Protein AF-0000000085168090 (afdb_homodimer)

InterPro domains:
  IPR004839 Aminotransferase, class I/classII, large domain [PF00155] (47-399)
  IPR015421 Pyridoxal phosphate-dependent transferase, major domain [G3DSA:3.40.640.10] (60-307)
  IPR015422 Pyridoxal phosphate-dependent transferase, small domain [G3DSA:3.90.1150.10] (38-396)
  IPR015424 Pyridoxal phosphate-dependent transferase [SSF53383] (13-402)
  IPR050087 8-amino-7-oxononanoate synthase class-II [PTHR13693] (40-401)

Structure (mmCIF, N/CA/C/O backbone):
data_AF-0000000085168090-model_v1
#
loop_
_entity.id
_entity.type
_entity.pdbx_description
1 polymer '5-aminolevulinic acid synthase protein'
#
loop_
_atom_site.group_PDB
_atom_site.id
_atom_site.type_symbol
_atom_site.label_atom_id
_atom_site.label_alt_id
_atom_site.label_comp_id
_atom_site.label_asym_id
_atom_site.label_entity_id
_atom_site.label_seq_id
_atom_site.pdbx_PDB_ins_code
_atom_site.Cartn_x
_atom_site.Cartn_y
_atom_site.Cartn_z
_atom_site.occupancy
_atom_site.B_iso_or_equiv
_atom_site.auth_seq_id
_atom_site.auth_comp_id
_atom_site.auth_asym_id
_atom_site.auth_atom_id
_atom_site.pdbx_PDB_model_num
ATOM 1 N N . MET A 1 1 ? -22.766 -1.151 -26.562 1 42.78 1 MET A N 1
ATOM 2 C CA . MET A 1 1 ? -22.781 0.218 -26.062 1 42.78 1 MET A CA 1
ATOM 3 C C . MET A 1 1 ? -21.375 0.7 -25.75 1 42.78 1 MET A C 1
ATOM 5 O O . MET A 1 1 ? -20.562 -0.045 -25.188 1 42.78 1 MET A O 1
ATOM 9 N N . SER A 1 2 ? -20.953 1.733 -26.281 1 50.56 2 SER A N 1
ATOM 10 C CA . SER A 1 2 ? -19.625 2.324 -26.156 1 50.56 2 SER A CA 1
ATOM 11 C C . SER A 1 2 ? -19.297 2.648 -24.703 1 50.56 2 SER A C 1
ATOM 13 O O . SER A 1 2 ? -20.188 2.766 -23.875 1 50.56 2 SER A O 1
ATOM 15 N N . ASN A 1 3 ? -18.047 2.473 -24.297 1 58.44 3 ASN A N 1
ATOM 16 C CA . ASN A 1 3 ? -17.562 2.859 -22.969 1 58.44 3 ASN A CA 1
ATOM 17 C C . ASN A 1 3 ? -18.141 4.199 -22.531 1 58.44 3 ASN A C 1
ATOM 19 O O . ASN A 1 3 ? -18.406 4.406 -21.344 1 58.44 3 ASN A O 1
ATOM 23 N N . SER A 1 4 ? -18.5 4.918 -23.484 1 55.75 4 SER A N 1
ATOM 24 C CA . SER A 1 4 ? -19.047 6.234 -23.172 1 55.75 4 SER A CA 1
ATOM 25 C C . SER A 1 4 ? -20.484 6.129 -22.656 1 55.75 4 SER A C 1
ATOM 27 O O . SER A 1 4 ? -20.859 6.828 -21.719 1 55.75 4 SER A O 1
ATOM 29 N N . SER A 1 5 ? -21.234 5.266 -23.234 1 65.62 5 SER A N 1
ATOM 30 C CA . SER A 1 5 ? -22.609 5.086 -22.781 1 65.62 5 SER A CA 1
ATOM 31 C C . SER A 1 5 ? -22.656 4.48 -21.391 1 65.62 5 SER A C 1
ATOM 33 O O . SER A 1 5 ? -23.453 4.902 -20.547 1 65.62 5 SER A O 1
ATOM 35 N N . LYS A 1 6 ? -21.797 3.74 -21.172 1 73.19 6 LYS A N 1
ATOM 36 C CA . LYS A 1 6 ? -21.719 3.125 -19.844 1 73.19 6 LYS A CA 1
ATOM 37 C C . LYS A 1 6 ? -21.266 4.137 -18.797 1 73.19 6 LYS A C 1
ATOM 39 O O . LYS A 1 6 ? -21.828 4.191 -17.703 1 73.19 6 LYS A O 1
ATOM 44 N N . SER A 1 7 ? -20.359 4.926 -19.172 1 77 7 SER A N 1
ATOM 45 C CA . SER A 1 7 ? -19.859 5.914 -18.234 1 77 7 SER A CA 1
ATOM 46 C C . SER A 1 7 ? -20.953 6.895 -17.828 1 77 7 SER A C 1
ATOM 48 O O . SER A 1 7 ? -21 7.34 -16.672 1 77 7 SER A O 1
ATOM 50 N N . ALA A 1 8 ? -21.797 7.168 -18.688 1 77.06 8 ALA A N 1
ATOM 51 C CA . ALA A 1 8 ? -22.922 8.047 -18.391 1 77.06 8 ALA A CA 1
ATOM 52 C C . ALA A 1 8 ? -23.906 7.387 -17.422 1 77.06 8 ALA A C 1
ATOM 54 O O . ALA A 1 8 ? -24.375 8.023 -16.484 1 77.06 8 ALA A O 1
ATOM 55 N N . ARG A 1 9 ? -24.078 6.215 -17.594 1 86.31 9 ARG A N 1
ATOM 56 C CA . ARG A 1 9 ? -24.969 5.457 -16.734 1 86.31 9 ARG A CA 1
ATOM 57 C C . ARG A 1 9 ? -24.453 5.426 -15.297 1 86.31 9 ARG A C 1
ATOM 59 O O . ARG A 1 9 ? -25.219 5.531 -14.344 1 86.31 9 ARG A O 1
ATOM 66 N N . TRP A 1 10 ? -23.188 5.434 -15.188 1 93.38 10 TRP A N 1
ATOM 67 C CA . TRP A 1 10 ? -22.562 5.297 -13.883 1 93.38 10 TRP A CA 1
ATOM 68 C C . TRP A 1 10 ? -22.281 6.66 -13.258 1 93.38 10 TRP A C 1
ATOM 70 O O . TRP A 1 10 ? -21.922 6.754 -12.086 1 93.38 10 TRP A O 1
ATOM 80 N N . GLY A 1 11 ? -22.391 7.734 -14.039 1 93.56 11 GLY A N 1
ATOM 81 C CA . GLY A 1 11 ? -22.281 9.086 -13.508 1 93.56 11 GLY A CA 1
ATOM 82 C C . GLY A 1 11 ? -20.859 9.609 -13.516 1 93.56 11 GLY A C 1
ATOM 83 O O . GLY A 1 11 ? -20.609 10.75 -13.133 1 93.56 11 GLY A O 1
ATOM 84 N N . PHE A 1 12 ? -19.906 8.828 -14.023 1 94.88 12 PHE A N 1
ATOM 85 C CA . PHE A 1 12 ? -18.5 9.219 -13.977 1 94.88 12 PHE A CA 1
ATOM 86 C C . PHE A 1 12 ? -18.219 10.383 -14.93 1 94.88 12 PHE A C 1
ATOM 88 O O . PHE A 1 12 ? -17.438 11.281 -14.609 1 94.88 12 PHE A O 1
ATOM 95 N N . GLN A 1 13 ? -18.812 10.352 -16.078 1 93.5 13 GLN A N 1
ATOM 96 C CA . GLN A 1 13 ? -18.625 11.43 -17.047 1 93.5 13 GLN A CA 1
ATOM 97 C C . GLN A 1 13 ? -19.047 12.773 -16.469 1 93.5 13 GLN A C 1
ATOM 99 O O . GLN A 1 13 ? -18.312 13.75 -16.531 1 93.5 13 GLN A O 1
ATOM 104 N N . ARG A 1 14 ? -20.219 12.781 -15.922 1 93.94 14 ARG A N 1
ATOM 105 C CA . ARG A 1 14 ? -20.734 14 -15.312 1 93.94 14 ARG A CA 1
ATOM 106 C C . ARG A 1 14 ? -19.891 14.43 -14.125 1 93.94 14 ARG A C 1
ATOM 108 O O . ARG A 1 14 ? -19.609 15.625 -13.953 1 93.94 14 ARG A O 1
ATOM 115 N N . PHE A 1 15 ? -19.547 13.484 -13.328 1 94.88 15 PHE A N 1
ATOM 116 C CA . PHE A 1 15 ? -18.734 13.766 -12.156 1 94.88 15 PHE A CA 1
ATOM 117 C C . PHE A 1 15 ? -17.422 14.43 -12.555 1 94.88 15 PHE A C 1
ATOM 119 O O . PHE A 1 15 ? -17.047 15.461 -11.984 1 94.88 15 PHE A O 1
ATOM 126 N N . VAL A 1 16 ? -16.734 13.906 -13.539 1 94.06 16 VAL A N 1
ATOM 127 C CA . VAL A 1 16 ? -15.453 14.43 -13.977 1 94.06 16 VAL A CA 1
ATOM 128 C C . VAL A 1 16 ? -15.641 15.805 -14.625 1 94.06 16 VAL A C 1
ATOM 130 O O . VAL A 1 16 ? -14.93 16.75 -14.289 1 94.06 16 VAL A O 1
ATOM 133 N N . ALA A 1 17 ? -16.594 15.883 -15.477 1 94.38 17 ALA A N 1
ATOM 134 C CA . ALA A 1 17 ? -16.828 17.141 -16.188 1 94.38 17 ALA A CA 1
ATOM 135 C C . ALA A 1 17 ? -17.141 18.266 -15.203 1 94.38 17 ALA A C 1
ATOM 137 O O . ALA A 1 17 ? -16.594 19.359 -15.312 1 94.38 17 ALA A O 1
ATOM 138 N N . SER A 1 18 ? -18.016 17.984 -14.25 1 93.19 18 SER A N 1
ATOM 139 C CA . SER A 1 18 ? -18.406 18.984 -13.273 1 93.19 18 SER A CA 1
ATOM 140 C C . SER A 1 18 ? -17.25 19.312 -12.328 1 93.19 18 SER A C 1
ATOM 142 O O . SER A 1 18 ? -17.062 20.484 -11.961 1 93.19 18 SER A O 1
ATOM 144 N N . SER A 1 19 ? -16.547 18.312 -11.922 1 90.94 19 SER A N 1
ATOM 145 C CA . SER A 1 19 ? -15.438 18.516 -11 1 90.94 19 SER A CA 1
ATOM 146 C C . SER A 1 19 ? -14.32 19.328 -11.641 1 90.94 19 SER A C 1
ATOM 148 O O . SER A 1 19 ? -13.664 20.141 -10.969 1 90.94 19 SER A O 1
ATOM 150 N N . VAL A 1 20 ? -14.094 19.125 -12.93 1 90.62 20 VAL A N 1
ATOM 151 C CA . VAL A 1 20 ? -13.117 19.922 -13.672 1 90.62 20 VAL A CA 1
ATOM 152 C C . VAL A 1 20 ? -13.609 21.359 -13.805 1 90.62 20 VAL A C 1
ATOM 154 O O . VAL A 1 20 ? -12.867 22.312 -13.547 1 90.62 20 VAL A O 1
ATOM 157 N N . ALA A 1 21 ? -14.812 21.516 -14.133 1 90.25 21 ALA A N 1
ATOM 158 C CA . ALA A 1 21 ? -15.406 22.828 -14.336 1 90.25 21 ALA A CA 1
ATOM 159 C C . ALA A 1 21 ? -15.398 23.641 -13.047 1 90.25 21 ALA A C 1
ATOM 161 O O . ALA A 1 21 ? -15.211 24.859 -13.078 1 90.25 21 ALA A O 1
ATOM 162 N N . GLU A 1 22 ? -15.586 22.953 -11.961 1 85 22 GLU A N 1
ATOM 163 C CA . GLU A 1 22 ? -15.648 23.625 -10.672 1 85 22 GLU A CA 1
ATOM 164 C C . GLU A 1 22 ? -14.266 23.75 -10.039 1 85 22 GLU A C 1
ATOM 166 O O . GLU A 1 22 ? -14.125 24.328 -8.953 1 85 22 GLU A O 1
ATOM 171 N N . GLY A 1 23 ? -13.305 23.188 -10.656 1 80 23 GLY A N 1
ATOM 172 C CA . GLY A 1 23 ? -11.93 23.375 -10.234 1 80 23 GLY A CA 1
ATOM 173 C C . GLY A 1 23 ? -11.492 22.375 -9.164 1 80 23 GLY A C 1
ATOM 174 O O . GLY A 1 23 ? -10.484 22.594 -8.492 1 80 23 GLY A O 1
ATOM 175 N N . PHE A 1 24 ? -12.25 21.266 -9 1 80.56 24 PHE A N 1
ATOM 176 C CA . PHE A 1 24 ? -11.914 20.281 -7.98 1 80.56 24 PHE A CA 1
ATOM 177 C C . PHE A 1 24 ? -10.945 19.234 -8.531 1 80.56 24 PHE A C 1
ATOM 179 O O . PHE A 1 24 ? -10.188 18.625 -7.781 1 80.56 24 PHE A O 1
ATOM 186 N N . LEU A 1 25 ? -11.07 18.984 -9.828 1 84.56 25 LEU A N 1
ATOM 187 C CA . LEU A 1 25 ? -10.195 18.031 -10.492 1 84.56 25 LEU A CA 1
ATOM 188 C C . LEU A 1 25 ? -9.281 18.734 -11.492 1 84.56 25 LEU A C 1
ATOM 190 O O . LEU A 1 25 ? -9.742 19.531 -12.312 1 84.56 25 LEU A O 1
ATOM 194 N N . HIS A 1 26 ? -7.977 18.438 -11.328 1 81.75 26 HIS A N 1
ATOM 195 C CA . HIS A 1 26 ? -6.949 18.984 -12.203 1 81.75 26 HIS A CA 1
ATOM 196 C C . HIS A 1 26 ? -5.984 17.906 -12.672 1 81.75 26 HIS A C 1
ATOM 198 O O . HIS A 1 26 ? -5.871 16.859 -12.031 1 81.75 26 HIS A O 1
ATOM 204 N N . GLU A 1 27 ? -5.363 18.156 -13.797 1 81.94 27 GLU A N 1
ATOM 205 C CA . GLU A 1 27 ? -4.23 17.312 -14.156 1 81.94 27 GLU A CA 1
ATOM 206 C C . GLU A 1 27 ? -3.096 17.453 -13.148 1 81.94 27 GLU A C 1
ATOM 208 O O . GLU A 1 27 ? -2.854 18.531 -12.617 1 81.94 27 GLU A O 1
ATOM 213 N N . PRO A 1 28 ? -2.502 16.328 -12.93 1 81.5 28 PRO A N 1
ATOM 214 C CA . PRO A 1 28 ? -1.405 16.438 -11.961 1 81.5 28 PRO A CA 1
ATOM 215 C C . PRO A 1 28 ? -0.233 17.266 -12.484 1 81.5 28 PRO A C 1
ATOM 217 O O . PRO A 1 28 ? 0.031 17.281 -13.688 1 81.5 28 PRO A O 1
ATOM 220 N N . VAL A 1 29 ? 0.364 17.906 -11.562 1 85.38 29 VAL A N 1
ATOM 221 C CA . VAL A 1 29 ? 1.619 18.578 -11.883 1 85.38 29 VAL A CA 1
ATOM 222 C C . VAL A 1 29 ? 2.711 17.531 -12.141 1 85.38 29 VAL A C 1
ATOM 224 O O . VAL A 1 29 ? 2.793 16.531 -11.43 1 85.38 29 VAL A O 1
ATOM 227 N N . ILE A 1 30 ? 3.504 17.812 -13.156 1 91.75 30 ILE A N 1
ATOM 228 C CA . ILE A 1 30 ? 4.594 16.906 -13.508 1 91.75 30 ILE A CA 1
ATOM 229 C C . ILE A 1 30 ? 5.93 17.516 -13.102 1 91.75 30 ILE A C 1
ATOM 231 O O . ILE A 1 30 ? 6.32 18.562 -13.625 1 91.75 30 ILE A O 1
ATOM 235 N N . MET A 1 31 ? 6.562 16.875 -12.219 1 92.62 31 MET A N 1
ATOM 236 C CA . MET A 1 31 ? 7.887 17.328 -11.797 1 92.62 31 MET A CA 1
ATOM 237 C C . MET A 1 31 ? 8.969 16.766 -12.719 1 92.62 31 MET A C 1
ATOM 239 O O . MET A 1 31 ? 8.891 15.609 -13.133 1 92.62 31 MET A O 1
ATOM 243 N N . GLN A 1 32 ? 9.914 17.703 -12.945 1 93.69 32 GLN A N 1
ATOM 244 C CA . GLN A 1 32 ? 11.094 17.328 -13.711 1 93.69 32 GLN A CA 1
ATOM 245 C C . GLN A 1 32 ? 12.32 17.203 -12.82 1 93.69 32 GLN A C 1
ATOM 247 O O . GLN A 1 32 ? 12.836 18.203 -12.32 1 93.69 32 GLN A O 1
ATOM 252 N N . GLY A 1 33 ? 12.656 16.016 -12.359 1 92.62 33 GLY A N 1
ATOM 253 C CA . GLY A 1 33 ? 13.805 15.82 -11.5 1 92.62 33 GLY A CA 1
ATOM 254 C C . GLY A 1 33 ? 13.43 15.531 -10.055 1 92.62 33 GLY A C 1
ATOM 255 O O . GLY A 1 33 ? 12.305 15.109 -9.773 1 92.62 33 GLY A O 1
ATOM 256 N N . MET A 1 34 ? 14.43 15.883 -9.156 1 93.81 34 MET A N 1
ATOM 257 C CA . MET A 1 34 ? 14.273 15.539 -7.746 1 93.81 34 MET A CA 1
ATOM 258 C C . MET A 1 34 ? 13.43 16.578 -7.023 1 93.81 34 MET A C 1
ATOM 260 O O . MET A 1 34 ? 13.562 17.781 -7.27 1 93.81 34 MET A O 1
ATOM 264 N N . SER A 1 35 ? 12.508 16.062 -6.195 1 93.38 35 SER A N 1
ATOM 265 C CA . SER A 1 35 ? 11.766 16.969 -5.332 1 93.38 35 SER A CA 1
ATOM 266 C C . SER A 1 35 ? 12.609 17.422 -4.145 1 93.38 35 SER A C 1
ATOM 268 O O . SER A 1 35 ? 13.359 16.625 -3.576 1 93.38 35 SER A O 1
ATOM 270 N N . GLY A 1 36 ? 12.57 18.672 -3.768 1 94.94 36 GLY A N 1
ATOM 271 C CA . GLY A 1 36 ? 13.289 19.25 -2.645 1 94.94 36 GLY A CA 1
ATOM 272 C C . GLY A 1 36 ? 12.828 20.656 -2.301 1 94.94 36 GLY A C 1
ATOM 273 O O . GLY A 1 36 ? 11.633 20.953 -2.404 1 94.94 36 GLY A O 1
ATOM 274 N N . ALA A 1 37 ? 13.773 21.438 -1.812 1 97 37 ALA A N 1
ATOM 275 C CA . ALA A 1 37 ? 13.445 22.828 -1.513 1 97 37 ALA A CA 1
ATOM 276 C C . ALA A 1 37 ? 12.977 23.578 -2.766 1 97 37 ALA A C 1
ATOM 278 O O . ALA A 1 37 ? 12.273 24.578 -2.674 1 97 37 ALA A O 1
ATOM 279 N N . GLU A 1 38 ? 13.375 23 -3.854 1 96.25 38 GLU A N 1
ATOM 280 C CA . GLU A 1 38 ? 12.914 23.453 -5.164 1 96.25 38 GLU A CA 1
ATOM 281 C C . GLU A 1 38 ? 12.422 22.281 -6.008 1 96.25 38 GLU A C 1
ATOM 283 O O . GLU A 1 38 ? 12.875 21.141 -5.828 1 96.25 38 GLU A O 1
ATOM 288 N N . VAL A 1 39 ? 11.453 22.594 -6.875 1 94.88 39 VAL A N 1
ATOM 289 C CA . VAL A 1 39 ? 10.977 21.609 -7.844 1 94.88 39 VAL A CA 1
ATOM 290 C C . VAL A 1 39 ? 10.922 22.25 -9.234 1 94.88 39 VAL A C 1
ATOM 292 O O . VAL A 1 39 ? 10.75 23.453 -9.367 1 94.88 39 VAL A O 1
ATOM 295 N N . SER A 1 40 ? 11.117 21.438 -10.211 1 94.44 40 SER A N 1
ATOM 296 C CA . SER A 1 40 ? 11.039 21.891 -11.594 1 94.44 40 SER A CA 1
ATOM 297 C C . SER A 1 40 ? 9.789 21.359 -12.281 1 94.44 40 SER A C 1
ATOM 299 O O . SER A 1 40 ? 9.516 20.156 -12.234 1 94.44 40 SER A O 1
ATOM 301 N N . ARG A 1 41 ? 9.016 22.297 -12.828 1 90.56 41 ARG A N 1
ATOM 302 C CA . ARG A 1 41 ? 7.805 21.984 -13.586 1 90.56 41 ARG A CA 1
ATOM 303 C C . ARG A 1 41 ? 7.77 22.75 -14.898 1 90.56 41 ARG A C 1
ATOM 305 O O . ARG A 1 41 ? 7.922 23.984 -14.922 1 90.56 41 ARG A O 1
ATOM 312 N N . ASN A 1 42 ? 7.539 22.031 -15.961 1 87.06 42 ASN A N 1
ATOM 313 C CA . ASN A 1 42 ? 7.461 22.641 -17.281 1 87.06 42 ASN A CA 1
ATOM 314 C C . ASN A 1 42 ? 8.648 23.578 -17.531 1 87.06 42 ASN A C 1
ATOM 316 O O . ASN A 1 42 ? 8.469 24.703 -17.984 1 87.06 42 ASN A O 1
ATOM 320 N N . GLY A 1 43 ? 9.75 23.188 -17.047 1 89.44 43 GLY A N 1
ATOM 321 C CA . GLY A 1 43 ? 10.984 23.922 -17.312 1 89.44 43 GLY A CA 1
ATOM 322 C C . GLY A 1 43 ? 11.203 25.078 -16.359 1 89.44 43 GLY A C 1
ATOM 323 O O . GLY A 1 43 ? 12.164 25.844 -16.516 1 89.44 43 GLY A O 1
ATOM 324 N N . ARG A 1 44 ? 10.367 25.281 -15.484 1 93.44 44 ARG A N 1
ATOM 325 C CA . ARG A 1 44 ? 10.477 26.359 -14.516 1 93.44 44 ARG A CA 1
ATOM 326 C C . ARG A 1 44 ? 10.727 25.828 -13.109 1 93.44 44 ARG A C 1
ATOM 328 O O . ARG A 1 44 ? 10.172 24.781 -12.734 1 93.44 44 ARG A O 1
ATOM 335 N N . SER A 1 45 ? 11.547 26.609 -12.383 1 95.44 45 SER A N 1
ATOM 336 C CA . SER A 1 45 ? 11.836 26.234 -11 1 95.44 45 SER A CA 1
ATOM 337 C C . SER A 1 45 ? 10.906 26.938 -10.023 1 95.44 45 SER A C 1
ATOM 339 O O . SER A 1 45 ? 10.617 28.125 -10.188 1 95.44 45 SER A O 1
ATOM 341 N N . TYR A 1 46 ? 10.438 26.203 -9.07 1 96.62 46 TYR A N 1
ATOM 342 C CA . TYR A 1 46 ? 9.57 26.719 -8.016 1 96.62 46 TYR A CA 1
ATOM 343 C C . TYR A 1 46 ? 10.164 26.453 -6.637 1 96.62 46 TYR A C 1
ATOM 345 O O . TYR A 1 46 ? 10.727 25.375 -6.395 1 96.62 46 TYR A O 1
ATOM 353 N N . VAL A 1 47 ? 10.117 27.484 -5.754 1 98.06 47 VAL A N 1
ATOM 354 C CA . VAL A 1 47 ? 10.406 27.234 -4.348 1 98.06 47 VAL A CA 1
ATOM 355 C C . VAL A 1 47 ? 9.273 26.422 -3.719 1 98.06 47 VAL A C 1
ATOM 357 O O . VAL A 1 47 ? 8.109 26.844 -3.75 1 98.06 47 VAL A O 1
ATOM 360 N N . ASN A 1 48 ? 9.617 25.297 -3.135 1 96.81 48 ASN A N 1
ATOM 361 C CA . ASN A 1 48 ? 8.633 24.281 -2.775 1 96.81 48 ASN A CA 1
ATOM 362 C C . ASN A 1 48 ? 8.336 24.297 -1.278 1 96.81 48 ASN A C 1
ATOM 364 O O . ASN A 1 48 ? 9.211 23.984 -0.468 1 96.81 48 ASN A O 1
ATOM 368 N N . PHE A 1 49 ? 7.094 24.656 -0.93 1 96.38 49 PHE A N 1
ATOM 369 C CA . PHE A 1 49 ? 6.664 24.641 0.462 1 96.38 49 PHE A CA 1
ATOM 370 C C . PHE A 1 49 ? 5.617 23.547 0.686 1 96.38 49 PHE A C 1
ATOM 372 O O . PHE A 1 49 ? 4.938 23.531 1.712 1 96.38 49 PHE A O 1
ATOM 379 N N . SER A 1 50 ? 5.527 22.625 -0.272 1 91.19 50 SER A N 1
ATOM 380 C CA . SER A 1 50 ? 4.461 21.625 -0.245 1 91.19 50 SER A CA 1
ATOM 381 C C . SER A 1 50 ? 5.012 20.234 0.061 1 91.19 50 SER A C 1
ATOM 383 O O . SER A 1 50 ? 4.246 19.297 0.266 1 91.19 50 SER A O 1
ATOM 385 N N . GLY A 1 51 ? 6.227 20.047 0.15 1 91.69 51 GLY A N 1
ATOM 386 C CA . GLY A 1 51 ? 6.824 18.719 0.264 1 91.69 51 GLY A CA 1
ATOM 387 C C . GLY A 1 51 ? 6.91 18.219 1.694 1 91.69 51 GLY A C 1
ATOM 388 O O . GLY A 1 51 ? 7.16 19 2.613 1 91.69 51 GLY A O 1
ATOM 389 N N . ILE A 1 52 ? 6.777 16.859 1.867 1 92.38 52 ILE A N 1
ATOM 390 C CA . ILE A 1 52 ? 6.867 16.281 3.203 1 92.38 52 ILE A CA 1
ATOM 391 C C . ILE A 1 52 ? 8.227 15.602 3.383 1 92.38 52 ILE A C 1
ATOM 393 O O . ILE A 1 52 ? 8.492 15 4.422 1 92.38 52 ILE A O 1
ATOM 397 N N . ASN A 1 53 ? 9.07 15.633 2.389 1 92.94 53 ASN A N 1
ATOM 398 C CA . ASN A 1 53 ? 10.461 15.211 2.541 1 92.94 53 ASN A CA 1
ATOM 399 C C . ASN A 1 53 ? 11.359 16.375 2.951 1 92.94 53 ASN A C 1
ATOM 401 O O . ASN A 1 53 ? 12.383 16.625 2.312 1 92.94 53 ASN A O 1
ATOM 405 N N . TYR A 1 54 ? 11.125 16.922 4.035 1 96.31 54 TYR A N 1
ATOM 406 C CA . TYR A 1 54 ? 11.547 18.266 4.387 1 96.31 54 TYR A CA 1
ATOM 407 C C . TYR A 1 54 ? 12.961 18.266 4.953 1 96.31 54 TYR A C 1
ATOM 409 O O . TYR A 1 54 ? 13.578 19.328 5.098 1 96.31 54 TYR A O 1
ATOM 417 N N . LEU A 1 55 ? 13.539 17.109 5.211 1 97.56 55 LEU A N 1
ATOM 418 C CA . LEU A 1 55 ? 14.891 17.109 5.758 1 97.56 55 LEU A CA 1
ATOM 419 C C . LEU A 1 55 ? 15.93 17.016 4.645 1 97.56 55 LEU A C 1
ATOM 421 O O . LEU A 1 55 ? 17.125 17.125 4.895 1 97.56 55 LEU A O 1
ATOM 425 N N . GLY A 1 56 ? 15.508 16.766 3.439 1 96.44 56 GLY A N 1
ATOM 426 C CA . GLY A 1 56 ? 16.391 16.844 2.281 1 96.44 56 GLY A CA 1
ATOM 427 C C . GLY A 1 56 ? 17.328 15.656 2.176 1 96.44 56 GLY A C 1
ATOM 428 O O . GLY A 1 56 ? 18.453 15.789 1.663 1 96.44 56 GLY A O 1
ATOM 429 N N . TRP A 1 57 ? 16.906 14.508 2.609 1 96.81 57 TRP A N 1
ATOM 430 C CA . TRP A 1 57 ? 17.781 13.336 2.619 1 96.81 57 TRP A CA 1
ATOM 431 C C . TRP A 1 57 ? 18.172 12.938 1.202 1 96.81 57 TRP A C 1
ATOM 433 O O . TRP A 1 57 ? 19.312 12.539 0.959 1 96.81 57 TRP A O 1
ATOM 443 N N . GLN A 1 58 ? 17.25 13.016 0.246 1 93.94 58 GLN A N 1
ATOM 444 C CA . GLN A 1 58 ? 17.547 12.523 -1.096 1 93.94 58 GLN A CA 1
ATOM 445 C C . GLN A 1 58 ? 18.469 13.484 -1.833 1 93.94 58 GLN A C 1
ATOM 447 O O . GLN A 1 58 ? 19.016 13.141 -2.883 1 93.94 58 GLN A O 1
ATOM 452 N N . GLN A 1 59 ? 18.734 14.672 -1.253 1 95.19 59 GLN A N 1
ATOM 453 C CA . GLN A 1 59 ? 19.719 15.609 -1.806 1 95.19 59 GLN A CA 1
ATOM 454 C C . GLN A 1 59 ? 21.109 15.352 -1.236 1 95.19 59 GLN A C 1
ATOM 456 O O . GLN A 1 59 ? 22.094 15.906 -1.717 1 95.19 59 GLN A O 1
ATOM 461 N N . ASP A 1 60 ? 21.219 14.539 -0.273 1 96.06 60 ASP A N 1
ATOM 462 C CA . ASP A 1 60 ? 22.5 14.195 0.357 1 96.06 60 ASP A CA 1
ATOM 463 C C . ASP A 1 60 ? 23.188 13.047 -0.381 1 96.06 60 ASP A C 1
ATOM 465 O O . ASP A 1 60 ? 22.688 11.914 -0.372 1 96.06 60 ASP A O 1
ATOM 469 N N . ALA A 1 61 ? 24.359 13.289 -0.833 1 96.12 61 ALA A N 1
ATOM 470 C CA . ALA A 1 61 ? 25.094 12.312 -1.64 1 96.12 61 ALA A CA 1
ATOM 471 C C . ALA A 1 61 ? 25.375 11.047 -0.838 1 96.12 61 ALA A C 1
ATOM 473 O O . ALA A 1 61 ? 25.344 9.938 -1.384 1 96.12 61 ALA A O 1
ATOM 474 N N . ARG A 1 62 ? 25.688 11.211 0.397 1 96.69 62 ARG A N 1
ATOM 475 C CA . ARG A 1 62 ? 25.984 10.062 1.245 1 96.69 62 ARG A CA 1
ATOM 476 C C . ARG A 1 62 ? 24.75 9.164 1.402 1 96.69 62 ARG A C 1
ATOM 478 O O . ARG A 1 62 ? 24.875 7.941 1.462 1 96.69 62 ARG A O 1
ATOM 485 N N . VAL A 1 63 ? 23.625 9.766 1.485 1 97.12 63 VAL A N 1
ATOM 486 C CA . VAL A 1 63 ? 22.359 9.031 1.618 1 97.12 63 VAL A CA 1
ATOM 487 C C . VAL A 1 63 ? 22.062 8.281 0.325 1 97.12 63 VAL A C 1
ATOM 489 O O . VAL A 1 63 ? 21.719 7.094 0.355 1 97.12 63 VAL A O 1
ATOM 492 N N . LEU A 1 64 ? 22.219 8.906 -0.829 1 97.19 64 LEU A N 1
ATOM 493 C CA . LEU A 1 64 ? 21.969 8.258 -2.115 1 97.19 64 LEU A CA 1
ATOM 494 C C . LEU A 1 64 ? 22.969 7.133 -2.354 1 97.19 64 LEU A C 1
ATOM 496 O O . LEU A 1 64 ? 22.609 6.094 -2.914 1 97.19 64 LEU A O 1
ATOM 500 N N . ASP A 1 65 ? 24.219 7.359 -1.906 1 98.06 65 ASP A N 1
ATOM 501 C CA . ASP A 1 65 ? 25.234 6.324 -2.049 1 98.06 65 ASP A CA 1
ATOM 502 C C . ASP A 1 65 ? 24.875 5.086 -1.227 1 98.06 65 ASP A C 1
ATOM 504 O O . ASP A 1 65 ? 25.047 3.957 -1.691 1 98.06 65 ASP A O 1
ATOM 508 N N . ALA A 1 66 ? 24.422 5.328 -0.052 1 98.12 66 ALA A N 1
ATOM 509 C CA . ALA A 1 66 ? 24.016 4.215 0.801 1 98.12 66 ALA A CA 1
ATOM 510 C C . ALA A 1 66 ? 22.875 3.432 0.168 1 98.12 66 ALA A C 1
ATOM 512 O O . ALA A 1 66 ? 22.844 2.201 0.233 1 98.12 66 ALA A O 1
ATOM 513 N N . PHE A 1 67 ? 21.984 4.129 -0.438 1 98.06 67 PHE A N 1
ATOM 514 C CA . PHE A 1 67 ? 20.859 3.492 -1.118 1 98.06 67 PHE A CA 1
ATOM 515 C C . PHE A 1 67 ? 21.344 2.633 -2.277 1 98.06 67 PHE A C 1
ATOM 517 O O . PHE A 1 67 ? 20.922 1.487 -2.432 1 98.06 67 PHE A O 1
ATOM 524 N N . VAL A 1 68 ? 22.188 3.174 -3.045 1 97.44 68 VAL A N 1
ATOM 525 C CA . VAL A 1 68 ? 22.703 2.512 -4.238 1 97.44 68 VAL A CA 1
ATOM 526 C C . VAL A 1 68 ? 23.484 1.262 -3.84 1 97.44 68 VAL A C 1
ATOM 528 O O . VAL A 1 68 ? 23.344 0.206 -4.461 1 97.44 68 VAL A O 1
ATOM 531 N N . GLU A 1 69 ? 24.312 1.396 -2.832 1 97.81 69 GLU A N 1
ATOM 532 C CA . GLU A 1 69 ? 25.062 0.247 -2.34 1 97.81 69 GLU A CA 1
ATOM 533 C C . GLU A 1 69 ? 24.141 -0.869 -1.877 1 97.81 69 GLU A C 1
ATOM 535 O O . GLU A 1 69 ? 24.375 -2.043 -2.166 1 97.81 69 GLU A O 1
ATOM 540 N N . SER A 1 70 ? 23.125 -0.517 -1.2 1 97.81 70 SER A N 1
ATOM 541 C CA . SER A 1 70 ? 22.156 -1.489 -0.72 1 97.81 70 SER A CA 1
ATOM 542 C C . SER A 1 70 ? 21.422 -2.15 -1.88 1 97.81 70 SER A C 1
ATOM 544 O O . SER A 1 70 ? 21.156 -3.357 -1.855 1 97.81 70 SER A O 1
ATOM 546 N N . ALA A 1 71 ? 21.031 -1.361 -2.883 1 97.25 71 ALA A N 1
ATOM 547 C CA . ALA A 1 71 ? 20.344 -1.903 -4.062 1 97.25 71 ALA A CA 1
ATOM 548 C C . ALA A 1 71 ? 21.219 -2.949 -4.754 1 97.25 71 ALA A C 1
ATOM 550 O O . ALA A 1 71 ? 20.719 -3.975 -5.219 1 97.25 71 ALA A O 1
ATOM 551 N N . ARG A 1 72 ? 22.469 -2.695 -4.781 1 96.94 72 ARG A N 1
ATOM 552 C CA . ARG A 1 72 ? 23.391 -3.613 -5.441 1 96.94 72 ARG A CA 1
ATOM 553 C C . ARG A 1 72 ? 23.594 -4.875 -4.609 1 96.94 72 ARG A C 1
ATOM 555 O O . ARG A 1 72 ? 23.797 -5.961 -5.156 1 96.94 72 ARG A O 1
ATOM 562 N N . ARG A 1 73 ? 23.469 -4.738 -3.348 1 96.31 73 ARG A N 1
ATOM 563 C CA . ARG A 1 73 ? 23.719 -5.863 -2.455 1 96.31 73 ARG A CA 1
ATOM 564 C C . ARG A 1 73 ? 22.469 -6.719 -2.297 1 96.31 73 ARG A C 1
ATOM 566 O O . ARG A 1 73 ? 22.547 -7.949 -2.357 1 96.31 73 ARG A O 1
ATOM 573 N N . TYR A 1 74 ? 21.328 -6.109 -2.123 1 96.38 74 TYR A N 1
ATOM 574 C CA . TYR A 1 74 ? 20.125 -6.832 -1.7 1 96.38 74 TYR A CA 1
ATOM 575 C C . TYR A 1 74 ? 19.109 -6.902 -2.828 1 96.38 74 TYR A C 1
ATOM 577 O O . TYR A 1 74 ? 18.109 -7.633 -2.732 1 96.38 74 TYR A O 1
ATOM 585 N N . GLY A 1 75 ? 19.312 -6.168 -3.9 1 95.94 75 GLY A N 1
ATOM 586 C CA . GLY A 1 75 ? 18.359 -6.156 -4.996 1 95.94 75 GLY A CA 1
ATOM 587 C C . GLY A 1 75 ? 17.172 -5.227 -4.754 1 95.94 75 GLY A C 1
ATOM 588 O O . GLY A 1 75 ? 17.203 -4.41 -3.832 1 95.94 75 GLY A O 1
ATOM 589 N N . LEU A 1 76 ? 16.203 -5.336 -5.609 1 95.25 76 LEU A N 1
ATOM 590 C CA . LEU A 1 76 ? 15.125 -4.344 -5.66 1 95.25 76 LEU A CA 1
ATOM 591 C C . LEU A 1 76 ? 13.82 -4.93 -5.129 1 95.25 76 LEU A C 1
ATOM 593 O O . LEU A 1 76 ? 12.875 -4.191 -4.852 1 95.25 76 LEU A O 1
ATOM 597 N N . SER A 1 77 ? 13.766 -6.184 -4.969 1 92.31 77 SER A N 1
ATOM 598 C CA . SER A 1 77 ? 12.555 -6.848 -4.484 1 92.31 77 SER A CA 1
ATOM 599 C C . SER A 1 77 ? 12.891 -8.156 -3.777 1 92.31 77 SER A C 1
ATOM 601 O O . SER A 1 77 ? 13.945 -8.742 -4.02 1 92.31 77 SER A O 1
ATOM 603 N N . THR A 1 78 ? 11.969 -8.57 -2.908 1 90.44 78 THR A N 1
ATOM 604 C CA . THR A 1 78 ? 12.156 -9.859 -2.252 1 90.44 78 THR A CA 1
ATOM 605 C C . THR A 1 78 ? 11.648 -10.992 -3.141 1 90.44 78 THR A C 1
ATOM 607 O O . THR A 1 78 ? 11.938 -12.164 -2.885 1 90.44 78 THR A O 1
ATOM 610 N N . GLY A 1 79 ? 10.938 -10.633 -4.105 1 87.75 79 GLY A N 1
ATOM 611 C CA . GLY A 1 79 ? 10.43 -11.633 -5.027 1 87.75 79 GLY A CA 1
ATOM 612 C C . GLY A 1 79 ? 9.234 -12.391 -4.484 1 87.75 79 GLY A C 1
ATOM 613 O O . GLY A 1 79 ? 8.992 -13.539 -4.867 1 87.75 79 GLY A O 1
ATOM 614 N N . GLY A 1 80 ? 8.562 -11.898 -3.58 1 85.31 80 GLY A N 1
ATOM 615 C CA . GLY A 1 80 ? 7.383 -12.539 -3.025 1 85.31 80 GLY A CA 1
ATOM 616 C C . GLY A 1 80 ? 6.938 -11.93 -1.708 1 85.31 80 GLY A C 1
ATOM 617 O O . GLY A 1 80 ? 7.527 -10.953 -1.24 1 85.31 80 GLY A O 1
ATOM 618 N N . SER A 1 81 ? 5.895 -12.539 -1.22 1 80.56 81 SER A N 1
ATOM 619 C CA . SER A 1 81 ? 5.375 -12.086 0.067 1 80.56 81 SER A CA 1
ATOM 620 C C . SER A 1 81 ? 6.238 -12.594 1.219 1 80.56 81 SER A C 1
ATOM 622 O O . SER A 1 81 ? 7.094 -13.453 1.026 1 80.56 81 SER A O 1
ATOM 624 N N . ARG A 1 82 ? 5.961 -12.016 2.316 1 83.12 82 ARG A N 1
ATOM 625 C CA . ARG A 1 82 ? 6.621 -12.453 3.543 1 83.12 82 ARG A CA 1
ATOM 626 C C . ARG A 1 82 ? 6.367 -13.938 3.801 1 83.12 82 ARG A C 1
ATOM 628 O O . ARG A 1 82 ? 7.242 -14.641 4.312 1 83.12 82 ARG A O 1
ATOM 635 N N . ALA A 1 83 ? 5.266 -14.453 3.383 1 77.62 83 ALA A N 1
ATOM 636 C CA . ALA A 1 83 ? 4.871 -15.836 3.645 1 77.62 83 ALA A CA 1
ATOM 637 C C . ALA A 1 83 ? 5.598 -16.797 2.709 1 77.62 83 ALA A C 1
ATOM 639 O O . ALA A 1 83 ? 5.969 -17.906 3.111 1 77.62 83 ALA A O 1
ATOM 640 N N . THR A 1 84 ? 5.824 -16.375 1.541 1 79.25 84 THR A N 1
ATOM 641 C CA . THR A 1 84 ? 6.348 -17.297 0.55 1 79.25 84 THR A CA 1
ATOM 642 C C . THR A 1 84 ? 7.871 -17.203 0.469 1 79.25 84 THR A C 1
ATOM 644 O O . THR A 1 84 ? 8.555 -18.219 0.354 1 79.25 84 THR A O 1
ATOM 647 N N . GLN A 1 85 ? 8.367 -15.977 0.61 1 84.69 85 GLN A N 1
ATOM 648 C CA . GLN A 1 85 ? 9.797 -15.789 0.438 1 84.69 85 GLN A CA 1
ATOM 649 C C . GLN A 1 85 ? 10.461 -15.375 1.75 1 84.69 85 GLN A C 1
ATOM 651 O O . GLN A 1 85 ? 11.656 -15.609 1.948 1 84.69 85 GLN A O 1
ATOM 656 N N . GLY A 1 86 ? 9.672 -14.766 2.557 1 87.25 86 GLY A N 1
ATOM 657 C CA . GLY A 1 86 ? 10.258 -14.164 3.744 1 87.25 86 GLY A CA 1
ATOM 658 C C . GLY A 1 86 ? 10.617 -12.703 3.557 1 87.25 86 GLY A C 1
ATOM 659 O O . GLY A 1 86 ? 9.977 -11.992 2.777 1 87.25 86 GLY A O 1
ATOM 660 N N . ILE A 1 87 ? 11.516 -12.266 4.461 1 90.62 87 ILE A N 1
ATOM 661 C CA . ILE A 1 87 ? 12.016 -10.898 4.391 1 90.62 87 ILE A CA 1
ATOM 662 C C . ILE A 1 87 ? 13.531 -10.914 4.203 1 90.62 87 ILE A C 1
ATOM 664 O O . ILE A 1 87 ? 14.164 -11.969 4.258 1 90.62 87 ILE A O 1
ATOM 668 N N . CYS A 1 88 ? 14.078 -9.773 3.883 1 94 88 CYS A N 1
ATOM 669 C CA . CYS A 1 88 ? 15.516 -9.594 3.758 1 94 88 CYS A CA 1
ATOM 670 C C . CYS A 1 88 ? 16.109 -9.008 5.035 1 94 88 CYS A C 1
ATOM 672 O O . CYS A 1 88 ? 15.391 -8.414 5.84 1 94 88 CYS A O 1
ATOM 674 N N . GLU A 1 89 ? 17.375 -9.141 5.203 1 96.12 89 GLU A N 1
ATOM 675 C CA . GLU A 1 89 ? 18.094 -8.656 6.375 1 96.12 89 GLU A CA 1
ATOM 676 C C . GLU A 1 89 ? 17.75 -7.199 6.676 1 96.12 89 GLU A C 1
ATOM 678 O O . GLU A 1 89 ? 17.531 -6.84 7.836 1 96.12 89 GLU A O 1
ATOM 683 N N . PRO A 1 90 ? 17.719 -6.367 5.668 1 97 90 PRO A N 1
ATOM 684 C CA . PRO A 1 90 ? 17.391 -4.969 5.961 1 97 90 PRO A CA 1
ATOM 685 C C . PRO A 1 90 ? 16.016 -4.809 6.605 1 97 90 PRO A C 1
ATOM 687 O O . PRO A 1 90 ? 15.812 -3.914 7.43 1 97 90 PRO A O 1
ATOM 690 N N . HIS A 1 91 ? 15.062 -5.641 6.234 1 95.88 91 HIS A N 1
ATOM 691 C CA . HIS A 1 91 ? 13.742 -5.578 6.852 1 95.88 91 HIS A CA 1
ATOM 692 C C . HIS A 1 91 ? 13.812 -5.906 8.336 1 95.88 91 HIS A C 1
ATOM 694 O O . HIS A 1 91 ? 13.211 -5.215 9.164 1 95.88 91 HIS A O 1
ATOM 700 N N . LEU A 1 92 ? 14.5 -6.934 8.641 1 96.06 92 LEU A N 1
ATOM 701 C CA . LEU A 1 92 ? 14.672 -7.332 10.031 1 96.06 92 LEU A CA 1
ATOM 702 C C . LEU A 1 92 ? 15.375 -6.242 10.828 1 96.06 92 LEU A C 1
ATOM 704 O O . LEU A 1 92 ? 14.984 -5.945 11.961 1 96.06 92 LEU A O 1
ATOM 708 N N . ARG A 1 93 ? 16.406 -5.707 10.281 1 97.81 93 ARG A N 1
ATOM 709 C CA . ARG A 1 93 ? 17.125 -4.633 10.961 1 97.81 93 ARG A CA 1
ATOM 710 C C . ARG A 1 93 ? 16.203 -3.455 11.25 1 97.81 93 ARG A C 1
ATOM 712 O O . ARG A 1 93 ? 16.25 -2.887 12.344 1 97.81 93 ARG A O 1
ATOM 719 N N . LEU A 1 94 ? 15.383 -3.098 10.312 1 98.12 94 LEU A N 1
ATOM 720 C CA . LEU A 1 94 ? 14.438 -2.002 10.492 1 98.12 94 LEU A CA 1
ATOM 721 C C . LEU A 1 94 ? 13.438 -2.32 11.602 1 98.12 94 LEU A C 1
ATOM 723 O O . LEU A 1 94 ? 13.203 -1.491 12.484 1 98.12 94 LEU A O 1
ATOM 727 N N . GLU A 1 95 ? 12.867 -3.498 11.5 1 97.75 95 GLU A N 1
ATOM 728 C CA . GLU A 1 95 ? 11.867 -3.91 12.484 1 97.75 95 GLU A CA 1
ATOM 729 C C . GLU A 1 95 ? 12.469 -3.949 13.891 1 97.75 95 GLU A C 1
ATOM 731 O O . GLU A 1 95 ? 11.852 -3.461 14.844 1 97.75 95 GLU A O 1
ATOM 736 N N . ASN A 1 96 ? 13.672 -4.461 14.047 1 98.25 96 ASN A N 1
ATOM 737 C CA . ASN A 1 96 ? 14.336 -4.508 15.344 1 98.25 96 ASN A CA 1
ATOM 738 C C . ASN A 1 96 ? 14.656 -3.109 15.859 1 98.25 96 ASN A C 1
ATOM 740 O O . ASN A 1 96 ? 14.477 -2.828 17.047 1 98.25 96 ASN A O 1
ATOM 744 N N . MET A 1 97 ? 15.141 -2.326 15.008 1 98.44 97 MET A N 1
ATOM 745 C CA . MET A 1 97 ? 15.461 -0.953 15.383 1 98.44 97 MET A CA 1
ATOM 746 C C . MET A 1 97 ? 14.219 -0.225 15.891 1 98.44 97 MET A C 1
ATOM 748 O O . MET A 1 97 ? 14.266 0.452 16.922 1 98.44 97 MET A O 1
ATOM 752 N N . LEU A 1 98 ? 13.125 -0.371 15.219 1 98.62 98 LEU A N 1
ATOM 753 C CA . LEU A 1 98 ? 11.891 0.303 15.602 1 98.62 98 LEU A CA 1
ATOM 754 C C . LEU A 1 98 ? 11.344 -0.258 16.906 1 98.62 98 LEU A C 1
ATOM 756 O O . LEU A 1 98 ? 10.805 0.485 17.734 1 98.62 98 LEU A O 1
ATOM 760 N N . SER A 1 99 ? 11.461 -1.551 17.094 1 98.62 99 SER A N 1
ATOM 761 C CA . SER A 1 99 ? 11.086 -2.146 18.359 1 98.62 99 SER A CA 1
ATOM 762 C C . SER A 1 99 ? 11.852 -1.515 19.516 1 98.62 99 SER A C 1
ATOM 764 O O . SER A 1 99 ? 11.266 -1.159 20.547 1 98.62 99 SER A O 1
ATOM 766 N N . THR A 1 100 ? 13.102 -1.391 19.312 1 98.19 100 THR A N 1
ATOM 767 C CA . THR A 1 100 ? 13.953 -0.811 20.344 1 98.19 100 THR A CA 1
ATOM 768 C C . THR A 1 100 ? 13.594 0.65 20.594 1 98.19 100 THR A C 1
ATOM 770 O O . THR A 1 100 ? 13.445 1.073 21.734 1 98.19 100 THR A O 1
ATOM 773 N N . LEU A 1 101 ? 13.406 1.388 19.562 1 97.62 101 LEU A N 1
ATOM 774 C CA . LEU A 1 101 ? 13.086 2.809 19.656 1 97.62 101 LEU A CA 1
ATOM 775 C C . LEU A 1 101 ? 11.781 3.027 20.406 1 97.62 101 LEU A C 1
ATOM 777 O O . LEU A 1 101 ? 11.656 3.979 21.188 1 97.62 101 LEU A O 1
ATOM 781 N N . HIS A 1 102 ? 10.82 2.15 20.141 1 97.94 102 HIS A N 1
ATOM 782 C CA . HIS A 1 102 ? 9.484 2.332 20.688 1 97.94 102 HIS A CA 1
ATOM 783 C C . HIS A 1 102 ? 9.328 1.609 22.016 1 97.94 102 HIS A C 1
ATOM 785 O O . HIS A 1 102 ? 8.297 1.742 22.688 1 97.94 102 HIS A O 1
ATOM 791 N N . GLY A 1 103 ? 10.383 0.882 22.438 1 97.62 103 GLY A N 1
ATOM 792 C CA . GLY A 1 103 ? 10.281 0.09 23.641 1 97.62 103 GLY A CA 1
ATOM 793 C C . GLY A 1 103 ? 9.219 -0.991 23.562 1 97.62 103 GLY A C 1
ATOM 794 O O . GLY A 1 103 ? 8.461 -1.193 24.516 1 97.62 103 GLY A O 1
ATOM 795 N N . LYS A 1 104 ? 9.086 -1.555 22.438 1 98.19 104 LYS A N 1
ATOM 796 C CA . LYS A 1 104 ? 8.109 -2.611 22.188 1 98.19 104 LYS A CA 1
ATOM 797 C C . LYS A 1 104 ? 8.797 -3.939 21.891 1 98.19 104 LYS A C 1
ATOM 799 O O . LYS A 1 104 ? 9.992 -3.973 21.594 1 98.19 104 LYS A O 1
ATOM 804 N N . GLU A 1 105 ? 8.102 -5.02 21.984 1 97.62 105 GLU A N 1
ATOM 805 C CA . GLU A 1 105 ? 8.672 -6.348 21.797 1 97.62 105 GLU A CA 1
ATOM 806 C C . GLU A 1 105 ? 8.883 -6.66 20.328 1 97.62 105 GLU A C 1
ATOM 808 O O . GLU A 1 105 ? 9.836 -7.348 19.969 1 97.62 105 GLU A O 1
ATOM 813 N N . ARG A 1 106 ? 7.965 -6.195 19.5 1 97.06 106 ARG A N 1
ATOM 814 C CA . ARG A 1 106 ? 7.969 -6.586 18.094 1 97.06 106 ARG A CA 1
ATOM 815 C C . ARG A 1 106 ? 7.477 -5.445 17.203 1 97.06 106 ARG A C 1
ATOM 817 O O . ARG A 1 106 ? 6.672 -4.621 17.641 1 97.06 106 ARG A O 1
ATOM 824 N N . THR A 1 107 ? 8 -5.438 16.016 1 97.88 107 THR A N 1
ATOM 825 C CA . THR A 1 107 ? 7.559 -4.508 14.984 1 97.88 107 THR A CA 1
ATOM 826 C C . THR A 1 107 ? 7.309 -5.238 13.672 1 97.88 107 THR A C 1
ATOM 828 O O . THR A 1 107 ? 8.07 -6.133 13.297 1 97.88 107 THR A O 1
ATOM 831 N N . LEU A 1 108 ? 6.238 -4.875 12.977 1 96.5 108 LEU A N 1
ATOM 832 C CA . LEU A 1 108 ? 5.926 -5.348 11.633 1 96.5 108 LEU A CA 1
ATOM 833 C C . LEU A 1 108 ? 5.965 -4.199 10.633 1 96.5 108 LEU A C 1
ATOM 835 O O . LEU A 1 108 ? 5.301 -3.18 10.82 1 96.5 108 LEU A O 1
ATOM 839 N N . SER A 1 109 ? 6.746 -4.41 9.594 1 94.75 109 SER A N 1
ATOM 840 C CA . SER A 1 109 ? 6.863 -3.361 8.578 1 94.75 109 SER A CA 1
ATOM 841 C C . SER A 1 109 ? 5.902 -3.598 7.422 1 94.75 109 SER A C 1
ATOM 843 O O . SER A 1 109 ? 5.504 -4.734 7.16 1 94.75 109 SER A O 1
ATOM 845 N N . PHE A 1 110 ? 5.508 -2.518 6.777 1 92.19 110 PHE A N 1
ATOM 846 C CA . PHE A 1 110 ? 4.586 -2.488 5.648 1 92.19 110 PHE A CA 1
ATOM 847 C C . PHE A 1 110 ? 5.141 -1.623 4.523 1 92.19 110 PHE A C 1
ATOM 849 O O . PHE A 1 110 ? 6.023 -0.793 4.746 1 92.19 110 PHE A O 1
ATOM 856 N N . ALA A 1 111 ? 4.617 -1.773 3.359 1 88.38 111 ALA A N 1
ATOM 857 C CA . ALA A 1 111 ? 5.102 -1.03 2.199 1 88.38 111 ALA A CA 1
ATOM 858 C C . ALA A 1 111 ? 4.738 0.448 2.305 1 88.38 111 ALA A C 1
ATOM 860 O O . ALA A 1 111 ? 5.352 1.292 1.646 1 88.38 111 ALA A O 1
ATOM 861 N N . SER A 1 112 ? 3.758 0.783 3.062 1 88.56 112 SER A N 1
ATOM 862 C CA . SER A 1 112 ? 3.387 2.172 3.311 1 88.56 112 SER A CA 1
ATOM 863 C C . SER A 1 112 ? 2.727 2.332 4.676 1 88.56 112 SER A C 1
ATOM 865 O O . SER A 1 112 ? 2.283 1.352 5.273 1 88.56 112 SER A O 1
ATOM 867 N N . GLY A 1 113 ? 2.672 3.576 5.078 1 90.88 113 GLY A N 1
ATOM 868 C CA . GLY A 1 113 ? 1.938 3.861 6.297 1 90.88 113 GLY A CA 1
ATOM 869 C C . GLY A 1 113 ? 0.453 3.566 6.184 1 90.88 113 GLY A C 1
ATOM 870 O O . GLY A 1 113 ? -0.173 3.125 7.148 1 90.88 113 GLY A O 1
ATOM 871 N N . MET A 1 114 ? -0.109 3.793 5.059 1 91.38 114 MET A N 1
ATOM 872 C CA . MET A 1 114 ? -1.516 3.484 4.816 1 91.38 114 MET A CA 1
ATOM 873 C C . MET A 1 114 ? -1.784 1.993 4.992 1 91.38 114 MET A C 1
ATOM 875 O O . MET A 1 114 ? -2.766 1.605 5.629 1 91.38 114 MET A O 1
ATOM 879 N N . LEU A 1 115 ? -0.913 1.224 4.434 1 91.69 115 LEU A N 1
ATOM 880 C CA . LEU A 1 115 ? -1.096 -0.22 4.531 1 91.69 115 LEU A CA 1
ATOM 881 C C . LEU A 1 115 ? -0.963 -0.688 5.977 1 91.69 115 LEU A C 1
ATOM 883 O O . LEU A 1 115 ? -1.635 -1.635 6.395 1 91.69 115 LEU A O 1
ATOM 887 N N . ALA A 1 116 ? -0.092 -0.016 6.719 1 94.94 116 ALA A N 1
ATOM 888 C CA . ALA A 1 116 ? -0 -0.315 8.148 1 94.94 116 ALA A CA 1
ATOM 889 C C . ALA A 1 116 ? -1.322 -0.027 8.852 1 94.94 116 ALA A C 1
ATOM 891 O O . ALA A 1 116 ? -1.825 -0.865 9.609 1 94.94 116 ALA A O 1
ATOM 892 N N . ASN A 1 117 ? -1.937 1.105 8.57 1 96.19 117 ASN A N 1
ATOM 893 C CA . ASN A 1 117 ? -3.207 1.479 9.188 1 96.19 117 ASN A CA 1
ATOM 894 C C . ASN A 1 117 ? -4.328 0.524 8.781 1 96.19 117 ASN A C 1
ATOM 896 O O . ASN A 1 117 ? -5.086 0.056 9.633 1 96.19 117 ASN A O 1
ATOM 900 N N . ILE A 1 118 ? -4.387 0.249 7.539 1 94.56 118 ILE A N 1
ATOM 901 C CA . ILE A 1 118 ? -5.402 -0.672 7.043 1 94.56 118 ILE A CA 1
ATOM 902 C C . ILE A 1 118 ? -5.207 -2.047 7.68 1 94.56 118 ILE A C 1
ATOM 904 O O . ILE A 1 118 ? -6.168 -2.658 8.156 1 94.56 118 ILE A O 1
ATOM 908 N N . GLY A 1 119 ? -3.984 -2.484 7.68 1 95.38 119 GLY A N 1
ATOM 909 C CA . GLY A 1 119 ? -3.668 -3.775 8.266 1 95.38 119 GLY A CA 1
ATOM 910 C C . GLY A 1 119 ? -4.027 -3.867 9.742 1 95.38 119 GLY A C 1
ATOM 911 O O . GLY A 1 119 ? -4.5 -4.906 10.203 1 95.38 119 GLY A O 1
ATOM 912 N N . PHE A 1 120 ? -3.812 -2.799 10.469 1 97.81 120 PHE A N 1
ATOM 913 C CA . PHE A 1 120 ? -4.145 -2.766 11.883 1 97.81 120 PHE A CA 1
ATOM 914 C C . PHE A 1 120 ? -5.637 -2.98 12.094 1 97.81 120 PHE A C 1
ATOM 916 O O . PHE A 1 120 ? -6.039 -3.812 12.914 1 97.81 120 PHE A O 1
ATOM 923 N N . ILE A 1 121 ? -6.414 -2.262 11.383 1 97.44 121 ILE A N 1
ATOM 924 C CA . ILE A 1 121 ? -7.867 -2.346 11.523 1 97.44 121 ILE A CA 1
ATOM 925 C C . ILE A 1 121 ? -8.344 -3.744 11.141 1 97.44 121 ILE A C 1
ATOM 927 O O . ILE A 1 121 ? -9.164 -4.34 11.836 1 97.44 121 ILE A O 1
ATOM 931 N N . ASN A 1 122 ? -7.805 -4.254 10.039 1 95.06 122 ASN A N 1
ATOM 932 C CA . ASN A 1 122 ? -8.141 -5.613 9.633 1 95.06 122 ASN A CA 1
ATOM 933 C C . ASN A 1 122 ? -7.875 -6.617 10.75 1 95.06 122 ASN A C 1
ATOM 935 O O . ASN A 1 122 ? -8.734 -7.438 11.07 1 95.06 122 ASN A O 1
ATOM 939 N N . ALA A 1 123 ? -6.723 -6.52 11.32 1 96.19 123 ALA A N 1
ATOM 940 C CA . ALA A 1 123 ? -6.285 -7.504 12.312 1 96.19 123 ALA A CA 1
ATOM 941 C C . ALA A 1 123 ? -7.102 -7.387 13.594 1 96.19 123 ALA A C 1
ATOM 943 O O . ALA A 1 123 ? -7.512 -8.398 14.172 1 96.19 123 ALA A O 1
ATOM 944 N N . MET A 1 124 ? -7.371 -6.172 14.008 1 96.75 124 MET A N 1
ATOM 945 C CA . MET A 1 124 ? -7.992 -5.938 15.312 1 96.75 124 MET A CA 1
ATOM 946 C C . MET A 1 124 ? -9.477 -6.273 15.273 1 96.75 124 MET A C 1
ATOM 948 O O . MET A 1 124 ? -10.109 -6.445 16.328 1 96.75 124 MET A O 1
ATOM 952 N N . THR A 1 125 ? -10.039 -6.367 14.086 1 95.12 125 THR A N 1
ATOM 953 C CA . THR A 1 125 ? -11.469 -6.633 13.969 1 95.12 125 THR A CA 1
ATOM 954 C C . THR A 1 125 ? -11.711 -7.973 13.281 1 95.12 125 THR A C 1
ATOM 956 O O . THR A 1 125 ? -12.82 -8.242 12.805 1 95.12 125 THR A O 1
ATOM 959 N N . ALA A 1 126 ? -10.805 -8.789 13.258 1 93.19 126 ALA A N 1
ATOM 960 C CA . ALA A 1 126 ? -10.82 -9.992 12.438 1 93.19 126 ALA A CA 1
ATOM 961 C C . ALA A 1 126 ? -11.672 -11.086 13.078 1 93.19 126 ALA A C 1
ATOM 963 O O . ALA A 1 126 ? -11.711 -11.203 14.305 1 93.19 126 ALA A O 1
ATOM 964 N N . LYS A 1 127 ? -12.375 -11.812 12.289 1 92.06 127 LYS A N 1
ATOM 965 C CA . LYS A 1 127 ? -12.844 -13.164 12.562 1 92.06 127 LYS A CA 1
ATOM 966 C C . LYS A 1 127 ? -12.156 -14.172 11.641 1 92.06 127 LYS A C 1
ATOM 968 O O . LYS A 1 127 ? -12.336 -14.141 10.422 1 92.06 127 LYS A O 1
ATOM 973 N N . PHE A 1 128 ? -11.312 -14.961 12.266 1 90.25 128 PHE A N 1
ATOM 974 C CA . PHE A 1 128 ? -10.492 -15.875 11.477 1 90.25 128 PHE A CA 1
ATOM 975 C C . PHE A 1 128 ? -10.148 -17.125 12.273 1 90.25 128 PHE A C 1
ATOM 977 O O . PHE A 1 128 ? -10.086 -17.078 13.508 1 90.25 128 PHE A O 1
ATOM 984 N N . GLY A 1 129 ? -9.945 -18.188 11.484 1 88.56 129 GLY A N 1
ATOM 985 C CA . GLY A 1 129 ? -9.516 -19.406 12.156 1 88.56 129 GLY A CA 1
ATOM 986 C C . GLY A 1 129 ? -8.844 -20.406 11.219 1 88.56 129 GLY A C 1
ATOM 987 O O . GLY A 1 129 ? -9.352 -20.672 10.133 1 88.56 129 GLY A O 1
ATOM 988 N N . PHE A 1 130 ? -7.672 -20.859 11.656 1 83.25 130 PHE A N 1
ATOM 989 C CA . PHE A 1 130 ? -7.023 -21.984 10.984 1 83.25 130 PHE A CA 1
ATOM 990 C C . PHE A 1 130 ? -7.66 -23.297 11.414 1 83.25 130 PHE A C 1
ATOM 992 O O . PHE A 1 130 ? -7.738 -24.25 10.617 1 83.25 130 PHE A O 1
ATOM 999 N N . SER A 1 131 ? -8.016 -23.359 12.641 1 85.56 131 SER A N 1
ATOM 1000 C CA . SER A 1 131 ? -8.672 -24.469 13.312 1 85.56 131 SER A CA 1
ATOM 1001 C C . SER A 1 131 ? -9.562 -23.984 14.445 1 85.56 131 SER A C 1
ATOM 1003 O O . SER A 1 131 ? -9.664 -22.781 14.695 1 85.56 131 SER A O 1
ATOM 1005 N N . SER A 1 132 ? -10.141 -24.938 15.062 1 86.75 132 SER A N 1
ATOM 1006 C CA . SER A 1 132 ? -10.977 -24.578 16.203 1 86.75 132 SER A CA 1
ATOM 1007 C C . SER A 1 132 ? -10.156 -23.953 17.312 1 86.75 132 SER A C 1
ATOM 1009 O O . SER A 1 132 ? -10.648 -23.109 18.062 1 86.75 132 SER A O 1
ATOM 1011 N N . ARG A 1 133 ? -8.891 -24.391 17.453 1 88.75 133 ARG A N 1
ATOM 1012 C CA . ARG A 1 133 ? -8.008 -23.891 18.516 1 88.75 133 ARG A CA 1
ATOM 1013 C C . ARG A 1 133 ? -7.328 -22.594 18.094 1 88.75 133 ARG A C 1
ATOM 1015 O O . ARG A 1 133 ? -7.164 -21.688 18.891 1 88.75 133 ARG A O 1
ATOM 1022 N N . SER A 1 134 ? -6.977 -22.516 16.844 1 91.75 134 SER A N 1
ATOM 1023 C CA . SER A 1 134 ? -6.312 -21.344 16.281 1 91.75 134 SER A CA 1
ATOM 1024 C C . SER A 1 134 ? -7.312 -20.406 15.609 1 91.75 134 SER A C 1
ATOM 1026 O O . SER A 1 134 ? -7.273 -20.219 14.391 1 91.75 134 SER A O 1
ATOM 1028 N N . ALA A 1 135 ? -8.148 -19.891 16.484 1 93.75 135 ALA A N 1
ATOM 1029 C CA . ALA A 1 135 ? -9.203 -19.016 15.977 1 93.75 135 ALA A CA 1
ATOM 1030 C C . ALA A 1 135 ? -9.305 -17.734 16.812 1 93.75 135 ALA A C 1
ATOM 1032 O O . ALA A 1 135 ? -8.891 -17.703 17.969 1 93.75 135 ALA A O 1
ATOM 1033 N N . ILE A 1 136 ? -9.789 -16.734 16.172 1 95 136 ILE A N 1
ATOM 1034 C CA . ILE A 1 136 ? -9.984 -15.445 16.844 1 95 136 ILE A CA 1
ATOM 1035 C C . ILE A 1 136 ? -11.234 -14.766 16.281 1 95 136 ILE A C 1
ATOM 1037 O O . ILE A 1 136 ? -11.562 -14.922 15.109 1 95 136 ILE A O 1
ATOM 1041 N N . ASP A 1 137 ? -11.977 -14.133 17.125 1 95.06 137 ASP A N 1
ATOM 1042 C CA . ASP A 1 137 ? -13.156 -13.352 16.766 1 95.06 137 ASP A CA 1
ATOM 1043 C C . ASP A 1 137 ? -13.234 -12.062 17.562 1 95.06 137 ASP A C 1
ATOM 1045 O O . ASP A 1 137 ? -13.578 -12.086 18.75 1 95.06 137 ASP A O 1
ATOM 1049 N N . ASN A 1 138 ? -12.938 -11.008 16.906 1 95.19 138 ASN A N 1
ATOM 1050 C CA . ASN A 1 138 ? -12.992 -9.711 17.578 1 95.19 138 ASN A CA 1
ATOM 1051 C C . ASN A 1 138 ? -13.953 -8.758 16.859 1 95.19 138 ASN A C 1
ATOM 1053 O O . ASN A 1 138 ? -13.75 -7.539 16.875 1 95.19 138 ASN A O 1
ATOM 1057 N N . ARG A 1 139 ? -15.016 -9.297 16.328 1 91.88 139 ARG A N 1
ATOM 1058 C CA . ARG A 1 139 ? -16.016 -8.492 15.617 1 91.88 139 ARG A CA 1
ATOM 1059 C C . ARG A 1 139 ? -16.812 -7.641 16.594 1 91.88 139 ARG A C 1
ATOM 1061 O O . ARG A 1 139 ? -17.469 -6.68 16.203 1 91.88 139 ARG A O 1
ATOM 1068 N N . ASP A 1 140 ? -16.688 -7.961 17.781 1 92.44 140 ASP A N 1
ATOM 1069 C CA . ASP A 1 140 ? -17.438 -7.227 18.812 1 92.44 140 ASP A CA 1
ATOM 1070 C C . ASP A 1 140 ? -16.609 -6.059 19.344 1 92.44 140 ASP A C 1
ATOM 1072 O O . ASP A 1 140 ? -17.094 -5.285 20.172 1 92.44 140 ASP A O 1
ATOM 1076 N N . ALA A 1 141 ? -15.453 -5.891 18.875 1 94.88 141 ALA A N 1
ATOM 1077 C CA . ALA A 1 141 ? -14.586 -4.801 19.328 1 94.88 141 ALA A CA 1
ATOM 1078 C C . ALA A 1 141 ? -15.156 -3.447 18.906 1 94.88 141 ALA A C 1
ATOM 1080 O O . ALA A 1 141 ? -15.844 -3.342 17.891 1 94.88 141 ALA A O 1
ATOM 1081 N N . VAL A 1 142 ? -14.891 -2.457 19.797 1 97.56 142 VAL A N 1
ATOM 1082 C CA . VAL A 1 142 ? -15.281 -1.086 19.484 1 97.56 142 VAL A CA 1
ATOM 1083 C C . VAL A 1 142 ? -14.039 -0.239 19.234 1 97.56 142 VAL A C 1
ATOM 1085 O O . VAL A 1 142 ? -13.125 -0.191 20.062 1 97.56 142 VAL A O 1
ATOM 1088 N N . LEU A 1 143 ? -14 0.322 18.078 1 98.38 143 LEU A N 1
ATOM 1089 C CA . LEU A 1 143 ? -12.961 1.294 17.75 1 98.38 143 LEU A CA 1
ATOM 1090 C C . LEU A 1 143 ? -13.438 2.715 18.031 1 98.38 143 LEU A C 1
ATOM 1092 O O . LEU A 1 143 ? -14.547 3.088 17.641 1 98.38 143 LEU A O 1
ATOM 1096 N N . ILE A 1 144 ? -12.641 3.484 18.734 1 98.75 144 ILE A N 1
ATOM 1097 C CA . ILE A 1 144 ? -12.945 4.879 19.031 1 98.75 144 ILE A CA 1
ATOM 1098 C C . ILE A 1 144 ? -11.867 5.781 18.438 1 98.75 144 ILE A C 1
ATOM 1100 O O . ILE A 1 144 ? -10.734 5.809 18.938 1 98.75 144 ILE A O 1
ATOM 1104 N N . PHE A 1 145 ? -12.281 6.562 17.438 1 98.69 145 PHE A N 1
ATOM 1105 C CA . PHE A 1 145 ? -11.32 7.387 16.703 1 98.69 145 PHE A CA 1
ATOM 1106 C C . PHE A 1 145 ? -11.406 8.836 17.172 1 98.69 145 PHE A C 1
ATOM 1108 O O . PHE A 1 145 ? -12.5 9.359 17.391 1 98.69 145 PHE A O 1
ATOM 1115 N N . ASP A 1 146 ? -10.234 9.461 17.344 1 98.5 146 ASP A N 1
ATOM 1116 C CA . ASP A 1 146 ? -10.266 10.914 17.234 1 98.5 146 ASP A CA 1
ATOM 1117 C C . ASP A 1 146 ? -10.867 11.359 15.914 1 98.5 146 ASP A C 1
ATOM 1119 O O . ASP A 1 146 ? -10.523 10.828 14.859 1 98.5 146 ASP A O 1
ATOM 1123 N N . ARG A 1 147 ? -11.656 12.312 15.945 1 96.19 147 ARG A N 1
ATOM 1124 C CA . ARG A 1 147 ? -12.414 12.734 14.773 1 96.19 147 ARG A CA 1
ATOM 1125 C C . ARG A 1 147 ? -11.477 13.156 13.641 1 96.19 147 ARG A C 1
ATOM 1127 O O . ARG A 1 147 ? -11.828 13.055 12.461 1 96.19 147 ARG A O 1
ATOM 1134 N N . GLU A 1 148 ? -10.289 13.547 13.953 1 94.12 148 GLU A N 1
ATOM 1135 C CA . GLU A 1 148 ? -9.398 14.086 12.93 1 94.12 148 GLU A CA 1
ATOM 1136 C C . GLU A 1 148 ? -8.336 13.062 12.523 1 94.12 148 GLU A C 1
ATOM 1138 O O . GLU A 1 148 ? -7.34 13.414 11.891 1 94.12 148 GLU A O 1
ATOM 1143 N N . CYS A 1 149 ? -8.602 11.812 12.828 1 95.81 149 CYS A N 1
ATOM 1144 C CA . CYS A 1 149 ? -7.703 10.758 12.391 1 95.81 149 CYS A CA 1
ATOM 1145 C C . CYS A 1 149 ? -7.598 10.719 10.867 1 95.81 149 CYS A C 1
ATOM 1147 O O . CYS A 1 149 ? -8.539 11.109 10.172 1 95.81 149 CYS A O 1
ATOM 1149 N N . HIS A 1 150 ? -6.504 10.312 10.391 1 92.19 150 HIS A N 1
ATOM 1150 C CA . HIS A 1 150 ? -6.195 10.234 8.969 1 92.19 150 HIS A CA 1
ATOM 1151 C C . HIS A 1 150 ? -7.223 9.391 8.219 1 92.19 150 HIS A C 1
ATOM 1153 O O . HIS A 1 150 ? -7.738 8.414 8.766 1 92.19 150 HIS A O 1
ATOM 1159 N N . TRP A 1 151 ? -7.426 9.68 7.008 1 89.38 151 TRP A N 1
ATOM 1160 C CA . TRP A 1 151 ? -8.391 9.047 6.117 1 89.38 151 TRP A CA 1
ATOM 1161 C C . TRP A 1 151 ? -8.195 7.539 6.074 1 89.38 151 TRP A C 1
ATOM 1163 O O . TRP A 1 151 ? -9.164 6.777 6.051 1 89.38 151 TRP A O 1
ATOM 1173 N N . SER A 1 152 ? -6.969 7.051 6.016 1 92 152 SER A N 1
ATOM 1174 C CA . SER A 1 152 ? -6.676 5.629 5.871 1 92 152 SER A CA 1
ATOM 1175 C C . SER A 1 152 ? -7.234 4.828 7.043 1 92 152 SER A C 1
ATOM 1177 O O . SER A 1 152 ? -7.578 3.654 6.891 1 92 152 SER A O 1
ATOM 1179 N N . LEU A 1 153 ? -7.289 5.449 8.164 1 95.69 153 LEU A N 1
ATOM 1180 C CA . LEU A 1 153 ? -7.891 4.789 9.32 1 95.69 153 LEU A CA 1
ATOM 1181 C C . LEU A 1 153 ? -9.406 4.734 9.188 1 95.69 153 LEU A C 1
ATOM 1183 O O . LEU A 1 153 ? -10.008 3.664 9.312 1 95.69 153 LEU A O 1
ATOM 1187 N N . TRP A 1 154 ? -10 5.852 8.922 1 93.69 154 TRP A N 1
ATOM 1188 C CA . TRP A 1 154 ? -11.453 5.922 8.781 1 93.69 154 TRP A CA 1
ATOM 1189 C C . TRP A 1 154 ? -11.938 5 7.668 1 93.69 154 TRP A C 1
ATOM 1191 O O . TRP A 1 154 ? -12.922 4.277 7.836 1 93.69 154 TRP A O 1
ATOM 1201 N N . LYS A 1 155 ? -11.258 5.047 6.57 1 91 155 LYS A N 1
ATOM 1202 C CA . LYS A 1 155 ? -11.648 4.211 5.441 1 91 155 LYS A CA 1
ATOM 1203 C C . LYS A 1 155 ? -11.531 2.729 5.785 1 91 155 LYS A C 1
ATOM 1205 O O . LYS A 1 155 ? -12.422 1.937 5.457 1 91 155 LYS A O 1
ATOM 1210 N N . ALA A 1 156 ? -10.461 2.35 6.379 1 93.12 156 ALA A N 1
ATOM 1211 C CA . ALA A 1 156 ? -10.242 0.958 6.762 1 93.12 156 ALA A CA 1
ATOM 1212 C C . ALA A 1 156 ? -11.344 0.459 7.688 1 93.12 156 ALA A C 1
ATOM 1214 O O . ALA A 1 156 ? -11.695 -0.723 7.664 1 93.12 156 ALA A O 1
ATOM 1215 N N . ALA A 1 157 ? -11.914 1.318 8.469 1 94.94 157 ALA A N 1
ATOM 1216 C CA . ALA A 1 157 ? -12.906 0.938 9.469 1 94.94 157 ALA A CA 1
ATOM 1217 C C . ALA A 1 157 ? -14.32 1.075 8.914 1 94.94 157 ALA A C 1
ATOM 1219 O O . ALA A 1 157 ? -15.297 0.858 9.633 1 94.94 157 ALA A O 1
ATOM 1220 N N . SER A 1 158 ? -14.461 1.397 7.684 1 89.81 158 SER A N 1
ATOM 1221 C CA . SER A 1 158 ? -15.75 1.761 7.109 1 89.81 158 SER A CA 1
ATOM 1222 C C . SER A 1 158 ? -16.703 0.574 7.102 1 89.81 158 SER A C 1
ATOM 1224 O O . SER A 1 158 ? -17.922 0.746 6.941 1 89.81 158 SER A O 1
ATOM 1226 N N . HIS A 1 159 ? -16.219 -0.646 7.215 1 88.12 159 HIS A N 1
ATOM 1227 C CA . HIS A 1 159 ? -17.078 -1.823 7.262 1 88.12 159 HIS A CA 1
ATOM 1228 C C . HIS A 1 159 ? -17.781 -1.94 8.609 1 88.12 159 HIS A C 1
ATOM 1230 O O . HIS A 1 159 ? -18.734 -2.709 8.75 1 88.12 159 HIS A O 1
ATOM 1236 N N . LEU A 1 160 ? -17.297 -1.252 9.625 1 92.88 160 LEU A N 1
ATOM 1237 C CA . LEU A 1 160 ? -17.906 -1.256 10.953 1 92.88 160 LEU A CA 1
ATOM 1238 C C . LEU A 1 160 ? -19.062 -0.271 11.023 1 92.88 160 LEU A C 1
ATOM 1240 O O . LEU A 1 160 ? -19.016 0.803 10.422 1 92.88 160 LEU A O 1
ATOM 1244 N N . LYS A 1 161 ? -20.062 -0.569 11.789 1 92.25 161 LYS A N 1
ATOM 1245 C CA . LYS A 1 161 ? -21.219 0.296 11.938 1 92.25 161 LYS A CA 1
ATOM 1246 C C . LYS A 1 161 ? -20.922 1.49 12.836 1 92.25 161 LYS A C 1
ATOM 1248 O O . LYS A 1 161 ? -20.688 1.328 14.031 1 92.25 161 LYS A O 1
ATOM 1253 N N . PHE A 1 162 ? -20.969 2.629 12.305 1 93.94 162 PHE A N 1
ATOM 1254 C CA . PHE A 1 162 ? -20.75 3.848 13.078 1 93.94 162 PHE A CA 1
ATOM 1255 C C . PHE A 1 162 ? -21.828 4.031 14.133 1 93.94 162 PHE A C 1
ATOM 1257 O O . PHE A 1 162 ? -23.016 3.807 13.859 1 93.94 162 PHE A O 1
ATOM 1264 N N . GLY A 1 163 ? -21.453 4.41 15.289 1 94.62 163 GLY A N 1
ATOM 1265 C CA . GLY A 1 163 ? -22.375 4.57 16.406 1 94.62 163 GLY A CA 1
ATOM 1266 C C . GLY A 1 163 ? -22.484 3.328 17.266 1 94.62 163 GLY A C 1
ATOM 1267 O O . GLY A 1 163 ? -23.062 3.373 18.359 1 94.62 163 GLY A O 1
ATOM 1268 N N . GLU A 1 164 ? -21.969 2.238 16.797 1 94.75 164 GLU A N 1
ATOM 1269 C CA . GLU A 1 164 ? -22 0.983 17.531 1 94.75 164 GLU A CA 1
ATOM 1270 C C . GLU A 1 164 ? -20.594 0.412 17.703 1 94.75 164 GLU A C 1
ATOM 1272 O O . GLU A 1 164 ? -19.922 0.677 18.703 1 94.75 164 GLU A O 1
ATOM 1277 N N . SER A 1 165 ? -20.047 -0.125 16.625 1 96 165 SER A N 1
ATOM 1278 C CA . SER A 1 165 ? -18.719 -0.72 16.703 1 96 165 SER A CA 1
ATOM 1279 C C . SER A 1 165 ? -17.641 0.28 16.281 1 96 165 SER A C 1
ATOM 1281 O O . SER A 1 165 ? -16.438 0.008 16.422 1 96 165 SER A O 1
ATOM 1283 N N . LEU A 1 166 ? -18 1.35 15.734 1 97.5 166 LEU A N 1
ATOM 1284 C CA . LEU A 1 166 ? -17.125 2.473 15.391 1 97.5 166 LEU A CA 1
ATOM 1285 C C . LEU A 1 166 ? -17.656 3.77 16 1 97.5 166 LEU A C 1
ATOM 1287 O O . LEU A 1 166 ? -18.766 4.195 15.688 1 97.5 166 LEU A O 1
ATOM 1291 N N . LEU A 1 167 ? -16.891 4.359 16.859 1 98.25 167 LEU A N 1
ATOM 1292 C CA . LEU A 1 167 ? -17.25 5.602 17.531 1 98.25 167 LEU A CA 1
ATOM 1293 C C . LEU A 1 167 ? -16.156 6.66 17.312 1 98.25 167 LEU A C 1
ATOM 1295 O O . LEU A 1 167 ? -15.055 6.348 16.875 1 98.25 167 LEU A O 1
ATOM 1299 N N . ALA A 1 168 ? -16.531 7.863 17.594 1 98.44 168 ALA A N 1
ATOM 1300 C CA . ALA A 1 168 ? -15.594 8.984 17.531 1 98.44 168 ALA A CA 1
ATOM 1301 C C . ALA A 1 168 ? -15.688 9.852 18.781 1 98.44 168 ALA A C 1
ATOM 1303 O O . ALA A 1 168 ? -16.703 9.852 19.469 1 98.44 168 ALA A O 1
ATOM 1304 N N . PHE A 1 169 ? -14.625 10.461 19.109 1 98.56 169 PHE A N 1
ATOM 1305 C CA . PHE A 1 169 ? -14.641 11.516 20.109 1 98.56 169 PHE A CA 1
ATOM 1306 C C . PHE A 1 169 ? -14.125 12.828 19.531 1 98.56 169 PHE A C 1
ATOM 1308 O O . PHE A 1 169 ? -13.453 12.836 18.5 1 98.56 169 PHE A O 1
ATOM 1315 N N . LYS A 1 170 ? -14.516 13.914 20.188 1 98.19 170 LYS A N 1
ATOM 1316 C CA . LYS A 1 170 ? -14.109 15.234 19.719 1 98.19 170 LYS A CA 1
ATOM 1317 C C . LYS A 1 170 ? -12.594 15.383 19.734 1 98.19 170 LYS A C 1
ATOM 1319 O O . LYS A 1 170 ? -11.922 14.906 20.641 1 98.19 170 LYS A O 1
ATOM 1324 N N . HIS A 1 171 ? -12.109 16.062 18.75 1 97.06 171 HIS A N 1
ATOM 1325 C CA . HIS A 1 171 ? -10.672 16.188 18.5 1 97.06 171 HIS A CA 1
ATOM 1326 C C . HIS A 1 171 ? -9.938 16.656 19.75 1 97.06 171 HIS A C 1
ATOM 1328 O O . HIS A 1 171 ? -10.211 17.734 20.266 1 97.06 171 HIS A O 1
ATOM 1334 N N . ASN A 1 172 ? -9.047 15.797 20.188 1 97.94 172 ASN A N 1
ATOM 1335 C CA . ASN A 1 172 ? -8.164 16.062 21.312 1 97.94 172 ASN A CA 1
ATOM 1336 C C . ASN A 1 172 ? -8.953 16.375 22.578 1 97.94 172 ASN A C 1
ATOM 1338 O O . ASN A 1 172 ? -8.453 17.062 23.469 1 97.94 172 ASN A O 1
ATOM 1342 N N . ASP A 1 173 ? -10.125 15.891 22.688 1 98.69 173 ASP A N 1
ATOM 1343 C CA . ASP A 1 173 ? -10.992 16.156 23.844 1 98.69 173 ASP A CA 1
ATOM 1344 C C . ASP A 1 173 ? -11.047 14.961 24.781 1 98.69 173 ASP A C 1
ATOM 1346 O O . ASP A 1 173 ? -11.891 14.078 24.609 1 98.69 173 ASP A O 1
ATOM 1350 N N . VAL A 1 174 ? -10.32 15.078 25.797 1 98.75 174 VAL A N 1
ATOM 1351 C CA . VAL A 1 174 ? -10.188 13.977 26.75 1 98.75 174 VAL A CA 1
ATOM 1352 C C . VAL A 1 174 ? -11.5 13.773 27.5 1 98.75 174 VAL A C 1
ATOM 1354 O O . VAL A 1 174 ? -11.875 12.641 27.812 1 98.75 174 VAL A O 1
ATOM 1357 N N . THR A 1 175 ? -12.148 14.836 27.797 1 98.69 175 THR A N 1
ATOM 1358 C CA . THR A 1 175 ? -13.43 14.75 28.5 1 98.69 175 THR A CA 1
ATOM 1359 C C . THR A 1 175 ? -14.453 14 27.656 1 98.69 175 THR A C 1
ATOM 1361 O O . THR A 1 175 ? -15.156 13.125 28.156 1 98.69 175 THR A O 1
ATOM 1364 N N . ASP A 1 176 ? -14.469 14.312 26.406 1 98.75 176 ASP A N 1
ATOM 1365 C CA . ASP A 1 176 ? -15.391 13.617 25.516 1 98.75 176 ASP A CA 1
ATOM 1366 C C . ASP A 1 176 ? -15.023 12.141 25.375 1 98.75 176 ASP A C 1
ATOM 1368 O O . ASP A 1 176 ? -15.898 11.273 25.375 1 98.75 176 ASP A O 1
ATOM 1372 N N . LEU A 1 177 ? -13.766 11.852 25.25 1 98.75 177 LEU A N 1
ATOM 1373 C CA . LEU A 1 177 ? -13.305 10.469 25.172 1 98.75 177 LEU A CA 1
ATOM 1374 C C . LEU A 1 177 ? -13.75 9.68 26.406 1 98.75 177 LEU A C 1
ATOM 1376 O O . LEU A 1 177 ? -14.219 8.547 26.297 1 98.75 177 LEU A O 1
ATOM 1380 N N . THR A 1 178 ? -13.602 10.281 27.562 1 98.62 178 THR A N 1
ATOM 1381 C CA . THR A 1 178 ? -13.992 9.641 28.812 1 98.62 178 THR A CA 1
ATOM 1382 C C . THR A 1 178 ? -15.484 9.297 28.797 1 98.62 178 THR A C 1
ATOM 1384 O O . THR A 1 178 ? -15.875 8.203 29.203 1 98.62 178 THR A O 1
ATOM 1387 N N . ALA A 1 179 ? -16.266 10.227 28.328 1 98.38 179 ALA A N 1
ATOM 1388 C CA . ALA A 1 179 ? -17.703 10.008 28.266 1 98.38 179 ALA A CA 1
ATOM 1389 C C . ALA A 1 179 ? -18.047 8.859 27.328 1 98.38 179 ALA A C 1
ATOM 1391 O O . ALA A 1 179 ? -18.922 8.047 27.609 1 98.38 179 ALA A O 1
ATOM 1392 N N . VAL A 1 180 ? -17.375 8.789 26.188 1 98.25 180 VAL A N 1
ATOM 1393 C CA . VAL A 1 180 ? -17.609 7.746 25.203 1 98.25 180 VAL A CA 1
ATOM 1394 C C . VAL A 1 180 ? -17.281 6.379 25.797 1 98.25 180 VAL A C 1
ATOM 1396 O O . VAL A 1 180 ? -18.062 5.434 25.672 1 98.25 180 VAL A O 1
ATOM 1399 N N . LEU A 1 181 ? -16.141 6.277 26.469 1 97.81 181 LEU A N 1
ATOM 1400 C CA . LEU A 1 181 ? -15.68 5.012 27.031 1 97.81 181 LEU A CA 1
ATOM 1401 C C . LEU A 1 181 ? -16.578 4.57 28.172 1 97.81 181 LEU A C 1
ATOM 1403 O O . LEU A 1 181 ? -16.828 3.375 28.344 1 97.81 181 LEU A O 1
ATOM 1407 N N . ALA A 1 182 ? -17.062 5.5 28.922 1 97.12 182 ALA A N 1
ATOM 1408 C CA . ALA A 1 182 ? -17.906 5.195 30.078 1 97.12 182 ALA A CA 1
ATOM 1409 C C . ALA A 1 182 ? -19.203 4.512 29.625 1 97.12 182 ALA A C 1
ATOM 1411 O O . ALA A 1 182 ? -19.766 3.699 30.359 1 97.12 182 ALA A O 1
ATOM 1412 N N . LYS A 1 183 ? -19.625 4.738 28.469 1 96.5 183 LYS A N 1
ATOM 1413 C CA . LYS A 1 183 ? -20.875 4.211 27.953 1 96.5 183 LYS A CA 1
ATOM 1414 C C . LYS A 1 183 ? -20.719 2.783 27.453 1 96.5 183 LYS A C 1
ATOM 1416 O O . LYS A 1 183 ? -21.703 2.076 27.219 1 96.5 183 LYS A O 1
ATOM 1421 N N . LEU A 1 184 ? -19.547 2.279 27.266 1 94.31 184 LEU A N 1
ATOM 1422 C CA . LEU A 1 184 ? -19.297 1.015 26.578 1 94.31 184 LEU A CA 1
ATOM 1423 C C . LEU A 1 184 ? -19.469 -0.161 27.547 1 94.31 184 LEU A C 1
ATOM 1425 O O . LEU A 1 184 ? -19.594 -1.307 27.109 1 94.31 184 LEU A O 1
ATOM 1429 N N . GLY A 1 185 ? -19.578 -0.012 28.844 1 85.12 185 GLY A N 1
ATOM 1430 C CA . GLY A 1 185 ? -19.906 -1.053 29.797 1 85.12 185 GLY A CA 1
ATOM 1431 C C . GLY A 1 185 ? -18.938 -2.221 29.766 1 85.12 185 GLY A C 1
ATOM 1432 O O . GLY A 1 185 ? -19.359 -3.381 29.812 1 85.12 185 GLY A O 1
ATOM 1433 N N . GLY A 1 186 ? -17.688 -2.049 29.469 1 84.5 186 GLY A N 1
ATOM 1434 C CA . GLY A 1 186 ? -16.703 -3.111 29.578 1 84.5 186 GLY A CA 1
ATOM 1435 C C . GLY A 1 186 ? -16.406 -3.783 28.25 1 84.5 186 GLY A C 1
ATOM 1436 O O . GLY A 1 186 ? -15.586 -4.699 28.188 1 84.5 186 GLY A O 1
ATOM 1437 N N . ARG A 1 187 ? -16.984 -3.404 27.188 1 91.62 187 ARG A N 1
ATOM 1438 C CA . ARG A 1 187 ? -16.672 -3.934 25.859 1 91.62 187 ARG A CA 1
ATOM 1439 C C . ARG A 1 187 ? -15.203 -3.711 25.5 1 91.62 187 ARG A C 1
ATOM 1441 O O . ARG A 1 187 ? -14.578 -2.775 26 1 91.62 187 ARG A O 1
ATOM 1448 N N . LYS A 1 188 ? -14.648 -4.66 24.672 1 95.25 188 LYS A N 1
ATOM 1449 C CA . LYS A 1 188 ? -13.312 -4.457 24.125 1 95.25 188 LYS A CA 1
ATOM 1450 C C . LYS A 1 188 ? -13.25 -3.174 23.297 1 95.25 188 LYS A C 1
ATOM 1452 O O . LYS A 1 188 ? -14.008 -3 22.344 1 95.25 188 LYS A O 1
ATOM 1457 N N . ALA A 1 189 ? -12.406 -2.287 23.781 1 97.19 189 ALA A N 1
ATOM 1458 C CA . ALA A 1 189 ? -12.305 -0.998 23.094 1 97.19 189 ALA A CA 1
ATOM 1459 C C . ALA A 1 189 ? -10.859 -0.664 22.75 1 97.19 189 ALA A C 1
ATOM 1461 O O . ALA A 1 189 ? -9.945 -1.021 23.5 1 97.19 189 ALA A O 1
ATOM 1462 N N . ILE A 1 190 ? -10.664 -0.021 21.641 1 98.19 190 ILE A N 1
ATOM 1463 C CA . ILE A 1 190 ? -9.367 0.513 21.234 1 98.19 190 ILE A CA 1
ATOM 1464 C C . ILE A 1 190 ? -9.508 1.982 20.844 1 98.19 190 ILE A C 1
ATOM 1466 O O . ILE A 1 190 ? -10.328 2.328 20 1 98.19 190 ILE A O 1
ATOM 1470 N N . VAL A 1 191 ? -8.742 2.818 21.5 1 98.81 191 VAL A N 1
ATOM 1471 C CA . VAL A 1 191 ? -8.703 4.242 21.188 1 98.81 191 VAL A CA 1
ATOM 1472 C C . VAL A 1 191 ? -7.613 4.52 20.156 1 98.81 191 VAL A C 1
ATOM 1474 O O . VAL A 1 191 ? -6.453 4.152 20.359 1 98.81 191 VAL A O 1
ATOM 1477 N N . VAL A 1 192 ? -8.016 5.156 19.016 1 98.88 192 VAL A N 1
ATOM 1478 C CA . VAL A 1 192 ? -7.109 5.441 17.906 1 98.88 192 VAL A CA 1
ATOM 1479 C C . VAL A 1 192 ? -6.957 6.949 17.734 1 98.88 192 VAL A C 1
ATOM 1481 O O . VAL A 1 192 ? -7.949 7.664 17.578 1 98.88 192 VAL A O 1
ATOM 1484 N N . PHE A 1 193 ? -5.742 7.43 17.797 1 98.75 193 PHE A N 1
ATOM 1485 C CA . PHE A 1 193 ? -5.484 8.859 17.625 1 98.75 193 PHE A CA 1
ATOM 1486 C C . PHE A 1 193 ? -4.102 9.094 17.031 1 98.75 193 PHE A C 1
ATOM 1488 O O . PHE A 1 193 ? -3.363 8.141 16.766 1 98.75 193 PHE A O 1
ATOM 1495 N N . GLU A 1 194 ? -3.797 10.32 16.641 1 98.56 194 GLU A N 1
ATOM 1496 C CA . GLU A 1 194 ? -2.492 10.688 16.109 1 98.56 194 GLU A CA 1
ATOM 1497 C C . GLU A 1 194 ? -1.686 11.492 17.125 1 98.56 194 GLU A C 1
ATOM 1499 O O . GLU A 1 194 ? -2.256 12.203 17.953 1 98.56 194 GLU A O 1
ATOM 1504 N N . SER A 1 195 ? -0.372 11.32 17.062 1 98.69 195 SER A N 1
ATOM 1505 C CA . SER A 1 195 ? 0.464 12.133 17.953 1 98.69 195 SER A CA 1
ATOM 1506 C C . SER A 1 195 ? 0.478 13.594 17.5 1 98.69 195 SER A C 1
ATOM 1508 O O . SER A 1 195 ? 0.407 14.5 18.344 1 98.69 195 SER A O 1
ATOM 1510 N N . LEU A 1 196 ? 0.632 13.797 16.266 1 98.06 196 LEU A N 1
ATOM 1511 C CA . LEU A 1 196 ? 0.648 15.078 15.57 1 98.06 196 LEU A CA 1
ATOM 1512 C C . LEU A 1 196 ? -0.227 15.031 14.32 1 98.06 196 LEU A C 1
ATOM 1514 O O . LEU A 1 196 ? -0.005 14.203 13.43 1 98.06 196 LEU A O 1
ATOM 1518 N N . TYR A 1 197 ? -1.21 15.906 14.305 1 95.06 197 TYR A N 1
ATOM 1519 C CA . TYR A 1 197 ? -2.197 15.844 13.234 1 95.06 197 TYR A CA 1
ATOM 1520 C C . TYR A 1 197 ? -1.749 16.672 12.031 1 95.06 197 TYR A C 1
ATOM 1522 O O . TYR A 1 197 ? -1.306 17.812 12.195 1 95.06 197 TYR A O 1
ATOM 1530 N N . SER A 1 198 ? -1.886 16.156 10.859 1 88.12 198 SER A N 1
ATOM 1531 C CA . SER A 1 198 ? -1.36 16.75 9.633 1 88.12 198 SER A CA 1
ATOM 1532 C C . SER A 1 198 ? -2.174 17.969 9.211 1 88.12 198 SER A C 1
ATOM 1534 O O . SER A 1 198 ? -1.669 18.844 8.508 1 88.12 198 SER A O 1
ATOM 1536 N N . SER A 1 199 ? -3.373 18.094 9.547 1 79.25 199 SER A N 1
ATOM 1537 C CA . SER A 1 199 ? -4.273 19.141 9.047 1 79.25 199 SER A CA 1
ATOM 1538 C C . SER A 1 199 ? -3.998 20.484 9.711 1 79.25 199 SER A C 1
ATOM 1540 O O . SER A 1 199 ? -3.951 21.516 9.039 1 79.25 199 SER A O 1
ATOM 1542 N N . ASP A 1 200 ? -3.777 20.375 11.016 1 83.62 200 ASP A N 1
ATOM 1543 C CA . ASP A 1 200 ? -3.65 21.656 11.688 1 83.62 200 ASP A CA 1
ATOM 1544 C C . ASP A 1 200 ? -2.412 21.688 12.586 1 83.62 200 ASP A C 1
ATOM 1546 O O . ASP A 1 200 ? -2.178 22.672 13.289 1 83.62 200 ASP A O 1
ATOM 1550 N N . GLY A 1 201 ? -1.71 20.609 12.547 1 93.5 201 GLY A N 1
ATOM 1551 C CA . GLY A 1 201 ? -0.462 20.609 13.297 1 93.5 201 GLY A CA 1
ATOM 1552 C C . GLY A 1 201 ? -0.664 20.469 14.789 1 93.5 201 GLY A C 1
ATOM 1553 O O . GLY A 1 201 ? 0.284 20.609 15.562 1 93.5 201 GLY A O 1
ATOM 1554 N N . SER A 1 202 ? -1.844 20.156 15.219 1 96.19 202 SER A N 1
ATOM 1555 C CA . SER A 1 202 ? -2.121 20 16.641 1 96.19 202 SER A CA 1
ATOM 1556 C C . SER A 1 202 ? -1.485 18.734 17.203 1 96.19 202 SER A C 1
ATOM 1558 O O . SER A 1 202 ? -1.321 17.75 16.484 1 96.19 202 SER A O 1
ATOM 1560 N N . VAL A 1 203 ? -1.102 18.828 18.453 1 98.12 203 VAL A N 1
ATOM 1561 C CA . VAL A 1 203 ? -0.487 17.719 19.172 1 98.12 203 VAL A CA 1
ATOM 1562 C C . VAL A 1 203 ? -1.492 17.109 20.156 1 98.12 203 VAL A C 1
ATOM 1564 O O . VAL A 1 203 ? -2.197 17.844 20.859 1 98.12 203 VAL A O 1
ATOM 1567 N N . ALA A 1 204 ? -1.605 15.812 20.188 1 98.62 204 ALA A N 1
ATOM 1568 C CA . ALA A 1 204 ? -2.529 15.141 21.094 1 98.62 204 ALA A CA 1
ATOM 1569 C C . ALA A 1 204 ? -2.066 15.266 22.547 1 98.62 204 ALA A C 1
ATOM 1571 O O . ALA A 1 204 ? -0.863 15.305 22.812 1 98.62 204 ALA A O 1
ATOM 1572 N N . PRO A 1 205 ? -3.064 15.422 23.469 1 98.75 205 PRO A N 1
ATOM 1573 C CA . PRO A 1 205 ? -2.711 15.211 24.875 1 98.75 205 PRO A CA 1
ATOM 1574 C C . PRO A 1 205 ? -2.438 13.742 25.203 1 98.75 205 PRO A C 1
ATOM 1576 O O . PRO A 1 205 ? -3.213 13.117 25.938 1 98.75 205 PRO A O 1
ATOM 1579 N N . ILE A 1 206 ? -1.303 13.203 24.812 1 98.88 206 ILE A N 1
ATOM 1580 C CA . ILE A 1 206 ? -0.972 11.789 24.734 1 98.88 206 ILE A CA 1
ATOM 1581 C C . ILE A 1 206 ? -1.091 11.148 26.109 1 98.88 206 ILE A C 1
ATOM 1583 O O . ILE A 1 206 ? -1.787 10.148 26.281 1 98.88 206 ILE A O 1
ATOM 1587 N N . GLY A 1 207 ? -0.45 11.75 27.094 1 98.81 207 GLY A N 1
ATOM 1588 C CA . GLY A 1 207 ? -0.489 11.203 28.453 1 98.81 207 GLY A CA 1
ATOM 1589 C C . GLY A 1 207 ? -1.896 11.086 29 1 98.81 207 GLY A C 1
ATOM 1590 O O . GLY A 1 207 ? -2.264 10.047 29.562 1 98.81 207 GLY A O 1
ATOM 1591 N N . GLU A 1 208 ? -2.678 12.133 28.844 1 98.88 208 GLU A N 1
ATOM 1592 C CA . GLU A 1 208 ? -4.043 12.164 29.359 1 98.88 208 GLU A CA 1
ATOM 1593 C C . GLU A 1 208 ? -4.914 11.117 28.672 1 98.88 208 GLU A C 1
ATOM 1595 O O . GLU A 1 208 ? -5.727 10.453 29.328 1 98.88 208 GLU A O 1
ATOM 1600 N N . ILE A 1 209 ? -4.797 10.977 27.375 1 98.88 209 ILE A N 1
ATOM 1601 C CA . ILE A 1 209 ? -5.562 9.977 26.625 1 98.88 209 ILE A CA 1
ATOM 1602 C C . ILE A 1 209 ? -5.191 8.578 27.125 1 98.88 209 ILE A C 1
ATOM 1604 O O . ILE A 1 209 ? -6.066 7.742 27.359 1 98.88 209 ILE A O 1
ATOM 1608 N N . LEU A 1 210 ? -3.896 8.336 27.266 1 98.81 210 LEU A N 1
ATOM 1609 C CA . LEU A 1 210 ? -3.434 7.023 27.703 1 98.81 210 LEU A CA 1
ATOM 1610 C C . LEU A 1 210 ? -3.896 6.727 29.125 1 98.81 210 LEU A C 1
ATOM 1612 O O . LEU A 1 210 ? -4.176 5.574 29.469 1 98.81 210 LEU A O 1
ATOM 1616 N N . ASP A 1 211 ? -3.943 7.77 30 1 98.69 211 ASP A N 1
ATOM 1617 C CA . ASP A 1 211 ? -4.5 7.602 31.344 1 98.69 211 ASP A CA 1
ATOM 1618 C C . ASP A 1 211 ? -5.945 7.105 31.266 1 98.69 211 ASP A C 1
ATOM 1620 O O . ASP A 1 211 ? -6.332 6.211 32.031 1 98.69 211 ASP A O 1
ATOM 1624 N N . VAL A 1 212 ? -6.695 7.711 30.422 1 98.31 212 VAL A N 1
ATOM 1625 C CA . VAL A 1 212 ? -8.094 7.332 30.266 1 98.31 212 VAL A CA 1
ATOM 1626 C C . VAL A 1 212 ? -8.188 5.898 29.75 1 98.31 212 VAL A C 1
ATOM 1628 O O . VAL A 1 212 ? -9.023 5.117 30.219 1 98.31 212 VAL A O 1
ATOM 1631 N N . CYS A 1 213 ? -7.379 5.516 28.75 1 98 213 CYS A N 1
ATOM 1632 C CA . CYS A 1 213 ? -7.363 4.152 28.234 1 98 213 CYS A CA 1
ATOM 1633 C C . CYS A 1 213 ? -7.09 3.148 29.344 1 98 213 CYS A C 1
ATOM 1635 O O . CYS A 1 213 ? -7.746 2.107 29.422 1 98 213 CYS A O 1
ATOM 1637 N N . GLN A 1 214 ? -6.137 3.459 30.172 1 96.56 214 GLN A N 1
ATOM 1638 C CA . GLN A 1 214 ? -5.789 2.588 31.297 1 96.56 214 GLN A CA 1
ATOM 1639 C C . GLN A 1 214 ? -6.965 2.438 32.25 1 96.56 214 GLN A C 1
ATOM 1641 O O . GLN A 1 214 ? -7.273 1.328 32.688 1 96.56 214 GLN A O 1
ATOM 1646 N N . ARG A 1 215 ? -7.566 3.537 32.594 1 96 215 ARG A N 1
ATOM 1647 C CA . ARG A 1 215 ? -8.688 3.541 33.531 1 96 215 ARG A CA 1
ATOM 1648 C C . ARG A 1 215 ? -9.812 2.635 33.031 1 96 215 ARG A C 1
ATOM 1650 O O . ARG A 1 215 ? -10.469 1.967 33.844 1 96 215 ARG A O 1
ATOM 1657 N N . PHE A 1 216 ? -10.055 2.557 31.766 1 96.12 216 PHE A N 1
ATOM 1658 C CA . PHE A 1 216 ? -11.195 1.821 31.219 1 96.12 216 PHE A CA 1
ATOM 1659 C C . PHE A 1 216 ? -10.742 0.506 30.594 1 96.12 216 PHE A C 1
ATOM 1661 O O . PHE A 1 216 ? -11.516 -0.163 29.906 1 96.12 216 PHE A O 1
ATOM 1668 N N . ASP A 1 217 ? -9.469 0.181 30.703 1 95.12 217 ASP A N 1
ATOM 1669 C CA . ASP A 1 217 ? -8.875 -1.041 30.172 1 95.12 217 ASP A CA 1
ATOM 1670 C C . ASP A 1 217 ? -9.031 -1.109 28.656 1 95.12 217 ASP A C 1
ATOM 1672 O O . ASP A 1 217 ? -9.375 -2.16 28.109 1 95.12 217 ASP A O 1
ATOM 1676 N N . ALA A 1 218 ? -8.938 0.011 28.016 1 97 218 ALA A N 1
ATOM 1677 C CA . ALA A 1 218 ? -8.961 0.102 26.547 1 97 218 ALA A CA 1
ATOM 1678 C C . ALA A 1 218 ? -7.551 0.042 25.984 1 97 218 ALA A C 1
ATOM 1680 O O . ALA A 1 218 ? -6.598 0.534 26.594 1 97 218 ALA A O 1
ATOM 1681 N N . LEU A 1 219 ? -7.379 -0.572 24.844 1 98 219 LEU A N 1
ATOM 1682 C CA . LEU A 1 219 ? -6.121 -0.51 24.109 1 98 219 LEU A CA 1
ATOM 1683 C C . LEU A 1 219 ? -5.941 0.857 23.453 1 98 219 LEU A C 1
ATOM 1685 O O . LEU A 1 219 ? -6.91 1.599 23.281 1 98 219 LEU A O 1
ATOM 1689 N N . SER A 1 220 ? -4.715 1.162 23.172 1 98.69 220 SER A N 1
ATOM 1690 C CA . SER A 1 220 ? -4.395 2.436 22.531 1 98.69 220 SER A CA 1
ATOM 1691 C C . SER A 1 220 ? -3.547 2.229 21.281 1 98.69 220 SER A C 1
ATOM 1693 O O . SER A 1 220 ? -2.65 1.381 21.266 1 98.69 220 SER A O 1
ATOM 1695 N N . TYR A 1 221 ? -3.908 2.943 20.203 1 98.88 221 TYR A N 1
ATOM 1696 C CA . TYR A 1 221 ? -3.164 3.006 18.953 1 98.88 221 TYR A CA 1
ATOM 1697 C C . TYR A 1 221 ? -2.816 4.445 18.594 1 98.88 221 TYR A C 1
ATOM 1699 O O . TYR A 1 221 ? -3.707 5.281 18.422 1 98.88 221 TYR A O 1
ATOM 1707 N N . ILE A 1 222 ? -1.521 4.723 18.422 1 98.88 222 ILE A N 1
ATOM 1708 C CA . ILE A 1 222 ? -1.078 6.062 18.062 1 98.88 222 ILE A CA 1
ATOM 1709 C C . ILE A 1 222 ? -0.488 6.039 16.656 1 98.88 222 ILE A C 1
ATOM 1711 O O . ILE A 1 222 ? 0.509 5.355 16.406 1 98.88 222 ILE A O 1
ATOM 1715 N N . ASP A 1 223 ? -1.103 6.742 15.75 1 98.69 223 ASP A N 1
ATOM 1716 C CA . ASP A 1 223 ? -0.47 7.07 14.477 1 98.69 223 ASP A CA 1
ATOM 1717 C C . ASP A 1 223 ? 0.551 8.195 14.641 1 98.69 223 ASP A C 1
ATOM 1719 O O . ASP A 1 223 ? 0.18 9.359 14.781 1 98.69 223 ASP A O 1
ATOM 1723 N N . ASP A 1 224 ? 1.764 7.836 14.57 1 98.62 224 ASP A N 1
ATOM 1724 C CA . ASP A 1 224 ? 2.848 8.789 14.789 1 98.62 224 ASP A CA 1
ATOM 1725 C C . ASP A 1 224 ? 3.533 9.156 13.477 1 98.62 224 ASP A C 1
ATOM 1727 O O . ASP A 1 224 ? 4.734 9.43 13.453 1 98.62 224 ASP A O 1
ATOM 1731 N N . ALA A 1 225 ? 2.84 9.18 12.391 1 96.88 225 ALA A N 1
ATOM 1732 C CA . ALA A 1 225 ? 3.396 9.477 11.07 1 96.88 225 ALA A CA 1
ATOM 1733 C C . ALA A 1 225 ? 4.094 10.828 11.062 1 96.88 225 ALA A C 1
ATOM 1735 O O . ALA A 1 225 ? 5.176 10.977 10.484 1 96.88 225 ALA A O 1
ATOM 1736 N N . ASN A 1 226 ? 3.539 11.812 11.719 1 97.19 226 ASN A N 1
ATOM 1737 C CA . ASN A 1 226 ? 4.043 13.18 11.641 1 97.19 226 ASN A CA 1
ATOM 1738 C C . ASN A 1 226 ? 4.977 13.492 12.805 1 97.19 226 ASN A C 1
ATOM 1740 O O . ASN A 1 226 ? 5.723 14.477 12.758 1 97.19 226 ASN A O 1
ATOM 1744 N N . GLY A 1 227 ? 4.977 12.703 13.82 1 98 227 GLY A N 1
ATOM 1745 C CA . GLY A 1 227 ? 5.781 12.992 14.992 1 98 227 GLY A CA 1
ATOM 1746 C C . GLY A 1 227 ? 7.047 12.156 15.07 1 98 227 GLY A C 1
ATOM 1747 O O . GLY A 1 227 ? 7.957 12.477 15.836 1 98 227 GLY A O 1
ATOM 1748 N N . PHE A 1 228 ? 7.168 11.125 14.281 1 98.12 228 PHE A N 1
ATOM 1749 C CA . PHE A 1 228 ? 8.242 10.148 14.352 1 98.12 228 PHE A CA 1
ATOM 1750 C C . PHE A 1 228 ? 9.594 10.797 14.078 1 98.12 228 PHE A C 1
ATOM 1752 O O . PHE A 1 228 ? 9.766 11.461 13.047 1 98.12 228 PHE A O 1
ATOM 1759 N N . MET A 1 229 ? 10.539 10.617 14.953 1 97.62 229 MET A N 1
ATOM 1760 C CA . MET A 1 229 ? 11.906 11.125 14.914 1 97.62 229 MET A CA 1
ATOM 1761 C C . MET A 1 229 ? 11.93 12.641 15.023 1 97.62 229 MET A C 1
ATOM 1763 O O . MET A 1 229 ? 12.992 13.266 14.914 1 97.62 229 MET A O 1
ATOM 1767 N N . VAL A 1 230 ? 10.812 13.297 15.25 1 98.12 230 VAL A N 1
ATOM 1768 C CA . VAL A 1 230 ? 10.719 14.75 15.297 1 98.12 230 VAL A CA 1
ATOM 1769 C C . VAL A 1 230 ? 10.648 15.219 16.75 1 98.12 230 VAL A C 1
ATOM 1771 O O . VAL A 1 230 ? 11.438 16.062 17.188 1 98.12 230 VAL A O 1
ATOM 1774 N N . TYR A 1 231 ? 9.688 14.664 17.422 1 97.06 231 TYR A N 1
ATOM 1775 C CA . TYR A 1 231 ? 9.477 15.078 18.812 1 97.06 231 TYR A CA 1
ATOM 1776 C C . TYR A 1 231 ? 9.805 13.953 19.781 1 97.06 231 TYR A C 1
ATOM 1778 O O . TYR A 1 231 ? 10.102 12.828 19.359 1 97.06 231 TYR A O 1
ATOM 1786 N N . GLY A 1 232 ? 9.852 14.266 21.109 1 92.75 232 GLY A N 1
ATOM 1787 C CA . GLY A 1 232 ? 10.117 13.242 22.109 1 92.75 232 GLY A CA 1
ATOM 1788 C C . GLY A 1 232 ? 11.312 13.562 23 1 92.75 232 GLY A C 1
ATOM 1789 O O . GLY A 1 232 ? 11.258 13.359 24.219 1 92.75 232 GLY A O 1
ATOM 1790 N N . SER A 1 233 ? 12.32 14.109 22.359 1 92.81 233 SER A N 1
ATOM 1791 C CA . SER A 1 233 ? 13.5 14.477 23.141 1 92.81 233 SER A CA 1
ATOM 1792 C C . SER A 1 233 ? 13.195 15.633 24.094 1 92.81 233 SER A C 1
ATOM 1794 O O . SER A 1 233 ? 12.453 16.547 23.75 1 92.81 233 SER A O 1
ATOM 1796 N N . PRO A 1 234 ? 13.828 15.602 25.234 1 93.5 234 PRO A N 1
ATOM 1797 C CA . PRO A 1 234 ? 13.555 16.641 26.234 1 93.5 234 PRO A CA 1
ATOM 1798 C C . PRO A 1 234 ? 13.898 18.047 25.734 1 93.5 234 PRO A C 1
ATOM 1800 O O . PRO A 1 234 ? 13.336 19.031 26.203 1 93.5 234 PRO A O 1
ATOM 1803 N N . GLN A 1 235 ? 14.773 18.125 24.844 1 93.12 235 GLN A N 1
ATOM 1804 C CA . GLN A 1 235 ? 15.227 19.422 24.359 1 93.12 235 GLN A CA 1
ATOM 1805 C C . GLN A 1 235 ? 14.312 19.938 23.25 1 93.12 235 GLN A C 1
ATOM 1807 O O . GLN A 1 235 ? 14.445 21.078 22.812 1 93.12 235 GLN A O 1
ATOM 1812 N N . ARG A 1 236 ? 13.367 19.172 22.859 1 96.44 236 ARG A N 1
ATOM 1813 C CA . ARG A 1 236 ? 12.492 19.547 21.75 1 96.44 236 ARG A CA 1
ATOM 1814 C C . ARG A 1 236 ? 11.109 19.938 22.25 1 96.44 236 ARG A C 1
ATOM 1816 O O . ARG A 1 236 ? 10.703 19.547 23.344 1 96.44 236 ARG A O 1
ATOM 1823 N N . PRO A 1 237 ? 10.414 20.766 21.484 1 96.56 237 PRO A N 1
ATOM 1824 C CA . PRO A 1 237 ? 9.047 21.125 21.859 1 96.56 237 PRO A CA 1
ATOM 1825 C C . PRO A 1 237 ? 8.156 19.906 22.062 1 96.56 237 PRO A C 1
ATOM 1827 O O . PRO A 1 237 ? 8.445 18.828 21.531 1 96.56 237 PRO A O 1
ATOM 1830 N N . PHE A 1 238 ? 7.105 20.047 22.953 1 97.81 238 PHE A N 1
ATOM 1831 C CA . PHE A 1 238 ? 6.035 19.078 23.172 1 97.81 238 PHE A CA 1
ATOM 1832 C C . PHE A 1 238 ? 6.562 17.844 23.875 1 97.81 238 PHE A C 1
ATOM 1834 O O . PHE A 1 238 ? 5.977 16.766 23.781 1 97.81 238 PHE A O 1
ATOM 1841 N N . HIS A 1 239 ? 7.727 17.969 24.5 1 97.56 239 HIS A N 1
ATOM 1842 C CA . HIS A 1 239 ? 8.297 16.859 25.25 1 97.56 239 HIS A CA 1
ATOM 1843 C C . HIS A 1 239 ? 7.305 16.297 26.266 1 97.56 239 HIS A C 1
ATOM 1845 O O . HIS A 1 239 ? 7.242 15.086 26.484 1 97.56 239 HIS A O 1
ATOM 1851 N N . GLU A 1 240 ? 6.562 17.188 26.859 1 97.5 240 GLU A N 1
ATOM 1852 C CA . GLU A 1 240 ? 5.629 16.781 27.906 1 97.5 240 GLU A CA 1
ATOM 1853 C C . GLU A 1 240 ? 4.578 15.812 27.375 1 97.5 240 GLU A C 1
ATOM 1855 O O . GLU A 1 240 ? 4.113 14.922 28.094 1 97.5 240 GLU A O 1
ATOM 1860 N N . GLN A 1 241 ? 4.164 15.961 26.172 1 98.06 241 GLN A N 1
ATOM 1861 C CA . GLN A 1 241 ? 3.209 15.047 25.547 1 98.06 241 GLN A CA 1
ATOM 1862 C C . GLN A 1 241 ? 3.902 13.789 25.047 1 98.06 241 GLN A C 1
ATOM 1864 O O . GLN A 1 241 ? 3.49 12.672 25.375 1 98.06 241 GLN A O 1
ATOM 1869 N N . PHE A 1 242 ? 4.992 13.969 24.328 1 98.31 242 PHE A N 1
ATOM 1870 C CA . PHE A 1 242 ? 5.617 12.883 23.578 1 98.31 242 PHE A CA 1
ATOM 1871 C C . PHE A 1 242 ? 6.383 11.953 24.516 1 98.31 242 PHE A C 1
ATOM 1873 O O . PHE A 1 242 ? 6.688 10.812 24.141 1 98.31 242 PHE A O 1
ATOM 1880 N N . ARG A 1 243 ? 6.711 12.359 25.688 1 97.69 243 ARG A N 1
ATOM 1881 C CA . ARG A 1 243 ? 7.43 11.5 26.625 1 97.69 243 ARG A CA 1
ATOM 1882 C C . ARG A 1 243 ? 6.598 10.281 27 1 97.69 243 ARG A C 1
ATOM 1884 O O . ARG A 1 243 ? 7.129 9.297 27.531 1 97.69 243 ARG A O 1
ATOM 1891 N N . HIS A 1 244 ? 5.309 10.32 26.719 1 98.44 244 HIS A N 1
ATOM 1892 C CA . HIS A 1 244 ? 4.402 9.242 27.094 1 98.44 244 HIS A CA 1
ATOM 1893 C C . HIS A 1 244 ? 4.227 8.242 25.953 1 98.44 244 HIS A C 1
ATOM 1895 O O . HIS A 1 244 ? 3.543 7.227 26.125 1 98.44 244 HIS A O 1
ATOM 1901 N N . MET A 1 245 ? 4.867 8.422 24.844 1 98.19 245 MET A N 1
ATOM 1902 C CA . MET A 1 245 ? 4.645 7.633 23.641 1 98.19 245 MET A CA 1
ATOM 1903 C C . MET A 1 245 ? 4.832 6.145 23.922 1 98.19 245 MET A C 1
ATOM 1905 O O . MET A 1 245 ? 4.066 5.316 23.422 1 98.19 245 MET A O 1
ATOM 1909 N N . ARG A 1 246 ? 5.797 5.773 24.703 1 97.19 246 ARG A N 1
ATOM 1910 C CA . ARG A 1 246 ? 6.156 4.375 24.922 1 97.19 246 ARG A CA 1
ATOM 1911 C C . ARG A 1 246 ? 5.09 3.656 25.734 1 97.19 246 ARG A C 1
ATOM 1913 O O . ARG A 1 246 ? 5.074 2.426 25.812 1 97.19 246 ARG A O 1
ATOM 1920 N N . ARG A 1 247 ? 4.203 4.418 26.344 1 97.88 247 ARG A N 1
ATOM 1921 C CA . ARG A 1 247 ? 3.131 3.822 27.141 1 97.88 247 ARG A CA 1
ATOM 1922 C C . ARG A 1 247 ? 2.041 3.244 26.234 1 97.88 247 ARG A C 1
ATOM 1924 O O . ARG A 1 247 ? 1.228 2.434 26.688 1 97.88 247 ARG A O 1
ATOM 1931 N N . ALA A 1 248 ? 1.951 3.666 25.016 1 98.56 248 ALA A N 1
ATOM 1932 C CA . ALA A 1 248 ? 0.904 3.213 24.109 1 98.56 248 ALA A CA 1
ATOM 1933 C C . ALA A 1 248 ? 1.037 1.722 23.812 1 98.56 248 ALA A C 1
ATOM 1935 O O . ALA A 1 248 ? 2.145 1.18 23.812 1 98.56 248 ALA A O 1
ATOM 1936 N N . ASP A 1 249 ? -0.065 1.049 23.562 1 98.31 249 ASP A N 1
ATOM 1937 C CA . ASP A 1 249 ? -0.022 -0.367 23.203 1 98.31 249 ASP A CA 1
ATOM 1938 C C . ASP A 1 249 ? 0.568 -0.566 21.812 1 98.31 249 ASP A C 1
ATOM 1940 O O . ASP A 1 249 ? 1.34 -1.502 21.578 1 98.31 249 ASP A O 1
ATOM 1944 N N . PHE A 1 250 ? 0.127 0.297 20.891 1 98.69 250 PHE A N 1
ATOM 1945 C CA . PHE A 1 250 ? 0.612 0.233 19.516 1 98.69 250 PHE A CA 1
ATOM 1946 C C . PHE A 1 250 ? 1.099 1.6 19.047 1 98.69 250 PHE A C 1
ATOM 1948 O O . PHE A 1 250 ? 0.463 2.619 19.328 1 98.69 250 PHE A O 1
ATOM 1955 N N . ILE A 1 251 ? 2.191 1.592 18.359 1 98.88 251 ILE A N 1
ATOM 1956 C CA . ILE A 1 251 ? 2.715 2.789 17.719 1 98.88 251 ILE A CA 1
ATOM 1957 C C . ILE A 1 251 ? 2.922 2.518 16.234 1 98.88 251 ILE A C 1
ATOM 1959 O O . ILE A 1 251 ? 3.629 1.58 15.852 1 98.88 251 ILE A O 1
ATOM 1963 N N . MET A 1 252 ? 2.256 3.303 15.43 1 98.69 252 MET A N 1
ATOM 1964 C CA . MET A 1 252 ? 2.447 3.248 13.984 1 98.69 252 MET A CA 1
ATOM 1965 C C . MET A 1 252 ? 3.334 4.395 13.508 1 98.69 252 MET A C 1
ATOM 1967 O O . MET A 1 252 ? 3.182 5.531 13.961 1 98.69 252 MET A O 1
ATOM 1971 N N . VAL A 1 253 ? 4.242 4.082 12.594 1 98.19 253 VAL A N 1
ATOM 1972 C CA . VAL A 1 253 ? 5.066 5.137 12.008 1 98.19 253 VAL A CA 1
ATOM 1973 C C . VAL A 1 253 ? 4.965 5.086 10.484 1 98.19 253 VAL A C 1
ATOM 1975 O O . VAL A 1 253 ? 4.668 4.039 9.906 1 98.19 253 VAL A O 1
ATOM 1978 N N . SER A 1 254 ? 5.098 6.199 9.875 1 95.31 254 SER A N 1
ATOM 1979 C CA . SER A 1 254 ? 5.348 6.328 8.445 1 95.31 254 SER A CA 1
ATOM 1980 C C . SER A 1 254 ? 6.793 6.73 8.172 1 95.31 254 SER A C 1
ATOM 1982 O O . SER A 1 254 ? 7.367 7.543 8.898 1 95.31 254 SER A O 1
ATOM 1984 N N . LEU A 1 255 ? 7.34 6.199 7.137 1 95.62 255 LEU A N 1
ATOM 1985 C CA . LEU A 1 255 ? 8.719 6.516 6.781 1 95.62 255 LEU A CA 1
ATOM 1986 C C . LEU A 1 255 ? 8.766 7.582 5.691 1 95.62 255 LEU A C 1
ATOM 1988 O O . LEU A 1 255 ? 9.844 7.922 5.191 1 95.62 255 LEU A O 1
ATOM 1992 N N . SER A 1 256 ? 7.648 8.219 5.434 1 92.94 256 SER A N 1
ATOM 1993 C CA . SER A 1 256 ? 7.574 9.109 4.281 1 92.94 256 SER A CA 1
ATOM 1994 C C . SER A 1 256 ? 7.844 10.555 4.684 1 92.94 256 SER A C 1
ATOM 1996 O O . SER A 1 256 ? 8.062 11.414 3.824 1 92.94 256 SER A O 1
ATOM 1998 N N . LYS A 1 257 ? 7.887 10.875 5.984 1 93.81 257 LYS A N 1
ATOM 1999 C CA . LYS A 1 257 ? 8.008 12.258 6.43 1 93.81 257 LYS A CA 1
ATOM 2000 C C . LYS A 1 257 ? 9.422 12.562 6.898 1 93.81 257 LYS A C 1
ATOM 2002 O O . LYS A 1 257 ? 10.328 12.742 6.082 1 93.81 257 LYS A O 1
ATOM 2007 N N . SER A 1 258 ? 9.711 12.375 8.148 1 96.88 258 SER A N 1
ATOM 2008 C CA . SER A 1 258 ? 11.031 12.703 8.68 1 96.88 258 SER A CA 1
ATOM 2009 C C . SER A 1 258 ? 12.117 11.836 8.039 1 96.88 258 SER A C 1
ATOM 2011 O O . SER A 1 258 ? 13.258 12.273 7.887 1 96.88 258 SER A O 1
ATOM 2013 N N . VAL A 1 259 ? 11.742 10.633 7.645 1 96.94 259 VAL A N 1
ATOM 2014 C CA . VAL A 1 259 ? 12.711 9.719 7.055 1 96.94 259 VAL A CA 1
ATOM 2015 C C . VAL A 1 259 ? 12.773 9.938 5.543 1 96.94 259 VAL A C 1
ATOM 2017 O O . VAL A 1 259 ? 13.781 9.617 4.906 1 96.94 259 VAL A O 1
ATOM 2020 N N . GLY A 1 260 ? 11.742 10.43 4.984 1 94.88 260 GLY A N 1
ATOM 2021 C CA . GLY A 1 260 ? 11.742 10.898 3.607 1 94.88 260 GLY A CA 1
ATOM 2022 C C . GLY A 1 260 ? 11.695 9.773 2.59 1 94.88 260 GLY A C 1
ATOM 2023 O O . GLY A 1 260 ? 12.156 9.938 1.456 1 94.88 260 GLY A O 1
ATOM 2024 N N . LEU A 1 261 ? 11.211 8.648 2.938 1 94.56 261 LEU A N 1
ATOM 2025 C CA . LEU A 1 261 ? 11.141 7.484 2.062 1 94.56 261 LEU A CA 1
ATOM 2026 C C . LEU A 1 261 ? 9.711 6.965 1.964 1 94.56 261 LEU A C 1
ATOM 2028 O O . LEU A 1 261 ? 8.758 7.746 2.014 1 94.56 261 LEU A O 1
ATOM 2032 N N . GLU A 1 262 ? 9.57 5.742 1.601 1 90.31 262 GLU A N 1
ATOM 2033 C CA . GLU A 1 262 ? 8.297 5.031 1.63 1 90.31 262 GLU A CA 1
ATOM 2034 C C . GLU A 1 262 ? 8.312 3.912 2.67 1 90.31 262 GLU A C 1
ATOM 2036 O O . GLU A 1 262 ? 9.383 3.416 3.039 1 90.31 262 GLU A O 1
ATOM 2041 N N . GLY A 1 263 ? 7.062 3.586 3.154 1 91.62 263 GLY A N 1
ATOM 2042 C CA . GLY A 1 263 ? 6.965 2.506 4.121 1 91.62 263 GLY A CA 1
ATOM 2043 C C . GLY A 1 263 ? 6.277 2.918 5.41 1 91.62 263 GLY A C 1
ATOM 2044 O O . GLY A 1 263 ? 6.07 4.109 5.656 1 91.62 263 GLY A O 1
ATOM 2045 N N . GLY A 1 264 ? 5.922 1.933 6.137 1 94.38 264 GLY A N 1
ATOM 2046 C CA . GLY A 1 264 ? 5.344 2.078 7.465 1 94.38 264 GLY A CA 1
ATOM 2047 C C . GLY A 1 264 ? 5.59 0.877 8.359 1 94.38 264 GLY A C 1
ATOM 2048 O O . GLY A 1 264 ? 6.176 -0.115 7.922 1 94.38 264 GLY A O 1
ATOM 2049 N N . ALA A 1 265 ? 5.23 1.036 9.594 1 97.5 265 ALA A N 1
ATOM 2050 C CA . ALA A 1 265 ? 5.422 -0.063 10.539 1 97.5 265 ALA A CA 1
ATOM 2051 C C . ALA A 1 265 ? 4.52 0.1 11.758 1 97.5 265 ALA A C 1
ATOM 2053 O O . ALA A 1 265 ? 4.082 1.21 12.07 1 97.5 265 ALA A O 1
ATOM 2054 N N . ILE A 1 266 ? 4.246 -1.008 12.375 1 98.44 266 ILE A N 1
ATOM 2055 C CA . ILE A 1 266 ? 3.518 -1.028 13.641 1 98.44 266 ILE A CA 1
ATOM 2056 C C . ILE A 1 266 ? 4.336 -1.771 14.695 1 98.44 266 ILE A C 1
ATOM 2058 O O . ILE A 1 266 ? 4.785 -2.896 14.461 1 98.44 266 ILE A O 1
ATOM 2062 N N . SER A 1 267 ? 4.523 -1.152 15.797 1 98.75 267 SER A N 1
ATOM 2063 C CA . SER A 1 267 ? 5.207 -1.754 16.938 1 98.75 267 SER A CA 1
ATOM 2064 C C . SER A 1 267 ? 4.234 -2.051 18.078 1 98.75 267 SER A C 1
ATOM 2066 O O . SER A 1 267 ? 3.312 -1.272 18.328 1 98.75 267 SER A O 1
ATOM 2068 N N . GLY A 1 268 ? 4.387 -3.145 18.766 1 98.25 268 GLY A N 1
ATOM 2069 C CA . GLY A 1 268 ? 3.566 -3.572 19.891 1 98.25 268 GLY A CA 1
ATOM 2070 C C . GLY A 1 268 ? 4.082 -4.832 20.562 1 98.25 268 GLY A C 1
ATOM 2071 O O . GLY A 1 268 ? 5.254 -5.188 20.406 1 98.25 268 GLY A O 1
ATOM 2072 N N . SER A 1 269 ? 3.25 -5.43 21.406 1 96.88 269 SER A N 1
ATOM 2073 C CA . SER A 1 269 ? 3.639 -6.688 22.031 1 96.88 269 SER A CA 1
ATOM 2074 C C . SER A 1 269 ? 3.705 -7.82 21.016 1 96.88 269 SER A C 1
ATOM 2076 O O . SER A 1 269 ? 3.037 -7.773 19.984 1 96.88 269 SER A O 1
ATOM 2078 N N . ALA A 1 270 ? 4.48 -8.789 21.312 1 95.19 270 ALA A N 1
ATOM 2079 C CA . ALA A 1 270 ? 4.707 -9.898 20.391 1 95.19 270 ALA A CA 1
ATOM 2080 C C . ALA A 1 270 ? 3.406 -10.641 20.078 1 95.19 270 ALA A C 1
ATOM 2082 O O . ALA A 1 270 ? 3.174 -11.062 18.953 1 95.19 270 ALA A O 1
ATOM 2083 N N . GLU A 1 271 ? 2.592 -10.797 21.016 1 92.81 271 GLU A N 1
ATOM 2084 C CA . GLU A 1 271 ? 1.353 -11.555 20.844 1 92.81 271 GLU A CA 1
ATOM 2085 C C . GLU A 1 271 ? 0.438 -10.891 19.812 1 92.81 271 GLU A C 1
ATOM 2087 O O . GLU A 1 271 ? -0.254 -11.578 19.062 1 92.81 271 GLU A O 1
ATOM 2092 N N . PHE A 1 272 ? 0.432 -9.531 19.781 1 95.69 272 PHE A N 1
ATOM 2093 C CA . PHE A 1 272 ? -0.376 -8.82 18.797 1 95.69 272 PHE A CA 1
ATOM 2094 C C . PHE A 1 272 ? 0.307 -8.805 17.438 1 95.69 272 PHE A C 1
ATOM 2096 O O . PHE A 1 272 ? -0.296 -9.188 16.438 1 95.69 272 PHE A O 1
ATOM 2103 N N . ILE A 1 273 ? 1.558 -8.43 17.406 1 96.44 273 ILE A N 1
ATOM 2104 C CA . ILE A 1 273 ? 2.262 -8.172 16.156 1 96.44 273 ILE A CA 1
ATOM 2105 C C . ILE A 1 273 ? 2.449 -9.477 15.398 1 96.44 273 ILE A C 1
ATOM 2107 O O . ILE A 1 273 ? 2.34 -9.508 14.164 1 96.44 273 ILE A O 1
ATOM 2111 N N . ASP A 1 274 ? 2.73 -10.562 16.062 1 94.38 274 ASP A N 1
ATOM 2112 C CA . ASP A 1 274 ? 2.85 -11.852 15.406 1 94.38 274 ASP A CA 1
ATOM 2113 C C . ASP A 1 274 ? 1.538 -12.25 14.727 1 94.38 274 ASP A C 1
ATOM 2115 O O . ASP A 1 274 ? 1.546 -12.828 13.641 1 94.38 274 ASP A O 1
ATOM 2119 N N . ALA A 1 275 ? 0.46 -11.938 15.367 1 94.38 275 ALA A N 1
ATOM 2120 C CA . ALA A 1 275 ? -0.847 -12.227 14.781 1 94.38 275 ALA A CA 1
ATOM 2121 C C . ALA A 1 275 ? -1.113 -11.336 13.57 1 94.38 275 ALA A C 1
ATOM 2123 O O . ALA A 1 275 ? -1.756 -11.758 12.609 1 94.38 275 ALA A O 1
ATOM 2124 N N . PHE A 1 276 ? -0.62 -10.109 13.641 1 94.69 276 PHE A N 1
ATOM 2125 C CA . PHE A 1 276 ? -0.854 -9.148 12.562 1 94.69 276 PHE A CA 1
ATOM 2126 C C . PHE A 1 276 ? -0.232 -9.641 11.258 1 94.69 276 PHE A C 1
ATOM 2128 O O . PHE A 1 276 ? -0.703 -9.289 10.172 1 94.69 276 PHE A O 1
ATOM 2135 N N . GLU A 1 277 ? 0.785 -10.375 11.344 1 89.81 277 GLU A N 1
ATOM 2136 C CA . GLU A 1 277 ? 1.438 -10.898 10.148 1 89.81 277 GLU A CA 1
ATOM 2137 C C . GLU A 1 277 ? 0.447 -11.648 9.258 1 89.81 277 GLU A C 1
ATOM 2139 O O . GLU A 1 277 ? 0.534 -11.578 8.031 1 89.81 277 GLU A O 1
ATOM 2144 N N . VAL A 1 278 ? -0.474 -12.312 9.883 1 88.44 278 VAL A N 1
ATOM 2145 C CA . VAL A 1 278 ? -1.437 -13.102 9.125 1 88.44 278 VAL A CA 1
ATOM 2146 C C . VAL A 1 278 ? -2.766 -12.359 9.031 1 88.44 278 VAL A C 1
ATOM 2148 O O . VAL A 1 278 ? -3.393 -12.328 7.973 1 88.44 278 VAL A O 1
ATOM 2151 N N . LEU A 1 279 ? -3.158 -11.688 10.055 1 92.5 279 LEU A N 1
ATOM 2152 C CA . LEU A 1 279 ? -4.512 -11.148 10.156 1 92.5 279 LEU A CA 1
ATOM 2153 C C . LEU A 1 279 ? -4.621 -9.812 9.438 1 92.5 279 LEU A C 1
ATOM 2155 O O . LEU A 1 279 ? -5.723 -9.383 9.078 1 92.5 279 LEU A O 1
ATOM 2159 N N . SER A 1 280 ? -3.525 -9.109 9.297 1 93.06 280 SER A N 1
ATOM 2160 C CA . SER A 1 280 ? -3.578 -7.816 8.625 1 93.06 280 SER A CA 1
ATOM 2161 C C . SER A 1 280 ? -3.951 -7.98 7.152 1 93.06 280 SER A C 1
ATOM 2163 O O . SER A 1 280 ? -4.738 -7.195 6.617 1 93.06 280 SER A O 1
ATOM 2165 N N . GLY A 1 281 ? -3.332 -9.023 6.527 1 88.19 281 GLY A N 1
ATOM 2166 C CA . GLY A 1 281 ? -3.49 -9.25 5.102 1 88.19 281 GLY A CA 1
ATOM 2167 C C . GLY A 1 281 ? -2.605 -8.352 4.254 1 88.19 281 GLY A C 1
ATOM 2168 O O . GLY A 1 281 ? -2.221 -8.727 3.143 1 88.19 281 GLY A O 1
ATOM 2169 N N . THR A 1 282 ? -2.289 -7.207 4.723 1 86.56 282 THR A N 1
ATOM 2170 C CA . THR A 1 282 ? -1.562 -6.211 3.947 1 86.56 282 THR A CA 1
ATOM 2171 C C . THR A 1 282 ? -0.055 -6.406 4.09 1 86.56 282 THR A C 1
ATOM 2173 O O . THR A 1 282 ? 0.733 -5.645 3.527 1 86.56 282 THR A O 1
ATOM 2176 N N . SER A 1 283 ? 0.329 -7.414 4.809 1 77.38 283 SER A N 1
ATOM 2177 C CA . SER A 1 283 ? 1.743 -7.762 4.895 1 77.38 283 SER A CA 1
ATOM 2178 C C . SER A 1 283 ? 2.041 -9.055 4.148 1 77.38 283 SER A C 1
ATOM 2180 O O . SER A 1 283 ? 3.152 -9.25 3.648 1 77.38 283 SER A O 1
ATOM 2182 N N . ILE A 1 284 ? 1.081 -9.883 4.043 1 74.19 284 ILE A N 1
ATOM 2183 C CA . ILE A 1 284 ? 1.34 -11.211 3.502 1 74.19 284 ILE A CA 1
ATOM 2184 C C . ILE A 1 284 ? 0.896 -11.273 2.043 1 74.19 284 ILE A C 1
ATOM 2186 O O . ILE A 1 284 ? 1.411 -12.078 1.262 1 74.19 284 ILE A O 1
ATOM 2190 N N . PHE A 1 285 ? 0.059 -10.438 1.693 1 70.69 285 PHE A N 1
ATOM 2191 C CA . PHE A 1 285 ? -0.501 -10.562 0.353 1 70.69 285 PHE A CA 1
ATOM 2192 C C . PHE A 1 285 ? 0.008 -9.445 -0.553 1 70.69 285 PHE A C 1
ATOM 2194 O O . PHE A 1 285 ? -0.625 -9.117 -1.559 1 70.69 285 PHE A O 1
ATOM 2201 N N . THR A 1 286 ? 1.006 -8.781 -0.045 1 68.31 286 THR A N 1
ATOM 2202 C CA . THR A 1 286 ? 1.7 -7.805 -0.874 1 68.31 286 THR A CA 1
ATOM 2203 C C . THR A 1 286 ? 3.207 -7.875 -0.647 1 68.31 286 THR A C 1
ATOM 2205 O O . THR A 1 286 ? 3.666 -8.461 0.335 1 68.31 286 THR A O 1
ATOM 2208 N N . ALA A 1 287 ? 3.801 -7.34 -1.605 1 67.38 287 ALA A N 1
ATOM 2209 C CA . ALA A 1 287 ? 5.258 -7.32 -1.493 1 67.38 287 ALA A CA 1
ATOM 2210 C C . ALA A 1 287 ? 5.707 -6.422 -0.347 1 67.38 287 ALA A C 1
ATOM 2212 O O . ALA A 1 287 ? 5.035 -5.438 -0.019 1 67.38 287 ALA A O 1
ATOM 2213 N N . ALA A 1 288 ? 6.762 -6.797 0.238 1 74.31 288 ALA A N 1
ATOM 2214 C CA . ALA A 1 288 ? 7.398 -6.02 1.298 1 74.31 288 ALA A CA 1
ATOM 2215 C C . ALA A 1 288 ? 8.016 -4.738 0.742 1 74.31 288 ALA A C 1
ATOM 2217 O O . ALA A 1 288 ? 8.078 -4.551 -0.476 1 74.31 288 ALA A O 1
ATOM 2218 N N . ILE A 1 289 ? 8.383 -3.867 1.634 1 86.5 289 ILE A N 1
ATOM 2219 C CA . ILE A 1 289 ? 9.18 -2.709 1.256 1 86.5 289 ILE A CA 1
ATOM 2220 C C . ILE A 1 289 ? 10.414 -3.166 0.476 1 86.5 289 ILE A C 1
ATOM 2222 O O . ILE A 1 289 ? 10.969 -4.23 0.75 1 86.5 289 ILE A O 1
ATOM 2226 N N . GLN A 1 290 ? 10.766 -2.365 -0.496 1 92.44 290 GLN A N 1
ATOM 2227 C CA . GLN A 1 290 ? 12.016 -2.682 -1.182 1 92.44 290 GLN A CA 1
ATOM 2228 C C . GLN A 1 290 ? 13.172 -2.816 -0.19 1 92.44 290 GLN A C 1
ATOM 2230 O O . GLN A 1 290 ? 13.305 -2.006 0.729 1 92.44 290 GLN A O 1
ATOM 2235 N N . PRO A 1 291 ? 14.016 -3.818 -0.399 1 95.75 291 PRO A N 1
ATOM 2236 C CA . PRO A 1 291 ? 15.117 -4.023 0.541 1 95.75 291 PRO A CA 1
ATOM 2237 C C . PRO A 1 291 ? 16 -2.787 0.695 1 95.75 291 PRO A C 1
ATOM 2239 O O . PRO A 1 291 ? 16.328 -2.398 1.816 1 95.75 291 PRO A O 1
ATOM 2242 N N . PRO A 1 292 ? 16.375 -2.119 -0.362 1 97.31 292 PRO A N 1
ATOM 2243 C CA . PRO A 1 292 ? 17.234 -0.942 -0.188 1 97.31 292 PRO A CA 1
ATOM 2244 C C . PRO A 1 292 ? 16.516 0.2 0.536 1 97.31 292 PRO A C 1
ATOM 2246 O O . PRO A 1 292 ? 17.156 0.999 1.22 1 97.31 292 PRO A O 1
ATOM 2249 N N . THR A 1 293 ? 15.227 0.323 0.358 1 96.5 293 THR A N 1
ATOM 2250 C CA . THR A 1 293 ? 14.461 1.337 1.078 1 96.5 293 THR A CA 1
ATOM 2251 C C . THR A 1 293 ? 14.477 1.059 2.578 1 96.5 293 THR A C 1
ATOM 2253 O O . THR A 1 293 ? 14.664 1.973 3.383 1 96.5 293 THR A O 1
ATOM 2256 N N . ALA A 1 294 ? 14.266 -0.207 2.941 1 97.12 294 ALA A N 1
ATOM 2257 C CA . ALA A 1 294 ? 14.336 -0.586 4.352 1 97.12 294 ALA A CA 1
ATOM 2258 C C . ALA A 1 294 ? 15.727 -0.311 4.918 1 97.12 294 ALA A C 1
ATOM 2260 O O . ALA A 1 294 ? 15.859 0.195 6.035 1 97.12 294 ALA A O 1
ATOM 2261 N N . ASP A 1 295 ? 16.703 -0.677 4.168 1 98.31 295 ASP A N 1
ATOM 2262 C CA . ASP A 1 295 ? 18.078 -0.475 4.59 1 98.31 295 ASP A CA 1
ATOM 2263 C C . ASP A 1 295 ? 18.375 1.009 4.789 1 98.31 295 ASP A C 1
ATOM 2265 O O . ASP A 1 295 ? 19.016 1.393 5.777 1 98.31 295 ASP A O 1
ATOM 2269 N N . LEU A 1 296 ? 17.969 1.806 3.857 1 98.44 296 LEU A N 1
ATOM 2270 C CA . LEU A 1 296 ? 18.219 3.242 3.939 1 98.44 296 LEU A CA 1
ATOM 2271 C C . LEU A 1 296 ? 17.469 3.857 5.113 1 98.44 296 LEU A C 1
ATOM 2273 O O . LEU A 1 296 ? 17.953 4.797 5.746 1 98.44 296 LEU A O 1
ATOM 2277 N N . ALA A 1 297 ? 16.25 3.346 5.355 1 98.31 297 ALA A N 1
ATOM 2278 C CA . ALA A 1 297 ? 15.516 3.826 6.52 1 98.31 297 ALA A CA 1
ATOM 2279 C C . ALA A 1 297 ? 16.328 3.65 7.797 1 98.31 297 ALA A C 1
ATOM 2281 O O . ALA A 1 297 ? 16.422 4.566 8.617 1 98.31 297 ALA A O 1
ATOM 2282 N N . VAL A 1 298 ? 16.906 2.498 7.945 1 98.56 298 VAL A N 1
ATOM 2283 C CA . VAL A 1 298 ? 17.75 2.229 9.102 1 98.56 298 VAL A CA 1
ATOM 2284 C C . VAL A 1 298 ? 18.906 3.234 9.141 1 98.56 298 VAL A C 1
ATOM 2286 O O . VAL A 1 298 ? 19.188 3.822 10.188 1 98.56 298 VAL A O 1
ATOM 2289 N N . PHE A 1 299 ? 19.531 3.436 8.016 1 98.62 299 PHE A N 1
ATOM 2290 C CA . PHE A 1 299 ? 20.656 4.352 7.898 1 98.62 299 PHE A CA 1
ATOM 2291 C C . PHE A 1 299 ? 20.25 5.758 8.328 1 98.62 299 PHE A C 1
ATOM 2293 O O . PHE A 1 299 ? 20.969 6.398 9.109 1 98.62 299 PHE A O 1
ATOM 2300 N N . ILE A 1 300 ? 19.156 6.246 7.859 1 98.56 300 ILE A N 1
ATOM 2301 C CA . ILE A 1 300 ? 18.703 7.605 8.125 1 98.56 300 ILE A CA 1
ATOM 2302 C C . ILE A 1 300 ? 18.312 7.742 9.594 1 98.56 300 ILE A C 1
ATOM 2304 O O . ILE A 1 300 ? 18.656 8.734 10.242 1 98.56 300 ILE A O 1
ATOM 2308 N N . ILE A 1 301 ? 17.578 6.758 10.133 1 98.44 301 ILE A N 1
ATOM 2309 C CA . ILE A 1 301 ? 17.172 6.789 11.523 1 98.44 301 ILE A CA 1
ATOM 2310 C C . ILE A 1 301 ? 18.406 6.812 12.43 1 98.44 301 ILE A C 1
ATOM 2312 O O . ILE A 1 301 ? 18.453 7.586 13.391 1 98.44 301 ILE A O 1
ATOM 2316 N N . GLU A 1 302 ? 19.375 6.004 12.094 1 98.19 302 GLU A N 1
ATOM 2317 C CA . GLU A 1 302 ? 20.609 5.996 12.867 1 98.19 302 GLU A CA 1
ATOM 2318 C C . GLU A 1 302 ? 21.312 7.352 12.797 1 98.19 302 GLU A C 1
ATOM 2320 O O . GLU A 1 302 ? 21.844 7.832 13.797 1 98.19 302 GLU A O 1
ATOM 2325 N N . ARG A 1 303 ? 21.312 7.93 11.672 1 97.69 303 ARG A N 1
ATOM 2326 C CA . ARG A 1 303 ? 21.938 9.242 11.5 1 97.69 303 ARG A CA 1
ATOM 2327 C C . ARG A 1 303 ? 21.219 10.297 12.336 1 97.69 303 ARG A C 1
ATOM 2329 O O . ARG A 1 303 ? 21.875 11.133 12.969 1 97.69 303 ARG A O 1
ATOM 2336 N N . LEU A 1 304 ? 19.938 10.25 12.352 1 97.62 304 LEU A N 1
ATOM 2337 C CA . LEU A 1 304 ? 19.141 11.195 13.133 1 97.62 304 LEU A CA 1
ATOM 2338 C C . LEU A 1 304 ? 19.391 11 14.625 1 97.62 304 LEU A C 1
ATOM 2340 O O . LEU A 1 304 ? 19.438 11.977 15.383 1 97.62 304 LEU A O 1
ATOM 2344 N N . ARG A 1 305 ? 19.531 9.766 15.008 1 96.75 305 ARG A N 1
ATOM 2345 C CA . ARG A 1 305 ? 19.797 9.469 16.406 1 96.75 305 ARG A CA 1
ATOM 2346 C C . ARG A 1 305 ? 21.188 9.922 16.828 1 96.75 305 ARG A C 1
ATOM 2348 O O . ARG A 1 305 ? 21.375 10.461 17.922 1 96.75 305 ARG A O 1
ATOM 2355 N N . ALA A 1 306 ? 22.125 9.688 15.969 1 97.25 306 ALA A N 1
ATOM 2356 C CA . ALA A 1 306 ? 23.531 10.008 16.25 1 97.25 306 ALA A CA 1
ATOM 2357 C C . ALA A 1 306 ? 23.766 11.516 16.188 1 97.25 306 ALA A C 1
ATOM 2359 O O . ALA A 1 306 ? 24.719 12.031 16.797 1 97.25 306 ALA A O 1
ATOM 2360 N N . ASN A 1 307 ? 22.906 12.211 15.414 1 97.38 307 ASN A N 1
ATOM 2361 C CA . ASN A 1 307 ? 23.062 13.648 15.195 1 97.38 307 ASN A CA 1
ATOM 2362 C C . ASN A 1 307 ? 21.781 14.406 15.492 1 97.38 307 ASN A C 1
ATOM 2364 O O . ASN A 1 307 ? 21.188 15.008 14.594 1 97.38 307 ASN A O 1
ATOM 2368 N N . PRO A 1 308 ? 21.453 14.539 16.781 1 96.25 308 PRO A N 1
ATOM 2369 C CA . PRO A 1 308 ? 20.172 15.156 17.156 1 96.25 308 PRO A CA 1
ATOM 2370 C C . PRO A 1 308 ? 20.062 16.609 16.703 1 96.25 308 PRO A C 1
ATOM 2372 O O . PRO A 1 308 ? 18.953 17.125 16.547 1 96.25 308 PRO A O 1
ATOM 2375 N N . TRP A 1 309 ? 21.219 17.25 16.469 1 96.75 309 TRP A N 1
ATOM 2376 C CA . TRP A 1 309 ? 21.219 18.641 16.062 1 96.75 309 TRP A CA 1
ATOM 2377 C C . TRP A 1 309 ? 20.547 18.844 14.719 1 96.75 309 TRP A C 1
ATOM 2379 O O . TRP A 1 309 ? 20.047 19.922 14.414 1 96.75 309 TRP A O 1
ATOM 2389 N N . ILE A 1 310 ? 20.484 17.844 13.891 1 97.31 310 ILE A N 1
ATOM 2390 C CA . ILE A 1 310 ? 19.844 17.969 12.578 1 97.31 310 ILE A CA 1
ATOM 2391 C C . ILE A 1 310 ? 18.375 18.359 12.75 1 97.31 310 ILE A C 1
ATOM 2393 O O . ILE A 1 310 ? 17.906 19.312 12.133 1 97.31 310 ILE A O 1
ATOM 2397 N N . MET A 1 311 ? 17.688 17.609 13.625 1 97.88 311 MET A N 1
ATOM 2398 C CA . MET A 1 311 ? 16.266 17.891 13.844 1 97.88 311 MET A CA 1
ATOM 2399 C C . MET A 1 311 ? 16.078 19.141 14.695 1 97.88 311 MET A C 1
ATOM 2401 O O . MET A 1 311 ? 15.172 19.938 14.453 1 97.88 311 MET A O 1
ATOM 2405 N N . GLU A 1 312 ? 16.922 19.359 15.648 1 97.62 312 GLU A N 1
ATOM 2406 C CA . GLU A 1 312 ? 16.844 20.547 16.5 1 97.62 312 GLU A CA 1
ATOM 2407 C C . GLU A 1 312 ? 17 21.828 15.68 1 97.62 312 GLU A C 1
ATOM 2409 O O . GLU A 1 312 ? 16.234 22.766 15.844 1 97.62 312 GLU A O 1
ATOM 2414 N N . ASP A 1 313 ? 17.984 21.766 14.797 1 97.31 313 ASP A N 1
ATOM 2415 C CA . ASP A 1 313 ? 18.188 22.906 13.906 1 97.31 313 ASP A CA 1
ATOM 2416 C C . ASP A 1 313 ? 16.969 23.125 13.008 1 97.31 313 ASP A C 1
ATOM 2418 O O . ASP A 1 313 ? 16.531 24.25 12.797 1 97.31 313 ASP A O 1
ATOM 2422 N N . TYR A 1 314 ? 16.469 22.094 12.492 1 98.06 314 TYR A N 1
ATOM 2423 C CA . TYR A 1 314 ? 15.297 22.172 11.633 1 98.06 314 TYR A CA 1
ATOM 2424 C C . TYR A 1 314 ? 14.117 22.766 12.383 1 98.06 314 TYR A C 1
ATOM 2426 O O . TYR A 1 314 ? 13.422 23.641 11.867 1 98.06 314 TYR A O 1
ATOM 2434 N N . LEU A 1 315 ? 13.844 22.281 13.586 1 98.19 315 LEU A N 1
ATOM 2435 C CA . LEU A 1 315 ? 12.727 22.766 14.383 1 98.19 315 LEU A CA 1
ATOM 2436 C C . LEU A 1 315 ? 12.898 24.25 14.734 1 98.19 315 LEU A C 1
ATOM 2438 O O . LEU A 1 315 ? 11.922 25 14.75 1 98.19 315 LEU A O 1
ATOM 2442 N N . ASP A 1 316 ? 14.109 24.594 15.023 1 97.75 316 ASP A N 1
ATOM 2443 C CA . ASP A 1 316 ? 14.391 26 15.297 1 97.75 316 ASP A CA 1
ATOM 2444 C C . ASP A 1 316 ? 14.078 26.875 14.078 1 97.75 316 ASP A C 1
ATOM 2446 O O . ASP A 1 316 ? 13.469 27.938 14.211 1 97.75 316 ASP A O 1
ATOM 2450 N N . ARG A 1 317 ? 14.477 26.422 12.938 1 98 317 ARG A N 1
ATOM 2451 C CA . ARG A 1 317 ? 14.211 27.156 11.711 1 98 317 ARG A CA 1
ATOM 2452 C C . ARG A 1 317 ? 12.719 27.234 11.422 1 98 317 ARG A C 1
ATOM 2454 O O . ARG A 1 317 ? 12.211 28.266 10.961 1 98 317 ARG A O 1
ATOM 2461 N N . SER A 1 318 ? 12.062 26.156 11.664 1 97.75 318 SER A N 1
ATOM 2462 C CA . SER A 1 318 ? 10.617 26.125 11.477 1 97.75 318 SER A CA 1
ATOM 2463 C C . SER A 1 318 ? 9.922 27.125 12.406 1 97.75 318 SER A C 1
ATOM 2465 O O . SER A 1 318 ? 8.969 27.781 12.008 1 97.75 318 SER A O 1
ATOM 2467 N N . ALA A 1 319 ? 10.383 27.188 13.594 1 97.62 319 ALA A N 1
ATOM 2468 C CA . ALA A 1 319 ? 9.836 28.125 14.555 1 97.62 319 ALA A CA 1
ATOM 2469 C C . ALA A 1 319 ? 10.062 29.578 14.109 1 97.62 319 ALA A C 1
ATOM 2471 O O . ALA A 1 319 ? 9.18 30.422 14.242 1 97.62 319 ALA A O 1
ATOM 2472 N N . MET A 1 320 ? 11.234 29.828 13.625 1 97.88 320 MET A N 1
ATOM 2473 C CA . MET A 1 320 ? 11.547 31.156 13.133 1 97.88 320 MET A CA 1
ATOM 2474 C C . MET A 1 320 ? 10.68 31.516 11.938 1 97.88 320 MET A C 1
ATOM 2476 O O . MET A 1 320 ? 10.227 32.656 11.805 1 97.88 320 MET A O 1
ATOM 2480 N N . PHE A 1 321 ? 10.516 30.594 11.055 1 98.19 321 PHE A N 1
ATOM 2481 C CA . PHE A 1 321 ? 9.641 30.781 9.906 1 98.19 321 PHE A CA 1
ATOM 2482 C C . PHE A 1 321 ? 8.227 31.141 10.352 1 98.19 321 PHE A C 1
ATOM 2484 O O . PHE A 1 321 ? 7.629 32.094 9.812 1 98.19 321 PHE A O 1
ATOM 2491 N N . ARG A 1 322 ? 7.652 30.406 11.312 1 97.69 322 ARG A N 1
ATOM 2492 C CA . ARG A 1 322 ? 6.336 30.688 11.875 1 97.69 322 ARG A CA 1
ATOM 2493 C C . ARG A 1 322 ? 6.273 32.094 12.445 1 97.69 322 ARG A C 1
ATOM 2495 O O . ARG A 1 322 ? 5.293 32.812 12.234 1 97.69 322 ARG A O 1
ATOM 2502 N N . LEU A 1 323 ? 7.273 32.5 13.148 1 97.44 323 LEU A N 1
ATOM 2503 C CA . LEU A 1 323 ? 7.332 33.844 13.75 1 97.44 323 LEU A CA 1
ATOM 2504 C C . LEU A 1 323 ? 7.305 34.938 12.672 1 97.44 323 LEU A C 1
ATOM 2506 O O . LEU A 1 323 ? 6.66 35.969 12.836 1 97.44 323 LEU A O 1
ATOM 2510 N N . LYS A 1 324 ? 8.039 34.688 11.617 1 97.38 324 LYS A N 1
ATOM 2511 C CA . LYS A 1 324 ? 8.031 35.625 10.5 1 97.38 324 LYS A CA 1
ATOM 2512 C C . LYS A 1 324 ? 6.629 35.781 9.914 1 97.38 324 LYS A C 1
ATOM 2514 O O . LYS A 1 324 ? 6.199 36.906 9.594 1 97.38 324 LYS A O 1
ATOM 2519 N N . LEU A 1 325 ? 5.98 34.688 9.758 1 97.31 325 LEU A N 1
ATOM 2520 C CA . LEU A 1 325 ? 4.621 34.688 9.234 1 97.31 325 LEU A CA 1
ATOM 2521 C C . LEU A 1 325 ? 3.691 35.469 10.18 1 97.31 325 LEU A C 1
ATOM 2523 O O . LEU A 1 325 ? 2.861 36.25 9.734 1 97.31 325 LEU A O 1
ATOM 2527 N N . GLN A 1 326 ? 3.818 35.219 11.445 1 95.75 326 GLN A N 1
ATOM 2528 C CA . GLN A 1 326 ? 3.01 35.875 12.453 1 95.75 326 GLN A CA 1
ATOM 2529 C C . GLN A 1 326 ? 3.26 37.406 12.445 1 95.75 326 GLN A C 1
ATOM 2531 O O . GLN A 1 326 ? 2.32 38.188 12.539 1 95.75 326 GLN A O 1
ATOM 2536 N N . ALA A 1 327 ? 4.453 37.719 12.328 1 95.81 327 ALA A N 1
ATOM 2537 C CA . ALA A 1 327 ? 4.844 39.125 12.336 1 95.81 327 ALA A CA 1
ATOM 2538 C C . ALA A 1 327 ? 4.285 39.844 11.117 1 95.81 327 ALA A C 1
ATOM 2540 O O . ALA A 1 327 ? 4.137 41.062 11.125 1 95.81 327 ALA A O 1
ATOM 2541 N N . 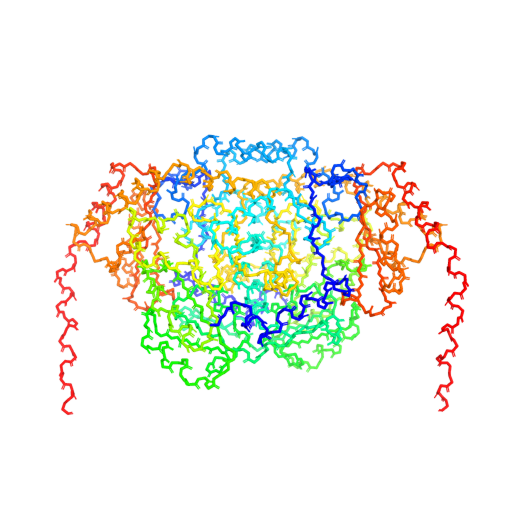SER A 1 328 ? 3.928 39.125 10.156 1 95.44 328 SER A N 1
ATOM 2542 C CA . SER A 1 328 ? 3.391 39.719 8.93 1 95.44 328 SER A CA 1
ATOM 2543 C C . SER A 1 328 ? 1.875 39.875 9.008 1 95.44 328 SER A C 1
ATOM 2545 O O . SER A 1 328 ? 1.23 40.219 8.023 1 95.44 328 SER A O 1
ATOM 2547 N N . GLY A 1 329 ? 1.285 39.5 10.125 1 94.12 329 GLY A N 1
ATOM 2548 C CA . GLY A 1 329 ? -0.132 39.719 10.359 1 94.12 329 GLY A CA 1
ATOM 2549 C C . GLY A 1 329 ? -1.006 38.594 9.867 1 94.12 329 GLY A C 1
ATOM 2550 O O . GLY A 1 329 ? -2.225 38.719 9.75 1 94.12 329 GLY A O 1
ATOM 2551 N N . LEU A 1 330 ? -0.448 37.5 9.586 1 95.56 330 LEU A N 1
ATOM 2552 C CA . LEU A 1 330 ? -1.198 36.375 9.07 1 95.56 330 LEU A CA 1
ATOM 2553 C C . LEU A 1 330 ? -1.813 35.562 10.203 1 95.56 330 LEU A C 1
ATOM 2555 O O . LEU A 1 330 ? -1.208 35.406 11.273 1 95.56 330 LEU A O 1
ATOM 2559 N N . ARG A 1 331 ? -2.996 35.062 10 1 94.69 331 ARG A N 1
ATOM 2560 C CA . ARG A 1 331 ? -3.643 34.188 10.953 1 94.69 331 ARG A CA 1
ATOM 2561 C C . ARG A 1 331 ? -3.15 32.75 10.773 1 94.69 331 ARG A C 1
ATOM 2563 O O . ARG A 1 331 ? -3.281 32.156 9.688 1 94.69 331 ARG A O 1
ATOM 2570 N N . LEU A 1 332 ? -2.574 32.188 11.797 1 96.31 332 LEU A N 1
ATOM 2571 C CA . LEU A 1 332 ? -1.993 30.859 11.727 1 96.31 332 LEU A CA 1
ATOM 2572 C C . LEU A 1 332 ? -2.752 29.891 12.625 1 96.31 332 LEU A C 1
ATOM 2574 O O . LEU A 1 332 ? -3.564 30.312 13.453 1 96.31 332 LEU A O 1
ATOM 2578 N N . ASN A 1 333 ? -2.547 28.547 12.328 1 94.56 333 ASN A N 1
ATOM 2579 C CA . ASN A 1 333 ? -3.033 27.547 13.266 1 94.56 333 ASN A CA 1
ATOM 2580 C C . ASN A 1 333 ? -2.461 27.766 14.672 1 94.56 33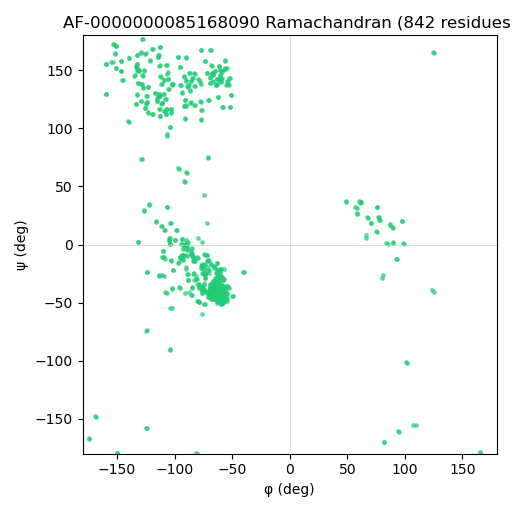3 ASN A C 1
ATOM 2582 O O . ASN A 1 333 ? -1.381 28.328 14.82 1 94.56 333 ASN A O 1
ATOM 2586 N N . ASP A 1 334 ? -3.129 27.234 15.68 1 94.19 334 ASP A N 1
ATOM 2587 C CA . ASP A 1 334 ? -2.859 27.562 17.078 1 94.19 334 ASP A CA 1
ATOM 2588 C C . ASP A 1 334 ? -1.569 26.906 17.562 1 94.19 334 ASP A C 1
ATOM 2590 O O . ASP A 1 334 ? -0.8 27.516 18.297 1 94.19 334 ASP A O 1
ATOM 2594 N N . THR A 1 335 ? -1.349 25.703 17.156 1 95.75 335 THR A N 1
ATOM 2595 C CA . THR A 1 335 ? -0.238 24.938 17.688 1 95.75 335 THR A CA 1
ATOM 2596 C C . THR A 1 335 ? 1.046 25.203 16.922 1 95.75 335 THR A C 1
ATOM 2598 O O . THR A 1 335 ? 1.058 25.141 15.688 1 95.75 335 THR A O 1
ATOM 2601 N N . ALA A 1 336 ? 2.123 25.453 17.609 1 96 336 ALA A N 1
ATOM 2602 C CA . ALA A 1 336 ? 3.387 25.828 16.969 1 96 336 ALA A CA 1
ATOM 2603 C C . ALA A 1 336 ? 4.238 24.594 16.688 1 96 336 ALA A C 1
ATOM 2605 O O . ALA A 1 336 ? 5.398 24.516 17.094 1 96 336 ALA A O 1
ATOM 2606 N N . SER A 1 337 ? 3.717 23.609 16 1 97.19 337 SER A N 1
ATOM 2607 C CA . SER A 1 337 ? 4.512 22.516 15.469 1 97.19 337 SER A CA 1
ATOM 2608 C C . SER A 1 337 ? 5.199 22.922 14.164 1 97.19 337 SER A C 1
ATOM 2610 O O . SER A 1 337 ? 5.098 24.062 13.734 1 97.19 337 SER A O 1
ATOM 2612 N N . TYR A 1 338 ? 5.973 21.969 13.57 1 97.06 338 TYR A N 1
ATOM 2613 C CA . TYR A 1 338 ? 6.668 22.312 12.336 1 97.06 338 TYR A CA 1
ATOM 2614 C C . TYR A 1 338 ? 5.688 22.422 11.172 1 97.06 338 TYR A C 1
ATOM 2616 O O . TYR A 1 338 ? 6.051 22.875 10.086 1 97.06 338 TYR A O 1
ATOM 2624 N N . ILE A 1 339 ? 4.445 22.016 11.406 1 96.56 339 ILE A N 1
ATOM 2625 C CA . ILE A 1 339 ? 3.363 22.188 10.445 1 96.56 339 ILE A CA 1
ATOM 2626 C C . ILE A 1 339 ? 2.662 23.531 10.703 1 96.56 339 ILE A C 1
ATOM 2628 O O . ILE A 1 339 ? 1.938 23.672 11.688 1 96.56 339 ILE A O 1
ATOM 2632 N N . THR A 1 340 ? 2.836 24.484 9.844 1 96.38 340 THR A N 1
ATOM 2633 C CA . THR A 1 340 ? 2.24 25.812 9.984 1 96.38 340 THR A CA 1
ATOM 2634 C C . THR A 1 340 ? 1.178 26.031 8.914 1 96.38 340 THR A C 1
ATOM 2636 O O . THR A 1 340 ? 1.465 25.953 7.715 1 96.38 340 THR A O 1
ATOM 2639 N N . SER A 1 341 ? 0.018 26.281 9.359 1 95.38 341 SER A N 1
ATOM 2640 C CA . SER A 1 341 ? -1.076 26.547 8.43 1 95.38 341 SER A CA 1
ATOM 2641 C C . SER A 1 341 ? -1.497 28.016 8.469 1 95.38 341 SER A C 1
ATOM 2643 O O . SER A 1 341 ? -1.699 28.578 9.539 1 95.38 341 SER A O 1
ATOM 2645 N N . VAL A 1 342 ? -1.569 28.625 7.32 1 95.94 342 VAL A N 1
ATOM 2646 C CA . VAL A 1 342 ? -2.125 29.969 7.172 1 95.94 342 VAL A CA 1
ATOM 2647 C C . VAL A 1 342 ? -3.617 29.875 6.863 1 95.94 342 VAL A C 1
ATOM 2649 O O . VAL A 1 342 ? -4.016 29.312 5.848 1 95.94 342 VAL A O 1
ATOM 2652 N N . MET A 1 343 ? -4.387 30.438 7.734 1 94.5 343 MET A N 1
ATOM 2653 C CA . MET A 1 343 ? -5.832 30.438 7.539 1 94.5 343 MET A CA 1
ATOM 2654 C C . MET A 1 343 ? -6.246 31.469 6.504 1 94.5 343 MET A C 1
ATOM 2656 O O . MET A 1 343 ? -5.992 32.656 6.676 1 94.5 343 MET A O 1
ATOM 2660 N N . ILE A 1 344 ? -6.91 31 5.48 1 94.56 344 ILE A N 1
ATOM 2661 C CA . ILE A 1 344 ? -7.277 31.891 4.395 1 94.56 344 ILE A CA 1
ATOM 2662 C C . ILE A 1 344 ? -8.781 32.188 4.445 1 94.56 344 ILE A C 1
ATOM 2664 O O . ILE A 1 344 ? -9.211 33.312 4.203 1 94.56 344 ILE A O 1
ATOM 2668 N N . GLY A 1 345 ? -9.633 31.125 4.723 1 92.56 345 GLY A N 1
ATOM 2669 C CA . GLY A 1 345 ? -11.07 31.312 4.805 1 92.56 345 GLY A CA 1
ATOM 2670 C C . GLY A 1 345 ? -11.805 30.875 3.557 1 92.56 345 GLY A C 1
ATOM 2671 O O . GLY A 1 345 ? -11.867 29.688 3.254 1 92.56 345 GLY A O 1
ATOM 2672 N N . ARG A 1 346 ? -12.172 31.781 2.738 1 92.38 346 ARG A N 1
ATOM 2673 C CA . ARG A 1 346 ? -12.969 31.484 1.554 1 92.38 346 ARG A CA 1
ATOM 2674 C C . ARG A 1 346 ? -12.18 30.641 0.56 1 92.38 346 ARG A C 1
ATOM 2676 O O . ARG A 1 346 ? -10.992 30.875 0.34 1 92.38 346 ARG A O 1
ATOM 2683 N N . ASP A 1 347 ? -12.891 29.672 -0.042 1 88.69 347 ASP A N 1
ATOM 2684 C CA . ASP A 1 347 ? -12.266 28.734 -0.973 1 88.69 347 ASP A CA 1
ATOM 2685 C C . ASP A 1 347 ? -11.758 29.469 -2.219 1 88.69 347 ASP A C 1
ATOM 2687 O O . ASP A 1 347 ? -10.68 29.156 -2.727 1 88.69 347 ASP A O 1
ATOM 2691 N N . ASP A 1 348 ? -12.562 30.328 -2.748 1 88.62 348 ASP A N 1
ATOM 2692 C CA . ASP A 1 348 ? -12.164 31.031 -3.957 1 88.62 348 ASP A CA 1
ATOM 2693 C C . ASP A 1 348 ? -10.938 31.906 -3.703 1 88.62 348 ASP A C 1
ATOM 2695 O O . ASP A 1 348 ? -10.047 31.984 -4.555 1 88.62 348 ASP A O 1
ATOM 2699 N N . LYS A 1 349 ? -10.891 32.531 -2.529 1 93.44 349 LYS A N 1
ATOM 2700 C CA . LYS A 1 349 ? -9.727 33.312 -2.158 1 93.44 349 LYS A CA 1
ATOM 2701 C C . LYS A 1 349 ? -8.477 32.438 -2.061 1 93.44 349 LYS A C 1
ATOM 2703 O O . LYS A 1 349 ? -7.398 32.844 -2.5 1 93.44 349 LYS A O 1
ATOM 2708 N N . ALA A 1 350 ? -8.625 31.344 -1.477 1 93.06 350 ALA A N 1
ATOM 2709 C CA . ALA A 1 350 ? -7.508 30.422 -1.333 1 93.06 350 ALA A CA 1
ATOM 2710 C C . ALA A 1 350 ? -6.941 30.031 -2.695 1 93.06 350 ALA A C 1
ATOM 2712 O O . ALA A 1 350 ? -5.723 29.953 -2.871 1 93.06 350 ALA A O 1
ATOM 2713 N N . GLU A 1 351 ? -7.789 29.797 -3.59 1 89.38 351 GLU A N 1
ATOM 2714 C CA . GLU A 1 351 ? -7.355 29.453 -4.938 1 89.38 351 GLU A CA 1
ATOM 2715 C C . GLU A 1 351 ? -6.645 30.609 -5.617 1 89.38 351 GLU A C 1
ATOM 2717 O O . GLU A 1 351 ? -5.656 30.422 -6.324 1 89.38 351 GLU A O 1
ATOM 2722 N N . GLN A 1 352 ? -7.164 31.734 -5.453 1 92.56 352 GLN A N 1
ATOM 2723 C CA . GLN A 1 352 ? -6.535 32.938 -6.008 1 92.56 352 GLN A CA 1
ATOM 2724 C C . GLN A 1 352 ? -5.125 33.125 -5.453 1 92.56 352 GLN A C 1
ATOM 2726 O O . GLN A 1 352 ? -4.199 33.469 -6.195 1 92.56 352 GLN A O 1
ATOM 2731 N N . VAL A 1 353 ? -5.027 32.906 -4.191 1 95.38 353 VAL A N 1
ATOM 2732 C CA . VAL A 1 353 ? -3.734 33.031 -3.531 1 95.38 353 VAL A CA 1
ATOM 2733 C C . VAL A 1 353 ? -2.766 31.984 -4.066 1 95.38 353 VAL A C 1
ATOM 2735 O O . VAL A 1 353 ? -1.601 32.281 -4.336 1 95.38 353 VAL A O 1
ATOM 2738 N N . ARG A 1 354 ? -3.211 30.828 -4.223 1 93.12 354 ARG A N 1
ATOM 2739 C CA . ARG A 1 354 ? -2.389 29.75 -4.762 1 93.12 354 ARG A CA 1
ATOM 2740 C C . ARG A 1 354 ? -1.85 30.109 -6.141 1 93.12 354 ARG A C 1
ATOM 2742 O O . ARG A 1 354 ? -0.656 29.953 -6.406 1 93.12 354 ARG A O 1
ATOM 2749 N N . GLN A 1 355 ? -2.709 30.594 -7 1 91.94 355 GLN A N 1
ATOM 2750 C CA . GLN A 1 355 ? -2.336 30.938 -8.367 1 91.94 355 GLN A CA 1
ATOM 2751 C C . GLN A 1 355 ? -1.329 32.094 -8.383 1 91.94 355 GLN A C 1
ATOM 2753 O O . GLN A 1 355 ? -0.367 32.062 -9.156 1 91.94 355 GLN A O 1
ATOM 2758 N N . ALA A 1 356 ? -1.586 33.031 -7.582 1 96.25 356 ALA A N 1
ATOM 2759 C CA . ALA A 1 356 ? -0.68 34.156 -7.5 1 96.25 356 ALA A CA 1
ATOM 2760 C C . ALA A 1 356 ? 0.71 33.75 -7.043 1 96.25 356 ALA A C 1
ATOM 2762 O O . ALA A 1 356 ? 1.719 34.188 -7.594 1 96.25 356 ALA A O 1
ATOM 2763 N N . LEU A 1 357 ? 0.731 32.906 -6.086 1 96.88 357 LEU A N 1
ATOM 2764 C CA . LEU A 1 357 ? 2.008 32.406 -5.578 1 96.88 357 LEU A CA 1
ATOM 2765 C C . LEU A 1 357 ? 2.715 31.547 -6.621 1 96.88 357 LEU A C 1
ATOM 2767 O O . LEU A 1 357 ? 3.939 31.609 -6.754 1 96.88 357 LEU A O 1
ATOM 2771 N N . GLU A 1 358 ? 1.968 30.797 -7.309 1 93.44 358 GLU A N 1
ATOM 2772 C CA . GLU A 1 358 ? 2.539 30 -8.383 1 93.44 358 GLU A CA 1
ATOM 2773 C C . GLU A 1 358 ? 3.184 30.875 -9.453 1 93.44 358 GLU A C 1
ATOM 2775 O O . GLU A 1 358 ? 4.27 30.578 -9.945 1 93.44 358 GLU A O 1
ATOM 2780 N N . GLN A 1 359 ? 2.506 31.891 -9.781 1 95.44 359 GLN A N 1
ATOM 2781 C CA . GLN A 1 359 ? 3.037 32.844 -10.758 1 95.44 359 GLN A CA 1
ATOM 2782 C C . GLN A 1 359 ? 4.328 33.469 -10.258 1 95.44 359 GLN A C 1
ATOM 2784 O O . GLN A 1 359 ? 5.199 33.844 -11.055 1 95.44 359 GLN A O 1
ATOM 2789 N N . GLN A 1 360 ? 4.41 33.531 -8.984 1 97.19 360 GLN A N 1
ATOM 2790 C CA . GLN A 1 360 ? 5.59 34.156 -8.383 1 97.19 360 GLN A CA 1
ATOM 2791 C C . GLN A 1 360 ? 6.691 33.125 -8.148 1 97.19 360 GLN A C 1
ATOM 2793 O O . GLN A 1 360 ? 7.746 33.438 -7.609 1 97.19 360 GLN A O 1
ATOM 2798 N N . GLY A 1 361 ? 6.441 31.859 -8.477 1 96.56 361 GLY A N 1
ATOM 2799 C CA . GLY A 1 361 ? 7.473 30.844 -8.414 1 96.56 361 GLY A CA 1
ATOM 2800 C C . GLY A 1 361 ? 7.426 30.031 -7.137 1 96.56 361 GLY A C 1
ATOM 2801 O O . GLY A 1 361 ? 8.438 29.469 -6.719 1 96.56 361 GLY A O 1
ATOM 2802 N N . PHE A 1 362 ? 6.312 30.047 -6.5 1 97.19 362 PHE A N 1
ATOM 2803 C CA . PHE A 1 362 ? 6.172 29.25 -5.281 1 97.19 362 PHE A CA 1
ATOM 2804 C C . PHE A 1 362 ? 5.199 28.094 -5.496 1 97.19 362 PHE A C 1
ATOM 2806 O O . PHE A 1 362 ? 4.199 28.25 -6.203 1 97.19 362 PHE A O 1
ATOM 2813 N N . CYS A 1 363 ? 5.555 26.984 -4.984 1 93.69 363 CYS A N 1
ATOM 2814 C CA . CYS A 1 363 ? 4.656 25.828 -4.91 1 93.69 363 CYS A CA 1
ATOM 2815 C C . CYS A 1 363 ? 4.117 25.656 -3.496 1 93.69 363 CYS A C 1
ATOM 2817 O O . CYS A 1 363 ? 4.883 25.406 -2.561 1 93.69 363 CYS A O 1
ATOM 2819 N N . VAL A 1 364 ? 2.797 25.797 -3.348 1 94.25 364 VAL A N 1
ATOM 2820 C CA . VAL A 1 364 ? 2.191 25.719 -2.021 1 94.25 364 VAL A CA 1
ATOM 2821 C C . VAL A 1 364 ? 0.943 24.844 -2.074 1 94.25 364 VAL A C 1
ATOM 2823 O O . VAL A 1 364 ? 0.237 24.828 -3.086 1 94.25 364 VAL A O 1
ATOM 2826 N N . PRO A 1 365 ? 0.712 24.125 -1.022 1 90.69 365 PRO A N 1
ATOM 2827 C CA . PRO A 1 365 ? -0.528 23.344 -0.954 1 90.69 365 PRO A CA 1
ATOM 2828 C C . PRO A 1 365 ? -1.692 24.141 -0.371 1 90.69 365 PRO A C 1
ATOM 2830 O O . PRO A 1 365 ? -1.503 24.922 0.566 1 90.69 365 PRO A O 1
ATOM 2833 N N . ILE A 1 366 ? -2.887 23.984 -1.007 1 89.38 366 ILE A N 1
ATOM 2834 C CA . ILE A 1 366 ? -4.117 24.578 -0.489 1 89.38 366 ILE A CA 1
ATOM 2835 C C . ILE A 1 366 ? -5.109 23.469 -0.137 1 89.38 366 ILE A C 1
ATOM 2837 O O . ILE A 1 366 ? -5.258 22.5 -0.882 1 89.38 366 ILE A O 1
ATOM 2841 N N . PHE A 1 367 ? -5.613 23.578 1.015 1 86.75 367 PHE A N 1
ATOM 2842 C CA . PHE A 1 367 ? -6.688 22.688 1.438 1 86.75 367 PHE A CA 1
ATOM 2843 C C . PHE A 1 367 ? -8.008 23.438 1.527 1 86.75 367 PHE A C 1
ATOM 2845 O O . PHE A 1 367 ? -8.141 24.391 2.303 1 86.75 367 PHE A O 1
ATOM 2852 N N . ARG A 1 368 ? -8.891 23.078 0.73 1 83.81 368 ARG A N 1
ATOM 2853 C CA . ARG A 1 368 ? -10.227 23.672 0.678 1 83.81 368 ARG A CA 1
ATOM 2854 C C . ARG A 1 368 ? -11.305 22.594 0.738 1 83.81 368 ARG A C 1
ATOM 2856 O O . ARG A 1 368 ? -11 21.406 0.866 1 83.81 368 ARG A O 1
ATOM 2863 N N . TYR A 1 369 ? -12.516 23.031 0.763 1 77.94 369 TYR A N 1
ATOM 2864 C CA . TYR A 1 369 ? -13.594 22.062 0.707 1 77.94 369 TYR A CA 1
ATOM 2865 C C . TYR A 1 369 ? -13.398 21.094 -0.463 1 77.94 369 TYR A C 1
ATOM 2867 O O . TYR A 1 369 ? -13.008 21.516 -1.558 1 77.94 369 TYR A O 1
ATOM 2875 N N . PRO A 1 370 ? -13.461 19.781 -0.162 1 73.5 370 PRO A N 1
ATOM 2876 C CA . PRO A 1 370 ? -14.062 19.094 0.992 1 73.5 370 PRO A CA 1
ATOM 2877 C C . PRO A 1 370 ? -13.023 18.609 1.998 1 73.5 370 PRO A C 1
ATOM 2879 O O . PRO A 1 370 ? -13.367 17.938 2.971 1 73.5 370 PRO A O 1
ATOM 2882 N N . ALA A 1 371 ? -11.812 18.969 1.749 1 74.38 371 ALA A N 1
ATOM 2883 C CA . ALA A 1 371 ? -10.781 18.547 2.689 1 74.38 371 ALA A CA 1
ATOM 2884 C C . ALA A 1 371 ? -10.961 19.219 4.047 1 74.38 371 ALA A C 1
ATOM 2886 O O . ALA A 1 371 ? -10.586 18.656 5.082 1 74.38 371 ALA A O 1
ATOM 2887 N N . VAL A 1 372 ? -11.445 20.406 3.941 1 78.44 372 VAL A N 1
ATOM 2888 C CA . VAL A 1 372 ? -11.844 21.156 5.137 1 78.44 372 VAL A CA 1
ATOM 2889 C C . VAL A 1 372 ? -13.258 21.688 4.961 1 78.44 372 VAL A C 1
ATOM 2891 O O . VAL A 1 372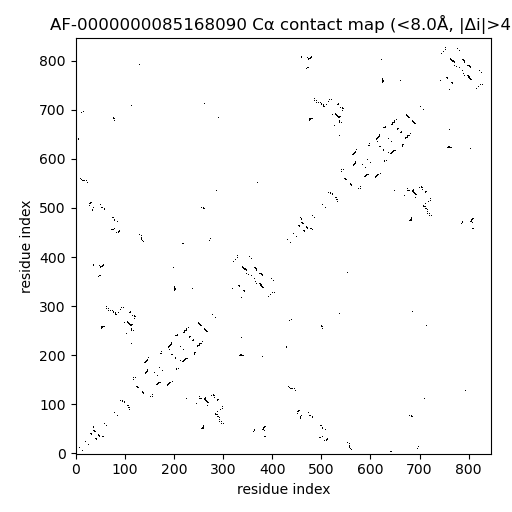 ? -13.812 21.672 3.859 1 78.44 372 VAL A O 1
ATOM 2894 N N . LYS A 1 373 ? -13.805 22.094 6.016 1 79.5 373 LYS A N 1
ATOM 2895 C CA . LYS A 1 373 ? -15.141 22.656 5.93 1 79.5 373 LYS A CA 1
ATOM 2896 C C . LYS A 1 373 ? -15.156 23.906 5.047 1 79.5 373 LYS A C 1
ATOM 2898 O O . LYS A 1 373 ? -14.133 24.562 4.887 1 79.5 373 LYS A O 1
ATOM 2903 N N . PRO A 1 374 ? -16.312 24.156 4.477 1 83.81 374 PRO A N 1
ATOM 2904 C CA . PRO A 1 374 ? -16.406 25.359 3.637 1 83.81 374 PRO A CA 1
ATOM 2905 C C . PRO A 1 374 ? -15.961 26.625 4.363 1 83.81 374 PRO A C 1
ATOM 2907 O O . PRO A 1 374 ? -16.266 26.797 5.547 1 83.81 374 PRO A O 1
ATOM 2910 N N . ASN A 1 375 ? -15.297 27.469 3.719 1 88.88 375 ASN A N 1
ATOM 2911 C CA . ASN A 1 375 ? -14.836 28.766 4.199 1 88.88 375 ASN A CA 1
ATOM 2912 C C . ASN A 1 375 ? -13.781 28.609 5.297 1 88.88 375 ASN A C 1
ATOM 2914 O O . ASN A 1 375 ? -13.641 29.484 6.152 1 88.88 375 ASN A O 1
ATOM 2918 N N . GLN A 1 376 ? -13.164 27.5 5.277 1 90.31 376 GLN A N 1
ATOM 2919 C CA . GLN A 1 376 ? -12.07 27.25 6.215 1 90.31 376 GLN A CA 1
ATOM 2920 C C . GLN A 1 376 ? -10.805 26.812 5.484 1 90.31 376 GLN A C 1
ATOM 2922 O O . GLN A 1 376 ? -10.031 26 6.004 1 90.31 376 GLN A O 1
ATOM 2927 N N . ALA A 1 377 ? -10.75 27.312 4.27 1 92.38 377 ALA A N 1
ATOM 2928 C CA . ALA A 1 377 ? -9.586 26.953 3.463 1 92.38 377 ALA A CA 1
ATOM 2929 C C . ALA A 1 377 ? -8.289 27.422 4.129 1 92.38 377 ALA A C 1
ATOM 2931 O O . ALA A 1 377 ? -8.273 28.453 4.816 1 92.38 377 ALA A O 1
ATOM 2932 N N . LEU A 1 378 ? -7.262 26.625 3.932 1 94 378 LEU A N 1
ATOM 2933 C CA . LEU A 1 378 ? -5.984 26.953 4.559 1 94 378 LEU A CA 1
ATOM 2934 C C . LEU A 1 378 ? -4.82 26.516 3.682 1 94 378 LEU A C 1
ATOM 2936 O O . LEU A 1 378 ? -5.004 25.734 2.748 1 94 378 LEU A O 1
ATOM 2940 N N . MET A 1 379 ? -3.713 27.125 3.904 1 94.75 379 MET A N 1
ATOM 2941 C CA . MET A 1 379 ? -2.436 26.766 3.303 1 94.75 379 MET A CA 1
ATOM 2942 C C . MET A 1 379 ? -1.52 26.109 4.332 1 94.75 379 MET A C 1
ATOM 2944 O O . MET A 1 379 ? -1.118 26.75 5.305 1 94.75 379 MET A O 1
ATOM 2948 N N . ARG A 1 380 ? -1.267 24.844 4.125 1 94.62 380 ARG A N 1
ATOM 2949 C CA . ARG A 1 380 ? -0.392 24.109 5.043 1 94.62 380 ARG A CA 1
ATOM 2950 C C . ARG A 1 380 ? 1.061 24.188 4.586 1 94.62 380 ARG A C 1
ATOM 2952 O O . ARG A 1 380 ? 1.405 23.688 3.516 1 94.62 380 ARG A O 1
ATOM 2959 N N . LEU A 1 381 ? 1.861 24.75 5.426 1 96.38 381 LEU A N 1
ATOM 2960 C CA . LEU A 1 381 ? 3.254 24.984 5.062 1 96.38 381 LEU A CA 1
ATOM 2961 C C . LEU A 1 381 ? 4.188 24.125 5.91 1 96.38 381 LEU A C 1
ATOM 2963 O O . LEU A 1 381 ? 4.066 24.094 7.137 1 96.38 381 LEU A O 1
ATOM 2967 N N . ILE A 1 382 ? 5.074 23.438 5.227 1 96 382 ILE A N 1
ATOM 2968 C CA . ILE A 1 382 ? 6.184 22.719 5.852 1 96 382 ILE A CA 1
ATOM 2969 C C . ILE A 1 382 ? 7.508 23.219 5.273 1 96 382 ILE A C 1
ATOM 2971 O O . ILE A 1 382 ? 7.762 23.078 4.074 1 96 382 ILE A O 1
ATOM 2975 N N . LEU A 1 383 ? 8.273 23.844 6.113 1 97.5 383 LEU A N 1
ATOM 2976 C CA . LEU A 1 383 ? 9.57 24.344 5.688 1 97.5 383 LEU A CA 1
ATOM 2977 C C . LEU A 1 383 ? 10.492 23.203 5.273 1 97.5 383 LEU A C 1
ATOM 2979 O O . LEU A 1 383 ? 10.523 22.156 5.922 1 97.5 383 LEU A O 1
ATOM 2983 N N . HIS A 1 384 ? 11.219 23.391 4.191 1 97.5 384 HIS A N 1
ATOM 2984 C CA . HIS A 1 384 ? 12.281 22.453 3.828 1 97.5 384 HIS A CA 1
ATOM 2985 C C . HIS A 1 384 ? 13.609 22.875 4.445 1 97.5 384 HIS A C 1
ATOM 2987 O O . HIS A 1 384 ? 13.945 24.062 4.477 1 97.5 384 HIS A O 1
ATOM 2993 N N . ARG A 1 385 ? 14.344 21.922 4.875 1 97.5 385 ARG A N 1
ATOM 2994 C CA . ARG A 1 385 ? 15.602 22.188 5.57 1 97.5 385 ARG A CA 1
ATOM 2995 C C . ARG A 1 385 ? 16.562 22.969 4.695 1 97.5 385 ARG A C 1
ATOM 2997 O O . ARG A 1 385 ? 17.344 23.781 5.199 1 97.5 385 ARG A O 1
ATOM 3004 N N . LEU A 1 386 ? 16.484 22.875 3.41 1 97.06 386 LEU A N 1
ATOM 3005 C CA . LEU A 1 386 ? 17.438 23.453 2.488 1 97.06 386 LEU A CA 1
ATOM 3006 C C . LEU A 1 386 ? 16.922 24.766 1.912 1 97.06 386 LEU A C 1
ATOM 3008 O O . LEU A 1 386 ? 17.578 25.375 1.056 1 97.06 386 LEU A O 1
ATOM 3012 N N . HIS A 1 387 ? 15.75 25.25 2.354 1 98.31 387 HIS A N 1
ATOM 3013 C CA . HIS A 1 387 ? 15.328 26.594 1.964 1 98.31 387 HIS A CA 1
ATOM 3014 C C . HIS A 1 387 ? 16.328 27.641 2.42 1 98.31 387 HIS A C 1
ATOM 3016 O O . HIS A 1 387 ? 16.844 27.562 3.539 1 98.31 387 HIS A O 1
ATOM 3022 N N . THR A 1 388 ? 16.562 28.594 1.586 1 97.88 388 THR A N 1
ATOM 3023 C CA . THR A 1 388 ? 17.453 29.672 1.952 1 97.88 388 THR A CA 1
ATOM 3024 C C . THR A 1 388 ? 16.672 30.812 2.607 1 97.88 388 THR A C 1
ATOM 3026 O O . THR A 1 388 ? 15.461 30.938 2.43 1 97.88 388 THR A O 1
ATOM 3029 N N . GLU A 1 389 ? 17.469 31.625 3.303 1 97.56 389 GLU A N 1
ATOM 3030 C CA . GLU A 1 389 ? 16.828 32.75 3.975 1 97.56 389 GLU A CA 1
ATOM 3031 C C . GLU A 1 389 ? 16.188 33.688 2.969 1 97.56 389 GLU A C 1
ATOM 3033 O O . GLU A 1 389 ? 15.062 34.156 3.17 1 97.56 389 GLU A O 1
ATOM 3038 N N . PRO A 1 390 ? 16.812 33.969 1.856 1 98.12 390 PRO A N 1
ATOM 3039 C CA . PRO A 1 390 ? 16.156 34.812 0.86 1 98.12 390 PRO A CA 1
ATOM 3040 C C . PRO A 1 390 ? 14.875 34.219 0.306 1 98.12 390 PRO A C 1
ATOM 3042 O O . PRO A 1 390 ? 13.898 34.938 0.061 1 98.12 390 PRO A O 1
ATOM 3045 N N . GLN A 1 391 ? 14.836 32.969 0.08 1 98.25 391 GLN A N 1
ATOM 3046 C CA . GLN A 1 391 ? 13.625 32.281 -0.381 1 98.25 391 GLN A CA 1
ATOM 3047 C C . GLN A 1 391 ? 12.492 32.438 0.625 1 98.25 391 GLN A C 1
ATOM 3049 O O . GLN A 1 391 ? 11.352 32.75 0.245 1 98.25 391 GLN A O 1
ATOM 3054 N N . ILE A 1 392 ? 12.836 32.281 1.87 1 98.25 392 ILE A N 1
ATOM 3055 C CA . ILE A 1 392 ? 11.859 32.406 2.949 1 98.25 392 ILE A CA 1
ATOM 3056 C C . ILE A 1 392 ? 11.328 33.812 3.035 1 98.25 392 ILE A C 1
ATOM 3058 O O . ILE A 1 392 ? 10.117 34.031 3.094 1 98.25 392 ILE A O 1
ATOM 3062 N N . ASP A 1 393 ? 12.242 34.719 2.996 1 98 393 ASP A N 1
ATOM 3063 C CA . ASP A 1 393 ? 11.859 36.125 3.117 1 98 393 ASP A CA 1
ATOM 3064 C C . ASP A 1 393 ? 10.961 36.562 1.956 1 98 393 ASP A C 1
ATOM 3066 O O . ASP A 1 393 ? 9.969 37.25 2.158 1 98 393 ASP A O 1
ATOM 3070 N N . ARG A 1 394 ? 11.297 36.156 0.778 1 98.06 394 ARG A N 1
ATOM 3071 C CA . ARG A 1 394 ? 10.484 36.469 -0.391 1 98.06 394 ARG A CA 1
ATOM 3072 C C . ARG A 1 394 ? 9.094 35.875 -0.267 1 98.06 394 ARG A C 1
ATOM 3074 O O . ARG A 1 394 ? 8.102 36.5 -0.654 1 98.06 394 ARG A O 1
ATOM 3081 N N . PHE A 1 395 ? 9.07 34.688 0.17 1 98.31 395 PHE A N 1
ATOM 3082 C CA . PHE A 1 395 ? 7.797 34 0.333 1 98.31 395 PHE A CA 1
ATOM 3083 C C . PHE A 1 395 ? 6.914 34.719 1.34 1 98.31 395 PHE A C 1
ATOM 3085 O O . PHE A 1 395 ? 5.738 35 1.069 1 98.31 395 PHE A O 1
ATOM 3092 N N . VAL A 1 396 ? 7.445 35.062 2.49 1 97.75 396 VAL A N 1
ATOM 3093 C CA . VAL A 1 396 ? 6.711 35.75 3.549 1 97.75 396 VAL A CA 1
ATOM 3094 C C . VAL A 1 396 ? 6.207 37.094 3.039 1 97.75 396 VAL A C 1
ATOM 3096 O O . VAL A 1 396 ? 5.062 37.5 3.297 1 97.75 396 VAL A O 1
ATOM 3099 N N . ALA A 1 397 ? 7.027 37.781 2.346 1 97.31 397 ALA A N 1
ATOM 3100 C CA . ALA A 1 397 ? 6.641 39.062 1.78 1 97.31 397 ALA A CA 1
ATOM 3101 C C . ALA A 1 397 ? 5.48 38.906 0.802 1 97.31 397 ALA A C 1
ATOM 3103 O O . ALA A 1 397 ? 4.551 39.719 0.799 1 97.31 397 ALA A O 1
ATOM 3104 N N . SER A 1 398 ? 5.586 37.906 -0.009 1 97.44 398 SER A N 1
ATOM 3105 C CA . SER A 1 398 ? 4.523 37.625 -0.977 1 97.44 398 SER A CA 1
ATOM 3106 C C . SER A 1 398 ? 3.203 37.344 -0.28 1 97.44 398 SER A C 1
ATOM 3108 O O . SER A 1 398 ? 2.148 37.812 -0.703 1 97.44 398 SER A O 1
ATOM 3110 N N . LEU A 1 399 ? 3.26 36.594 0.777 1 97 399 LEU A N 1
ATOM 3111 C CA . LEU A 1 399 ? 2.055 36.25 1.522 1 97 399 LEU A CA 1
ATOM 3112 C C . LEU A 1 399 ? 1.465 37.469 2.197 1 97 399 LEU A C 1
ATOM 3114 O O . LEU A 1 399 ? 0.244 37.656 2.227 1 97 399 LEU A O 1
ATOM 3118 N N . LYS A 1 400 ? 2.301 38.25 2.738 1 95.62 400 LYS A N 1
ATOM 3119 C CA . LYS A 1 400 ? 1.866 39.469 3.371 1 95.62 400 LYS A CA 1
ATOM 3120 C C . LYS A 1 400 ? 1.116 40.375 2.383 1 95.62 400 LYS A C 1
ATOM 3122 O O . LYS A 1 400 ? 0.062 40.906 2.711 1 95.62 400 LYS A O 1
ATOM 3127 N N . ASP A 1 401 ? 1.615 40.469 1.237 1 95.19 401 ASP A N 1
ATOM 3128 C CA . ASP A 1 401 ? 1.01 41.312 0.2 1 95.19 401 ASP A CA 1
ATOM 3129 C C . ASP A 1 401 ? -0.353 40.75 -0.216 1 95.19 401 ASP A C 1
ATOM 3131 O O . ASP A 1 401 ? -1.283 41.531 -0.477 1 95.19 401 ASP A O 1
ATOM 3135 N N . LEU A 1 402 ? -0.386 39.469 -0.273 1 95 402 LEU A N 1
ATOM 3136 C CA . LEU A 1 402 ? -1.589 38.844 -0.79 1 95 402 LEU A CA 1
ATOM 3137 C C . LEU A 1 402 ? -2.66 38.719 0.291 1 95 402 LEU A C 1
ATOM 3139 O O . LEU A 1 402 ? -3.855 38.781 -0.007 1 95 402 LEU A O 1
ATOM 3143 N N . LEU A 1 403 ? -2.273 38.562 1.571 1 93.12 403 LEU A N 1
ATOM 3144 C CA . LEU A 1 403 ? -3.232 38.219 2.621 1 93.12 403 LEU A CA 1
ATOM 3145 C C . LEU A 1 403 ? -3.182 39.25 3.746 1 93.12 403 LEU A C 1
ATOM 3147 O O . LEU A 1 403 ? -4.082 39.312 4.586 1 93.12 403 LEU A O 1
ATOM 3151 N N . GLY A 1 404 ? -2.117 40.031 3.998 1 74.44 404 GLY A N 1
ATOM 3152 C CA . GLY A 1 404 ? -1.894 40.906 5.133 1 74.44 404 GLY A CA 1
ATOM 3153 C C . GLY A 1 404 ? -2.9 42.031 5.223 1 74.44 404 GLY A C 1
ATOM 3154 O O . GLY A 1 404 ? -3.266 42.469 6.316 1 74.44 404 GLY A O 1
ATOM 3155 N N . GLN A 1 405 ? -3.166 42.688 4.145 1 59.97 405 GLN A N 1
ATOM 3156 C CA . GLN A 1 405 ? -3.969 43.906 4.266 1 59.97 405 GLN A CA 1
ATOM 3157 C C . GLN A 1 405 ? -5.402 43.562 4.676 1 59.97 405 GLN A C 1
ATOM 3159 O O . GLN A 1 405 ? -6.137 44.438 5.141 1 59.97 405 GLN A O 1
ATOM 3164 N N . GLY A 1 406 ? -5.93 42.375 4.574 1 49.53 406 GLY A N 1
ATOM 3165 C CA . GLY A 1 406 ? -7.355 42.125 4.734 1 49.53 406 GLY A CA 1
ATOM 3166 C C . GLY A 1 406 ? -7.75 41.812 6.168 1 49.53 406 GLY A C 1
ATOM 3167 O O . GLY A 1 406 ? -8.914 41.531 6.449 1 49.53 406 GLY A O 1
ATOM 3168 N N . ALA A 1 407 ? -6.926 41.406 7.145 1 45.59 407 ALA A N 1
ATOM 3169 C CA . ALA A 1 407 ? -7.379 41.094 8.5 1 45.59 407 ALA A CA 1
ATOM 3170 C C . ALA A 1 407 ? -8.047 42.312 9.141 1 45.59 407 ALA A C 1
ATOM 3172 O O . ALA A 1 407 ? -8.664 42.188 10.203 1 45.59 407 ALA A O 1
ATOM 3173 N N . SER A 1 408 ? -7.863 43.406 8.773 1 39.22 408 SER A N 1
ATOM 3174 C CA . SER A 1 408 ? -8.508 44.5 9.477 1 39.22 408 SER A CA 1
ATOM 3175 C C . SER A 1 408 ? -10.016 44.5 9.227 1 39.22 408 SER A C 1
ATOM 3177 O O . SER A 1 408 ? -10.797 44.906 10.102 1 39.22 408 SER A O 1
ATOM 3179 N N . ARG A 1 409 ? -10.562 44.344 8.07 1 38.88 409 ARG A N 1
ATOM 3180 C CA . ARG A 1 409 ? -11.969 44.688 7.895 1 38.88 409 ARG A CA 1
ATOM 3181 C C . ARG A 1 409 ? -12.867 43.5 8.242 1 38.88 409 ARG A C 1
ATOM 3183 O O . ARG A 1 409 ? -13.969 43.688 8.766 1 38.88 409 ARG A O 1
ATOM 3190 N N . ASP A 1 410 ? -12.648 42.219 7.93 1 38.94 410 ASP A N 1
ATOM 3191 C CA . ASP A 1 410 ? -13.703 41.219 7.957 1 38.94 410 ASP A CA 1
ATOM 3192 C C . ASP A 1 410 ? -13.734 40.5 9.297 1 38.94 410 ASP A C 1
ATOM 3194 O O . ASP A 1 410 ? -14.617 39.656 9.539 1 38.94 410 ASP A O 1
ATOM 3198 N N . ALA A 1 411 ? -12.898 40.531 10.328 1 38.84 411 ALA A N 1
ATOM 3199 C CA . ALA A 1 411 ? -13.055 39.938 11.664 1 38.84 411 ALA A CA 1
ATOM 3200 C C . ALA A 1 411 ? -14.086 40.719 12.477 1 38.84 411 ALA A C 1
ATOM 3202 O O . ALA A 1 411 ? -14.562 40.219 13.508 1 38.84 411 ALA A O 1
ATOM 3203 N N . ILE A 1 412 ? -14.469 41.938 12.367 1 34 412 ILE A N 1
ATOM 3204 C CA . ILE A 1 412 ? -15.383 42.719 13.188 1 34 412 ILE A CA 1
ATOM 3205 C C . ILE A 1 412 ? -16.828 42.281 12.914 1 34 412 ILE A C 1
ATOM 3207 O O . ILE A 1 412 ? -17.688 42.375 13.797 1 34 412 ILE A O 1
ATOM 3211 N N . ALA A 1 413 ? -17.234 41.875 11.758 1 36.53 413 ALA A N 1
ATOM 3212 C CA . ALA A 1 413 ? -18.656 41.688 11.531 1 36.53 413 ALA A CA 1
ATOM 3213 C C . ALA A 1 413 ? -19.141 40.344 12.07 1 36.53 413 ALA A C 1
ATOM 3215 O O . ALA A 1 413 ? -20.328 40.188 12.398 1 36.53 413 ALA A O 1
ATOM 3216 N N . GLY A 1 414 ? -18.359 39.281 12.18 1 33.84 414 GLY A N 1
ATOM 3217 C CA . GLY A 1 414 ? -18.969 38.031 12.555 1 33.84 414 GLY A CA 1
ATOM 3218 C C . GLY A 1 414 ? -19.094 37.844 14.055 1 33.84 414 GLY A C 1
ATOM 3219 O O . GLY A 1 414 ? -19.547 36.781 14.516 1 33.84 414 GLY A O 1
ATOM 3220 N N . ALA A 1 415 ? -18.578 38.625 15 1 32.81 415 ALA A N 1
ATOM 3221 C CA . ALA A 1 415 ? -18.766 38.5 16.438 1 32.81 415 ALA A CA 1
ATOM 3222 C C . ALA A 1 415 ? -20.172 38.906 16.859 1 32.81 415 ALA A C 1
ATOM 3224 O O . ALA A 1 415 ? -20.562 38.688 18.016 1 32.81 415 ALA A O 1
ATOM 3225 N N . GLU A 1 416 ? -20.984 39.656 16.125 1 31.28 416 GLU A N 1
ATOM 3226 C CA . GLU A 1 416 ? -22.234 40.156 16.703 1 31.28 416 GLU A CA 1
ATOM 3227 C C . GLU A 1 416 ? -23.281 39.031 16.781 1 31.28 416 GLU A C 1
ATOM 3229 O O . GLU A 1 416 ? -24.297 39.188 17.469 1 31.28 416 GLU A O 1
ATOM 3234 N N . PHE A 1 417 ? -23.219 38 15.969 1 29.22 417 PHE A N 1
ATOM 3235 C CA . PHE A 1 417 ? -24.5 37.312 15.898 1 29.22 417 PHE A CA 1
ATOM 3236 C C . PHE A 1 417 ? -24.688 36.375 17.094 1 29.22 417 PHE A C 1
ATOM 3238 O O . PHE A 1 417 ? -25.75 35.781 17.25 1 29.22 417 PHE A O 1
ATOM 3245 N N . VAL A 1 418 ? -23.703 36.062 17.953 1 29.34 418 VAL A N 1
ATOM 3246 C CA . VAL A 1 418 ? -24.078 35 18.875 1 29.34 418 VAL A CA 1
ATOM 3247 C C . VAL A 1 418 ? -24.812 35.594 20.078 1 29.34 418 VAL A C 1
ATOM 3249 O O . VAL A 1 418 ? -25.219 34.844 20.969 1 29.34 418 VAL A O 1
ATOM 3252 N N . GLY A 1 419 ? -24.938 36.969 20.281 1 24.89 419 GLY A N 1
ATOM 3253 C CA . GLY A 1 419 ? -25.453 37.281 21.594 1 24.89 419 GLY A CA 1
ATOM 3254 C C . GLY A 1 419 ? -26.922 36.938 21.766 1 24.89 419 GLY A C 1
ATOM 3255 O O . GLY A 1 419 ? -27.391 36.719 22.891 1 24.89 419 GLY A O 1
ATOM 3256 N N . HIS A 1 420 ? -27.828 37.156 20.875 1 23.42 420 HIS A N 1
ATOM 3257 C CA . HIS A 1 420 ? -29.172 37.469 21.359 1 23.42 420 HIS A CA 1
ATOM 3258 C C . HIS A 1 420 ? -29.922 36.188 21.734 1 23.42 420 HIS A C 1
ATOM 3260 O O . HIS A 1 420 ? -31.031 36.25 22.281 1 23.42 420 HIS A O 1
ATOM 3266 N N . ARG A 1 421 ? -29.719 34.969 21.156 1 26.67 421 ARG A N 1
ATOM 3267 C CA . ARG A 1 421 ? -30.938 34.219 21.406 1 26.67 421 ARG A CA 1
ATOM 3268 C C . ARG A 1 421 ? -30.984 33.719 22.859 1 26.67 421 ARG A C 1
ATOM 3270 O O . ARG A 1 421 ? -31.828 32.906 23.219 1 26.67 421 ARG A O 1
ATOM 3277 N N . GLN A 1 422 ? -30 34.031 23.719 1 20.31 422 GLN A N 1
ATOM 3278 C CA . GLN A 1 422 ? -30.391 33.469 25.016 1 20.31 422 GLN A CA 1
ATOM 3279 C C . GLN A 1 422 ? -31.547 34.25 25.625 1 20.31 422 GLN A C 1
ATOM 3281 O O . GLN A 1 422 ? -32.031 33.906 26.703 1 20.31 422 GLN A O 1
ATOM 3286 N N . ARG A 1 423 ? -32.375 35.062 24.969 1 19.47 423 ARG A N 1
ATOM 3287 C CA . ARG A 1 423 ? -33.5 35.125 25.875 1 19.47 423 ARG A CA 1
ATOM 3288 C C . ARG A 1 423 ? -34.375 33.875 25.719 1 19.47 423 ARG A C 1
ATOM 3290 O O . ARG A 1 423 ? -34.531 33.375 24.609 1 19.47 423 ARG A O 1
ATOM 3297 N N . MET B 1 1 ? -3.441 -2.92 34.188 1 42.97 1 MET B N 1
ATOM 3298 C CA . MET B 1 1 ? -3.373 -4.281 33.656 1 42.97 1 MET B CA 1
ATOM 3299 C C . MET B 1 1 ? -2.316 -4.395 32.562 1 42.97 1 MET B C 1
ATOM 3301 O O . MET B 1 1 ? -2.203 -3.51 31.703 1 42.97 1 MET B O 1
ATOM 3305 N N . SER B 1 2 ? -1.414 -5.23 32.656 1 50.31 2 SER B N 1
ATOM 3306 C CA . SER B 1 2 ? -0.282 -5.453 31.781 1 50.31 2 SER B CA 1
ATOM 3307 C C . SER B 1 2 ? -0.749 -5.801 30.375 1 50.31 2 SER B C 1
ATOM 3309 O O . SER B 1 2 ? -1.891 -6.223 30.172 1 50.31 2 SER B O 1
ATOM 3311 N N . ASN B 1 3 ? -0.058 -5.332 29.328 1 58.47 3 ASN B N 1
ATOM 3312 C CA . ASN B 1 3 ? -0.316 -5.684 27.938 1 58.47 3 ASN B CA 1
ATOM 3313 C C . ASN B 1 3 ? -0.661 -7.164 27.781 1 58.47 3 ASN B C 1
ATOM 3315 O O . ASN B 1 3 ? -1.472 -7.531 26.938 1 58.47 3 ASN B O 1
ATOM 3319 N N . SER B 1 4 ? -0.217 -7.863 28.703 1 55.66 4 SER B N 1
ATOM 3320 C CA . SER B 1 4 ? -0.468 -9.297 28.641 1 55.66 4 SER B CA 1
ATOM 3321 C C . SER B 1 4 ? -1.905 -9.625 29.031 1 55.66 4 SER B C 1
ATOM 3323 O O . SER B 1 4 ? -2.545 -10.477 28.422 1 55.66 4 SER B O 1
ATOM 3325 N N . SER B 1 5 ? -2.391 -8.953 30.016 1 65.81 5 SER B N 1
ATOM 3326 C CA . SER B 1 5 ? -3.77 -9.188 30.438 1 65.81 5 SER B CA 1
ATOM 3327 C C . SER B 1 5 ? -4.754 -8.734 29.359 1 65.81 5 SER B C 1
ATOM 3329 O O . SER B 1 5 ? -5.734 -9.422 29.078 1 65.81 5 SER B O 1
ATOM 3331 N N . LYS B 1 6 ? -4.406 -7.816 28.781 1 73.75 6 LYS B N 1
ATOM 3332 C CA . LYS B 1 6 ? -5.254 -7.312 27.688 1 73.75 6 LYS B CA 1
ATOM 3333 C C . LYS B 1 6 ? -5.219 -8.25 26.484 1 73.75 6 LYS B C 1
ATOM 3335 O O . LYS B 1 6 ? -6.258 -8.547 25.891 1 73.75 6 LYS B O 1
ATOM 3340 N N . SER B 1 7 ? -4.07 -8.727 26.219 1 77 7 SER B N 1
ATOM 3341 C CA . SER B 1 7 ? -3.945 -9.625 25.078 1 77 7 SER B CA 1
ATOM 3342 C C . SER B 1 7 ? -4.773 -10.891 25.281 1 77 7 SER B C 1
ATOM 3344 O O . SER B 1 7 ? -5.34 -11.43 24.328 1 77 7 SER B O 1
ATOM 3346 N N . ALA B 1 8 ? -4.887 -11.312 26.453 1 77.06 8 ALA B N 1
ATOM 3347 C CA . ALA B 1 8 ? -5.699 -12.484 26.766 1 77.06 8 ALA B CA 1
ATOM 3348 C C . ALA B 1 8 ? -7.184 -12.195 26.562 1 77.06 8 ALA B C 1
ATOM 3350 O O . ALA B 1 8 ? -7.918 -13.016 26.016 1 77.06 8 ALA B O 1
ATOM 3351 N N . ARG B 1 9 ? -7.527 -11.094 26.922 1 86.38 9 ARG B N 1
ATOM 3352 C CA . ARG B 1 9 ? -8.914 -10.672 26.766 1 86.38 9 ARG B CA 1
ATOM 3353 C C . ARG B 1 9 ? -9.32 -10.625 25.297 1 86.38 9 ARG B C 1
ATOM 3355 O O . ARG B 1 9 ? -10.43 -11.016 24.938 1 86.38 9 ARG B O 1
ATOM 3362 N N . TRP B 1 10 ? -8.383 -10.312 24.5 1 93.38 10 TRP B N 1
ATOM 3363 C CA . TRP B 1 10 ? -8.656 -10.125 23.078 1 93.38 10 TRP B CA 1
ATOM 3364 C C . TRP B 1 10 ? -8.438 -11.422 22.312 1 93.38 10 TRP B C 1
ATOM 3366 O O . TRP B 1 10 ? -8.789 -11.523 21.125 1 93.38 10 TRP B O 1
ATOM 3376 N N . GLY B 1 11 ? -7.801 -12.414 22.922 1 93.69 11 GLY B N 1
ATOM 3377 C CA . GLY B 1 11 ? -7.645 -13.727 22.312 1 93.69 11 GLY B CA 1
ATOM 3378 C C . GLY B 1 11 ? -6.387 -13.852 21.484 1 93.69 11 GLY B C 1
ATOM 3379 O O . GLY B 1 11 ? -6.102 -14.922 20.938 1 93.69 11 GLY B O 1
ATOM 3380 N N . PHE B 1 12 ? -5.566 -12.812 21.406 1 95 12 PHE B N 1
ATOM 3381 C CA . PHE B 1 12 ? -4.391 -12.82 20.547 1 95 12 PHE B CA 1
ATOM 3382 C C . PHE B 1 12 ? -3.336 -13.781 21.078 1 95 12 PHE B C 1
ATOM 3384 O O . PHE B 1 12 ? -2.668 -14.469 20.312 1 95 12 PHE B O 1
ATOM 3391 N N . GLN B 1 13 ? -3.15 -13.812 22.359 1 93.56 13 GLN B N 1
ATOM 3392 C CA . GLN B 1 13 ? -2.172 -14.711 22.969 1 93.56 13 GLN B CA 1
ATOM 3393 C C . GLN B 1 13 ? -2.477 -16.172 22.625 1 93.56 13 GLN B C 1
ATOM 3395 O O . GLN B 1 13 ? -1.592 -16.906 22.188 1 93.56 13 GLN B O 1
ATOM 3400 N N . ARG B 1 14 ? -3.695 -16.531 22.844 1 94.06 14 ARG B N 1
ATOM 3401 C CA . ARG B 1 14 ? -4.117 -17.891 22.531 1 94.06 14 ARG B CA 1
ATOM 3402 C C . ARG B 1 14 ? -4 -18.172 21.047 1 94.06 14 ARG B C 1
ATOM 3404 O O . ARG B 1 14 ? -3.564 -19.266 20.641 1 94.06 14 ARG B O 1
ATOM 3411 N N . PHE B 1 15 ? -4.43 -17.25 20.266 1 95.06 15 PHE B N 1
ATOM 3412 C CA . PHE B 1 15 ? -4.379 -17.406 18.828 1 95.06 15 PHE B CA 1
ATOM 3413 C C . PHE B 1 15 ? -2.947 -17.656 18.359 1 95.06 15 PHE B C 1
ATOM 3415 O O . PHE B 1 15 ? -2.693 -18.594 17.594 1 95.06 15 PHE B O 1
ATOM 3422 N N . VAL B 1 16 ? -2.004 -16.875 18.812 1 94.12 16 VAL B N 1
ATOM 3423 C CA . VAL B 1 16 ? -0.609 -17 18.406 1 94.12 16 VAL B CA 1
ATOM 3424 C C . VAL B 1 16 ? -0.03 -18.312 18.938 1 94.12 16 VAL B C 1
ATOM 3426 O O . VAL B 1 16 ? 0.593 -19.062 18.188 1 94.12 16 VAL B O 1
ATOM 3429 N N . ALA B 1 17 ? -0.268 -18.578 20.172 1 94.5 17 ALA B N 1
ATOM 3430 C CA . ALA B 1 17 ? 0.274 -19.781 20.797 1 94.5 17 ALA B CA 1
ATOM 3431 C C . ALA B 1 17 ? -0.222 -21.031 20.062 1 94.5 17 ALA B C 1
ATOM 3433 O O . ALA B 1 17 ? 0.565 -21.922 19.75 1 94.5 17 ALA B O 1
ATOM 3434 N N . SER B 1 18 ? -1.518 -21.078 19.797 1 93.31 18 SER B N 1
ATOM 3435 C CA . SER B 1 18 ? -2.107 -22.234 19.141 1 93.31 18 SER B CA 1
ATOM 3436 C C . SER B 1 18 ? -1.646 -22.328 17.688 1 93.31 18 SER B C 1
ATOM 3438 O O . SER B 1 18 ? -1.389 -23.422 17.188 1 93.31 18 SER B O 1
ATOM 3440 N N . SER B 1 19 ? -1.591 -21.203 17.031 1 91.12 19 SER B N 1
ATOM 3441 C CA . SER B 1 19 ? -1.186 -21.188 15.625 1 91.12 19 SER B CA 1
ATOM 3442 C C . SER B 1 19 ? 0.267 -21.625 15.469 1 91.12 19 SER B C 1
ATOM 3444 O O . SER B 1 19 ? 0.617 -22.281 14.484 1 91.12 19 SER B O 1
ATOM 3446 N N . VAL B 1 20 ? 1.112 -21.25 16.406 1 90.69 20 VAL B N 1
ATOM 3447 C CA . VAL B 1 20 ? 2.504 -21.688 16.406 1 90.69 20 VAL B CA 1
ATOM 3448 C C . VAL B 1 20 ? 2.576 -23.188 16.672 1 90.69 20 VAL B C 1
ATOM 3450 O O . VAL B 1 20 ? 3.266 -23.922 15.969 1 90.69 20 VAL B O 1
ATOM 3453 N N . ALA B 1 21 ? 1.865 -23.625 17.625 1 90.44 21 ALA B N 1
ATOM 3454 C CA . ALA B 1 21 ? 1.868 -25.031 18.016 1 90.44 21 ALA B CA 1
ATOM 3455 C C . ALA B 1 21 ? 1.374 -25.922 16.875 1 90.44 21 ALA B C 1
ATOM 3457 O O . ALA B 1 21 ? 1.864 -27.047 16.703 1 90.44 21 ALA B O 1
ATOM 3458 N N . GLU B 1 22 ? 0.424 -25.406 16.156 1 85.19 22 GLU B N 1
ATOM 3459 C CA . GLU B 1 22 ? -0.17 -26.188 15.078 1 85.19 22 GLU B CA 1
ATOM 3460 C C . GLU B 1 22 ? 0.591 -25.984 13.766 1 85.19 22 GLU B C 1
ATOM 3462 O O . GLU B 1 22 ? 0.255 -26.594 12.75 1 85.19 22 GLU B O 1
ATOM 3467 N N . GLY B 1 23 ? 1.544 -25.141 13.773 1 80.25 23 GLY B N 1
ATOM 3468 C CA . GLY B 1 23 ? 2.438 -24.984 12.641 1 80.25 23 GLY B CA 1
ATOM 3469 C C . GLY B 1 23 ? 1.92 -24.016 11.602 1 80.25 23 GLY B C 1
ATOM 3470 O O . GLY B 1 23 ? 2.383 -24 10.453 1 80.25 23 GLY B O 1
ATOM 3471 N N . PHE B 1 24 ? 0.934 -23.156 11.984 1 80.81 24 PHE B N 1
ATOM 3472 C CA . PHE B 1 24 ? 0.366 -22.203 11.031 1 80.81 24 PHE B CA 1
ATOM 3473 C C . PHE B 1 24 ? 1.158 -20.906 11.031 1 80.81 24 PHE B C 1
ATOM 3475 O O . PHE B 1 24 ? 1.183 -20.188 10.031 1 80.81 24 PHE B O 1
ATOM 3482 N N . LEU B 1 25 ? 1.722 -20.594 12.18 1 84.69 25 LEU B N 1
ATOM 3483 C CA . LEU B 1 25 ? 2.527 -19.375 12.305 1 84.69 25 LEU B CA 1
ATOM 3484 C C . LEU B 1 25 ? 3.992 -19.719 12.555 1 84.69 25 LEU B C 1
ATOM 3486 O O . LEU B 1 25 ? 4.301 -20.547 13.422 1 84.69 25 LEU B O 1
ATOM 3490 N N . HIS B 1 26 ? 4.844 -19.109 11.711 1 81.94 26 HIS B N 1
ATOM 3491 C CA . HIS B 1 26 ? 6.289 -19.281 11.812 1 81.94 26 HIS B CA 1
ATOM 3492 C C . HIS B 1 26 ? 7.016 -17.953 11.742 1 81.94 26 HIS B C 1
ATOM 3494 O O . HIS B 1 26 ? 6.465 -16.969 11.242 1 81.94 26 HIS B O 1
ATOM 3500 N N . GLU B 1 27 ? 8.203 -17.938 12.305 1 81.88 27 GLU B N 1
ATOM 3501 C CA . GLU B 1 27 ? 9.062 -16.797 12.039 1 81.88 27 GLU B CA 1
ATOM 3502 C C . GLU B 1 27 ? 9.422 -16.703 10.562 1 81.88 27 GLU B C 1
ATOM 3504 O O . GLU B 1 27 ? 9.602 -17.719 9.898 1 81.88 27 GLU B O 1
ATOM 3509 N N . PRO B 1 28 ? 9.469 -15.492 10.133 1 81.44 28 PRO B N 1
ATOM 3510 C CA . PRO B 1 28 ? 9.812 -15.375 8.719 1 81.44 28 PRO B CA 1
ATOM 3511 C C . PRO B 1 28 ? 11.25 -15.812 8.422 1 81.44 28 PRO B C 1
ATOM 3513 O O . PRO B 1 28 ? 12.133 -15.641 9.266 1 81.44 28 PRO B O 1
ATOM 3516 N N . VAL B 1 29 ? 11.367 -16.344 7.277 1 85.44 29 VAL B N 1
ATOM 3517 C CA . VAL B 1 29 ? 12.711 -16.625 6.781 1 85.44 29 VAL B CA 1
ATOM 3518 C C . VAL B 1 29 ? 13.438 -15.32 6.461 1 85.44 29 VAL B C 1
ATOM 3520 O O . VAL B 1 29 ? 12.836 -14.398 5.91 1 85.44 29 VAL B O 1
ATOM 3523 N N . ILE B 1 30 ? 14.695 -15.289 6.82 1 91.81 30 ILE B N 1
ATOM 3524 C CA . ILE B 1 30 ? 15.5 -14.102 6.574 1 91.81 30 ILE B CA 1
ATOM 3525 C C . ILE B 1 30 ? 16.484 -14.367 5.445 1 91.81 30 ILE B C 1
ATOM 3527 O O . ILE B 1 30 ? 17.375 -15.219 5.574 1 91.81 30 ILE B O 1
ATOM 3531 N N . MET B 1 31 ? 16.328 -13.664 4.41 1 92.88 31 MET B N 1
ATOM 3532 C CA . MET B 1 31 ? 17.25 -13.781 3.289 1 92.88 31 MET B CA 1
ATOM 3533 C C . MET B 1 31 ? 18.469 -12.883 3.496 1 92.88 31 MET B C 1
ATOM 3535 O O . MET B 1 31 ? 18.344 -11.75 3.98 1 92.88 31 MET B O 1
ATOM 3539 N N . GLN B 1 32 ? 19.594 -13.508 3.076 1 93.81 32 GLN B N 1
ATOM 3540 C CA . GLN B 1 32 ? 20.844 -12.766 3.094 1 93.81 32 GLN B CA 1
ATOM 3541 C C . GLN B 1 32 ? 21.281 -12.383 1.681 1 93.81 32 GLN B C 1
ATOM 3543 O O . GLN B 1 32 ? 21.703 -13.25 0.901 1 93.81 32 GLN B O 1
ATOM 3548 N N . GLY B 1 33 ? 20.922 -11.195 1.202 1 92.69 33 GLY B N 1
ATOM 3549 C CA . GLY B 1 33 ? 21.297 -10.766 -0.137 1 92.69 33 GLY B CA 1
ATOM 3550 C C . GLY B 1 33 ? 20.125 -10.719 -1.097 1 92.69 33 GLY B C 1
ATOM 3551 O O . GLY B 1 33 ? 18.969 -10.656 -0.67 1 92.69 33 GLY B O 1
ATOM 3552 N N . MET B 1 34 ? 20.516 -10.852 -2.428 1 93.81 34 MET B N 1
ATOM 3553 C CA . MET B 1 34 ? 19.5 -10.688 -3.477 1 93.81 34 MET B CA 1
ATOM 3554 C C . MET B 1 34 ? 18.719 -11.977 -3.678 1 93.81 34 MET B C 1
ATOM 3556 O O . MET B 1 34 ? 19.281 -13.07 -3.648 1 93.81 34 MET B O 1
ATOM 3560 N N . SER B 1 35 ? 17.391 -11.789 -3.801 1 93.5 35 SER B N 1
ATOM 3561 C CA . SER B 1 35 ? 16.578 -12.945 -4.164 1 93.5 35 SER B CA 1
ATOM 3562 C C . SER B 1 35 ? 16.688 -13.25 -5.656 1 93.5 35 SER B C 1
ATOM 3564 O O . SER B 1 35 ? 16.75 -12.336 -6.48 1 93.5 35 SER B O 1
ATOM 3566 N N . GLY B 1 36 ? 16.766 -14.492 -6.055 1 94.88 36 GLY B N 1
ATOM 3567 C CA . GLY B 1 36 ? 16.844 -14.953 -7.434 1 94.88 36 GLY B CA 1
ATOM 3568 C C . GLY B 1 36 ? 16.672 -16.453 -7.574 1 94.88 36 GLY B C 1
ATOM 3569 O O . GLY B 1 36 ? 15.867 -17.062 -6.848 1 94.88 36 GLY B O 1
ATOM 3570 N N . ALA B 1 37 ? 17.344 -17.016 -8.562 1 97 37 ALA B N 1
ATOM 3571 C CA . ALA B 1 37 ? 17.281 -18.469 -8.742 1 97 37 ALA B CA 1
ATOM 3572 C C . ALA B 1 37 ? 17.812 -19.188 -7.508 1 97 37 ALA B C 1
ATOM 3574 O O . ALA B 1 37 ? 17.484 -20.359 -7.273 1 97 37 ALA B O 1
ATOM 3575 N N . GLU B 1 38 ? 18.578 -18.453 -6.785 1 96.25 38 GLU B N 1
ATOM 3576 C CA . GLU B 1 38 ? 19.078 -18.891 -5.484 1 96.25 38 GLU B CA 1
ATOM 3577 C C . GLU B 1 38 ? 18.859 -17.828 -4.418 1 96.25 38 GLU B C 1
ATOM 3579 O O . GLU B 1 38 ? 18.812 -16.641 -4.727 1 96.25 38 GLU B O 1
ATOM 3584 N N . VAL B 1 39 ? 18.672 -18.312 -3.186 1 94.81 39 VAL B N 1
ATOM 3585 C CA . VAL B 1 39 ? 18.578 -17.406 -2.041 1 94.81 39 VAL B CA 1
ATOM 3586 C C . VAL B 1 39 ? 19.484 -17.922 -0.92 1 94.81 39 VAL B C 1
ATOM 3588 O O . VAL B 1 39 ? 19.75 -19.125 -0.809 1 94.81 39 VAL B O 1
ATOM 3591 N N . SER B 1 40 ? 19.984 -17 -0.168 1 94.44 40 SER B N 1
ATOM 3592 C CA . SER B 1 40 ? 20.812 -17.344 0.978 1 94.44 40 SER B CA 1
ATOM 3593 C C . SER B 1 40 ? 20.078 -17.094 2.291 1 94.44 40 SER B C 1
ATOM 3595 O O . SER B 1 40 ? 19.531 -16.016 2.51 1 94.44 40 SER B O 1
ATOM 3597 N N . ARG B 1 41 ? 20.031 -18.156 3.096 1 90.5 41 ARG B N 1
ATOM 3598 C CA . ARG B 1 41 ? 19.422 -18.125 4.422 1 90.5 41 ARG B CA 1
ATOM 3599 C C . ARG B 1 41 ? 20.328 -18.766 5.465 1 90.5 41 ARG B C 1
ATOM 3601 O O . ARG B 1 41 ? 20.781 -19.891 5.293 1 90.5 41 ARG B O 1
ATOM 3608 N N . ASN B 1 42 ? 20.547 -18.031 6.531 1 86.88 42 ASN B N 1
ATOM 3609 C CA . ASN B 1 42 ? 21.391 -18.531 7.609 1 86.88 42 ASN B CA 1
ATOM 3610 C C . ASN B 1 42 ? 22.719 -19.094 7.078 1 86.88 42 ASN B C 1
ATOM 3612 O O . ASN B 1 42 ? 23.109 -20.203 7.445 1 86.88 42 ASN B O 1
ATOM 3616 N N . GLY B 1 43 ? 23.219 -18.469 6.105 1 89.31 43 GLY B N 1
ATOM 3617 C CA . GLY B 1 43 ? 24.516 -18.828 5.57 1 89.31 43 GLY B CA 1
ATOM 3618 C C . GLY B 1 43 ? 24.469 -19.969 4.57 1 89.31 43 GLY B C 1
ATOM 3619 O O . GLY B 1 43 ? 25.5 -20.438 4.094 1 89.31 43 GLY B O 1
ATOM 3620 N N . ARG B 1 44 ? 23.359 -20.453 4.289 1 93.38 44 ARG B N 1
ATOM 3621 C CA . ARG B 1 44 ? 23.203 -21.547 3.336 1 93.38 44 ARG B CA 1
ATOM 3622 C C . ARG B 1 44 ? 22.469 -21.078 2.088 1 93.38 44 ARG B C 1
ATOM 3624 O O . ARG B 1 44 ? 21.547 -20.25 2.172 1 93.38 44 ARG B O 1
ATOM 3631 N N . SER B 1 45 ? 22.906 -21.688 0.964 1 95.5 45 SER B N 1
ATOM 3632 C CA . SER B 1 45 ? 22.266 -21.359 -0.307 1 95.5 45 SER B CA 1
ATOM 3633 C C . SER B 1 45 ? 21.172 -22.375 -0.648 1 95.5 45 SER B C 1
ATOM 3635 O O . SER B 1 45 ? 21.344 -23.578 -0.449 1 95.5 45 SER B O 1
ATOM 3637 N N . TYR B 1 46 ? 20.078 -21.859 -1.109 1 96.56 46 TYR B N 1
ATOM 3638 C CA . TYR B 1 46 ? 18.938 -22.672 -1.532 1 96.56 46 TYR B CA 1
ATOM 3639 C C . TYR B 1 46 ? 18.562 -22.375 -2.979 1 96.56 46 TYR B C 1
ATOM 3641 O O . TYR B 1 46 ? 18.578 -21.219 -3.402 1 96.56 46 TYR B O 1
ATOM 3649 N N . VAL B 1 47 ? 18.297 -23.453 -3.77 1 98.06 47 VAL B N 1
ATOM 3650 C CA . VAL B 1 47 ? 17.672 -23.25 -5.074 1 98.06 47 VAL B CA 1
ATOM 3651 C C . VAL B 1 47 ? 16.219 -22.828 -4.887 1 98.06 47 VAL B C 1
ATOM 3653 O O . VAL B 1 47 ? 15.438 -23.531 -4.246 1 98.06 47 VAL B O 1
ATOM 3656 N N . ASN B 1 48 ? 15.859 -21.703 -5.469 1 96.81 48 ASN B N 1
ATOM 3657 C CA . ASN B 1 48 ? 14.617 -21.016 -5.133 1 96.81 48 ASN B CA 1
ATOM 3658 C C . ASN B 1 48 ? 13.547 -21.234 -6.203 1 96.81 48 ASN B C 1
ATOM 3660 O O . ASN B 1 48 ? 13.695 -20.766 -7.332 1 96.81 48 ASN B O 1
ATOM 3664 N N . PHE B 1 49 ? 12.484 -21.953 -5.824 1 96.38 49 PHE B N 1
ATOM 3665 C CA . PHE B 1 49 ? 11.352 -22.156 -6.727 1 96.38 49 PHE B CA 1
ATOM 3666 C C . PHE B 1 49 ? 10.125 -21.406 -6.234 1 96.38 49 PHE B C 1
ATOM 3668 O O . PHE B 1 49 ? 9.008 -21.656 -6.695 1 96.38 49 PHE B O 1
ATOM 3675 N N . SER B 1 50 ? 10.336 -20.469 -5.309 1 91.31 50 SER B N 1
ATOM 3676 C CA . SER B 1 50 ? 9.219 -19.797 -4.648 1 91.31 50 SER B CA 1
ATOM 3677 C C . SER B 1 50 ? 9.109 -18.344 -5.094 1 91.31 50 SER B C 1
ATOM 3679 O O . SER B 1 50 ? 8.141 -17.656 -4.754 1 91.31 50 SER B O 1
ATOM 3681 N N . GLY B 1 51 ? 9.953 -17.844 -5.836 1 91.69 51 GLY B N 1
ATOM 3682 C CA . GLY B 1 51 ? 10.008 -16.422 -6.16 1 91.69 51 GLY B CA 1
ATOM 3683 C C . GLY B 1 51 ? 9.141 -16.047 -7.348 1 91.69 51 GLY B C 1
ATOM 3684 O O . GLY B 1 51 ? 9.039 -16.812 -8.312 1 91.69 51 GLY B O 1
ATOM 3685 N N . ILE B 1 52 ? 8.578 -14.781 -7.312 1 92.38 52 ILE B N 1
ATOM 3686 C CA . ILE B 1 52 ? 7.754 -14.312 -8.414 1 92.38 52 ILE B CA 1
ATOM 3687 C C . ILE B 1 52 ? 8.539 -13.32 -9.273 1 92.38 52 ILE B C 1
ATOM 3689 O O . ILE B 1 52 ? 8.008 -12.766 -10.234 1 92.38 52 ILE B O 1
ATOM 3693 N N . ASN B 1 53 ? 9.773 -13.039 -8.93 1 92.94 53 ASN B N 1
ATOM 3694 C CA . ASN B 1 53 ? 10.672 -12.281 -9.797 1 92.94 53 ASN B CA 1
ATOM 3695 C C . ASN B 1 53 ? 11.453 -13.195 -10.734 1 92.94 53 ASN B C 1
ATOM 3697 O O . ASN B 1 53 ? 12.68 -13.125 -10.797 1 92.94 53 ASN B O 1
ATOM 3701 N N . TYR B 1 54 ? 10.797 -13.867 -11.539 1 96.31 54 TYR B N 1
ATOM 3702 C CA . TYR B 1 54 ? 11.289 -15.078 -12.172 1 96.31 54 TYR B CA 1
ATOM 3703 C C . TYR B 1 54 ? 12.086 -14.75 -13.438 1 96.31 54 TYR B C 1
ATOM 3705 O O . TYR B 1 54 ? 12.766 -15.617 -13.984 1 96.31 54 TYR B O 1
ATOM 3713 N N . LEU B 1 55 ? 12.094 -13.508 -13.867 1 97.56 55 LEU B N 1
ATOM 3714 C CA . LEU B 1 55 ? 12.844 -13.195 -15.078 1 97.56 55 LEU B CA 1
ATOM 3715 C C . LEU B 1 55 ? 14.258 -12.727 -14.734 1 97.56 55 LEU B C 1
ATOM 3717 O O . LEU B 1 55 ? 15.086 -12.539 -15.625 1 97.56 55 LEU B O 1
ATOM 3721 N N . GLY B 1 56 ? 14.539 -12.492 -13.492 1 96.5 56 GLY B N 1
ATOM 3722 C CA . GLY B 1 56 ? 15.898 -12.234 -13.031 1 96.5 56 GLY B CA 1
ATOM 3723 C C . GLY B 1 56 ? 16.391 -10.844 -13.375 1 96.5 56 GLY B C 1
ATOM 3724 O O . GLY B 1 56 ? 17.578 -10.633 -13.586 1 96.5 56 GLY B O 1
ATOM 3725 N N . TRP B 1 57 ? 15.508 -9.891 -13.414 1 96.81 57 TRP B N 1
ATOM 3726 C CA . TRP B 1 57 ? 15.867 -8.539 -13.812 1 96.81 57 TRP B CA 1
ATOM 3727 C C . TRP B 1 57 ? 16.859 -7.93 -12.828 1 96.81 57 TRP B C 1
ATOM 3729 O O . TRP B 1 57 ? 17.797 -7.219 -13.234 1 96.81 57 TRP B O 1
ATOM 3739 N N . GLN B 1 58 ? 16.688 -8.164 -11.523 1 94 58 GLN B N 1
ATOM 3740 C CA . GLN B 1 58 ? 17.531 -7.504 -10.547 1 94 58 GLN B CA 1
ATOM 3741 C C . GLN B 1 58 ? 18.938 -8.109 -10.539 1 94 58 GLN B C 1
ATOM 3743 O O . GLN B 1 58 ? 19.859 -7.543 -9.953 1 94 58 GLN B O 1
ATOM 3748 N N . GLN B 1 59 ? 19.141 -9.234 -11.258 1 95.25 59 GLN B N 1
ATOM 3749 C CA . GLN B 1 59 ? 20.469 -9.82 -11.43 1 95.25 59 GLN B CA 1
ATOM 3750 C C . GLN B 1 59 ? 21.172 -9.25 -12.648 1 95.25 59 GLN B C 1
ATOM 3752 O O . GLN B 1 59 ? 22.359 -9.477 -12.852 1 95.25 59 GLN B O 1
ATOM 3757 N N . ASP B 1 60 ? 20.5 -8.531 -13.453 1 96.06 60 ASP B N 1
ATOM 3758 C CA . ASP B 1 60 ? 21.062 -7.914 -14.656 1 96.06 60 ASP B CA 1
ATOM 3759 C C . ASP B 1 60 ? 21.703 -6.57 -14.336 1 96.06 60 ASP B C 1
ATOM 3761 O O . ASP B 1 60 ? 21.016 -5.613 -13.977 1 96.06 60 ASP B O 1
ATOM 3765 N N . ALA B 1 61 ? 22.953 -6.449 -14.656 1 96.12 61 ALA B N 1
ATOM 3766 C CA . ALA B 1 61 ? 23.719 -5.25 -14.32 1 96.12 61 ALA B CA 1
ATOM 3767 C C . ALA B 1 61 ? 23.156 -4.023 -15.031 1 96.12 61 ALA B C 1
ATOM 3769 O O . ALA B 1 61 ? 23.156 -2.922 -14.477 1 96.12 61 ALA B O 1
ATOM 3770 N N . ARG B 1 62 ? 22.75 -4.191 -16.234 1 96.75 62 ARG B N 1
ATOM 3771 C CA . ARG B 1 62 ? 22.203 -3.078 -17 1 96.75 62 ARG B CA 1
ATOM 3772 C C . ARG B 1 62 ? 20.922 -2.557 -16.375 1 96.75 62 ARG B C 1
ATOM 3774 O O . ARG B 1 62 ? 20.656 -1.352 -16.391 1 96.75 62 ARG B O 1
ATOM 3781 N N . VAL B 1 63 ? 20.141 -3.455 -15.852 1 97.12 63 VAL B N 1
ATOM 3782 C CA . VAL B 1 63 ? 18.891 -3.098 -15.195 1 97.12 63 VAL B CA 1
ATOM 3783 C C . VAL B 1 63 ? 19.172 -2.342 -13.898 1 97.12 63 VAL B C 1
ATOM 3785 O O . VAL B 1 63 ? 18.578 -1.299 -13.633 1 97.12 63 VAL B O 1
ATOM 3788 N N . LEU B 1 64 ? 20.109 -2.812 -13.094 1 97.19 64 LEU B N 1
ATOM 3789 C CA . LEU B 1 64 ? 20.469 -2.152 -11.844 1 97.19 64 LEU B CA 1
ATOM 3790 C C . LEU B 1 64 ? 21.078 -0.783 -12.109 1 97.19 64 LEU B C 1
ATOM 3792 O O . LEU B 1 64 ? 20.844 0.167 -11.359 1 97.19 64 LEU B O 1
ATOM 3796 N N . ASP B 1 65 ? 21.875 -0.691 -13.188 1 98.06 65 ASP B N 1
ATOM 3797 C CA . ASP B 1 65 ? 22.469 0.584 -13.555 1 98.06 65 ASP B CA 1
ATOM 3798 C C . ASP B 1 65 ? 21.406 1.611 -13.93 1 98.06 65 ASP B C 1
ATOM 3800 O O . ASP B 1 65 ? 21.5 2.779 -13.547 1 98.06 65 ASP B O 1
ATOM 3804 N N . ALA B 1 66 ? 20.453 1.163 -14.656 1 98.12 66 ALA B N 1
ATOM 3805 C CA . ALA B 1 66 ? 19.359 2.051 -15.031 1 98.12 66 ALA B CA 1
ATOM 3806 C C . ALA B 1 66 ? 18.609 2.551 -13.805 1 98.12 66 ALA B C 1
ATOM 3808 O O . ALA B 1 66 ? 18.219 3.721 -13.734 1 98.12 66 ALA B O 1
ATOM 3809 N N . PHE B 1 67 ? 18.438 1.688 -12.867 1 98.06 67 PHE B N 1
ATOM 3810 C CA . PHE B 1 67 ? 17.781 2.059 -11.625 1 98.06 67 PHE B CA 1
ATOM 3811 C C . PHE B 1 67 ? 18.578 3.109 -10.867 1 98.06 67 PHE B C 1
ATOM 3813 O O . PHE B 1 67 ? 18.031 4.109 -10.406 1 98.06 67 PHE B O 1
ATOM 3820 N N . VAL B 1 68 ? 19.828 2.875 -10.766 1 97.5 68 VAL B N 1
ATOM 3821 C CA . VAL B 1 68 ? 20.719 3.746 -10.023 1 97.5 68 VAL B CA 1
ATOM 3822 C C . VAL B 1 68 ? 20.781 5.121 -10.68 1 97.5 68 VAL B C 1
ATOM 3824 O O . VAL B 1 68 ? 20.734 6.148 -10 1 97.5 68 VAL B O 1
ATOM 3827 N N . GLU B 1 69 ? 20.891 5.129 -11.977 1 97.81 69 GLU B N 1
ATOM 3828 C CA . GLU B 1 69 ? 20.906 6.391 -12.711 1 97.81 69 GLU B CA 1
ATOM 3829 C C . GLU B 1 69 ? 19.609 7.176 -12.477 1 97.81 69 GLU B C 1
ATOM 3831 O O . GLU B 1 69 ? 19.656 8.391 -12.266 1 97.81 69 GLU B O 1
ATOM 3836 N N . SER B 1 70 ? 18.531 6.523 -12.492 1 97.81 70 SER B N 1
ATOM 3837 C CA . SER B 1 70 ? 17.25 7.16 -12.258 1 97.81 70 SER B CA 1
ATOM 3838 C C . SER B 1 70 ? 17.141 7.691 -10.836 1 97.81 70 SER B C 1
ATOM 3840 O O . SER B 1 70 ? 16.609 8.781 -10.609 1 97.81 70 SER B O 1
ATOM 3842 N N . ALA B 1 71 ? 17.609 6.906 -9.867 1 97.25 71 ALA B N 1
ATOM 3843 C CA . ALA B 1 71 ? 17.594 7.344 -8.469 1 97.25 71 ALA B CA 1
ATOM 3844 C C . ALA B 1 71 ? 18.391 8.633 -8.297 1 97.25 71 ALA B C 1
ATOM 3846 O O . ALA B 1 71 ? 17.984 9.523 -7.543 1 97.25 71 ALA B O 1
ATOM 3847 N N . ARG B 1 72 ? 19.453 8.727 -8.992 1 96.94 72 ARG B N 1
ATOM 3848 C CA . ARG B 1 72 ? 20.297 9.906 -8.891 1 96.94 72 ARG B CA 1
ATOM 3849 C C . ARG B 1 72 ? 19.656 11.109 -9.586 1 96.94 72 ARG B C 1
ATOM 3851 O O . ARG B 1 72 ? 19.828 12.25 -9.148 1 96.94 72 ARG B O 1
ATOM 3858 N N . ARG B 1 73 ? 18.891 10.836 -10.562 1 96.31 73 ARG B N 1
ATOM 3859 C CA . ARG B 1 73 ? 18.281 11.914 -11.344 1 96.31 73 ARG B CA 1
ATOM 3860 C C . ARG B 1 73 ? 17 12.391 -10.695 1 96.31 73 ARG B C 1
ATOM 3862 O O . ARG B 1 73 ? 16.766 13.594 -10.578 1 96.31 73 ARG B O 1
ATOM 3869 N N . TYR B 1 74 ? 16.156 11.484 -10.234 1 96.38 74 TYR B N 1
ATOM 3870 C CA . TYR B 1 74 ? 14.797 11.836 -9.852 1 96.38 74 TYR B CA 1
ATOM 3871 C C . TYR B 1 74 ? 14.609 11.727 -8.344 1 96.38 74 TYR B C 1
ATOM 3873 O O . TYR B 1 74 ? 13.586 12.164 -7.809 1 96.38 74 TYR B O 1
ATOM 3881 N N . GLY B 1 75 ? 15.562 11.156 -7.645 1 95.88 75 GLY B N 1
ATOM 3882 C CA . GLY B 1 75 ? 15.438 10.984 -6.207 1 95.88 75 GLY B CA 1
ATOM 3883 C C . GLY B 1 75 ? 14.617 9.758 -5.828 1 95.88 75 GLY B C 1
ATOM 3884 O O . GLY B 1 75 ? 14.328 8.914 -6.672 1 95.88 75 GLY B O 1
ATOM 3885 N N . LEU B 1 76 ? 14.305 9.68 -4.562 1 95.19 76 LEU B N 1
ATOM 3886 C CA . LEU B 1 76 ? 13.75 8.445 -4.004 1 95.19 76 LEU B CA 1
ATOM 3887 C C . LEU B 1 76 ? 12.273 8.617 -3.656 1 95.19 76 LEU B C 1
ATOM 3889 O O . LEU B 1 76 ? 11.578 7.637 -3.387 1 95.19 76 LEU B O 1
ATOM 3893 N N . SER B 1 77 ? 11.797 9.789 -3.676 1 92.25 77 SER B N 1
ATOM 3894 C CA . SER B 1 77 ? 10.406 10.07 -3.346 1 92.25 77 SER B CA 1
ATOM 3895 C C . SER B 1 77 ? 9.93 11.359 -4.008 1 92.25 77 SER B C 1
ATOM 3897 O O . SER B 1 77 ? 10.734 12.227 -4.348 1 92.25 77 SER B O 1
ATOM 3899 N N . THR B 1 78 ? 8.602 11.438 -4.172 1 90.38 78 THR B N 1
ATOM 3900 C CA . THR B 1 78 ? 8.039 12.672 -4.703 1 90.38 78 THR B CA 1
ATOM 3901 C C . THR B 1 78 ? 7.844 13.703 -3.596 1 90.38 78 THR B C 1
ATOM 3903 O O . THR B 1 78 ? 7.621 14.883 -3.869 1 90.38 78 THR B O 1
ATOM 3906 N N . GLY B 1 79 ? 7.918 13.227 -2.424 1 87.88 79 GLY B N 1
ATOM 3907 C CA . GLY B 1 79 ? 7.773 14.133 -1.293 1 87.88 79 GLY B CA 1
ATOM 3908 C C . GLY B 1 79 ? 6.332 14.516 -1.013 1 87.88 79 GLY B C 1
ATOM 3909 O O . GLY B 1 79 ? 6.062 15.594 -0.476 1 87.88 79 GLY B O 1
ATOM 3910 N N . GLY B 1 80 ? 5.434 13.805 -1.418 1 85.25 80 GLY B N 1
ATOM 3911 C CA . GLY B 1 80 ? 4.023 14.07 -1.168 1 85.25 80 GLY B CA 1
ATOM 3912 C C . GLY B 1 80 ? 3.098 13.258 -2.051 1 85.25 80 GLY B C 1
ATOM 3913 O O . GLY B 1 80 ? 3.555 12.43 -2.842 1 85.25 80 GLY B O 1
ATOM 3914 N N . SER B 1 81 ? 1.84 13.516 -1.828 1 80.75 81 SER B N 1
ATOM 3915 C CA . SER B 1 81 ? 0.829 12.836 -2.635 1 80.75 81 SER B CA 1
ATOM 3916 C C . SER B 1 81 ? 0.729 13.453 -4.027 1 80.75 81 SER B C 1
ATOM 3918 O O . SER B 1 81 ? 1.277 14.523 -4.277 1 80.75 81 SER B O 1
ATOM 3920 N N . ARG B 1 82 ? 0.059 12.727 -4.824 1 83.19 82 ARG B N 1
ATOM 3921 C CA . ARG B 1 82 ? -0.229 13.219 -6.168 1 83.19 82 ARG B CA 1
ATOM 3922 C C . ARG B 1 82 ? -0.961 14.555 -6.117 1 83.19 82 ARG B C 1
ATOM 3924 O O . ARG B 1 82 ? -0.75 15.414 -6.973 1 83.19 82 ARG B O 1
ATOM 3931 N N . ALA B 1 83 ? -1.727 14.797 -5.105 1 78 83 ALA B N 1
ATOM 3932 C CA . ALA B 1 83 ? -2.545 16 -4.988 1 78 83 ALA B CA 1
ATOM 3933 C C . ALA B 1 83 ? -1.705 17.188 -4.539 1 78 83 ALA B C 1
ATOM 3935 O O . ALA B 1 83 ? -1.929 18.312 -4.984 1 78 83 ALA B O 1
ATOM 3936 N N . THR B 1 84 ? -0.763 16.938 -3.744 1 79.62 84 THR B N 1
ATOM 3937 C CA . THR B 1 84 ? -0.045 18.062 -3.141 1 79.62 84 THR B CA 1
ATOM 3938 C C . THR B 1 84 ? 1.225 18.375 -3.928 1 79.62 84 THR B C 1
ATOM 3940 O O . THR B 1 84 ? 1.564 19.531 -4.129 1 79.62 84 THR B O 1
ATOM 3943 N N . GLN B 1 85 ? 1.857 17.312 -4.422 1 84.75 85 GLN B N 1
ATOM 3944 C CA . GLN B 1 85 ? 3.131 17.531 -5.098 1 84.75 85 GLN B CA 1
ATOM 3945 C C . GLN B 1 85 ? 3.025 17.203 -6.586 1 84.75 85 GLN B C 1
ATOM 3947 O O . GLN B 1 85 ? 3.783 17.734 -7.398 1 84.75 85 GLN B O 1
ATOM 3952 N N . GLY B 1 86 ? 2.131 16.328 -6.855 1 87.31 86 GLY B N 1
ATOM 3953 C CA . GLY B 1 86 ? 2.086 15.805 -8.219 1 87.31 86 GLY B CA 1
ATOM 3954 C C . GLY B 1 86 ? 2.859 14.516 -8.383 1 87.31 86 GLY B C 1
ATOM 3955 O O . GLY B 1 86 ? 2.998 13.734 -7.438 1 87.31 86 GLY B O 1
ATOM 3956 N N . ILE B 1 87 ? 3.15 14.25 -9.68 1 90.75 87 ILE B N 1
ATOM 3957 C CA . ILE B 1 87 ? 3.941 13.07 -10.016 1 90.75 87 ILE B CA 1
ATOM 3958 C C . ILE B 1 87 ? 5.23 13.5 -10.711 1 90.75 87 ILE B C 1
ATOM 3960 O O . ILE B 1 87 ? 5.418 14.68 -11.023 1 90.75 87 ILE B O 1
ATOM 3964 N N . CYS B 1 88 ? 6.137 12.578 -10.852 1 94 88 CYS B N 1
ATOM 3965 C CA . CYS B 1 88 ? 7.387 12.797 -11.57 1 94 88 CYS B CA 1
ATOM 3966 C C . CYS B 1 88 ? 7.289 12.289 -13 1 94 88 CYS B C 1
ATOM 3968 O O . CYS B 1 88 ? 6.438 11.453 -13.312 1 94 88 CYS B O 1
ATOM 3970 N N . GLU B 1 89 ? 8.148 12.734 -13.836 1 96.06 89 GLU B N 1
ATOM 3971 C CA . GLU B 1 89 ? 8.195 12.367 -15.25 1 96.06 89 GLU B CA 1
ATOM 3972 C C . GLU B 1 89 ? 8.141 10.852 -15.43 1 96.06 89 GLU B C 1
ATOM 3974 O O . GLU B 1 89 ? 7.414 10.344 -16.281 1 96.06 89 GLU B O 1
ATOM 3979 N N . PRO B 1 90 ? 8.891 10.125 -14.641 1 96.94 90 PRO B N 1
ATOM 3980 C CA . PRO B 1 90 ? 8.836 8.672 -14.812 1 96.94 90 PRO B CA 1
ATOM 3981 C C . PRO B 1 90 ? 7.441 8.094 -14.594 1 96.94 90 PRO B C 1
ATOM 3983 O O . PRO B 1 90 ? 7.062 7.113 -15.234 1 96.94 90 PRO B O 1
ATOM 3986 N N . HIS B 1 91 ? 6.684 8.664 -13.68 1 95.88 91 HIS B N 1
ATOM 3987 C CA . HIS B 1 91 ? 5.316 8.203 -13.453 1 95.88 91 HIS B CA 1
ATOM 3988 C C . HIS B 1 91 ? 4.457 8.422 -14.695 1 95.88 91 HIS B C 1
ATOM 3990 O O . HIS B 1 91 ? 3.707 7.523 -15.094 1 95.88 91 HIS B O 1
ATOM 3996 N N . LEU B 1 92 ? 4.562 9.562 -15.25 1 96 92 LEU B N 1
ATOM 3997 C CA . LEU B 1 92 ? 3.807 9.875 -16.453 1 96 92 LEU B CA 1
ATOM 3998 C C . LEU B 1 92 ? 4.199 8.945 -17.594 1 96 92 LEU B C 1
ATOM 4000 O O . LEU B 1 92 ? 3.34 8.461 -18.344 1 96 92 LEU B O 1
ATOM 4004 N N . ARG B 1 93 ? 5.465 8.758 -17.781 1 97.81 93 ARG B N 1
ATOM 4005 C CA . ARG B 1 93 ? 5.934 7.855 -18.828 1 97.81 93 ARG B CA 1
ATOM 4006 C C . ARG B 1 93 ? 5.355 6.457 -18.641 1 97.81 93 ARG B C 1
ATOM 4008 O O . ARG B 1 93 ? 4.926 5.832 -19.609 1 97.81 93 ARG B O 1
ATOM 4015 N N . LEU B 1 94 ? 5.328 5.969 -17.438 1 98.06 94 LEU B N 1
ATOM 4016 C CA . LEU B 1 94 ? 4.773 4.652 -17.156 1 98.06 94 LEU B CA 1
ATOM 4017 C C . LEU B 1 94 ? 3.287 4.602 -17.484 1 98.06 94 LEU B C 1
ATOM 4019 O O . LEU B 1 94 ? 2.822 3.668 -18.141 1 98.06 94 LEU B O 1
ATOM 4023 N N . GLU B 1 95 ? 2.578 5.586 -16.969 1 97.75 95 GLU B N 1
ATOM 4024 C CA . GLU B 1 95 ? 1.137 5.637 -17.203 1 97.75 95 GLU B CA 1
ATOM 4025 C C . GLU B 1 95 ? 0.808 5.715 -18.688 1 97.75 95 GLU B C 1
ATOM 4027 O O . GLU B 1 95 ? -0.075 5.004 -19.172 1 97.75 95 GLU B O 1
ATOM 4032 N N . ASN B 1 96 ? 1.538 6.516 -19.453 1 98.25 96 ASN B N 1
ATOM 4033 C CA . ASN B 1 96 ? 1.321 6.629 -20.891 1 98.25 96 ASN B CA 1
ATOM 4034 C C . ASN B 1 96 ? 1.647 5.324 -21.609 1 98.25 96 ASN B C 1
ATOM 4036 O O . ASN B 1 96 ? 0.917 4.906 -22.5 1 98.25 96 ASN B O 1
ATOM 4040 N N . MET B 1 97 ? 2.705 4.77 -21.234 1 98.44 97 MET B N 1
ATOM 4041 C CA . MET B 1 97 ? 3.107 3.502 -21.844 1 98.44 97 MET B CA 1
ATOM 4042 C C . MET B 1 97 ? 2.041 2.434 -21.625 1 98.44 97 MET B C 1
ATOM 4044 O O . MET B 1 97 ? 1.683 1.71 -22.562 1 98.44 97 MET B O 1
ATOM 4048 N N . LEU B 1 98 ? 1.521 2.334 -20.438 1 98.62 98 LEU B N 1
ATOM 4049 C CA . LEU B 1 98 ? 0.515 1.327 -20.125 1 98.62 98 LEU B CA 1
ATOM 4050 C C . LEU B 1 98 ? -0.792 1.613 -20.844 1 98.62 98 LEU B C 1
ATOM 4052 O O . LEU B 1 98 ? -1.479 0.688 -21.281 1 98.62 98 LEU B O 1
ATOM 4056 N N . SER B 1 99 ? -1.137 2.867 -20.953 1 98.62 99 SER B N 1
ATOM 4057 C CA . SER B 1 99 ? -2.309 3.23 -21.75 1 98.62 99 SER B CA 1
ATOM 4058 C C . SER B 1 99 ? -2.184 2.73 -23.172 1 98.62 99 SER B C 1
ATOM 4060 O O . SER B 1 99 ? -3.125 2.148 -23.719 1 98.62 99 SER B O 1
ATOM 4062 N N . THR B 1 100 ? -1.05 2.963 -23.719 1 98.19 100 THR B N 1
ATOM 4063 C CA . THR B 1 100 ? -0.801 2.545 -25.094 1 98.19 100 THR B CA 1
ATOM 4064 C C . THR B 1 100 ? -0.839 1.024 -25.203 1 98.19 100 THR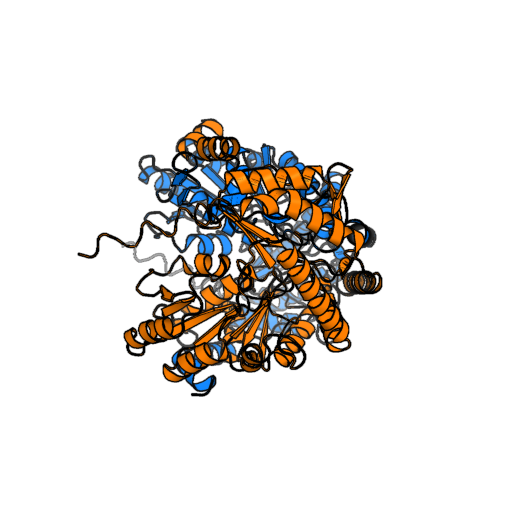 B C 1
ATOM 4066 O O . THR B 1 100 ? -1.489 0.482 -26.109 1 98.19 100 THR B O 1
ATOM 4069 N N . LEU B 1 101 ? -0.223 0.35 -24.312 1 97.56 101 LEU B N 1
ATOM 4070 C CA . LEU B 1 101 ? -0.146 -1.106 -24.344 1 97.56 101 LEU B CA 1
ATOM 4071 C C . LEU B 1 101 ? -1.535 -1.726 -24.234 1 97.56 101 LEU B C 1
ATOM 4073 O O . LEU B 1 101 ? -1.815 -2.74 -24.875 1 97.56 101 LEU B O 1
ATOM 4077 N N . HIS B 1 102 ? -2.375 -1.111 -23.406 1 97.94 102 HIS B N 1
ATOM 4078 C CA . HIS B 1 102 ? -3.684 -1.687 -23.109 1 97.94 102 HIS B CA 1
ATOM 4079 C C . HIS B 1 102 ? -4.746 -1.146 -24.062 1 97.94 102 HIS B C 1
ATOM 4081 O O . HIS B 1 102 ? -5.891 -1.604 -24.047 1 97.94 102 HIS B O 1
ATOM 4087 N N . GLY B 1 103 ? -4.34 -0.201 -24.938 1 97.62 103 GLY B N 1
ATOM 4088 C CA . GLY B 1 103 ? -5.312 0.431 -25.812 1 97.62 103 GLY B CA 1
ATOM 4089 C C . GLY B 1 103 ? -6.387 1.196 -25.062 1 97.62 103 GLY B C 1
ATOM 4090 O O . GLY B 1 103 ? -7.566 1.11 -25.406 1 97.62 103 GLY B O 1
ATOM 4091 N N . LYS B 1 104 ? -5.996 1.806 -24.016 1 98.19 104 LYS B N 1
ATOM 4092 C CA . LYS B 1 104 ? -6.91 2.582 -23.172 1 98.19 104 LYS B CA 1
ATOM 4093 C C . LYS B 1 104 ? -6.555 4.066 -23.203 1 98.19 104 LYS B C 1
ATOM 4095 O O . LYS B 1 104 ? -5.457 4.438 -23.625 1 98.19 104 LYS B O 1
ATOM 4100 N N . GLU B 1 105 ? -7.438 4.914 -22.797 1 97.62 105 GLU B N 1
ATOM 4101 C CA . GLU B 1 105 ? -7.238 6.359 -22.859 1 97.62 105 GLU B CA 1
ATOM 4102 C C . GLU B 1 105 ? -6.32 6.836 -21.734 1 97.62 105 GLU B C 1
ATOM 4104 O O . GLU B 1 105 ? -5.551 7.777 -21.922 1 97.62 105 GLU B O 1
ATOM 4109 N N . ARG B 1 106 ? -6.461 6.211 -20.594 1 97.06 106 ARG B N 1
ATOM 4110 C CA . ARG B 1 106 ? -5.77 6.703 -19.406 1 97.06 106 ARG B CA 1
ATOM 4111 C C . ARG B 1 106 ? -5.359 5.551 -18.484 1 97.06 106 ARG B C 1
ATOM 4113 O O . ARG B 1 106 ? -6.02 4.512 -18.453 1 97.06 106 ARG B O 1
ATOM 4120 N N . THR B 1 107 ? -4.266 5.781 -17.797 1 97.88 107 THR B N 1
ATOM 4121 C CA . THR B 1 107 ? -3.793 4.855 -16.781 1 97.88 107 THR B CA 1
ATOM 4122 C C . THR B 1 107 ? -3.445 5.605 -15.492 1 97.88 107 THR B C 1
ATOM 4124 O O . THR B 1 107 ? -2.875 6.695 -15.539 1 97.88 107 THR B O 1
ATOM 4127 N N . LEU B 1 108 ? -3.805 5.035 -14.352 1 96.5 108 LEU B N 1
ATOM 4128 C CA . LEU B 1 108 ? -3.42 5.516 -13.031 1 96.5 108 LEU B CA 1
ATOM 4129 C C . LEU B 1 108 ? -2.521 4.508 -12.328 1 96.5 108 LEU B C 1
ATOM 4131 O O . LEU B 1 108 ? -2.877 3.334 -12.203 1 96.5 108 LEU B O 1
ATOM 4135 N N . SER B 1 109 ? -1.388 5 -11.883 1 94.69 109 SER B N 1
ATOM 4136 C CA . SER B 1 109 ? -0.45 4.109 -11.203 1 94.69 109 SER B CA 1
ATOM 4137 C C . SER B 1 109 ? -0.62 4.176 -9.688 1 94.69 109 SER B C 1
ATOM 4139 O O . SER B 1 109 ? -1.09 5.18 -9.156 1 94.69 109 SER B O 1
ATOM 4141 N N . PHE B 1 110 ? -0.278 3.084 -9.031 1 92.06 110 PHE B N 1
ATOM 4142 C CA . PHE B 1 110 ? -0.36 2.904 -7.59 1 92.06 110 PHE B CA 1
ATOM 4143 C C . PHE B 1 110 ? 0.934 2.312 -7.043 1 92.06 110 PHE B C 1
ATOM 4145 O O . PHE B 1 110 ? 1.726 1.739 -7.797 1 92.06 110 PHE B O 1
ATOM 4152 N N . ALA B 1 111 ? 1.125 2.41 -5.773 1 88.31 111 ALA B N 1
ATOM 4153 C CA . ALA B 1 111 ? 2.352 1.92 -5.148 1 88.31 111 ALA B CA 1
ATOM 4154 C C . ALA B 1 111 ? 2.398 0.395 -5.156 1 88.31 111 ALA B C 1
ATOM 4156 O O . ALA B 1 111 ? 3.471 -0.2 -5.027 1 88.31 111 ALA B O 1
ATOM 4157 N N . SER B 1 112 ? 1.287 -0.247 -5.266 1 88.56 112 SER B N 1
ATOM 4158 C CA . SER B 1 112 ? 1.222 -1.7 -5.379 1 88.56 112 SER B CA 1
ATOM 4159 C C . SER B 1 112 ? -0.02 -2.139 -6.148 1 88.56 112 SER B C 1
ATOM 4161 O O . SER B 1 112 ? -0.962 -1.36 -6.312 1 88.56 112 SER B O 1
ATOM 4163 N N . GLY B 1 113 ? 0.045 -3.381 -6.555 1 91 113 GLY B N 1
ATOM 4164 C CA . GLY B 1 113 ? -1.142 -3.949 -7.172 1 91 113 GLY B CA 1
ATOM 4165 C C . GLY B 1 113 ? -2.318 -4.055 -6.219 1 91 113 GLY B C 1
ATOM 4166 O O . GLY B 1 113 ? -3.469 -3.877 -6.625 1 91 113 GLY B O 1
ATOM 4167 N N . MET B 1 114 ? -2.074 -4.324 -4.996 1 91.38 114 MET B N 1
ATOM 4168 C CA . MET B 1 114 ? -3.123 -4.383 -3.98 1 91.38 114 MET B CA 1
ATOM 4169 C C . MET B 1 114 ? -3.826 -3.035 -3.846 1 91.38 114 MET B C 1
ATOM 4171 O O . MET B 1 114 ? -5.055 -2.977 -3.785 1 91.38 114 MET B O 1
ATOM 4175 N N . LEU B 1 115 ? -3.029 -2.025 -3.811 1 91.62 115 LEU B N 1
ATOM 4176 C CA . LEU B 1 115 ? -3.609 -0.695 -3.672 1 91.62 115 LEU B CA 1
ATOM 4177 C C . LEU B 1 115 ? -4.441 -0.333 -4.898 1 91.62 115 LEU B C 1
ATOM 4179 O O . LEU B 1 115 ? -5.449 0.365 -4.785 1 91.62 115 LEU B O 1
ATOM 4183 N N . ALA B 1 116 ? -3.994 -0.802 -6.055 1 94.88 116 ALA B N 1
ATOM 4184 C CA . ALA B 1 116 ? -4.801 -0.61 -7.258 1 94.88 116 ALA B CA 1
ATOM 4185 C C . ALA B 1 116 ? -6.156 -1.295 -7.125 1 94.88 116 ALA B C 1
ATOM 4187 O O . ALA B 1 116 ? -7.195 -0.688 -7.395 1 94.88 116 ALA B O 1
ATOM 4188 N N . ASN B 1 117 ? -6.184 -2.523 -6.633 1 96.25 117 ASN B N 1
ATOM 4189 C CA . ASN B 1 117 ? -7.422 -3.271 -6.457 1 96.25 117 ASN B CA 1
ATOM 4190 C C . ASN B 1 117 ? -8.328 -2.617 -5.422 1 96.25 117 ASN B C 1
ATOM 4192 O O . ASN B 1 117 ? -9.523 -2.438 -5.66 1 96.25 117 ASN B O 1
ATOM 4196 N N . ILE B 1 118 ? -7.75 -2.27 -4.34 1 94.56 118 ILE B N 1
ATOM 4197 C CA . ILE B 1 118 ? -8.516 -1.611 -3.285 1 94.56 118 ILE B CA 1
ATOM 4198 C C . ILE B 1 118 ? -9.086 -0.292 -3.805 1 94.56 118 ILE B C 1
ATOM 4200 O O . ILE B 1 118 ? -10.266 0.004 -3.607 1 94.56 118 ILE B O 1
ATOM 4204 N N . GLY B 1 119 ? -8.25 0.447 -4.461 1 95.31 119 GLY B N 1
ATOM 4205 C CA . GLY B 1 119 ? -8.672 1.723 -5.02 1 95.31 119 GLY B CA 1
ATOM 4206 C C . GLY B 1 119 ? -9.805 1.592 -6.02 1 95.31 119 GLY B C 1
ATOM 4207 O O . GLY B 1 119 ? -10.711 2.43 -6.055 1 95.31 119 GLY B O 1
ATOM 4208 N N . PHE B 1 120 ? -9.742 0.574 -6.828 1 97.69 120 PHE B N 1
ATOM 4209 C CA . PHE B 1 120 ? -10.789 0.335 -7.812 1 97.69 120 PHE B CA 1
ATOM 4210 C C . PHE B 1 120 ? -12.141 0.133 -7.133 1 97.69 120 PHE B C 1
ATOM 4212 O O . PHE B 1 120 ? -13.133 0.755 -7.516 1 97.69 120 PHE B O 1
ATOM 4219 N N . ILE B 1 121 ? -12.164 -0.7 -6.156 1 97.44 121 ILE B N 1
ATOM 4220 C CA . ILE B 1 121 ? -13.398 -1.013 -5.453 1 97.44 121 ILE B CA 1
ATOM 4221 C C . ILE B 1 121 ? -13.93 0.239 -4.754 1 97.44 121 ILE B C 1
ATOM 4223 O O . ILE B 1 121 ? -15.125 0.536 -4.82 1 97.44 121 ILE B O 1
ATOM 4227 N N . ASN B 1 122 ? -13.023 0.951 -4.117 1 95.06 122 ASN B N 1
ATOM 4228 C CA . ASN B 1 122 ? -13.422 2.201 -3.477 1 95.06 122 ASN B CA 1
ATOM 4229 C C . ASN B 1 122 ? -14.102 3.146 -4.461 1 95.06 122 ASN B C 1
ATOM 4231 O O . ASN B 1 122 ? -15.172 3.686 -4.176 1 95.06 122 ASN B O 1
ATOM 4235 N N . ALA B 1 123 ? -13.484 3.307 -5.59 1 96.19 123 ALA B N 1
ATOM 4236 C CA . ALA B 1 123 ? -13.961 4.285 -6.57 1 96.19 123 ALA B CA 1
ATOM 4237 C C . ALA B 1 123 ? -15.289 3.85 -7.18 1 96.19 123 ALA B C 1
ATOM 4239 O O . ALA B 1 123 ? -16.203 4.664 -7.332 1 96.19 123 ALA B O 1
ATOM 4240 N N . MET B 1 124 ? -15.414 2.58 -7.461 1 96.75 124 MET B N 1
ATOM 4241 C CA . MET B 1 124 ? -16.562 2.082 -8.203 1 96.75 124 MET B CA 1
ATOM 4242 C C . MET B 1 124 ? -17.797 2.018 -7.312 1 96.75 124 MET B C 1
ATOM 4244 O O . MET B 1 124 ? -18.922 1.931 -7.805 1 96.75 124 MET B O 1
ATOM 4248 N N . THR B 1 125 ? -17.609 2.055 -6.004 1 95.19 125 THR B N 1
ATOM 4249 C CA . THR B 1 125 ? -18.734 1.947 -5.082 1 95.19 125 THR B CA 1
ATOM 4250 C C . THR B 1 125 ? -18.891 3.229 -4.266 1 95.19 125 THR B C 1
ATOM 4252 O O . THR B 1 125 ? -19.547 3.234 -3.23 1 95.19 125 THR B O 1
ATOM 4255 N N . ALA B 1 126 ? -18.375 4.246 -4.695 1 93.12 126 ALA B N 1
ATOM 4256 C CA . ALA B 1 126 ? -18.25 5.473 -3.916 1 93.12 126 ALA B CA 1
ATOM 4257 C C . ALA B 1 126 ? -19.562 6.238 -3.873 1 93.12 126 ALA B C 1
ATOM 4259 O O . ALA B 1 126 ? -20.328 6.234 -4.848 1 93.12 126 ALA B O 1
ATOM 4260 N N . LYS B 1 127 ? -19.859 6.816 -2.756 1 92 127 LYS B N 1
ATOM 4261 C CA . LYS B 1 127 ? -20.734 7.973 -2.604 1 92 127 LYS B CA 1
ATOM 4262 C C . LYS B 1 127 ? -19.953 9.203 -2.148 1 92 127 LYS B C 1
ATOM 4264 O O . LYS B 1 127 ? -19.422 9.227 -1.038 1 92 127 LYS B O 1
ATOM 4269 N N . PHE B 1 128 ? -19.859 10.117 -3.076 1 90.19 128 PHE B N 1
ATOM 4270 C CA . PHE B 1 128 ? -19.016 11.273 -2.812 1 90.19 128 PHE B CA 1
ATOM 4271 C C . PHE B 1 128 ? -19.531 12.5 -3.557 1 90.19 128 PHE B C 1
ATOM 4273 O O . PHE B 1 128 ? -20.156 12.375 -4.609 1 90.19 128 PHE B O 1
ATOM 4280 N N . GLY B 1 129 ? -19.219 13.656 -2.922 1 88.5 129 GLY B N 1
ATOM 4281 C CA . GLY B 1 129 ? -19.578 14.891 -3.607 1 88.5 129 GLY B CA 1
ATOM 4282 C C . GLY B 1 129 ? -18.797 16.094 -3.129 1 88.5 129 GLY B C 1
ATOM 4283 O O . GLY B 1 129 ? -18.656 16.312 -1.925 1 88.5 129 GLY B O 1
ATOM 4284 N N . PHE B 1 130 ? -18.25 16.797 -4.109 1 83.19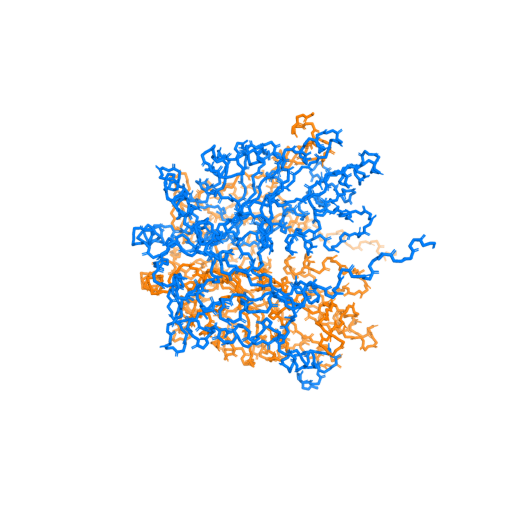 130 PHE B N 1
ATOM 4285 C CA . PHE B 1 130 ? -17.672 18.109 -3.826 1 83.19 130 PHE B CA 1
ATOM 4286 C C . PHE B 1 130 ? -18.75 19.172 -3.711 1 83.19 130 PHE B C 1
ATOM 4288 O O . PHE B 1 130 ? -18.625 20.125 -2.934 1 83.19 130 PHE B O 1
ATOM 4295 N N . SER B 1 131 ? -19.719 19.031 -4.523 1 85.31 131 SER B N 1
ATOM 4296 C CA . SER B 1 131 ? -20.922 19.875 -4.617 1 85.31 131 SER B CA 1
ATOM 4297 C C . SER B 1 131 ? -22.125 19.062 -5.102 1 85.31 131 SER B C 1
ATOM 4299 O O . SER B 1 131 ? -22.016 17.859 -5.348 1 85.31 131 SER B O 1
ATOM 4301 N N . SER B 1 132 ? -23.172 19.781 -5.207 1 86.81 132 SER B N 1
ATOM 4302 C CA . SER B 1 132 ? -24.359 19.109 -5.707 1 86.81 132 SER B CA 1
ATOM 4303 C C . SER B 1 132 ? -24.172 18.656 -7.148 1 86.81 132 SER B C 1
ATOM 4305 O O . SER B 1 132 ? -24.75 17.641 -7.562 1 86.81 132 SER B O 1
ATOM 4307 N N . ARG B 1 133 ? -23.359 19.406 -7.934 1 88.5 133 ARG B N 1
ATOM 4308 C CA . ARG B 1 133 ? -23.125 19.078 -9.336 1 88.5 133 ARG B CA 1
ATOM 4309 C C . ARG B 1 133 ? -22 18.047 -9.477 1 88.5 133 ARG B C 1
ATOM 4311 O O . ARG B 1 133 ? -22.078 17.156 -10.32 1 88.5 133 ARG B O 1
ATOM 4318 N N . SER B 1 134 ? -21.016 18.156 -8.641 1 91.62 134 SER B N 1
ATOM 4319 C CA . SER B 1 134 ? -19.875 17.25 -8.641 1 91.62 134 SER B CA 1
ATOM 4320 C C . SER B 1 134 ? -20.047 16.141 -7.613 1 91.62 134 SER B C 1
ATOM 4322 O O . SER B 1 134 ? -19.281 16.062 -6.645 1 91.62 134 SER B O 1
ATOM 4324 N N . ALA B 1 135 ? -21.047 15.352 -7.914 1 93.75 135 ALA B N 1
ATOM 4325 C CA . ALA B 1 135 ? -21.375 14.273 -6.98 1 93.75 135 ALA B CA 1
ATOM 4326 C C . ALA B 1 135 ? -21.578 12.953 -7.715 1 93.75 135 ALA B C 1
ATOM 4328 O O . ALA B 1 135 ? -21.891 12.938 -8.906 1 93.75 135 ALA B O 1
ATOM 4329 N N . ILE B 1 136 ? -21.328 11.906 -7.008 1 95 136 ILE B N 1
ATOM 4330 C CA . ILE B 1 136 ? -21.516 10.562 -7.551 1 95 136 ILE B CA 1
ATOM 4331 C C . ILE B 1 136 ? -22 9.617 -6.453 1 95 136 ILE B C 1
ATOM 4333 O O . ILE B 1 136 ? -21.641 9.781 -5.285 1 95 136 ILE B O 1
ATOM 4337 N N . ASP B 1 137 ? -22.875 8.742 -6.797 1 95 137 ASP B N 1
ATOM 4338 C CA . ASP B 1 137 ? -23.391 7.715 -5.895 1 95 137 ASP B CA 1
ATOM 4339 C C . ASP B 1 137 ? -23.562 6.383 -6.621 1 95 137 ASP B C 1
ATOM 4341 O O . ASP B 1 137 ? -24.5 6.215 -7.402 1 95 137 ASP B O 1
ATOM 4345 N N . ASN B 1 138 ? -22.688 5.508 -6.328 1 95.06 138 ASN B N 1
ATOM 4346 C CA . ASN B 1 138 ? -22.75 4.191 -6.949 1 95.06 138 ASN B CA 1
ATOM 4347 C C . ASN B 1 138 ? -22.859 3.082 -5.91 1 95.06 138 ASN B C 1
ATOM 4349 O O . ASN B 1 138 ? -22.375 1.97 -6.129 1 95.06 138 ASN B O 1
ATOM 4353 N N . ARG B 1 139 ? -23.531 3.367 -4.824 1 91.69 139 ARG B N 1
ATOM 4354 C CA . ARG B 1 139 ? -23.703 2.389 -3.756 1 91.69 139 ARG B CA 1
ATOM 4355 C C . ARG B 1 139 ? -24.656 1.276 -4.18 1 91.69 139 ARG B C 1
ATOM 4357 O O . ARG B 1 139 ? -24.688 0.211 -3.561 1 91.69 139 ARG B O 1
ATOM 4364 N N . ASP B 1 140 ? -25.312 1.513 -5.203 1 92.31 140 ASP B N 1
ATOM 4365 C CA . ASP B 1 140 ? -26.281 0.524 -5.684 1 92.31 140 ASP B CA 1
ATOM 4366 C C . ASP B 1 140 ? -25.641 -0.428 -6.688 1 92.31 140 ASP B C 1
ATOM 4368 O O . ASP B 1 140 ? -26.281 -1.365 -7.164 1 92.31 140 ASP B O 1
ATOM 4372 N N . ALA B 1 141 ? -24.422 -0.244 -6.961 1 94.81 141 ALA B N 1
ATOM 4373 C CA . ALA B 1 141 ? -23.703 -1.102 -7.906 1 94.81 141 ALA B CA 1
ATOM 4374 C C . ALA B 1 141 ? -23.562 -2.518 -7.359 1 94.81 141 ALA B C 1
ATOM 4376 O O . ALA B 1 141 ? -23.5 -2.715 -6.141 1 94.81 141 ALA B O 1
ATOM 4377 N N . VAL B 1 142 ? -23.578 -3.475 -8.32 1 97.62 142 VAL B N 1
ATOM 4378 C CA . VAL B 1 142 ? -23.359 -4.867 -7.957 1 97.62 142 VAL B CA 1
ATOM 4379 C C . VAL B 1 142 ? -22 -5.328 -8.508 1 97.62 142 VAL B C 1
ATOM 4381 O O . VAL B 1 142 ? -21.734 -5.199 -9.703 1 97.62 142 VAL B O 1
ATOM 4384 N N . LEU B 1 143 ? -21.172 -5.762 -7.641 1 98.38 143 LEU B N 1
ATOM 4385 C CA . LEU B 1 143 ? -19.922 -6.391 -8.039 1 98.38 143 LEU B CA 1
ATOM 4386 C C . LEU B 1 143 ? -20.078 -7.906 -8.117 1 98.38 143 LEU B C 1
ATOM 4388 O O . LEU B 1 143 ? -20.641 -8.531 -7.211 1 98.38 143 LEU B O 1
ATOM 4392 N N . ILE B 1 144 ? -19.641 -8.492 -9.195 1 98.75 144 ILE B N 1
ATOM 4393 C CA . ILE B 1 144 ? -19.672 -9.938 -9.398 1 98.75 144 ILE B CA 1
ATOM 4394 C C . ILE B 1 144 ? -18.266 -10.469 -9.594 1 98.75 144 ILE B C 1
ATOM 4396 O O . ILE B 1 144 ? -17.641 -10.234 -10.633 1 98.75 144 ILE B O 1
ATOM 4400 N N . PHE B 1 145 ? -17.812 -11.25 -8.594 1 98.69 145 PHE B N 1
ATOM 4401 C CA . PHE B 1 145 ? -16.438 -11.727 -8.602 1 98.69 145 PHE B CA 1
ATOM 4402 C C . PHE B 1 145 ? -16.375 -13.18 -9.055 1 98.69 145 PHE B C 1
ATOM 4404 O O . PHE B 1 145 ? -17.219 -13.992 -8.672 1 98.69 145 PHE B O 1
ATOM 4411 N N . ASP B 1 146 ? -15.383 -13.477 -9.898 1 98.5 146 ASP B N 1
ATOM 4412 C CA . ASP B 1 146 ? -14.969 -14.875 -9.922 1 98.5 146 ASP B CA 1
ATOM 4413 C C . ASP B 1 146 ? -14.578 -15.352 -8.523 1 98.5 146 ASP B C 1
ATOM 4415 O O . ASP B 1 146 ? -13.859 -14.656 -7.801 1 98.5 146 ASP B O 1
ATOM 4419 N N . ARG B 1 147 ? -14.977 -16.484 -8.195 1 96.19 147 ARG B N 1
ATOM 4420 C CA . ARG B 1 147 ? -14.789 -16.984 -6.836 1 96.19 147 ARG B CA 1
ATOM 4421 C C . ARG B 1 147 ? -13.312 -17.047 -6.469 1 96.19 147 ARG B C 1
ATOM 4423 O O . ARG B 1 147 ? -12.953 -16.938 -5.293 1 96.19 147 ARG B O 1
ATOM 4430 N N . GLU B 1 148 ? -12.445 -17.141 -7.422 1 94.06 148 GLU B N 1
ATOM 4431 C CA . GLU B 1 148 ? -11.031 -17.344 -7.121 1 94.06 148 GLU B CA 1
ATOM 4432 C C . GLU B 1 148 ? -10.25 -16.047 -7.293 1 94.06 148 GLU B C 1
ATOM 4434 O O . GLU B 1 148 ? -9.016 -16.062 -7.348 1 94.06 148 GLU B O 1
ATOM 4439 N N . CYS B 1 149 ? -10.953 -14.93 -7.289 1 95.81 149 CYS B N 1
ATOM 4440 C CA . CYS B 1 149 ? -10.281 -13.641 -7.348 1 95.81 149 CYS B CA 1
ATOM 4441 C C . CYS B 1 149 ? -9.359 -13.453 -6.152 1 95.81 149 CYS B C 1
ATOM 4443 O O . CYS B 1 149 ? -9.609 -14.008 -5.078 1 95.81 149 CYS B O 1
ATOM 4445 N N . HIS B 1 150 ? -8.344 -12.727 -6.336 1 92.19 150 HIS B N 1
ATOM 4446 C CA . HIS B 1 150 ? -7.324 -12.445 -5.332 1 92.19 150 HIS B CA 1
ATOM 4447 C C . HIS B 1 150 ? -7.938 -11.844 -4.074 1 92.19 150 HIS B C 1
ATOM 4449 O O . HIS B 1 150 ? -8.906 -11.086 -4.148 1 92.19 150 HIS B O 1
ATOM 4455 N N . TRP B 1 151 ? -7.344 -12.07 -2.982 1 89.38 151 TRP B N 1
ATOM 4456 C CA . TRP B 1 151 ? -7.773 -11.648 -1.652 1 89.38 151 TRP B CA 1
ATOM 4457 C C . TRP B 1 151 ? -7.992 -10.141 -1.606 1 89.38 151 TRP B C 1
ATOM 4459 O O . TRP B 1 151 ? -8.938 -9.664 -0.977 1 89.38 151 TRP B O 1
ATOM 4469 N N . SER B 1 152 ? -7.129 -9.344 -2.207 1 92 152 SER B N 1
ATOM 4470 C CA . SER B 1 152 ? -7.195 -7.887 -2.141 1 92 152 SER B CA 1
ATOM 4471 C C . SER B 1 152 ? -8.5 -7.363 -2.729 1 92 152 SER B C 1
ATOM 4473 O O . SER B 1 152 ? -9 -6.312 -2.316 1 92 152 SER B O 1
ATOM 4475 N N . LEU B 1 153 ? -9.008 -8.07 -3.664 1 95.69 153 LEU B N 1
ATOM 4476 C CA . LEU B 1 153 ? -10.305 -7.695 -4.227 1 95.69 153 LEU B CA 1
ATOM 4477 C C . LEU B 1 153 ? -11.43 -8.039 -3.262 1 95.69 153 LEU B C 1
ATOM 4479 O O . LEU B 1 153 ? -12.258 -7.18 -2.939 1 95.69 153 LEU B O 1
ATOM 4483 N N . TRP B 1 154 ? -11.453 -9.25 -2.797 1 93.75 154 TRP B N 1
ATOM 4484 C CA . TRP B 1 154 ? -12.492 -9.695 -1.872 1 93.75 154 TRP B CA 1
ATOM 4485 C C . TRP B 1 154 ? -12.492 -8.844 -0.607 1 93.75 154 TRP B C 1
ATOM 4487 O O . TRP B 1 154 ? -13.555 -8.422 -0.134 1 93.75 154 TRP B O 1
ATOM 4497 N N . LYS B 1 155 ? -11.328 -8.609 -0.086 1 91 155 LYS B N 1
ATOM 4498 C CA . LYS B 1 155 ? -11.227 -7.82 1.135 1 91 155 LYS B CA 1
ATOM 4499 C C . LYS B 1 155 ? -11.727 -6.395 0.906 1 91 155 LYS B C 1
ATOM 4501 O O . LYS B 1 155 ? -12.445 -5.84 1.739 1 91 155 LYS B O 1
ATOM 4506 N N . ALA B 1 156 ? -11.312 -5.801 -0.158 1 93.19 156 ALA B N 1
ATOM 4507 C CA . ALA B 1 156 ? -11.727 -4.438 -0.486 1 93.19 156 ALA B CA 1
ATOM 4508 C C . ALA B 1 156 ? -13.242 -4.328 -0.589 1 93.19 156 ALA B C 1
ATOM 4510 O O . ALA B 1 156 ? -13.82 -3.285 -0.27 1 93.19 156 ALA B O 1
ATOM 4511 N N . ALA B 1 157 ? -13.898 -5.363 -0.98 1 94.94 157 ALA B N 1
ATOM 4512 C CA . ALA B 1 157 ? -15.344 -5.348 -1.214 1 94.94 157 ALA B CA 1
ATOM 4513 C C . ALA B 1 157 ? -16.109 -5.801 0.027 1 94.94 157 ALA B C 1
ATOM 4515 O O . ALA B 1 157 ? -17.328 -5.902 0.005 1 94.94 157 ALA B O 1
ATOM 4516 N N . SER B 1 158 ? -15.438 -6.039 1.093 1 89.81 158 SER B N 1
ATOM 4517 C CA . SER B 1 158 ? -16.031 -6.672 2.264 1 89.81 158 SER B CA 1
ATOM 4518 C C . SER B 1 158 ? -17.094 -5.781 2.902 1 89.81 158 SER B C 1
ATOM 4520 O O . SER B 1 158 ? -17.906 -6.246 3.703 1 89.81 158 SER B O 1
ATOM 4522 N N . HIS B 1 159 ? -17.078 -4.484 2.629 1 88.12 159 HIS B N 1
ATOM 4523 C CA . HIS B 1 159 ? -18.094 -3.582 3.168 1 88.12 159 HIS B CA 1
ATOM 4524 C C . HIS B 1 159 ? -19.438 -3.771 2.465 1 88.12 159 HIS B C 1
ATOM 4526 O O . HIS B 1 159 ? -20.469 -3.293 2.945 1 88.12 159 HIS B O 1
ATOM 4532 N N . LEU B 1 160 ? -19.453 -4.406 1.3 1 92.88 160 LEU B N 1
ATOM 4533 C CA . LEU B 1 160 ? -20.672 -4.676 0.552 1 92.88 160 LEU B CA 1
ATOM 4534 C C . LEU B 1 160 ? -21.359 -5.934 1.073 1 92.88 160 LEU B C 1
ATOM 4536 O O . LEU B 1 160 ? -20.703 -6.898 1.453 1 92.88 160 LEU B O 1
ATOM 4540 N N . LYS B 1 161 ? -22.656 -5.977 1.01 1 92.25 161 LYS B N 1
ATOM 4541 C CA . LYS B 1 161 ? -23.422 -7.129 1.476 1 92.25 161 LYS B CA 1
ATOM 4542 C C . LYS B 1 161 ? -23.359 -8.273 0.464 1 92.25 161 LYS B C 1
ATOM 4544 O O . LYS B 1 161 ? -23.891 -8.148 -0.643 1 92.25 161 LYS B O 1
ATOM 4549 N N . PHE B 1 162 ? -22.797 -9.336 0.835 1 94 162 PHE B N 1
ATOM 4550 C CA . PHE B 1 162 ? -22.734 -10.516 -0.026 1 94 162 PHE B CA 1
ATOM 4551 C C . PHE B 1 162 ? -24.125 -11.062 -0.305 1 94 162 PHE B C 1
ATOM 4553 O O . PHE B 1 162 ? -24.969 -11.133 0.596 1 94 162 PHE B O 1
ATOM 4560 N N . GLY B 1 163 ? -24.391 -11.43 -1.513 1 94.69 163 GLY B N 1
ATOM 4561 C CA . GLY B 1 163 ? -25.688 -11.914 -1.923 1 94.69 163 GLY B CA 1
ATOM 4562 C C . GLY B 1 163 ? -26.594 -10.82 -2.463 1 94.69 163 GLY B C 1
ATOM 4563 O O . GLY B 1 163 ? -27.641 -11.102 -3.047 1 94.69 163 GLY B O 1
ATOM 4564 N N . GLU B 1 164 ? -26.219 -9.602 -2.266 1 94.75 164 GLU B N 1
ATOM 4565 C CA . GLU B 1 164 ? -26.984 -8.461 -2.764 1 94.75 164 GLU B CA 1
ATOM 4566 C C . GLU B 1 164 ? -26.125 -7.559 -3.641 1 94.75 164 GLU B C 1
ATOM 4568 O O . GLU B 1 164 ? -26.094 -7.715 -4.863 1 94.75 164 GLU B O 1
ATOM 4573 N N . SER B 1 165 ? -25.234 -6.805 -3.025 1 96.06 165 SER B N 1
ATOM 4574 C CA . SER B 1 165 ? -24.391 -5.891 -3.781 1 96.06 165 SER B CA 1
ATOM 4575 C C . SER B 1 165 ? -23.047 -6.535 -4.121 1 96.06 165 SER B C 1
ATOM 4577 O O . SER B 1 165 ? -22.266 -5.973 -4.887 1 96.06 165 SER B O 1
ATOM 4579 N N . LEU B 1 166 ? -22.734 -7.613 -3.559 1 97.5 166 LEU B N 1
ATOM 4580 C CA . LEU B 1 166 ? -21.562 -8.438 -3.857 1 97.5 166 LEU B CA 1
ATOM 4581 C C . LEU B 1 166 ? -21.969 -9.875 -4.164 1 97.5 166 LEU B C 1
ATOM 4583 O O . LEU B 1 166 ? -22.562 -10.547 -3.32 1 97.5 166 LEU B O 1
ATOM 4587 N N . LEU B 1 167 ? -21.688 -10.297 -5.344 1 98.25 167 LEU B N 1
ATOM 4588 C CA . LEU B 1 167 ? -22.016 -11.648 -5.801 1 98.25 167 LEU B CA 1
ATOM 4589 C C . LEU B 1 167 ? -20.781 -12.359 -6.328 1 98.25 167 LEU B C 1
ATOM 4591 O O . LEU B 1 167 ? -19.75 -11.727 -6.555 1 98.25 167 LEU B O 1
ATOM 4595 N N . ALA B 1 168 ? -20.891 -13.641 -6.453 1 98.44 168 ALA B N 1
ATOM 4596 C CA . ALA B 1 168 ? -19.828 -14.469 -7.016 1 98.44 168 ALA B CA 1
ATOM 4597 C C . ALA B 1 168 ? -20.375 -15.43 -8.07 1 98.44 168 ALA B C 1
ATOM 4599 O O . ALA B 1 168 ? -21.562 -15.758 -8.062 1 98.44 168 ALA B O 1
ATOM 4600 N N . PHE B 1 169 ? -19.562 -15.758 -8.984 1 98.56 169 PHE B N 1
ATOM 4601 C CA . PHE B 1 169 ? -19.859 -16.859 -9.891 1 98.56 169 PHE B CA 1
ATOM 4602 C C . PHE B 1 169 ? -18.781 -17.938 -9.805 1 98.56 169 PHE B C 1
ATOM 4604 O O . PHE B 1 169 ? -17.672 -17.672 -9.328 1 98.56 169 PHE B O 1
ATOM 4611 N N . LYS B 1 170 ? -19.172 -19.125 -10.227 1 98.19 170 LYS B N 1
ATOM 4612 C CA . LYS B 1 170 ? -18.25 -20.25 -10.172 1 98.19 170 LYS B CA 1
ATOM 4613 C C . LYS B 1 170 ? -17.016 -20 -11.039 1 98.19 170 LYS B C 1
ATOM 4615 O O . LYS B 1 170 ? -17.141 -19.438 -12.141 1 98.19 170 LYS B O 1
ATOM 4620 N N . HIS B 1 171 ? -15.898 -20.438 -10.555 1 97.12 171 HIS B N 1
ATOM 4621 C CA . HIS B 1 171 ? -14.602 -20.156 -11.164 1 97.12 171 HIS B CA 1
ATOM 4622 C C . HIS B 1 171 ? -14.602 -20.516 -12.641 1 97.12 171 HIS B C 1
ATOM 4624 O O . HIS B 1 171 ? -14.82 -21.672 -13.008 1 97.12 171 HIS B O 1
ATOM 4630 N N . ASN B 1 172 ? -14.375 -19.484 -13.438 1 97.94 172 ASN B N 1
ATOM 4631 C CA . ASN B 1 172 ? -14.242 -19.609 -14.883 1 97.94 172 ASN B CA 1
ATOM 4632 C C . ASN B 1 172 ? -15.492 -20.219 -15.516 1 97.94 172 ASN B C 1
ATOM 4634 O O . ASN B 1 172 ? -15.414 -20.828 -16.594 1 97.94 172 ASN B O 1
ATOM 4638 N N . ASP B 1 173 ? -16.609 -20.078 -14.906 1 98.69 173 ASP B N 1
ATOM 4639 C CA . ASP B 1 173 ? -17.859 -20.672 -15.383 1 98.69 173 ASP B CA 1
ATOM 4640 C C . ASP B 1 173 ? -18.75 -19.609 -16.031 1 98.69 173 ASP B C 1
ATOM 4642 O O . ASP B 1 173 ? -19.547 -18.953 -15.344 1 98.69 173 ASP B O 1
ATOM 4646 N N . VAL B 1 174 ? -18.719 -19.609 -17.281 1 98.75 174 VAL B N 1
ATOM 4647 C CA . VAL B 1 174 ? -19.438 -18.594 -18.047 1 98.75 174 VAL B CA 1
ATOM 4648 C C . VAL B 1 174 ? -20.938 -18.812 -17.906 1 98.75 174 VAL B C 1
ATOM 4650 O O . VAL B 1 174 ? -21.703 -17.859 -17.875 1 98.75 174 VAL B O 1
ATOM 4653 N N . THR B 1 175 ? -21.344 -20.047 -17.859 1 98.69 175 THR B N 1
ATOM 4654 C CA . THR B 1 175 ? -22.75 -20.359 -17.703 1 98.69 175 THR B CA 1
ATOM 4655 C C . THR B 1 175 ? -23.281 -19.828 -16.375 1 98.69 175 THR B C 1
ATOM 4657 O O . THR B 1 175 ? -24.344 -19.219 -16.328 1 98.69 175 THR B O 1
ATOM 4660 N N . ASP B 1 176 ? -22.516 -20.016 -15.383 1 98.75 176 ASP B N 1
ATOM 4661 C CA . ASP B 1 176 ? -22.922 -19.516 -14.07 1 98.75 176 ASP B CA 1
ATOM 4662 C C . ASP B 1 176 ? -22.938 -18 -14.047 1 98.75 176 ASP B C 1
ATOM 4664 O O . ASP B 1 176 ? -23.859 -17.391 -13.477 1 98.75 176 ASP B O 1
ATOM 4668 N N . LEU B 1 177 ? -21.969 -17.375 -14.625 1 98.75 177 LEU B N 1
ATOM 4669 C CA . LEU B 1 177 ? -21.922 -15.914 -14.719 1 98.75 177 LEU B CA 1
ATOM 4670 C C . LEU B 1 177 ? -23.172 -15.383 -15.414 1 98.75 177 LEU B C 1
ATOM 4672 O O . LEU B 1 177 ? -23.781 -14.406 -14.961 1 98.75 177 LEU B O 1
ATOM 4676 N N . THR B 1 178 ? -23.547 -16.016 -16.5 1 98.62 178 THR B N 1
ATOM 4677 C CA . THR B 1 178 ? -24.719 -15.617 -17.25 1 98.62 178 THR B CA 1
ATOM 4678 C C . THR B 1 178 ? -25.969 -15.672 -16.375 1 98.62 178 THR B C 1
ATOM 4680 O O . THR B 1 178 ? -26.797 -14.758 -16.406 1 98.62 178 THR B O 1
ATOM 4683 N N . ALA B 1 179 ? -26.078 -16.719 -15.625 1 98.38 179 ALA B N 1
ATOM 4684 C CA . ALA B 1 179 ? -27.234 -16.891 -14.742 1 98.38 179 ALA B CA 1
ATOM 4685 C C . ALA B 1 179 ? -27.266 -15.797 -13.68 1 98.38 179 ALA B C 1
ATOM 4687 O O . ALA B 1 179 ? -28.344 -15.273 -13.359 1 98.38 179 ALA B O 1
ATOM 4688 N N . VAL B 1 180 ? -26.141 -15.461 -13.117 1 98.25 180 VAL B N 1
ATOM 4689 C CA . VAL B 1 180 ? -26.047 -14.438 -12.086 1 98.25 180 VAL B CA 1
ATOM 4690 C C . VAL B 1 180 ? -26.469 -13.086 -12.648 1 98.25 180 VAL B C 1
ATOM 4692 O O . VAL B 1 180 ? -27.266 -12.375 -12.039 1 98.25 180 VAL B O 1
ATOM 4695 N N . LEU B 1 181 ? -25.984 -12.75 -13.828 1 97.81 181 LEU B N 1
ATOM 4696 C CA . LEU B 1 181 ? -26.266 -11.461 -14.445 1 97.81 181 LEU B CA 1
ATOM 4697 C C . LEU B 1 181 ? -27.734 -11.367 -14.852 1 97.81 181 LEU B C 1
ATOM 4699 O O . LEU B 1 181 ? -28.344 -10.297 -14.758 1 97.81 181 LEU B O 1
ATOM 4703 N N . ALA B 1 182 ? -28.281 -12.445 -15.273 1 97.06 182 ALA B N 1
ATOM 4704 C CA . ALA B 1 182 ? -29.672 -12.477 -15.711 1 97.06 182 ALA B CA 1
ATOM 4705 C C . ALA B 1 182 ? -30.625 -12.117 -14.562 1 97.06 182 ALA B C 1
ATOM 4707 O O . ALA B 1 182 ? -31.688 -11.547 -14.781 1 97.06 182 ALA B O 1
ATOM 4708 N N . LYS B 1 183 ? -30.234 -12.344 -13.391 1 96.5 183 LYS B N 1
ATOM 4709 C CA . LYS B 1 183 ? -31.078 -12.125 -12.219 1 96.5 183 LYS B CA 1
ATOM 4710 C C . LYS B 1 183 ? -31.031 -10.664 -11.773 1 96.5 183 LYS B C 1
ATOM 4712 O O . LYS B 1 183 ? -31.875 -10.227 -10.984 1 96.5 183 LYS B O 1
ATOM 4717 N N . LEU B 1 184 ? -30.156 -9.859 -12.25 1 94.31 184 LEU B N 1
ATOM 4718 C CA . LEU B 1 184 ? -29.922 -8.523 -11.719 1 94.31 184 LEU B CA 1
ATOM 4719 C C . LEU B 1 184 ? -30.891 -7.52 -12.32 1 94.31 184 LEU B C 1
ATOM 4721 O O . LEU B 1 184 ? -31.062 -6.418 -11.789 1 94.31 184 LEU B O 1
ATOM 4725 N N . GLY B 1 185 ? -31.672 -7.812 -13.328 1 85.06 185 GLY B N 1
ATOM 4726 C CA . GLY B 1 185 ? -32.75 -6.98 -13.852 1 85.06 185 GLY B CA 1
ATOM 4727 C C . GLY B 1 185 ? -32.281 -5.602 -14.266 1 85.06 185 GLY B C 1
ATOM 4728 O O . GLY B 1 185 ? -32.938 -4.602 -13.977 1 85.06 185 GLY B O 1
ATOM 4729 N N . GLY B 1 186 ? -31.094 -5.414 -14.742 1 84.62 186 GLY B N 1
ATOM 4730 C CA . GLY B 1 186 ? -30.656 -4.141 -15.297 1 84.62 186 GLY B CA 1
ATOM 4731 C C . GLY B 1 186 ? -29.859 -3.309 -14.312 1 84.62 186 GLY B C 1
ATOM 4732 O O . GLY B 1 186 ? -29.422 -2.203 -14.641 1 84.62 186 GLY B O 1
ATOM 4733 N N . ARG B 1 187 ? -29.609 -3.729 -13.141 1 91.75 187 ARG B N 1
ATOM 4734 C CA . ARG B 1 187 ? -28.766 -3.029 -12.18 1 91.75 187 ARG B CA 1
ATOM 4735 C C . ARG B 1 187 ? -27.359 -2.828 -12.734 1 91.75 187 ARG B C 1
ATOM 4737 O O . ARG B 1 187 ? -26.906 -3.607 -13.57 1 91.75 187 ARG B O 1
ATOM 4744 N N . LYS B 1 188 ? -26.719 -1.693 -12.297 1 95.25 188 LYS B N 1
ATOM 4745 C CA . LYS B 1 188 ? -25.297 -1.49 -12.617 1 95.25 188 LYS B CA 1
ATOM 4746 C C . LYS B 1 188 ? -24.453 -2.637 -12.078 1 95.25 188 LYS B C 1
ATOM 4748 O O . LYS B 1 188 ? -24.469 -2.922 -10.883 1 95.25 188 LYS B O 1
ATOM 4753 N N . ALA B 1 189 ? -23.812 -3.312 -13.008 1 97.19 189 ALA B N 1
ATOM 4754 C CA . ALA B 1 189 ? -23 -4.465 -12.602 1 97.19 189 ALA B CA 1
ATOM 4755 C C . ALA B 1 189 ? -21.594 -4.371 -13.164 1 97.19 189 ALA B C 1
ATOM 4757 O O . ALA B 1 189 ? -21.391 -3.852 -14.266 1 97.19 189 ALA B O 1
ATOM 4758 N N . ILE B 1 190 ? -20.641 -4.84 -12.422 1 98.19 190 ILE B N 1
ATOM 4759 C CA . ILE B 1 190 ? -19.266 -4.977 -12.867 1 98.19 190 ILE B CA 1
ATOM 4760 C C . ILE B 1 190 ? -18.766 -6.395 -12.586 1 98.19 190 ILE B C 1
ATOM 4762 O O . ILE B 1 190 ? -18.844 -6.875 -11.453 1 98.19 190 ILE B O 1
ATOM 4766 N N . VAL B 1 191 ? -18.312 -7.051 -13.617 1 98.81 191 VAL B N 1
ATOM 4767 C CA . VAL B 1 191 ? -17.734 -8.383 -13.5 1 98.81 191 VAL B CA 1
ATOM 4768 C C . VAL B 1 191 ? -16.219 -8.273 -13.281 1 98.81 191 VAL B C 1
ATOM 4770 O O . VAL B 1 191 ? -15.523 -7.625 -14.062 1 98.81 191 VAL B O 1
ATOM 4773 N N . VAL B 1 192 ? -15.734 -8.891 -12.172 1 98.88 192 VAL B N 1
ATOM 4774 C CA . VAL B 1 192 ? -14.328 -8.836 -11.789 1 98.88 192 VAL B CA 1
ATOM 4775 C C . VAL B 1 192 ? -13.711 -10.234 -11.859 1 98.88 192 VAL B C 1
ATOM 4777 O O . VAL B 1 192 ? -14.211 -11.172 -11.234 1 98.88 192 VAL B O 1
ATOM 4780 N N . PHE B 1 193 ? -12.656 -10.375 -12.625 1 98.75 193 PHE B N 1
ATOM 4781 C CA . PHE B 1 193 ? -11.984 -11.656 -12.75 1 98.75 193 PHE B CA 1
ATOM 4782 C C . PHE B 1 193 ? -10.5 -11.469 -13.055 1 98.75 193 PHE B C 1
ATOM 4784 O O . PHE B 1 193 ? -10.031 -10.336 -13.172 1 98.75 193 PHE B O 1
ATOM 4791 N N . GLU B 1 194 ? -9.719 -12.539 -13.016 1 98.56 194 GLU B N 1
ATOM 4792 C CA . GLU B 1 194 ? -8.297 -12.508 -13.336 1 98.56 194 GLU B CA 1
ATOM 4793 C C . GLU B 1 194 ? -8.016 -13.156 -14.688 1 98.56 194 GLU B C 1
ATOM 4795 O O . GLU B 1 194 ? -8.742 -14.055 -15.109 1 98.56 194 GLU B O 1
ATOM 4800 N N . SER B 1 195 ? -7.008 -12.625 -15.367 1 98.69 195 SER B N 1
ATOM 4801 C CA . SER B 1 195 ? -6.633 -13.258 -16.625 1 98.69 195 SER B CA 1
ATOM 4802 C C . SER B 1 195 ? -5.984 -14.617 -16.391 1 98.69 195 SER B C 1
ATOM 4804 O O . SER B 1 195 ? -6.266 -15.578 -17.109 1 98.69 195 SER B O 1
ATOM 4806 N N . LEU B 1 196 ? -5.117 -14.664 -15.469 1 98.12 196 LEU B N 1
ATOM 4807 C CA . LEU B 1 196 ? -4.375 -15.836 -15.008 1 98.12 196 LEU B CA 1
ATOM 4808 C C . LEU B 1 196 ? -4.375 -15.914 -13.484 1 98.12 196 LEU B C 1
ATOM 4810 O O . LEU B 1 196 ? -3.922 -14.992 -12.812 1 98.12 196 LEU B O 1
ATOM 4814 N N . TYR B 1 197 ? -4.898 -17.016 -12.992 1 95.06 197 TYR B N 1
ATOM 4815 C CA . TYR B 1 197 ? -5.082 -17.125 -11.555 1 95.06 197 TYR B CA 1
ATOM 4816 C C . TYR B 1 197 ? -3.844 -17.703 -10.883 1 95.06 197 TYR B C 1
ATOM 4818 O O . TYR B 1 197 ? -3.287 -18.703 -11.359 1 95.06 197 TYR B O 1
ATOM 4826 N N . SER B 1 198 ? -3.428 -17.156 -9.797 1 88.12 198 SER B N 1
ATOM 4827 C CA . SER B 1 198 ? -2.172 -17.484 -9.133 1 88.12 198 SER B CA 1
ATOM 4828 C C . SER B 1 198 ? -2.256 -18.844 -8.438 1 88.12 198 SER B C 1
ATOM 4830 O O . SER B 1 198 ? -1.233 -19.484 -8.211 1 88.12 198 SER B O 1
ATOM 4832 N N . SER B 1 199 ? -3.35 -19.297 -8.047 1 79.25 199 SER B N 1
ATOM 4833 C CA . SER B 1 199 ? -3.502 -20.484 -7.211 1 79.25 199 SER B CA 1
ATOM 4834 C C . SER B 1 199 ? -3.305 -21.766 -8.023 1 79.25 199 SER B C 1
ATOM 4836 O O . SER B 1 199 ? -2.625 -22.688 -7.578 1 79.25 199 SER B O 1
ATOM 4838 N N . ASP B 1 200 ? -3.893 -21.703 -9.219 1 83.56 200 ASP B N 1
ATOM 4839 C CA . ASP B 1 200 ? -3.828 -22.969 -9.953 1 83.56 200 ASP B CA 1
ATOM 4840 C C . ASP B 1 200 ? -3.35 -22.75 -11.383 1 83.56 200 ASP B C 1
ATOM 4842 O O . ASP B 1 200 ? -3.309 -23.688 -12.18 1 83.56 200 ASP B O 1
ATOM 4846 N N . GLY B 1 201 ? -3.059 -21.531 -11.656 1 93.5 201 GLY B N 1
ATOM 4847 C CA . GLY B 1 201 ? -2.502 -21.25 -12.969 1 93.5 201 GLY B CA 1
ATOM 4848 C C . GLY B 1 201 ? -3.537 -21.297 -14.078 1 93.5 201 GLY B C 1
ATOM 4849 O O . GLY B 1 201 ? -3.193 -21.25 -15.258 1 93.5 201 GLY B O 1
ATOM 4850 N N . SER B 1 202 ? -4.789 -21.344 -13.742 1 96.19 202 SER B N 1
ATOM 4851 C CA . SER B 1 202 ? -5.848 -21.391 -14.75 1 96.19 202 SER B CA 1
ATOM 4852 C C . SER B 1 202 ? -6 -20.062 -15.461 1 96.19 202 SER B C 1
ATOM 4854 O O . SER B 1 202 ? -5.73 -19 -14.875 1 96.19 202 SER B O 1
ATOM 4856 N N . VAL B 1 203 ? -6.367 -20.156 -16.703 1 98.06 203 VAL B N 1
ATOM 4857 C CA . VAL B 1 203 ? -6.578 -18.984 -17.547 1 98.06 203 VAL B CA 1
ATOM 4858 C C . VAL B 1 203 ? -8.078 -18.75 -17.75 1 98.06 203 VAL B C 1
ATOM 4860 O O . VAL B 1 203 ? -8.836 -19.688 -17.984 1 98.06 203 VAL B O 1
ATOM 4863 N N . ALA B 1 204 ? -8.531 -17.547 -17.609 1 98.62 204 ALA B N 1
ATOM 4864 C CA . ALA B 1 204 ? -9.945 -17.219 -17.781 1 98.62 204 ALA B CA 1
ATOM 4865 C C . ALA B 1 204 ? -10.367 -17.344 -19.234 1 98.62 204 ALA B C 1
ATOM 4867 O O . ALA B 1 204 ? -9.562 -17.078 -20.141 1 98.62 204 ALA B O 1
ATOM 4868 N N . PRO B 1 205 ? -11.625 -17.812 -19.469 1 98.75 205 PRO B N 1
ATOM 4869 C CA . PRO B 1 205 ? -12.188 -17.641 -20.797 1 98.75 205 PRO B CA 1
ATOM 4870 C C . PRO B 1 205 ? -12.547 -16.188 -21.109 1 98.75 205 PRO B C 1
ATOM 4872 O O . PRO B 1 205 ? -13.734 -15.844 -21.219 1 98.75 205 PRO B O 1
ATOM 4875 N N . ILE B 1 206 ? -11.578 -15.336 -21.375 1 98.88 206 ILE B N 1
ATOM 4876 C CA . ILE B 1 206 ? -11.648 -13.883 -21.375 1 98.88 206 ILE B CA 1
ATOM 4877 C C . ILE B 1 206 ? -12.688 -13.414 -22.391 1 98.88 206 ILE B C 1
ATOM 4879 O O . ILE B 1 206 ? -13.594 -12.648 -22.062 1 98.88 206 ILE B O 1
ATOM 4883 N N . GLY B 1 207 ? -12.578 -13.906 -23.625 1 98.81 207 GLY B N 1
ATOM 4884 C CA . GLY B 1 207 ? -13.508 -13.508 -24.656 1 98.81 207 GLY B CA 1
ATOM 4885 C C . GLY B 1 207 ? -14.953 -13.812 -24.312 1 98.81 207 GLY B C 1
ATOM 4886 O O . GLY B 1 207 ? -15.828 -12.953 -24.484 1 98.81 207 GLY B O 1
ATOM 4887 N N . GLU B 1 208 ? -15.203 -15.008 -23.812 1 98.88 208 GLU B N 1
ATOM 4888 C CA . GLU B 1 208 ? -16.562 -15.43 -23.484 1 98.88 208 GLU B CA 1
ATOM 4889 C C . GLU B 1 208 ? -17.125 -14.602 -22.344 1 98.88 208 GLU B C 1
ATOM 4891 O O . GLU B 1 208 ? -18.312 -14.227 -22.359 1 98.88 208 GLU B O 1
ATOM 4896 N N . ILE B 1 209 ? -16.344 -14.336 -21.328 1 98.88 209 ILE B N 1
ATOM 4897 C CA . ILE B 1 209 ? -16.797 -13.516 -20.203 1 98.88 209 ILE B CA 1
ATOM 4898 C C . ILE B 1 209 ? -17.156 -12.109 -20.703 1 98.88 209 ILE B C 1
ATOM 4900 O O . ILE B 1 209 ? -18.188 -11.555 -20.328 1 98.88 209 ILE B O 1
ATOM 4904 N N . LEU B 1 210 ? -16.281 -11.555 -21.531 1 98.75 210 LEU B N 1
ATOM 4905 C CA . LEU B 1 210 ? -16.516 -10.203 -22.047 1 98.75 210 LEU B CA 1
ATOM 4906 C C . LEU B 1 210 ? -17.75 -10.164 -22.922 1 98.75 210 LEU B C 1
ATOM 4908 O O . LEU B 1 210 ? -18.469 -9.156 -22.953 1 98.75 210 LEU B O 1
ATOM 4912 N N . ASP B 1 211 ? -18 -11.25 -23.703 1 98.69 211 ASP B N 1
ATOM 4913 C CA . ASP B 1 211 ? -19.234 -11.352 -24.484 1 98.69 211 ASP B CA 1
ATOM 4914 C C . ASP B 1 211 ? -20.469 -11.25 -23.578 1 98.69 211 ASP B C 1
ATOM 4916 O O . ASP B 1 211 ? -21.422 -10.562 -23.906 1 98.69 211 ASP B O 1
ATOM 4920 N N . VAL B 1 212 ? -20.422 -11.945 -22.5 1 98.31 212 VAL B N 1
ATOM 4921 C CA . VAL B 1 212 ? -21.531 -11.938 -21.562 1 98.31 212 VAL B CA 1
ATOM 4922 C C . VAL B 1 212 ? -21.688 -10.539 -20.969 1 98.31 212 VAL B C 1
ATOM 4924 O O . VAL B 1 212 ? -22.812 -10.047 -20.812 1 98.31 212 VAL B O 1
ATOM 4927 N N . CYS B 1 213 ? -20.594 -9.891 -20.562 1 97.94 213 CYS B N 1
ATOM 4928 C CA . CYS B 1 213 ? -20.641 -8.531 -20.031 1 97.94 213 CYS B CA 1
ATOM 4929 C C . CYS B 1 213 ? -21.328 -7.59 -21.031 1 97.94 213 CYS B C 1
ATOM 4931 O O . CYS B 1 213 ? -22.156 -6.773 -20.641 1 97.94 213 CYS B O 1
ATOM 4933 N N . GLN B 1 214 ? -20.953 -7.699 -22.266 1 96.62 214 GLN B N 1
ATOM 4934 C CA . GLN B 1 214 ? -21.547 -6.867 -23.312 1 96.62 214 GLN B CA 1
ATOM 4935 C C . GLN B 1 214 ? -23.047 -7.117 -23.438 1 96.62 214 GLN B C 1
ATOM 4937 O O . GLN B 1 214 ? -23.828 -6.172 -23.531 1 96.62 214 GLN B O 1
ATOM 4942 N N . ARG B 1 215 ? -23.422 -8.352 -23.453 1 96.06 215 ARG B N 1
ATOM 4943 C CA . ARG B 1 215 ? -24.812 -8.734 -23.594 1 96.06 215 ARG B CA 1
ATOM 4944 C C . ARG B 1 215 ? -25.672 -8.117 -22.484 1 96.06 215 ARG B C 1
ATOM 4946 O O . ARG B 1 215 ? -26.812 -7.723 -22.719 1 96.06 215 ARG B O 1
ATOM 4953 N N . PHE B 1 216 ? -25.156 -7.996 -21.297 1 96.12 216 PHE B N 1
ATOM 4954 C CA . PHE B 1 216 ? -25.938 -7.547 -20.141 1 96.12 216 PHE B CA 1
ATOM 4955 C C . PHE B 1 216 ? -25.594 -6.113 -19.781 1 96.12 216 PHE B C 1
ATOM 4957 O O . PHE B 1 216 ? -25.984 -5.621 -18.719 1 96.12 216 PHE B O 1
ATOM 4964 N N . ASP B 1 217 ? -24.75 -5.48 -20.547 1 95.12 217 ASP B N 1
ATOM 4965 C CA . ASP B 1 217 ? -24.297 -4.105 -20.344 1 95.12 217 ASP B CA 1
ATOM 4966 C C . ASP B 1 217 ? -23.594 -3.959 -19 1 95.12 217 ASP B C 1
ATOM 4968 O O . ASP B 1 217 ? -23.828 -2.992 -18.266 1 95.12 217 ASP B O 1
ATOM 4972 N N . ALA B 1 218 ? -22.859 -4.957 -18.625 1 97.06 218 ALA B N 1
ATOM 4973 C CA . ALA B 1 218 ? -22.031 -4.93 -17.422 1 97.06 218 ALA B CA 1
ATOM 4974 C C . ALA B 1 218 ? -20.625 -4.449 -17.734 1 97.06 218 ALA B C 1
ATOM 4976 O O . ALA B 1 218 ? -20.094 -4.723 -18.812 1 97.06 218 ALA B O 1
ATOM 4977 N N . LEU B 1 219 ? -20.016 -3.709 -16.844 1 98 219 LEU B N 1
ATOM 4978 C CA . LEU B 1 219 ? -18.609 -3.375 -16.953 1 98 219 LEU B CA 1
ATOM 4979 C C . LEU B 1 219 ? -17.734 -4.586 -16.625 1 98 219 LEU B C 1
ATOM 4981 O O . LEU B 1 219 ? -18.203 -5.539 -16 1 98 219 LEU B O 1
ATOM 4985 N N . SER B 1 220 ? -16.531 -4.527 -17.109 1 98.69 220 SER B N 1
ATOM 4986 C CA . SER B 1 220 ? -15.578 -5.613 -16.875 1 98.69 220 SER B CA 1
ATOM 4987 C C . SER B 1 220 ? -14.266 -5.086 -16.297 1 98.69 220 SER B C 1
ATOM 4989 O O . SER B 1 220 ? -13.773 -4.039 -16.734 1 98.69 220 SER B O 1
ATOM 4991 N N . TYR B 1 221 ? -13.758 -5.777 -15.266 1 98.88 221 TYR B N 1
ATOM 4992 C CA . TYR B 1 221 ? -12.461 -5.539 -14.656 1 98.88 221 TYR B CA 1
ATOM 4993 C C . TYR B 1 221 ? -11.602 -6.801 -14.672 1 98.88 221 TYR B C 1
ATOM 4995 O O . TYR B 1 221 ? -11.984 -7.82 -14.094 1 98.88 221 TYR B O 1
ATOM 5003 N N . ILE B 1 222 ? -10.422 -6.707 -15.289 1 98.88 222 ILE B N 1
ATOM 5004 C CA . ILE B 1 222 ? -9.508 -7.848 -15.344 1 98.88 222 ILE B CA 1
ATOM 5005 C C . ILE B 1 222 ? -8.266 -7.551 -14.516 1 98.88 222 ILE B C 1
ATOM 5007 O O . ILE B 1 222 ? -7.523 -6.609 -14.812 1 98.88 222 ILE B O 1
ATOM 5011 N N . ASP B 1 223 ? -8.055 -8.32 -13.484 1 98.69 223 ASP B N 1
ATOM 5012 C CA . ASP B 1 223 ? -6.754 -8.352 -12.82 1 98.69 223 ASP B CA 1
ATOM 5013 C C . ASP B 1 223 ? -5.754 -9.18 -13.625 1 98.69 223 ASP B C 1
ATOM 5015 O O . ASP B 1 223 ? -5.812 -10.414 -13.625 1 98.69 223 ASP B O 1
ATOM 5019 N N . ASP B 1 224 ? -4.848 -8.508 -14.219 1 98.62 224 ASP B N 1
ATOM 5020 C CA . ASP B 1 224 ? -3.873 -9.148 -15.086 1 98.62 224 ASP B CA 1
ATOM 5021 C C . ASP B 1 224 ? -2.5 -9.211 -14.422 1 98.62 224 ASP B C 1
ATOM 5023 O O . ASP B 1 224 ? -1.472 -9.156 -15.102 1 98.62 224 ASP B O 1
ATOM 5027 N N . ALA B 1 225 ? -2.428 -9.336 -13.133 1 96.88 225 ALA B N 1
ATOM 5028 C CA . ALA B 1 225 ? -1.175 -9.352 -12.383 1 96.88 225 ALA B CA 1
ATOM 5029 C C . ALA B 1 225 ? -0.262 -10.477 -12.875 1 96.88 225 ALA B C 1
ATOM 5031 O O . ALA B 1 225 ? 0.948 -10.281 -13.008 1 96.88 225 ALA B O 1
ATOM 5032 N N . ASN B 1 226 ? -0.798 -11.609 -13.195 1 97.25 226 ASN B N 1
ATOM 5033 C CA . ASN B 1 226 ? -0.002 -12.789 -13.523 1 97.25 226 ASN B CA 1
ATOM 5034 C C . ASN B 1 226 ? 0.169 -12.945 -15.039 1 97.25 226 ASN B C 1
ATOM 5036 O O . ASN B 1 226 ? 1.041 -13.68 -15.492 1 97.25 226 ASN B O 1
ATOM 5040 N N . GLY B 1 227 ? -0.62 -12.266 -15.812 1 98.06 227 GLY B N 1
ATOM 5041 C CA . GLY B 1 227 ? -0.571 -12.438 -17.25 1 98.06 227 GLY B CA 1
ATOM 5042 C C . GLY B 1 227 ? 0.153 -11.305 -17.969 1 98.06 227 GLY B C 1
ATOM 5043 O O . GLY B 1 227 ? 0.532 -11.438 -19.125 1 98.06 227 GLY B O 1
ATOM 5044 N N . PHE B 1 228 ? 0.401 -10.195 -17.312 1 98.19 228 PHE B N 1
ATOM 5045 C CA . PHE B 1 228 ? 0.945 -8.969 -17.906 1 98.19 228 PHE B CA 1
ATOM 5046 C C . PHE B 1 228 ? 2.336 -9.219 -18.484 1 98.19 228 PHE B C 1
ATOM 5048 O O . PHE B 1 228 ? 3.227 -9.703 -17.781 1 98.19 228 PHE B O 1
ATOM 5055 N N . MET B 1 229 ? 2.541 -8.898 -19.688 1 97.81 229 MET B N 1
ATOM 5056 C CA . MET B 1 229 ? 3.773 -9.016 -20.469 1 97.81 229 MET B CA 1
ATOM 5057 C C . MET B 1 229 ? 4.141 -10.484 -20.672 1 97.81 229 MET B C 1
ATOM 5059 O O . MET B 1 229 ? 5.195 -10.781 -21.234 1 97.81 229 MET B O 1
ATOM 5063 N N . VAL B 1 230 ? 3.311 -11.414 -20.312 1 98.12 230 VAL B N 1
ATOM 5064 C CA . VAL B 1 230 ? 3.6 -12.844 -20.422 1 98.12 230 VAL B CA 1
ATOM 5065 C C . VAL B 1 230 ? 2.85 -13.43 -21.609 1 98.12 230 VAL B C 1
ATOM 5067 O O . VAL B 1 230 ? 3.451 -14.07 -22.469 1 98.12 230 VAL B O 1
ATOM 5070 N N . TYR B 1 231 ? 1.567 -13.203 -21.578 1 97.19 231 TYR B N 1
ATOM 5071 C CA . TYR B 1 231 ? 0.739 -13.773 -22.625 1 97.19 231 TYR B CA 1
ATOM 5072 C C . TYR B 1 231 ? 0.146 -12.688 -23.516 1 97.19 231 TYR B C 1
ATOM 5074 O O . TYR B 1 231 ? 0.319 -11.492 -23.25 1 97.19 231 TYR B O 1
ATOM 5082 N N . GLY B 1 232 ? -0.477 -13.094 -24.672 1 92.94 232 GLY B N 1
ATOM 5083 C CA . GLY B 1 232 ? -1.101 -12.117 -25.547 1 92.94 232 GLY B CA 1
ATOM 5084 C C . GLY B 1 232 ? -0.583 -12.195 -26.969 1 92.94 232 GLY B C 1
ATOM 5085 O O . GLY B 1 232 ? -1.359 -12.109 -27.922 1 92.94 232 GLY B O 1
ATOM 5086 N N . SER B 1 233 ? 0.715 -12.383 -27.062 1 92.81 233 SER B N 1
ATOM 5087 C CA . SER B 1 233 ? 1.3 -12.492 -28.391 1 92.81 233 SER B CA 1
ATOM 5088 C C . SER B 1 233 ? 0.837 -13.758 -29.109 1 92.81 233 SER B C 1
ATOM 5090 O O . SER B 1 233 ? 0.694 -14.812 -28.469 1 92.81 233 SER B O 1
ATOM 5092 N N . PRO B 1 234 ? 0.691 -13.68 -30.406 1 93.56 234 PRO B N 1
ATOM 5093 C CA . PRO B 1 234 ? 0.196 -14.836 -31.156 1 93.56 234 PRO B CA 1
ATOM 5094 C C . PRO B 1 234 ? 1.122 -16.047 -31.047 1 93.56 234 PRO B C 1
ATOM 5096 O O . PRO B 1 234 ? 0.674 -17.188 -31.203 1 93.56 234 PRO B O 1
ATOM 5099 N N . GLN B 1 235 ? 2.33 -15.797 -30.828 1 93.12 235 GLN B N 1
ATOM 5100 C CA . GLN B 1 235 ? 3.303 -16.891 -30.781 1 93.12 235 GLN B CA 1
ATOM 5101 C C . GLN B 1 235 ? 3.344 -17.531 -29.391 1 93.12 235 GLN B C 1
ATOM 5103 O O . GLN B 1 235 ? 4.004 -18.547 -29.203 1 93.12 235 GLN B O 1
ATOM 5108 N N . ARG B 1 236 ? 2.619 -17.031 -28.484 1 96.38 236 ARG B N 1
ATOM 5109 C CA . ARG B 1 236 ? 2.656 -17.516 -27.109 1 96.38 236 ARG B CA 1
ATOM 5110 C C . ARG B 1 236 ? 1.391 -18.297 -26.781 1 96.38 236 ARG B C 1
ATOM 5112 O O . ARG B 1 236 ? 0.355 -18.125 -27.422 1 96.38 236 ARG B O 1
ATOM 5119 N N . PRO B 1 237 ? 1.488 -19.203 -25.812 1 96.5 237 PRO B N 1
ATOM 5120 C CA . PRO B 1 237 ? 0.297 -19.938 -25.391 1 96.5 237 PRO B CA 1
ATOM 5121 C C . PRO B 1 237 ? -0.842 -19.016 -24.953 1 96.5 237 PRO B C 1
ATOM 5123 O O . PRO B 1 237 ? -0.606 -17.859 -24.594 1 96.5 237 PRO B O 1
ATOM 5126 N N . PHE B 1 238 ? -2.123 -19.531 -25.125 1 97.81 238 PHE B N 1
ATOM 5127 C CA . PHE B 1 238 ? -3.342 -18.906 -24.625 1 97.81 238 PHE B CA 1
ATOM 5128 C C . PHE B 1 238 ? -3.656 -17.625 -25.406 1 97.81 238 PHE B C 1
ATOM 5130 O O . PHE B 1 238 ? -4.352 -16.734 -24.906 1 97.81 238 PHE B O 1
ATOM 5137 N N . HIS B 1 239 ? -3.053 -17.5 -26.578 1 97.56 239 HIS B N 1
ATOM 5138 C CA . HIS B 1 239 ? -3.316 -16.328 -27.422 1 97.56 239 HIS B CA 1
ATOM 5139 C C . HIS B 1 239 ? -4.812 -16.156 -27.656 1 97.56 239 HIS B C 1
ATOM 5141 O O . HIS B 1 239 ? -5.305 -15.023 -27.688 1 97.56 239 HIS B O 1
ATOM 5147 N N . GLU B 1 240 ? -5.504 -17.234 -27.797 1 97.5 240 GLU B N 1
ATOM 5148 C CA . GLU B 1 240 ? -6.93 -17.188 -28.109 1 97.5 240 GLU B CA 1
ATOM 5149 C C . GLU B 1 240 ? -7.707 -16.484 -27 1 97.5 240 GLU B C 1
ATOM 5151 O O . GLU B 1 240 ? -8.703 -15.812 -27.25 1 97.5 240 GLU B O 1
ATOM 5156 N N . GLN B 1 241 ? -7.324 -16.641 -25.781 1 98.06 241 GLN B N 1
ATOM 5157 C CA . GLN B 1 241 ? -7.957 -15.969 -24.656 1 98.06 241 GLN B CA 1
ATOM 5158 C C . GLN B 1 241 ? -7.469 -14.531 -24.531 1 98.06 241 GLN B C 1
ATOM 5160 O O . GLN B 1 241 ? -8.273 -13.594 -24.469 1 98.06 241 GLN B O 1
ATOM 5165 N N . PHE B 1 242 ? -6.172 -14.359 -24.578 1 98.31 242 PHE B N 1
ATOM 5166 C CA . PHE B 1 242 ? -5.547 -13.094 -24.219 1 98.31 242 PHE B CA 1
ATOM 5167 C C . PHE B 1 242 ? -5.715 -12.07 -25.344 1 98.31 242 PHE B C 1
ATOM 5169 O O . PHE B 1 242 ? -5.57 -10.867 -25.125 1 98.31 242 PHE B O 1
ATOM 5176 N N . ARG B 1 243 ? -6.016 -12.477 -26.531 1 97.69 243 ARG B N 1
ATOM 5177 C CA . ARG B 1 243 ? -6.207 -11.539 -27.641 1 97.69 243 ARG B CA 1
ATOM 5178 C C . ARG B 1 243 ? -7.391 -10.617 -27.375 1 97.69 243 ARG B C 1
ATOM 5180 O O . ARG B 1 243 ? -7.539 -9.586 -28.031 1 97.69 243 ARG B O 1
ATOM 5187 N N . HIS B 1 244 ? -8.242 -10.969 -26.422 1 98.44 244 HIS B N 1
ATOM 5188 C CA . HIS B 1 244 ? -9.445 -10.203 -26.125 1 98.44 244 HIS B CA 1
ATOM 5189 C C . HIS B 1 244 ? -9.211 -9.195 -25.016 1 98.44 244 HIS B C 1
ATOM 5191 O O . HIS B 1 244 ? -10.109 -8.422 -24.672 1 98.44 244 HIS B O 1
ATOM 5197 N N . MET B 1 245 ? -8.031 -9.102 -24.469 1 98.19 245 MET B N 1
ATOM 5198 C CA . MET B 1 245 ? -7.734 -8.305 -23.281 1 98.19 245 MET B CA 1
ATOM 5199 C C . MET B 1 245 ? -8.141 -6.848 -23.5 1 98.19 245 MET B C 1
ATOM 5201 O O . MET B 1 245 ? -8.68 -6.207 -22.594 1 98.19 245 MET B O 1
ATOM 5205 N N . ARG B 1 246 ? -7.934 -6.312 -24.656 1 97.19 246 ARG B N 1
ATOM 5206 C CA . ARG B 1 246 ? -8.141 -4.895 -24.938 1 97.19 246 ARG B CA 1
ATOM 5207 C C . ARG B 1 246 ? -9.633 -4.555 -24.953 1 97.19 246 ARG B C 1
ATOM 5209 O O . ARG B 1 246 ? -10 -3.381 -24.891 1 97.19 246 ARG B O 1
ATOM 5216 N N . ARG B 1 247 ? -10.461 -5.566 -25 1 97.88 247 ARG B N 1
ATOM 5217 C CA . ARG B 1 247 ? -11.906 -5.348 -25 1 97.88 247 ARG B CA 1
ATOM 5218 C C . ARG B 1 247 ? -12.406 -5.004 -23.594 1 97.88 247 ARG B C 1
ATOM 5220 O O . ARG B 1 247 ? -13.516 -4.484 -23.438 1 97.88 247 ARG B O 1
ATOM 5227 N N . ALA B 1 248 ? -11.672 -5.32 -22.578 1 98.56 248 ALA B N 1
ATOM 5228 C CA . ALA B 1 248 ? -12.094 -5.09 -21.203 1 98.56 248 ALA B CA 1
ATOM 5229 C C . ALA B 1 248 ? -12.227 -3.596 -20.906 1 98.56 248 ALA B C 1
ATOM 5231 O O . ALA B 1 248 ? -11.508 -2.779 -21.484 1 98.56 248 ALA B O 1
ATOM 5232 N N . ASP B 1 249 ? -13.125 -3.219 -20.016 1 98.31 249 ASP B N 1
ATOM 5233 C CA . ASP B 1 249 ? -13.273 -1.818 -19.625 1 98.31 249 ASP B CA 1
ATOM 5234 C C . ASP B 1 249 ? -12.078 -1.354 -18.797 1 98.31 249 ASP B C 1
ATOM 5236 O O . ASP B 1 249 ? -11.594 -0.232 -18.969 1 98.31 249 ASP B O 1
ATOM 5240 N N . PHE B 1 250 ? -11.68 -2.229 -17.875 1 98.69 250 PHE B N 1
ATOM 5241 C CA . PHE B 1 250 ? -10.547 -1.923 -17.016 1 98.69 250 PHE B CA 1
ATOM 5242 C C . PHE B 1 250 ? -9.539 -3.068 -17.016 1 98.69 250 PHE B C 1
ATOM 5244 O O . PHE B 1 250 ? -9.93 -4.238 -16.969 1 98.69 250 PHE B O 1
ATOM 5251 N N . ILE B 1 251 ? -8.305 -2.709 -17.062 1 98.88 251 ILE B N 1
ATOM 5252 C CA . ILE B 1 251 ? -7.211 -3.664 -16.922 1 98.88 251 ILE B CA 1
ATOM 5253 C C . ILE B 1 251 ? -6.285 -3.225 -15.789 1 98.88 251 ILE B C 1
ATOM 5255 O O . ILE B 1 251 ? -5.77 -2.104 -15.797 1 98.88 251 ILE B O 1
ATOM 5259 N N . MET B 1 252 ? -6.148 -4.094 -14.828 1 98.69 252 MET B N 1
ATOM 5260 C CA . MET B 1 252 ? -5.199 -3.869 -13.734 1 98.69 252 MET B CA 1
ATOM 5261 C C . MET B 1 252 ? -3.936 -4.699 -13.938 1 98.69 252 MET B C 1
ATOM 5263 O O . MET B 1 252 ? -4.008 -5.867 -14.32 1 98.69 252 MET B O 1
ATOM 5267 N N . VAL B 1 253 ? -2.791 -4.066 -13.664 1 98.19 253 VAL B N 1
ATOM 5268 C CA . VAL B 1 253 ? -1.539 -4.812 -13.734 1 98.19 253 VAL B CA 1
ATOM 5269 C C . VAL B 1 253 ? -0.776 -4.664 -12.422 1 98.19 253 VAL B C 1
ATOM 5271 O O . VAL B 1 253 ? -0.961 -3.682 -11.695 1 98.19 253 VAL B O 1
ATOM 5274 N N . SER B 1 254 ? -0.033 -5.66 -12.086 1 95.38 254 SER B N 1
ATOM 5275 C CA . SER B 1 254 ? 1 -5.594 -11.055 1 95.38 254 SER B CA 1
ATOM 5276 C C . SER B 1 254 ? 2.395 -5.574 -11.672 1 95.38 254 SER B C 1
ATOM 5278 O O . SER B 1 254 ? 2.652 -6.262 -12.664 1 95.38 254 SER B O 1
ATOM 5280 N N . LEU B 1 255 ? 3.256 -4.82 -11.086 1 95.62 255 LEU B N 1
ATOM 5281 C CA . LEU B 1 255 ? 4.621 -4.727 -11.586 1 95.62 255 LEU B CA 1
ATOM 5282 C C . LEU B 1 255 ? 5.551 -5.648 -10.805 1 95.62 255 LEU B C 1
ATOM 5284 O O . LEU B 1 255 ? 6.766 -5.648 -11.023 1 95.62 255 LEU B O 1
ATOM 5288 N N . SER B 1 256 ? 4.992 -6.535 -10.016 1 92.94 256 SER B N 1
ATOM 5289 C CA . SER B 1 256 ? 5.816 -7.312 -9.094 1 92.94 256 SER B CA 1
ATOM 5290 C C . SER B 1 256 ? 6.184 -8.664 -9.695 1 92.94 256 SER B C 1
ATOM 5292 O O . SER B 1 256 ? 7.062 -9.359 -9.18 1 92.94 256 SER B O 1
ATOM 5294 N N . LYS B 1 257 ? 5.574 -9.07 -10.82 1 93.88 257 LYS B N 1
ATOM 5295 C CA . LYS B 1 257 ? 5.785 -10.406 -11.367 1 93.88 257 LYS B CA 1
ATOM 5296 C C . LYS B 1 257 ? 6.715 -10.367 -12.578 1 93.88 257 LYS B C 1
ATOM 5298 O O . LYS B 1 257 ? 7.934 -10.242 -12.422 1 93.88 257 LYS B O 1
ATOM 5303 N N . SER B 1 258 ? 6.188 -10.203 -13.75 1 96.81 258 SER B N 1
ATOM 5304 C CA . SER B 1 258 ? 7.016 -10.219 -14.953 1 96.81 258 SER B CA 1
ATOM 5305 C C . SER B 1 258 ? 7.992 -9.047 -14.969 1 96.81 258 SER B C 1
ATOM 5307 O O . SER B 1 258 ? 9.094 -9.156 -15.516 1 96.81 258 SER B O 1
ATOM 5309 N N . VAL B 1 259 ? 7.609 -7.953 -14.328 1 96.88 259 VAL B N 1
ATOM 5310 C CA . VAL B 1 259 ? 8.453 -6.766 -14.312 1 96.88 259 VAL B CA 1
ATOM 5311 C C . VAL B 1 259 ? 9.414 -6.832 -13.125 1 96.88 259 VAL B C 1
ATOM 5313 O O . VAL B 1 259 ? 10.477 -6.211 -13.141 1 96.88 259 VAL B O 1
ATOM 5316 N N . GLY B 1 260 ? 9.047 -7.531 -12.117 1 94.88 260 GLY B N 1
ATOM 5317 C CA . GLY B 1 260 ? 9.945 -7.867 -11.031 1 94.88 260 GLY B CA 1
ATOM 5318 C C . GLY B 1 260 ? 10.18 -6.715 -10.07 1 94.88 260 GLY B C 1
ATOM 5319 O O . GLY B 1 260 ? 11.219 -6.648 -9.414 1 94.88 260 GLY B O 1
ATOM 5320 N N . LEU B 1 261 ? 9.305 -5.789 -9.992 1 94.56 261 LEU B N 1
ATOM 5321 C CA . LEU B 1 261 ? 9.422 -4.617 -9.133 1 94.56 261 LEU B CA 1
ATOM 5322 C C . LEU B 1 261 ? 8.219 -4.492 -8.203 1 94.56 261 LEU B C 1
ATOM 5324 O O . LEU B 1 261 ? 7.645 -5.5 -7.789 1 94.56 261 LEU B O 1
ATOM 5328 N N . GLU B 1 262 ? 7.992 -3.326 -7.73 1 90.25 262 GLU B N 1
ATOM 5329 C CA . GLU B 1 262 ? 6.785 -2.986 -6.98 1 90.25 262 GLU B CA 1
ATOM 5330 C C . GLU B 1 262 ? 5.922 -1.995 -7.75 1 90.25 262 GLU B C 1
ATOM 5332 O O . GLU B 1 262 ? 6.418 -1.261 -8.609 1 90.25 262 GLU B O 1
ATOM 5337 N N . GLY B 1 263 ? 4.578 -2.062 -7.434 1 91.56 263 GLY B N 1
ATOM 5338 C CA . GLY B 1 263 ? 3.672 -1.13 -8.086 1 91.56 263 GLY B CA 1
ATOM 5339 C C . GLY B 1 263 ? 2.521 -1.815 -8.797 1 91.56 263 GLY B C 1
ATOM 5340 O O . GLY B 1 263 ? 2.537 -3.033 -8.984 1 91.56 263 GLY B O 1
ATOM 5341 N N . GLY B 1 264 ? 1.57 -1.023 -9.109 1 94.38 264 GLY B N 1
ATOM 5342 C CA . GLY B 1 264 ? 0.412 -1.43 -9.891 1 94.38 264 GLY B CA 1
ATOM 5343 C C . GLY B 1 264 ? -0.215 -0.287 -10.672 1 94.38 264 GLY B C 1
ATOM 5344 O O . GLY B 1 264 ? 0.225 0.859 -10.562 1 94.38 264 GLY B O 1
ATOM 5345 N N . ALA B 1 265 ? -1.145 -0.638 -11.5 1 97.5 265 ALA B N 1
ATOM 5346 C CA . ALA B 1 265 ? -1.816 0.388 -12.289 1 97.5 265 ALA B CA 1
ATOM 5347 C C . ALA B 1 265 ? -3.166 -0.11 -12.805 1 97.5 265 ALA B C 1
ATOM 5349 O O . ALA B 1 265 ? -3.391 -1.318 -12.906 1 97.5 265 ALA B O 1
ATOM 5350 N N . ILE B 1 266 ? -4.02 0.827 -13.062 1 98.5 266 ILE B N 1
ATOM 5351 C CA . ILE B 1 266 ? -5.305 0.549 -13.695 1 98.5 266 ILE B CA 1
ATOM 5352 C C . ILE B 1 266 ? -5.449 1.39 -14.961 1 98.5 266 ILE B C 1
ATOM 5354 O O . ILE B 1 266 ? -5.27 2.609 -14.922 1 98.5 266 ILE B O 1
ATOM 5358 N N . SER B 1 267 ? -5.754 0.759 -16.031 1 98.75 267 SER B N 1
ATOM 5359 C CA . SER B 1 267 ? -6.016 1.423 -17.312 1 98.75 267 SER B CA 1
ATOM 5360 C C . SER B 1 267 ? -7.496 1.357 -17.672 1 98.75 267 SER B C 1
ATOM 5362 O O . SER B 1 267 ? -8.156 0.345 -17.422 1 98.75 267 SER B O 1
ATOM 5364 N N . GLY B 1 268 ? -8.062 2.391 -18.234 1 98.31 268 GLY B N 1
ATOM 5365 C CA . GLY B 1 268 ? -9.445 2.488 -18.656 1 98.31 268 GLY B CA 1
ATOM 5366 C C . GLY B 1 268 ? -9.75 3.779 -19.391 1 98.31 268 GLY B C 1
ATOM 5367 O O . GLY B 1 268 ? -8.844 4.445 -19.906 1 98.31 268 GLY B O 1
ATOM 5368 N N . SER B 1 269 ? -11.031 4.062 -19.578 1 96.94 269 SER B N 1
ATOM 5369 C CA . SER B 1 269 ? -11.422 5.32 -20.203 1 96.94 269 SER B CA 1
ATOM 5370 C C . SER B 1 269 ? -11.094 6.512 -19.312 1 96.94 269 SER B C 1
ATOM 5372 O O . SER B 1 269 ? -11.023 6.371 -18.078 1 96.94 269 SER B O 1
ATOM 5374 N N . ALA B 1 270 ? -10.898 7.625 -19.891 1 95.19 270 ALA B N 1
ATOM 5375 C CA . ALA B 1 270 ? -10.492 8.828 -19.172 1 95.19 270 ALA B CA 1
ATOM 5376 C C . ALA B 1 270 ? -11.539 9.219 -18.141 1 95.19 270 ALA B C 1
ATOM 5378 O O . ALA B 1 270 ? -11.195 9.648 -17.031 1 95.19 270 ALA B O 1
ATOM 5379 N N . GLU B 1 271 ? -12.742 9.078 -18.438 1 92.75 271 GLU B N 1
ATOM 5380 C CA . GLU B 1 271 ? -13.82 9.484 -17.531 1 92.75 271 GLU B CA 1
ATOM 5381 C C . GLU B 1 271 ? -13.789 8.695 -16.234 1 92.75 271 GLU B C 1
ATOM 5383 O O . GLU B 1 271 ? -14.078 9.242 -15.164 1 92.75 271 GLU B O 1
ATOM 5388 N N . PHE B 1 272 ? -13.422 7.391 -16.312 1 95.69 272 PHE B N 1
ATOM 5389 C CA . PHE B 1 272 ? -13.312 6.566 -15.109 1 95.69 272 PHE B CA 1
ATOM 5390 C C . PHE B 1 272 ? -12.008 6.848 -14.375 1 95.69 272 PHE B C 1
ATOM 5392 O O . PHE B 1 272 ? -12.016 7.141 -13.172 1 95.69 272 PHE B O 1
ATOM 5399 N N . ILE B 1 273 ? -10.914 6.832 -15.086 1 96.5 273 ILE B N 1
ATOM 5400 C CA . ILE B 1 273 ? -9.586 6.871 -14.477 1 96.5 273 ILE B CA 1
ATOM 5401 C C . ILE B 1 273 ? -9.359 8.242 -13.836 1 96.5 273 ILE B C 1
ATOM 5403 O O . ILE B 1 273 ? -8.766 8.336 -12.758 1 96.5 273 ILE B O 1
ATOM 5407 N N . ASP B 1 274 ? -9.805 9.297 -14.453 1 94.38 274 ASP B N 1
ATOM 5408 C CA . ASP B 1 274 ? -9.688 10.633 -13.867 1 94.38 274 ASP B CA 1
ATOM 5409 C C . ASP B 1 274 ? -10.438 10.719 -12.539 1 94.38 274 ASP B C 1
ATOM 5411 O O . ASP B 1 274 ? -9.977 11.367 -11.602 1 94.38 274 ASP B O 1
ATOM 5415 N N . ALA B 1 275 ? -11.562 10.078 -12.492 1 94.38 275 ALA B N 1
ATOM 5416 C CA . ALA B 1 275 ? -12.328 10.055 -11.25 1 94.38 275 ALA B CA 1
ATOM 5417 C C . ALA B 1 275 ? -11.625 9.227 -10.18 1 94.38 275 ALA B C 1
ATOM 5419 O O . ALA B 1 275 ? -11.703 9.539 -8.992 1 94.38 275 ALA B O 1
ATOM 5420 N N . PHE B 1 276 ? -10.945 8.172 -10.617 1 94.75 276 PHE B N 1
ATOM 5421 C CA . PHE B 1 276 ? -10.273 7.277 -9.68 1 94.75 276 PHE B CA 1
ATOM 5422 C C . PHE B 1 276 ? -9.188 8.016 -8.922 1 94.75 276 PHE B C 1
ATOM 5424 O O . PHE B 1 276 ? -8.852 7.652 -7.789 1 94.75 276 PHE B O 1
ATOM 5431 N N . GLU B 1 277 ? -8.633 8.992 -9.492 1 89.81 277 GLU B N 1
ATOM 5432 C CA . GLU B 1 277 ? -7.586 9.773 -8.828 1 89.81 277 GLU B CA 1
ATOM 5433 C C . GLU B 1 277 ? -8.062 10.297 -7.477 1 89.81 277 GLU B C 1
ATOM 5435 O O . GLU B 1 277 ? -7.293 10.352 -6.516 1 89.81 277 GLU B O 1
ATOM 5440 N N . VAL B 1 278 ? -9.312 10.633 -7.422 1 88.38 278 VAL B N 1
ATOM 5441 C CA . VAL B 1 278 ? -9.852 11.211 -6.195 1 88.38 278 VAL B CA 1
ATOM 5442 C C . VAL B 1 278 ? -10.641 10.148 -5.438 1 88.38 278 VAL B C 1
ATOM 5444 O O . VAL B 1 278 ? -10.523 10.031 -4.215 1 88.38 278 VAL B O 1
ATOM 5447 N N . LEU B 1 279 ? -11.352 9.32 -6.113 1 92.5 279 LEU B N 1
ATOM 5448 C CA . LEU B 1 279 ? -12.328 8.438 -5.488 1 92.5 279 LEU B CA 1
ATOM 5449 C C . LEU B 1 279 ? -11.664 7.18 -4.945 1 92.5 279 LEU B C 1
ATOM 5451 O O . LEU B 1 279 ? -12.211 6.508 -4.066 1 92.5 279 LEU B O 1
ATOM 5455 N N . SER B 1 280 ? -10.531 6.809 -5.5 1 93.19 280 SER B N 1
ATOM 5456 C CA . SER B 1 280 ? -9.852 5.609 -5.016 1 93.19 280 SER B CA 1
ATOM 5457 C C . SER B 1 280 ? -9.367 5.789 -3.582 1 93.19 280 SER B C 1
ATOM 5459 O O . SER B 1 280 ? -9.492 4.879 -2.76 1 93.19 280 SER B O 1
ATOM 5461 N N . GLY B 1 281 ? -8.789 7.012 -3.338 1 88.56 281 GLY B N 1
ATOM 5462 C CA . GLY B 1 281 ? -8.18 7.312 -2.053 1 88.56 281 GLY B CA 1
ATOM 5463 C C . GLY B 1 281 ? -6.777 6.746 -1.913 1 88.56 281 GLY B C 1
ATOM 5464 O O . GLY B 1 281 ? -5.965 7.27 -1.144 1 88.56 281 GLY B O 1
ATOM 5465 N N . THR B 1 282 ? -6.484 5.711 -2.609 1 86.88 282 THR B N 1
ATOM 5466 C CA . THR B 1 282 ? -5.219 5.004 -2.453 1 86.88 282 THR B CA 1
ATOM 5467 C C . THR B 1 282 ? -4.16 5.574 -3.393 1 86.88 282 THR B C 1
ATOM 5469 O O . THR B 1 282 ? -3.037 5.07 -3.449 1 86.88 282 THR B O 1
ATOM 5472 N N . SER B 1 283 ? -4.516 6.602 -4.094 1 77.25 283 SER B N 1
ATOM 5473 C CA . SER B 1 283 ? -3.539 7.305 -4.922 1 77.25 283 SER B CA 1
ATOM 5474 C C . SER B 1 283 ? -3.234 8.688 -4.363 1 77.25 283 SER B C 1
ATOM 5476 O O . SER B 1 283 ? -2.131 9.211 -4.547 1 77.25 283 SER B O 1
ATOM 5478 N N . ILE B 1 284 ? -4.145 9.234 -3.668 1 74 284 ILE B N 1
ATOM 5479 C CA . ILE B 1 284 ? -3.986 10.625 -3.252 1 74 284 ILE B CA 1
ATOM 5480 C C . ILE B 1 284 ? -3.547 10.68 -1.791 1 74 284 ILE B C 1
ATOM 5482 O O . ILE B 1 284 ? -2.93 11.656 -1.358 1 74 284 ILE B O 1
ATOM 5486 N N . PHE B 1 285 ? -3.801 9.68 -1.116 1 70.75 285 PHE B N 1
ATOM 5487 C CA . PHE B 1 285 ? -3.523 9.75 0.313 1 70.75 285 PHE B CA 1
ATOM 5488 C C . PHE B 1 285 ? -2.324 8.883 0.676 1 70.75 285 PHE B C 1
ATOM 5490 O O . PHE B 1 285 ? -2.174 8.477 1.829 1 70.75 285 PHE B O 1
ATOM 5497 N N . THR B 1 286 ? -1.651 8.477 -0.354 1 68.25 286 THR B N 1
ATOM 5498 C CA . THR B 1 286 ? -0.381 7.789 -0.151 1 68.25 286 THR B CA 1
ATOM 5499 C C . THR B 1 286 ? 0.651 8.25 -1.178 1 68.25 286 THR B C 1
ATOM 5501 O O . THR B 1 286 ? 0.3 8.852 -2.193 1 68.25 286 THR B O 1
ATOM 5504 N N . ALA B 1 287 ? 1.806 7.977 -0.768 1 67.31 287 ALA B N 1
ATOM 5505 C CA . ALA B 1 287 ? 2.885 8.344 -1.68 1 67.31 287 ALA B CA 1
ATOM 5506 C C . ALA B 1 287 ? 2.834 7.512 -2.957 1 67.31 287 ALA B C 1
ATOM 5508 O O . ALA B 1 287 ? 2.385 6.363 -2.936 1 67.31 287 ALA B O 1
ATOM 5509 N N . ALA B 1 288 ? 3.217 8.109 -4.004 1 73.69 288 ALA B N 1
ATOM 5510 C CA . ALA B 1 288 ? 3.332 7.445 -5.297 1 73.69 288 ALA B CA 1
ATOM 5511 C C . ALA B 1 288 ? 4.469 6.426 -5.285 1 73.69 288 ALA B C 1
ATOM 5513 O O . ALA B 1 288 ? 5.25 6.363 -4.332 1 73.69 288 ALA B O 1
ATOM 5514 N N . ILE B 1 289 ? 4.492 5.598 -6.289 1 86.19 289 ILE B N 1
ATOM 5515 C CA . ILE B 1 289 ? 5.637 4.723 -6.516 1 86.19 289 ILE B CA 1
ATOM 5516 C C . ILE B 1 289 ? 6.922 5.547 -6.527 1 86.19 289 ILE B C 1
ATOM 5518 O O . ILE B 1 289 ? 6.926 6.695 -6.98 1 86.19 289 ILE B O 1
ATOM 5522 N N . GLN B 1 290 ? 7.953 4.953 -5.992 1 92.31 290 GLN B N 1
ATOM 5523 C CA . GLN B 1 290 ? 9.242 5.633 -6.102 1 92.31 290 GLN B CA 1
ATOM 5524 C C . GLN B 1 290 ? 9.555 5.988 -7.551 1 92.31 290 GLN B C 1
ATOM 5526 O O . GLN B 1 290 ? 9.359 5.168 -8.453 1 92.31 290 GLN B O 1
ATOM 5531 N N . PRO B 1 291 ? 10.07 7.195 -7.77 1 95.62 291 PRO B N 1
ATOM 5532 C CA . PRO B 1 291 ? 10.352 7.605 -9.148 1 95.62 291 PRO B CA 1
ATOM 5533 C C . PRO B 1 291 ? 11.289 6.637 -9.875 1 95.62 291 PRO B C 1
ATOM 5535 O O . PRO B 1 291 ? 11.023 6.258 -11.016 1 95.62 291 PRO B O 1
ATOM 5538 N N . PRO B 1 292 ? 12.352 6.188 -9.266 1 97.25 292 PRO B N 1
ATOM 5539 C CA . PRO B 1 292 ? 13.234 5.266 -9.984 1 97.25 292 PRO B CA 1
ATOM 5540 C C . PRO B 1 292 ? 12.57 3.92 -10.273 1 97.25 292 PRO B C 1
ATOM 5542 O O . PRO B 1 292 ? 12.906 3.264 -11.266 1 97.25 292 PRO B O 1
ATOM 5545 N N . THR B 1 293 ? 11.688 3.475 -9.414 1 96.5 293 THR B N 1
ATOM 5546 C CA . THR B 1 293 ? 10.953 2.238 -9.664 1 96.5 293 THR B CA 1
ATOM 5547 C C . THR B 1 293 ? 10.055 2.383 -10.891 1 96.5 293 THR B C 1
ATOM 5549 O O . THR B 1 293 ? 10 1.488 -11.734 1 96.5 293 THR B O 1
ATOM 5552 N N . ALA B 1 294 ? 9.344 3.516 -10.961 1 97.06 294 ALA B N 1
ATOM 5553 C CA . ALA B 1 294 ? 8.516 3.781 -12.141 1 97.06 294 ALA B CA 1
ATOM 5554 C C . ALA B 1 294 ? 9.367 3.838 -13.406 1 97.06 294 ALA B C 1
ATOM 5556 O O . ALA B 1 294 ? 8.977 3.295 -14.445 1 97.06 294 ALA B O 1
ATOM 5557 N N . ASP B 1 295 ? 10.445 4.508 -13.305 1 98.31 295 ASP B N 1
ATOM 5558 C CA . ASP B 1 295 ? 11.352 4.648 -14.445 1 98.31 295 ASP B CA 1
ATOM 5559 C C . ASP B 1 295 ? 11.867 3.287 -14.898 1 98.31 295 ASP B C 1
ATOM 5561 O O . ASP B 1 295 ? 11.906 3.002 -16.094 1 98.31 295 ASP B O 1
ATOM 5565 N N . LEU B 1 296 ? 12.281 2.486 -13.969 1 98.44 296 LEU B N 1
ATOM 5566 C CA . LEU B 1 296 ? 12.805 1.166 -14.297 1 98.44 296 LEU B CA 1
ATOM 5567 C C . LEU B 1 296 ? 11.719 0.276 -14.891 1 98.44 296 LEU B C 1
ATOM 5569 O O . LEU B 1 296 ? 12 -0.549 -15.766 1 98.44 296 LEU B O 1
ATOM 5573 N N . ALA B 1 297 ? 10.5 0.426 -14.367 1 98.31 297 ALA B N 1
ATOM 5574 C CA . ALA B 1 297 ? 9.398 -0.33 -14.953 1 98.31 297 ALA B CA 1
ATOM 5575 C C . ALA B 1 297 ? 9.281 -0.052 -16.453 1 98.31 297 ALA B C 1
ATOM 5577 O O . ALA B 1 297 ? 9.133 -0.979 -17.25 1 98.31 297 ALA B O 1
ATOM 5578 N N . VAL B 1 298 ? 9.336 1.199 -16.797 1 98.56 298 VAL B N 1
ATOM 5579 C CA . VAL B 1 298 ? 9.289 1.588 -18.203 1 98.56 298 VAL B CA 1
ATOM 5580 C C . VAL B 1 298 ? 10.438 0.92 -18.969 1 98.56 298 VAL B C 1
ATOM 5582 O O . VAL B 1 298 ? 10.227 0.343 -20.031 1 98.56 298 VAL B O 1
ATOM 5585 N N . PHE B 1 299 ? 11.609 0.986 -18.406 1 98.62 299 PHE B N 1
ATOM 5586 C CA . PHE B 1 299 ? 12.805 0.415 -19.016 1 98.62 299 PHE B CA 1
ATOM 5587 C C . PHE B 1 299 ? 12.625 -1.078 -19.266 1 98.62 299 PHE B C 1
ATOM 5589 O O . PHE B 1 299 ? 12.914 -1.571 -20.359 1 98.62 299 PHE B O 1
ATOM 5596 N N . ILE B 1 300 ? 12.148 -1.798 -18.297 1 98.56 300 ILE B N 1
ATOM 5597 C CA . ILE B 1 300 ? 12 -3.248 -18.375 1 98.56 300 ILE B CA 1
ATOM 5598 C C . ILE B 1 300 ? 10.906 -3.605 -19.375 1 98.56 300 ILE B C 1
ATOM 5600 O O . ILE B 1 300 ? 11.078 -4.52 -20.188 1 98.56 300 ILE B O 1
ATOM 5604 N N . ILE B 1 301 ? 9.781 -2.9 -19.344 1 98.44 301 ILE B N 1
ATOM 5605 C CA . ILE B 1 301 ? 8.68 -3.156 -20.25 1 98.44 301 ILE B CA 1
ATOM 5606 C C . ILE B 1 301 ? 9.141 -2.93 -21.688 1 98.44 301 ILE B C 1
ATOM 5608 O O . ILE B 1 301 ? 8.852 -3.736 -22.578 1 98.44 301 ILE B O 1
ATOM 5612 N N . GLU B 1 302 ? 9.883 -1.858 -21.891 1 98.19 302 GLU B N 1
ATOM 5613 C CA . GLU B 1 302 ? 10.43 -1.586 -23.219 1 98.19 302 GLU B CA 1
ATOM 5614 C C . GLU B 1 302 ? 11.367 -2.699 -23.672 1 98.19 302 GLU B C 1
ATOM 5616 O O . GLU B 1 302 ? 11.352 -3.102 -24.844 1 98.19 302 GLU B O 1
ATOM 5621 N N . ARG B 1 303 ? 12.148 -3.166 -22.797 1 97.69 303 ARG B N 1
ATOM 5622 C CA . ARG B 1 303 ? 13.086 -4.246 -23.109 1 97.69 303 ARG B CA 1
ATOM 5623 C C . ARG B 1 303 ? 12.336 -5.52 -23.484 1 97.69 303 ARG B C 1
ATOM 5625 O O . ARG B 1 303 ? 12.711 -6.207 -24.438 1 97.69 303 ARG B O 1
ATOM 5632 N N . LEU B 1 304 ? 11.305 -5.82 -22.766 1 97.62 304 LEU B N 1
ATOM 5633 C CA . LEU B 1 304 ? 10.5 -7 -23.047 1 97.62 304 LEU B CA 1
ATOM 5634 C C . LEU B 1 304 ? 9.805 -6.875 -24.406 1 97.62 304 LEU B C 1
ATOM 5636 O O . LEU B 1 304 ? 9.68 -7.859 -25.141 1 97.62 304 LEU B O 1
ATOM 5640 N N . ARG B 1 305 ? 9.375 -5.684 -24.703 1 96.81 305 ARG B N 1
ATOM 5641 C CA . ARG B 1 305 ? 8.711 -5.445 -25.969 1 96.81 305 ARG B CA 1
ATOM 5642 C C . ARG B 1 305 ? 9.695 -5.543 -27.141 1 96.81 305 ARG B C 1
ATOM 5644 O O . ARG B 1 305 ? 9.375 -6.109 -28.188 1 96.81 305 ARG B O 1
ATOM 5651 N N . ALA B 1 306 ? 10.852 -5 -26.938 1 97.31 306 ALA B N 1
ATOM 5652 C CA . ALA B 1 306 ? 11.867 -4.965 -27.984 1 97.31 306 ALA B CA 1
ATOM 5653 C C . ALA B 1 306 ? 12.5 -6.34 -28.188 1 97.31 306 ALA B C 1
ATOM 5655 O O . ALA B 1 306 ? 13.039 -6.633 -29.25 1 97.31 306 ALA B O 1
ATOM 5656 N N . ASN B 1 307 ? 12.43 -7.176 -27.125 1 97.38 307 ASN B N 1
ATOM 5657 C CA . ASN B 1 307 ? 13.062 -8.492 -27.156 1 97.38 307 ASN B CA 1
ATOM 5658 C C . ASN B 1 307 ? 12.086 -9.586 -26.734 1 97.38 307 ASN B C 1
ATOM 5660 O O . ASN B 1 307 ? 12.281 -10.25 -25.719 1 97.38 307 ASN B O 1
ATOM 5664 N N . PRO B 1 308 ? 11.141 -9.914 -27.625 1 96.25 308 PRO B N 1
ATOM 5665 C CA . PRO B 1 308 ? 10.094 -10.875 -27.266 1 96.25 308 PRO B CA 1
ATOM 5666 C C . PRO B 1 308 ? 10.648 -12.258 -26.953 1 96.25 308 PRO B C 1
ATOM 5668 O O . PRO B 1 308 ? 10.008 -13.047 -26.25 1 96.25 308 PRO B O 1
ATOM 5671 N N . TRP B 1 309 ? 11.852 -12.555 -27.453 1 96.75 309 TRP B N 1
ATOM 5672 C CA . TRP B 1 309 ? 12.461 -13.859 -27.25 1 96.75 309 TRP B CA 1
ATOM 5673 C C . TRP B 1 309 ? 12.734 -14.109 -25.766 1 96.75 309 TRP B C 1
ATOM 5675 O O . TRP B 1 309 ? 12.805 -15.258 -25.328 1 96.75 309 TRP B O 1
ATOM 5685 N N . ILE B 1 310 ? 12.883 -13.109 -24.969 1 97.25 310 ILE B N 1
ATOM 5686 C CA . ILE B 1 310 ? 13.148 -13.281 -23.547 1 97.25 310 ILE B CA 1
ATOM 5687 C C . ILE B 1 310 ? 12.008 -14.062 -22.891 1 97.25 310 ILE B C 1
ATOM 5689 O O . ILE B 1 310 ? 12.242 -15.055 -22.203 1 97.25 310 ILE B O 1
ATOM 5693 N N . MET B 1 311 ? 10.773 -13.602 -23.156 1 97.88 311 MET B N 1
ATOM 5694 C CA . MET B 1 311 ? 9.609 -14.266 -22.578 1 97.88 311 MET B CA 1
ATOM 5695 C C . MET B 1 311 ? 9.328 -15.594 -23.281 1 97.88 311 MET B C 1
ATOM 5697 O O . MET B 1 311 ? 8.961 -16.578 -22.625 1 97.88 311 MET B O 1
ATOM 5701 N N . GLU B 1 312 ? 9.508 -15.641 -24.562 1 97.62 312 GLU B N 1
ATOM 5702 C CA . GLU B 1 312 ? 9.273 -16.875 -25.297 1 97.62 312 GLU B CA 1
ATOM 5703 C C . GLU B 1 312 ? 10.203 -17.984 -24.828 1 97.62 312 GLU B C 1
ATOM 5705 O O . GLU B 1 312 ? 9.758 -19.125 -24.609 1 97.62 312 GLU B O 1
ATOM 5710 N N . ASP B 1 313 ? 11.453 -17.609 -24.641 1 97.31 313 ASP B N 1
ATOM 5711 C CA . ASP B 1 313 ? 12.406 -18.578 -24.125 1 97.31 313 ASP B CA 1
ATOM 5712 C C . ASP B 1 313 ? 12.016 -19.031 -22.719 1 97.31 313 ASP B C 1
ATOM 5714 O O . ASP B 1 313 ? 12.094 -20.219 -22.391 1 97.31 313 ASP B O 1
ATOM 5718 N N . TYR B 1 314 ? 11.641 -18.125 -21.922 1 98.06 314 TYR B N 1
ATOM 5719 C CA . TYR B 1 314 ? 11.219 -18.438 -20.562 1 98.06 314 TYR B CA 1
ATOM 5720 C C . TYR B 1 314 ? 10.023 -19.391 -20.578 1 98.06 314 TYR B C 1
ATOM 5722 O O . TYR B 1 314 ? 10.008 -20.375 -19.828 1 98.06 314 TYR B O 1
ATOM 5730 N N . LEU B 1 315 ? 9.023 -19.109 -21.359 1 98.19 315 LEU B N 1
ATOM 5731 C CA . LEU B 1 315 ? 7.82 -19.938 -21.438 1 98.19 315 LEU B CA 1
ATOM 5732 C C . LEU B 1 315 ? 8.148 -21.328 -21.953 1 98.19 315 LEU B C 1
ATOM 5734 O O . LEU B 1 315 ? 7.578 -22.312 -21.469 1 98.19 315 LEU B O 1
ATOM 5738 N N . ASP B 1 316 ? 9.039 -21.375 -22.891 1 97.75 316 ASP B N 1
ATOM 5739 C CA . ASP B 1 316 ? 9.484 -22.672 -23.375 1 97.75 316 ASP B CA 1
ATOM 5740 C C . ASP B 1 316 ? 10.141 -23.5 -22.266 1 97.75 316 ASP B C 1
ATOM 5742 O O . ASP B 1 316 ? 9.875 -24.688 -22.125 1 97.75 316 ASP B O 1
ATOM 5746 N N . ARG B 1 317 ? 10.977 -22.859 -21.531 1 97.94 317 ARG B N 1
ATOM 5747 C CA . ARG B 1 317 ? 11.656 -23.547 -20.422 1 97.94 317 ARG B CA 1
ATOM 5748 C C . ARG B 1 317 ? 10.656 -23.984 -19.359 1 97.94 317 ARG B C 1
ATOM 5750 O O . ARG B 1 317 ? 10.797 -25.062 -18.781 1 97.94 317 ARG B O 1
ATOM 5757 N N . SER B 1 318 ? 9.734 -23.125 -19.094 1 97.75 318 SER B N 1
ATOM 5758 C CA . SER B 1 318 ? 8.688 -23.469 -18.141 1 97.75 318 SER B CA 1
ATOM 5759 C C . SER B 1 318 ? 7.891 -24.688 -18.594 1 97.75 318 SER B C 1
ATOM 5761 O O . SER B 1 318 ? 7.539 -25.547 -17.781 1 97.75 318 SER B O 1
ATOM 5763 N N . ALA B 1 319 ? 7.598 -24.734 -19.828 1 97.62 319 ALA B N 1
ATOM 5764 C CA . ALA B 1 319 ? 6.875 -25.859 -20.406 1 97.62 319 ALA B CA 1
ATOM 5765 C C . ALA B 1 319 ? 7.688 -27.156 -20.281 1 97.62 319 ALA B C 1
ATOM 5767 O O . ALA B 1 319 ? 7.137 -28.203 -19.953 1 97.62 319 ALA B O 1
ATOM 5768 N N . MET B 1 320 ? 8.938 -27.047 -20.547 1 97.88 320 MET B N 1
ATOM 5769 C CA . MET B 1 320 ? 9.812 -28.203 -20.438 1 97.88 320 MET B CA 1
ATOM 5770 C C . MET B 1 320 ? 9.898 -28.672 -18.984 1 97.88 320 MET B C 1
ATOM 5772 O O . MET B 1 320 ? 9.914 -29.875 -18.719 1 97.88 320 MET B O 1
ATOM 5776 N N . PHE B 1 321 ? 10.023 -27.766 -18.094 1 98.19 321 PHE B N 1
ATOM 5777 C CA . PHE B 1 321 ? 10.031 -28.078 -16.672 1 98.19 321 PHE B CA 1
ATOM 5778 C C . PHE B 1 321 ? 8.773 -28.844 -16.266 1 98.19 321 PHE B C 1
ATOM 5780 O O . PHE B 1 321 ? 8.852 -29.859 -15.57 1 98.19 321 PHE B O 1
ATOM 5787 N N . ARG B 1 322 ? 7.59 -28.344 -16.688 1 97.69 322 ARG B N 1
ATOM 5788 C CA . ARG B 1 322 ? 6.316 -29.016 -16.422 1 97.69 322 ARG B CA 1
ATOM 5789 C C . ARG B 1 322 ? 6.32 -30.438 -16.984 1 97.69 322 ARG B C 1
ATOM 5791 O O . ARG B 1 322 ? 5.859 -31.359 -16.312 1 97.69 322 ARG B O 1
ATOM 5798 N N . LEU B 1 323 ? 6.816 -30.625 -18.156 1 97.5 323 LEU B N 1
ATOM 5799 C CA . LEU B 1 323 ? 6.879 -31.938 -18.781 1 97.5 323 LEU B CA 1
ATOM 5800 C C . LEU B 1 323 ? 7.75 -32.875 -17.984 1 97.5 323 LEU B C 1
ATOM 5802 O O . LEU B 1 323 ? 7.426 -34.062 -17.844 1 97.5 323 LEU B O 1
ATOM 5806 N N . LYS B 1 324 ? 8.852 -32.406 -17.5 1 97.38 324 LYS B N 1
ATOM 5807 C CA . LYS B 1 324 ? 9.727 -33.219 -16.656 1 97.38 324 LYS B CA 1
ATOM 5808 C C . LYS B 1 324 ? 8.992 -33.656 -15.398 1 97.38 324 LYS B C 1
ATOM 5810 O O . LYS B 1 324 ? 9.133 -34.812 -14.984 1 97.38 324 LYS B O 1
ATOM 5815 N N . LEU B 1 325 ? 8.281 -32.75 -14.812 1 97.31 325 LEU B N 1
ATOM 5816 C CA . LEU B 1 325 ? 7.516 -33.094 -13.625 1 97.31 325 LEU B CA 1
ATOM 5817 C C . LEU B 1 325 ? 6.457 -34.156 -13.938 1 97.31 325 LEU B C 1
ATOM 5819 O O . LEU B 1 325 ? 6.27 -35.094 -13.172 1 97.31 325 LEU B O 1
ATOM 5823 N N . GLN B 1 326 ? 5.777 -34 -15.031 1 95.69 326 GLN B N 1
ATOM 5824 C CA . GLN B 1 326 ? 4.754 -34.938 -15.461 1 95.69 326 GLN B CA 1
ATOM 5825 C C . GLN B 1 326 ? 5.352 -36.312 -15.719 1 95.69 326 GLN B C 1
ATOM 5827 O O . GLN B 1 326 ? 4.77 -37.344 -15.336 1 95.69 326 GLN B O 1
ATOM 5832 N N . ALA B 1 327 ? 6.438 -36.312 -16.328 1 95.75 327 ALA B N 1
ATOM 5833 C CA . ALA B 1 327 ? 7.117 -37.562 -16.656 1 95.75 327 ALA B CA 1
ATOM 5834 C C . ALA B 1 327 ? 7.555 -38.312 -15.406 1 95.75 327 ALA B C 1
ATOM 5836 O O . ALA B 1 327 ? 7.754 -39.5 -15.438 1 95.75 327 ALA B O 1
ATOM 5837 N N . SER B 1 328 ? 7.621 -37.625 -14.352 1 95.38 328 SER B N 1
ATOM 5838 C CA . SER B 1 328 ? 8.039 -38.219 -13.086 1 95.38 328 SER B CA 1
ATOM 5839 C C . SER B 1 328 ? 6.848 -38.781 -12.312 1 95.38 328 SER B C 1
ATOM 5841 O O . SER B 1 328 ? 6.992 -39.219 -11.172 1 95.38 328 SER B O 1
ATOM 5843 N N . GLY B 1 329 ? 5.66 -38.656 -12.875 1 94 329 GLY B N 1
ATOM 5844 C CA . GLY B 1 329 ? 4.477 -39.281 -12.297 1 94 329 GLY B CA 1
ATOM 5845 C C . GLY B 1 329 ? 3.764 -38.375 -11.305 1 94 329 GLY B C 1
ATOM 5846 O O . GLY B 1 329 ? 2.912 -38.844 -10.539 1 94 329 GLY B O 1
ATOM 5847 N N . LEU B 1 330 ? 4.078 -37.156 -11.297 1 95.5 330 LEU B N 1
ATOM 5848 C CA . LEU B 1 330 ? 3.48 -36.219 -10.352 1 95.5 330 LEU B CA 1
ATOM 5849 C C . LEU B 1 330 ? 2.146 -35.719 -10.875 1 95.5 330 LEU B C 1
ATOM 5851 O O . LEU B 1 330 ? 1.986 -35.5 -12.078 1 95.5 330 LEU B O 1
ATOM 5855 N N . ARG B 1 331 ? 1.196 -35.531 -10.016 1 94.69 331 ARG B N 1
ATOM 5856 C CA . ARG B 1 331 ? -0.081 -34.938 -10.359 1 94.69 331 ARG B CA 1
ATOM 5857 C C . ARG B 1 331 ? 0.03 -33.406 -10.375 1 94.69 331 ARG B C 1
ATOM 5859 O O . ARG B 1 331 ? 0.37 -32.812 -9.359 1 94.69 331 ARG B O 1
ATOM 5866 N N . LEU B 1 332 ? -0.238 -32.812 -11.5 1 96.25 332 LEU B N 1
ATOM 5867 C CA . LEU B 1 332 ? -0.092 -31.375 -11.656 1 96.25 332 LEU B CA 1
ATOM 5868 C C . LEU B 1 332 ? -1.445 -30.719 -11.891 1 96.25 332 LEU B C 1
ATOM 5870 O O . LEU B 1 332 ? -2.439 -31.406 -12.148 1 96.25 332 LEU B O 1
ATOM 5874 N N . ASN B 1 333 ? -1.481 -29.359 -11.656 1 94.5 333 ASN B N 1
ATOM 5875 C CA . ASN B 1 333 ? -2.654 -28.594 -12.07 1 94.5 333 ASN B CA 1
ATOM 5876 C C . ASN B 1 333 ? -2.932 -28.766 -13.562 1 94.5 333 ASN B C 1
ATOM 5878 O O . ASN B 1 333 ? -2.018 -29.047 -14.336 1 94.5 333 ASN B O 1
ATOM 5882 N N . ASP B 1 334 ? -4.152 -28.516 -13.977 1 94.12 334 ASP B N 1
ATOM 5883 C CA . ASP B 1 334 ? -4.633 -28.891 -15.305 1 94.12 334 ASP B CA 1
ATOM 5884 C C . ASP B 1 334 ? -4.07 -27.953 -16.375 1 94.12 334 ASP B C 1
ATOM 5886 O O . ASP B 1 334 ? -3.729 -28.391 -17.469 1 94.12 334 ASP B O 1
ATOM 5890 N N . THR B 1 335 ? -3.998 -26.703 -16.062 1 95.81 335 THR B N 1
ATOM 5891 C CA . THR B 1 335 ? -3.639 -25.719 -17.078 1 95.81 335 THR B CA 1
ATOM 5892 C C . THR B 1 335 ? -2.123 -25.578 -17.172 1 95.81 335 THR B C 1
ATOM 5894 O O . THR B 1 335 ? -1.443 -25.391 -16.156 1 95.81 335 THR B O 1
ATOM 5897 N N . ALA B 1 336 ? -1.593 -25.594 -18.359 1 96 336 ALA B N 1
ATOM 5898 C CA . ALA B 1 336 ? -0.148 -25.562 -18.578 1 96 336 ALA B CA 1
ATOM 5899 C C . ALA B 1 336 ? 0.348 -24.125 -18.719 1 96 336 ALA B C 1
ATOM 5901 O O . ALA B 1 336 ? 1.013 -23.781 -19.703 1 96 336 ALA B O 1
ATOM 5902 N N . SER B 1 337 ? 0.065 -23.266 -17.781 1 97.19 337 SER B N 1
ATOM 5903 C CA . SER B 1 337 ? 0.7 -21.953 -17.703 1 97.19 337 SER B CA 1
ATOM 5904 C C . SER B 1 337 ? 2.076 -22.047 -17.047 1 97.19 337 SER B C 1
ATOM 5906 O O . SER B 1 337 ? 2.543 -23.141 -16.734 1 97.19 337 SER B O 1
ATOM 5908 N N . TYR B 1 338 ? 2.766 -20.891 -16.906 1 97.06 338 TYR B N 1
ATOM 5909 C CA . TYR B 1 338 ? 4.094 -20.922 -16.312 1 97.06 338 TYR B CA 1
ATOM 5910 C C . TYR B 1 338 ? 4.004 -21.188 -14.812 1 97.06 338 TYR B C 1
ATOM 5912 O O . TYR B 1 338 ? 5.02 -21.422 -14.156 1 97.06 338 TYR B O 1
ATOM 5920 N N . ILE B 1 339 ? 2.791 -21.156 -14.273 1 96.62 339 ILE B N 1
ATOM 5921 C CA . ILE B 1 339 ? 2.529 -21.531 -12.891 1 96.62 339 ILE B CA 1
ATOM 5922 C C . ILE B 1 339 ? 2.193 -23.016 -12.812 1 96.62 339 ILE B C 1
ATOM 5924 O O . ILE B 1 339 ? 1.113 -23.438 -13.234 1 96.62 339 ILE B O 1
ATOM 5928 N N . THR B 1 340 ? 3.064 -23.812 -12.289 1 96.44 340 THR B N 1
ATOM 5929 C CA . THR B 1 340 ? 2.873 -25.25 -12.172 1 96.44 340 THR B CA 1
ATOM 5930 C C . THR B 1 340 ? 2.695 -25.656 -10.719 1 96.44 340 THR B C 1
ATOM 5932 O O . THR B 1 340 ? 3.568 -25.406 -9.883 1 96.44 340 THR B O 1
ATOM 5935 N N . SER B 1 341 ? 1.603 -26.25 -10.461 1 95.38 341 SER B N 1
ATOM 5936 C CA . SER B 1 341 ? 1.333 -26.703 -9.102 1 95.38 341 SER B CA 1
ATOM 5937 C C . SER B 1 341 ? 1.369 -28.219 -9.016 1 95.38 341 SER B C 1
ATOM 5939 O O . SER B 1 341 ? 0.762 -28.922 -9.836 1 95.38 341 SER B O 1
ATOM 5941 N N . VAL B 1 342 ? 2.109 -28.75 -8.078 1 95.94 342 VAL B N 1
ATOM 5942 C CA . VAL B 1 342 ? 2.111 -30.172 -7.754 1 95.94 342 VAL B CA 1
ATOM 5943 C C . VAL B 1 342 ? 1.087 -30.453 -6.656 1 95.94 342 VAL B C 1
ATOM 5945 O O . VAL B 1 342 ? 1.19 -29.906 -5.551 1 95.94 342 VAL B O 1
ATOM 5948 N N . MET B 1 343 ? 0.152 -31.266 -6.992 1 94.5 343 MET B N 1
ATOM 5949 C CA . MET B 1 343 ? -0.876 -31.609 -6.02 1 94.5 343 MET B CA 1
ATOM 5950 C C . MET B 1 343 ? -0.347 -32.625 -5.016 1 94.5 343 MET B C 1
ATOM 5952 O O . MET B 1 343 ? 0.072 -33.719 -5.402 1 94.5 343 MET B O 1
ATOM 5956 N N . ILE B 1 344 ? -0.424 -32.281 -3.758 1 94.5 344 ILE B N 1
ATOM 5957 C CA . ILE B 1 344 ? 0.133 -33.156 -2.73 1 94.5 344 ILE B CA 1
ATOM 5958 C C . ILE B 1 344 ? -0.998 -33.812 -1.955 1 94.5 344 ILE B C 1
ATOM 5960 O O . ILE B 1 344 ? -0.906 -35 -1.607 1 94.5 344 ILE B O 1
ATOM 5964 N N . GLY B 1 345 ? -2.105 -33.031 -1.622 1 92.5 345 GLY B N 1
ATOM 5965 C CA . GLY B 1 345 ? -3.229 -33.625 -0.899 1 92.5 345 GLY B CA 1
ATOM 5966 C C . GLY B 1 345 ? -3.223 -33.281 0.58 1 92.5 345 GLY B C 1
ATOM 5967 O O . GLY B 1 345 ? -3.416 -32.125 0.959 1 92.5 345 GLY B O 1
ATOM 5968 N N . ARG B 1 346 ? -2.805 -34.188 1.385 1 92.25 346 ARG B N 1
ATOM 5969 C CA . ARG B 1 346 ? -2.846 -34 2.832 1 92.25 346 ARG B CA 1
ATOM 5970 C C . ARG B 1 346 ? -1.893 -32.906 3.277 1 92.25 346 ARG B C 1
ATOM 5972 O O . ARG B 1 346 ? -0.774 -32.812 2.77 1 92.25 346 ARG B O 1
ATOM 5979 N N . ASP B 1 347 ? -2.363 -32.125 4.246 1 88.62 347 ASP B N 1
ATOM 5980 C CA . ASP B 1 347 ? -1.597 -30.984 4.742 1 88.62 347 ASP B CA 1
ATOM 5981 C C . ASP B 1 347 ? -0.309 -31.438 5.422 1 88.62 347 ASP B C 1
ATOM 5983 O O . ASP B 1 347 ? 0.742 -30.812 5.258 1 88.62 347 ASP B O 1
ATOM 5987 N N . ASP B 1 348 ? -0.412 -32.438 6.234 1 88.62 348 ASP B N 1
ATOM 5988 C CA . ASP B 1 348 ? 0.766 -32.906 6.949 1 88.62 348 ASP B CA 1
ATOM 5989 C C . ASP B 1 348 ? 1.818 -33.438 5.98 1 88.62 348 ASP B C 1
ATOM 5991 O O . ASP B 1 348 ? 3.016 -33.219 6.172 1 88.62 348 ASP B O 1
ATOM 5995 N N . LYS B 1 349 ? 1.356 -34.125 4.934 1 93.44 349 LYS B N 1
ATOM 5996 C CA . LYS B 1 349 ? 2.275 -34.625 3.906 1 93.44 349 LYS B CA 1
ATOM 5997 C C . LYS B 1 349 ? 2.967 -33.438 3.201 1 93.44 349 LYS B C 1
ATOM 5999 O O . LYS B 1 349 ? 4.168 -33.5 2.924 1 93.44 349 LYS B O 1
ATOM 6004 N N . ALA B 1 350 ? 2.229 -32.5 2.9 1 93 350 ALA B N 1
ATOM 6005 C CA . ALA B 1 350 ? 2.777 -31.312 2.234 1 93 350 ALA B CA 1
ATOM 6006 C C . ALA B 1 350 ? 3.881 -30.672 3.072 1 93 350 ALA B C 1
ATOM 6008 O O . ALA B 1 350 ? 4.918 -30.266 2.541 1 93 350 ALA B O 1
ATOM 6009 N N . GLU B 1 351 ? 3.656 -30.609 4.301 1 89.38 351 GLU B N 1
ATOM 6010 C CA . GLU B 1 351 ? 4.66 -30.047 5.199 1 89.38 351 GLU B CA 1
ATOM 6011 C C . GLU B 1 351 ? 5.906 -30.922 5.262 1 89.38 351 GLU B C 1
ATOM 6013 O O . GLU B 1 351 ? 7.027 -30.406 5.305 1 89.38 351 GLU B O 1
ATOM 6018 N N . GLN B 1 352 ? 5.711 -32.156 5.32 1 92.69 352 GLN B N 1
ATOM 6019 C CA . GLN B 1 352 ? 6.832 -33.094 5.32 1 92.69 352 GLN B CA 1
ATOM 6020 C C . GLN B 1 352 ? 7.676 -32.938 4.059 1 92.69 352 GLN B C 1
ATOM 6022 O O . GLN B 1 352 ? 8.906 -32.938 4.125 1 92.69 352 GLN B O 1
ATOM 6027 N N . VAL B 1 353 ? 6.988 -32.812 2.986 1 95.31 353 VAL B N 1
ATOM 6028 C CA . VAL B 1 353 ? 7.672 -32.656 1.706 1 95.31 353 VAL B CA 1
ATOM 6029 C C . VAL B 1 353 ? 8.453 -31.344 1.694 1 95.31 353 VAL B C 1
ATOM 6031 O O . VAL B 1 353 ? 9.594 -31.297 1.239 1 95.31 353 VAL B O 1
ATOM 6034 N N . ARG B 1 354 ? 7.875 -30.328 2.162 1 93.06 354 ARG B N 1
ATOM 6035 C CA . ARG B 1 354 ? 8.531 -29.031 2.236 1 93.06 354 ARG B CA 1
ATOM 6036 C C . ARG B 1 354 ? 9.828 -29.109 3.041 1 93.06 354 ARG B C 1
ATOM 6038 O O . ARG B 1 354 ? 10.875 -28.625 2.604 1 93.06 354 ARG B O 1
ATOM 6045 N N . GLN B 1 355 ? 9.766 -29.719 4.195 1 91.94 355 GLN B N 1
ATOM 6046 C CA . GLN B 1 355 ? 10.914 -29.844 5.082 1 91.94 355 GLN B CA 1
ATOM 6047 C C . GLN B 1 355 ? 12.016 -30.688 4.438 1 91.94 355 GLN B C 1
ATOM 6049 O O . GLN B 1 355 ? 13.195 -30.344 4.531 1 91.94 355 GLN B O 1
ATOM 6054 N N . ALA B 1 356 ? 11.625 -31.719 3.848 1 96.25 356 ALA B N 1
ATOM 6055 C CA . ALA B 1 356 ? 12.594 -32.594 3.182 1 96.25 356 ALA B CA 1
ATOM 6056 C C . ALA B 1 356 ? 13.312 -31.844 2.061 1 96.25 356 ALA B C 1
ATOM 6058 O O . ALA B 1 356 ? 14.531 -31.953 1.913 1 96.25 356 ALA B O 1
ATOM 6059 N N . LEU B 1 357 ? 12.57 -31.109 1.326 1 96.81 357 LEU B N 1
ATOM 6060 C CA . LEU B 1 357 ? 13.156 -30.344 0.232 1 96.81 357 LEU B CA 1
ATOM 6061 C C . LEU B 1 357 ? 14.07 -29.25 0.767 1 96.81 357 LEU B C 1
ATOM 6063 O O . LEU B 1 357 ? 15.117 -28.969 0.185 1 96.81 357 LEU B O 1
ATOM 6067 N N . GLU B 1 358 ? 13.656 -28.656 1.807 1 93.38 358 GLU B N 1
ATOM 6068 C CA . GLU B 1 358 ? 14.5 -27.641 2.439 1 93.38 358 GLU B CA 1
ATOM 6069 C C . GLU B 1 358 ? 15.836 -28.234 2.883 1 93.38 358 GLU B C 1
ATOM 6071 O O . GLU B 1 358 ? 16.875 -27.609 2.709 1 93.38 358 GLU B O 1
ATOM 6076 N N . GLN B 1 359 ? 15.75 -29.359 3.449 1 95.38 359 GLN B N 1
ATOM 6077 C CA . GLN B 1 359 ? 16.969 -30.047 3.883 1 95.38 359 GLN B CA 1
ATOM 6078 C C . GLN B 1 359 ? 17.875 -30.359 2.695 1 95.38 359 GLN B C 1
ATOM 6080 O O . GLN B 1 359 ? 19.094 -30.406 2.834 1 95.38 359 GLN B O 1
ATOM 6085 N N . GLN B 1 360 ? 17.25 -30.516 1.602 1 97.19 360 GLN B N 1
ATOM 6086 C CA . GLN B 1 360 ? 18 -30.844 0.393 1 97.19 360 GLN B CA 1
ATOM 6087 C C . GLN B 1 360 ? 18.453 -29.578 -0.327 1 97.19 360 GLN B C 1
ATOM 6089 O O . GLN B 1 360 ? 19.062 -29.641 -1.396 1 97.19 360 GLN B O 1
ATOM 6094 N N . GLY B 1 361 ? 18.109 -28.406 0.179 1 96.56 361 GLY B N 1
ATOM 6095 C CA . GLY B 1 361 ? 18.609 -27.156 -0.366 1 96.56 361 GLY B CA 1
ATOM 6096 C C . GLY B 1 361 ? 17.641 -26.484 -1.328 1 96.56 361 GLY B C 1
ATOM 6097 O O . GLY B 1 361 ? 18.062 -25.719 -2.197 1 96.56 361 GLY B O 1
ATOM 6098 N N . PHE B 1 362 ? 16.406 -26.859 -1.23 1 97.12 362 PHE B N 1
ATOM 6099 C CA . PHE B 1 362 ? 15.414 -26.25 -2.088 1 97.12 362 PHE B CA 1
ATOM 6100 C C . PHE B 1 362 ? 14.461 -25.375 -1.271 1 97.12 362 PHE B C 1
ATOM 6102 O O . PHE B 1 362 ? 14.109 -25.719 -0.144 1 97.12 362 PHE B O 1
ATOM 6109 N N . CYS B 1 363 ? 14.156 -24.25 -1.799 1 93.69 363 CYS B N 1
ATOM 6110 C CA . CYS B 1 363 ? 13.109 -23.391 -1.263 1 93.69 363 CYS B CA 1
ATOM 6111 C C . CYS B 1 363 ? 11.844 -23.484 -2.109 1 93.69 363 CYS B C 1
ATOM 6113 O O . CYS B 1 363 ? 11.859 -23.125 -3.289 1 93.69 363 CYS B O 1
ATOM 6115 N N . VAL B 1 364 ? 10.758 -23.984 -1.504 1 94.19 364 VAL B N 1
ATOM 6116 C CA . VAL B 1 364 ? 9.523 -24.172 -2.25 1 94.19 364 VAL B CA 1
ATOM 6117 C C . VAL B 1 364 ? 8.336 -23.656 -1.435 1 94.19 364 VAL B C 1
ATOM 6119 O O . VAL B 1 364 ? 8.344 -23.734 -0.203 1 94.19 364 VAL B O 1
ATOM 6122 N N . PRO B 1 365 ? 7.375 -23.125 -2.113 1 90.69 365 PRO B N 1
ATOM 6123 C CA . PRO B 1 365 ? 6.156 -22.703 -1.411 1 90.69 365 PRO B CA 1
ATOM 6124 C C . PRO B 1 365 ? 5.129 -23.828 -1.302 1 90.69 365 PRO B C 1
ATOM 6126 O O . PRO B 1 365 ? 4.957 -24.609 -2.242 1 90.69 365 PRO B O 1
ATOM 6129 N N . ILE B 1 366 ? 4.512 -23.938 -0.097 1 89.38 366 ILE B N 1
ATOM 6130 C CA . ILE B 1 366 ? 3.412 -24.875 0.119 1 89.38 366 ILE B CA 1
ATOM 6131 C C . ILE B 1 366 ? 2.143 -24.094 0.477 1 89.38 366 ILE B C 1
ATOM 6133 O O . ILE B 1 366 ? 2.189 -23.141 1.256 1 89.38 366 ILE B O 1
ATOM 6137 N N . PHE B 1 367 ? 1.133 -24.422 -0.208 1 86.69 367 PHE B N 1
ATOM 6138 C CA . PHE B 1 367 ? -0.183 -23.891 0.121 1 86.69 367 PHE B CA 1
ATOM 6139 C C . PHE B 1 367 ? -1.072 -24.969 0.725 1 86.69 367 PHE B C 1
ATOM 6141 O O . PHE B 1 367 ? -1.36 -25.969 0.077 1 86.69 367 PHE B O 1
ATOM 6148 N N . ARG B 1 368 ? -1.413 -24.812 1.903 1 83.69 368 ARG B N 1
ATOM 6149 C CA . ARG B 1 368 ? -2.277 -25.719 2.643 1 83.69 368 ARG B CA 1
ATOM 6150 C C . ARG B 1 368 ? -3.438 -24.969 3.291 1 83.69 368 ARG B C 1
ATOM 6152 O O . ARG B 1 368 ? -3.582 -23.766 3.111 1 83.69 368 ARG B O 1
ATOM 6159 N N . TYR B 1 369 ? -4.285 -25.719 3.914 1 77.75 369 TYR B N 1
ATOM 6160 C CA . TYR B 1 369 ? -5.355 -25.047 4.648 1 77.75 369 TYR B CA 1
ATOM 6161 C C . TYR B 1 369 ? -4.793 -23.984 5.574 1 77.75 369 TYR B C 1
ATOM 6163 O O . TYR B 1 369 ? -3.766 -24.188 6.223 1 77.75 369 TYR B O 1
ATOM 6171 N N . PRO B 1 370 ? -5.371 -22.75 5.465 1 73.25 370 PRO B N 1
ATOM 6172 C CA . PRO B 1 370 ? -6.668 -22.359 4.91 1 73.25 370 PRO B CA 1
ATOM 6173 C C . PRO B 1 370 ? -6.547 -21.703 3.539 1 73.25 370 PRO B C 1
ATOM 6175 O O . PRO B 1 370 ? -7.543 -21.219 2.99 1 73.25 370 PRO B O 1
ATOM 6178 N N . ALA B 1 371 ? -5.367 -21.688 3.039 1 74.5 371 ALA B N 1
ATOM 6179 C CA . ALA B 1 371 ? -5.199 -21.094 1.721 1 74.5 371 ALA B CA 1
ATOM 6180 C C . ALA B 1 371 ? -5.926 -21.891 0.651 1 74.5 371 ALA B C 1
ATOM 6182 O O . ALA B 1 371 ? -6.367 -21.344 -0.362 1 74.5 371 ALA B O 1
ATOM 6183 N N . VAL B 1 372 ? -5.926 -23.156 0.908 1 78.56 372 VAL B N 1
ATOM 6184 C CA . VAL B 1 372 ? -6.703 -24.078 0.084 1 78.56 372 VAL B CA 1
ATOM 6185 C C . VAL B 1 372 ? -7.578 -24.969 0.975 1 78.56 372 VAL B C 1
ATOM 6187 O O . VAL B 1 372 ? -7.41 -24.984 2.197 1 78.56 372 VAL B O 1
ATOM 6190 N N . LYS B 1 373 ? -8.492 -25.578 0.375 1 79.12 373 LYS B N 1
ATOM 6191 C CA . LYS B 1 373 ? -9.344 -26.469 1.156 1 79.12 373 LYS B CA 1
ATOM 6192 C C . LYS B 1 373 ? -8.531 -27.594 1.791 1 79.12 373 LYS B C 1
ATOM 6194 O O . LYS B 1 373 ? -7.457 -27.938 1.298 1 79.12 373 LYS B O 1
ATOM 6199 N N . PRO B 1 374 ? -9.055 -28.094 2.895 1 83.5 374 PRO B N 1
ATOM 6200 C CA . P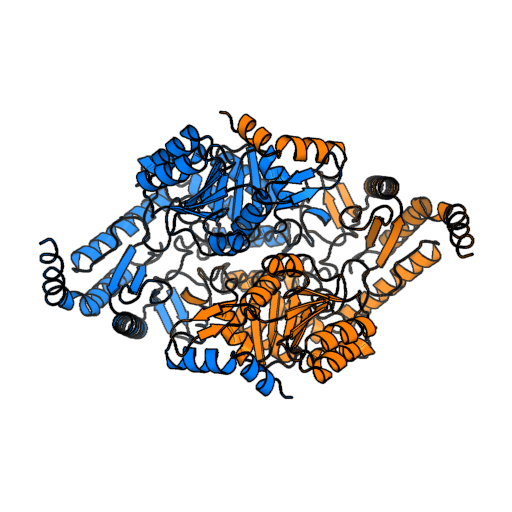RO B 1 374 ? -8.328 -29.188 3.541 1 83.5 374 PRO B CA 1
ATOM 6201 C C . PRO B 1 374 ? -8.055 -30.359 2.592 1 83.5 374 PRO B C 1
ATOM 6203 O O . PRO B 1 374 ? -8.914 -30.703 1.776 1 83.5 374 PRO B O 1
ATOM 6206 N N . ASN B 1 375 ? -6.941 -30.922 2.68 1 88.69 375 ASN B N 1
ATOM 6207 C CA . ASN B 1 375 ? -6.508 -32.094 1.918 1 88.69 375 ASN B CA 1
ATOM 6208 C C . ASN B 1 375 ? -6.344 -31.766 0.437 1 88.69 375 ASN B C 1
ATOM 6210 O O . ASN B 1 375 ? -6.484 -32.656 -0.417 1 88.69 375 ASN B O 1
ATOM 6214 N N . GLN B 1 376 ? -6.148 -30.531 0.204 1 90.19 376 GLN B N 1
ATOM 6215 C CA . GLN B 1 376 ? -5.883 -30.094 -1.161 1 90.19 376 GLN B CA 1
ATOM 6216 C C . GLN B 1 376 ? -4.594 -29.281 -1.235 1 90.19 376 GLN B C 1
ATOM 6218 O O . GLN B 1 376 ? -4.488 -28.344 -2.035 1 90.19 376 GLN B O 1
ATOM 6223 N N . ALA B 1 377 ? -3.725 -29.641 -0.314 1 92.38 377 ALA B N 1
ATOM 6224 C CA . ALA B 1 377 ? -2.453 -28.922 -0.274 1 92.38 377 ALA B CA 1
ATOM 6225 C C . ALA B 1 377 ? -1.689 -29.094 -1.586 1 92.38 377 ALA B C 1
ATOM 6227 O O . ALA B 1 377 ? -1.787 -30.125 -2.244 1 92.38 377 ALA B O 1
ATOM 6228 N N . LEU B 1 378 ? -0.984 -28.031 -1.933 1 94 378 LEU B N 1
ATOM 6229 C CA . LEU B 1 378 ? -0.246 -28.062 -3.191 1 94 378 LEU B CA 1
ATOM 6230 C C . LEU B 1 378 ? 1.042 -27.266 -3.086 1 94 378 LEU B C 1
ATOM 6232 O O . LEU B 1 378 ? 1.213 -26.469 -2.15 1 94 378 LEU B O 1
ATOM 6236 N N . MET B 1 379 ? 1.952 -27.578 -3.941 1 94.69 379 MET B N 1
ATOM 6237 C CA . MET B 1 379 ? 3.193 -26.844 -4.133 1 94.69 379 MET B CA 1
ATOM 6238 C C . MET B 1 379 ? 3.162 -26.062 -5.441 1 94.69 379 MET B C 1
ATOM 6240 O O . MET B 1 379 ? 3.1 -26.641 -6.52 1 94.69 379 MET B O 1
ATOM 6244 N N . ARG B 1 380 ? 3.137 -24.75 -5.312 1 94.56 380 ARG B N 1
ATOM 6245 C CA . ARG B 1 380 ? 3.119 -23.906 -6.504 1 94.56 380 ARG B CA 1
ATOM 6246 C C . ARG B 1 380 ? 4.535 -23.562 -6.945 1 94.56 380 ARG B C 1
ATOM 6248 O O . ARG B 1 380 ? 5.277 -22.906 -6.211 1 94.56 380 ARG B O 1
ATOM 6255 N N . LEU B 1 381 ? 4.844 -23.953 -8.133 1 96.38 381 LEU B N 1
ATOM 6256 C CA . LEU B 1 381 ? 6.199 -23.781 -8.633 1 96.38 381 LEU B CA 1
ATOM 6257 C C . LEU B 1 381 ? 6.23 -22.781 -9.781 1 96.38 381 LEU B C 1
ATOM 6259 O O . LEU B 1 381 ? 5.434 -22.891 -10.719 1 96.38 381 LEU B O 1
ATOM 6263 N N . ILE B 1 382 ? 7.121 -21.828 -9.664 1 96 382 ILE B N 1
ATOM 6264 C CA . ILE B 1 382 ? 7.453 -20.891 -10.742 1 96 382 ILE B CA 1
ATOM 6265 C C . ILE B 1 382 ? 8.945 -20.969 -11.047 1 96 382 ILE B C 1
ATOM 6267 O O . ILE B 1 382 ? 9.781 -20.672 -10.188 1 96 382 ILE B O 1
ATOM 6271 N N . LEU B 1 383 ? 9.242 -21.438 -12.211 1 97.5 383 LEU B N 1
ATOM 6272 C CA . LEU B 1 383 ? 10.633 -21.547 -12.633 1 97.5 383 LEU B CA 1
ATOM 6273 C C . LEU B 1 383 ? 11.289 -20.156 -12.719 1 97.5 383 LEU B C 1
ATOM 6275 O O . LEU B 1 383 ? 10.664 -19.203 -13.18 1 97.5 383 LEU B O 1
ATOM 6279 N N . HIS B 1 384 ? 12.508 -20.062 -12.25 1 97.5 384 HIS B N 1
ATOM 6280 C CA . HIS B 1 384 ? 13.297 -18.859 -12.477 1 97.5 384 HIS B CA 1
ATOM 6281 C C . HIS B 1 384 ? 14.109 -18.953 -13.758 1 97.5 384 HIS B C 1
ATOM 6283 O O . HIS B 1 384 ? 14.664 -20.016 -14.062 1 97.5 384 HIS B O 1
ATOM 6289 N N . ARG B 1 385 ? 14.188 -17.891 -14.445 1 97.44 385 ARG B N 1
ATOM 6290 C CA . ARG B 1 385 ? 14.852 -17.859 -15.742 1 97.44 385 ARG B CA 1
ATOM 6291 C C . ARG B 1 385 ? 16.312 -18.297 -15.625 1 97.44 385 ARG B C 1
ATOM 6293 O O . ARG B 1 385 ? 16.859 -18.906 -16.547 1 97.44 385 ARG B O 1
ATOM 6300 N N . LEU B 1 386 ? 16.938 -18.109 -14.508 1 97.12 386 LEU B N 1
ATOM 6301 C CA . LEU B 1 386 ? 18.375 -18.328 -14.336 1 97.12 386 LEU B CA 1
ATOM 6302 C C . LEU B 1 386 ? 18.641 -19.688 -13.672 1 97.12 386 LEU B C 1
ATOM 6304 O O . LEU B 1 386 ? 19.781 -20.016 -13.375 1 97.12 386 LEU B O 1
ATOM 6308 N N . HIS B 1 387 ? 17.594 -20.484 -13.422 1 98.31 387 HIS B N 1
ATOM 6309 C CA . HIS B 1 387 ? 17.844 -21.859 -12.969 1 98.31 387 HIS B CA 1
ATOM 6310 C C . HIS B 1 387 ? 18.656 -22.641 -14 1 98.31 387 HIS B C 1
ATOM 6312 O O . HIS B 1 387 ? 18.406 -22.531 -15.203 1 98.31 387 HIS B O 1
ATOM 6318 N N . THR B 1 388 ? 19.547 -23.422 -13.516 1 97.88 388 THR B N 1
ATOM 6319 C CA . THR B 1 388 ? 20.328 -24.266 -14.406 1 97.88 388 THR B CA 1
ATOM 6320 C C . THR B 1 388 ? 19.656 -25.625 -14.609 1 97.88 388 THR B C 1
ATOM 6322 O O . THR B 1 388 ? 18.828 -26.031 -13.797 1 97.88 388 THR B O 1
ATOM 6325 N N . GLU B 1 389 ? 20.094 -26.25 -15.688 1 97.56 389 GLU B N 1
ATOM 6326 C CA . GLU B 1 389 ? 19.516 -27.547 -15.977 1 97.56 389 GLU B CA 1
ATOM 6327 C C . GLU B 1 389 ? 19.828 -28.547 -14.867 1 97.56 389 GLU B C 1
ATOM 6329 O O . GLU B 1 389 ? 18.938 -29.297 -14.438 1 97.56 389 GLU B O 1
ATOM 6334 N N . PRO B 1 390 ? 21 -28.562 -14.32 1 98.12 390 PRO B N 1
ATOM 6335 C CA . PRO B 1 390 ? 21.266 -29.469 -13.211 1 98.12 390 PRO B CA 1
ATOM 6336 C C . PRO B 1 390 ? 20.406 -29.172 -11.984 1 98.12 390 PRO B C 1
ATOM 6338 O O . PRO B 1 390 ? 19.984 -30.109 -11.297 1 98.12 390 PRO B O 1
ATOM 6341 N N . GLN B 1 391 ? 20.188 -27.953 -11.68 1 98.25 391 GLN B N 1
ATOM 6342 C CA . GLN B 1 391 ? 19.312 -27.594 -10.562 1 98.25 391 GLN B CA 1
ATOM 6343 C C . GLN B 1 391 ? 17.906 -28.141 -10.766 1 98.25 391 GLN B C 1
ATOM 6345 O O . GLN B 1 391 ? 17.297 -28.672 -9.844 1 98.25 391 GLN B O 1
ATOM 6350 N N . ILE B 1 392 ? 17.438 -28 -11.969 1 98.25 392 ILE B N 1
ATOM 6351 C CA . ILE B 1 392 ? 16.094 -28.438 -12.32 1 98.25 392 ILE B CA 1
ATOM 6352 C C . ILE B 1 392 ? 16.016 -29.969 -12.211 1 98.25 392 ILE B C 1
ATOM 6354 O O . ILE B 1 392 ? 15.086 -30.5 -11.602 1 98.25 392 ILE B O 1
ATOM 6358 N N . ASP B 1 393 ? 16.984 -30.594 -12.766 1 98 393 ASP B N 1
ATOM 6359 C CA . ASP B 1 393 ? 16.984 -32.031 -12.766 1 98 393 ASP B CA 1
ATOM 6360 C C . ASP B 1 393 ? 17.047 -32.594 -11.336 1 98 393 ASP B C 1
ATOM 6362 O O . ASP B 1 393 ? 16.344 -33.562 -11.008 1 98 393 ASP B O 1
ATOM 6366 N N . ARG B 1 394 ? 17.875 -32.031 -10.523 1 98.06 394 ARG B N 1
ATOM 6367 C CA . ARG B 1 394 ? 17.969 -32.469 -9.133 1 98.06 394 ARG B CA 1
ATOM 6368 C C . ARG B 1 394 ? 16.656 -32.25 -8.398 1 98.06 394 ARG B C 1
ATOM 6370 O O . ARG B 1 394 ? 16.266 -33.094 -7.574 1 98.06 394 ARG B O 1
ATOM 6377 N N . PHE B 1 395 ? 16.078 -31.156 -8.648 1 98.31 395 PHE B N 1
ATOM 6378 C CA . PHE B 1 395 ? 14.805 -30.844 -8.016 1 98.31 395 PHE B CA 1
ATOM 6379 C C . PHE B 1 395 ? 13.742 -31.859 -8.406 1 98.31 395 PHE B C 1
ATOM 6381 O O . PHE B 1 395 ? 13.047 -32.406 -7.543 1 98.31 395 PHE B O 1
ATOM 6388 N N . VAL B 1 396 ? 13.609 -32.156 -9.688 1 97.81 396 VAL B N 1
ATOM 6389 C CA . VAL B 1 396 ? 12.617 -33.094 -10.203 1 97.81 396 VAL B CA 1
ATOM 6390 C C . VAL B 1 396 ? 12.867 -34.469 -9.609 1 97.81 396 VAL B C 1
ATOM 6392 O O . VAL B 1 396 ? 11.922 -35.156 -9.211 1 97.81 396 VAL B O 1
ATOM 6395 N N . ALA B 1 397 ? 14.062 -34.844 -9.547 1 97.31 397 ALA B N 1
ATOM 6396 C CA . ALA B 1 397 ? 14.422 -36.156 -8.969 1 97.31 397 ALA B CA 1
ATOM 6397 C C . ALA B 1 397 ? 14.016 -36.219 -7.504 1 97.31 397 ALA B C 1
ATOM 6399 O O . ALA B 1 397 ? 13.508 -37.25 -7.047 1 97.31 397 ALA B O 1
ATOM 6400 N N . SER B 1 398 ? 14.289 -35.156 -6.805 1 97.44 398 SER B N 1
ATOM 6401 C CA . SER B 1 398 ? 13.93 -35.094 -5.391 1 97.44 398 SER B CA 1
ATOM 6402 C C . SER B 1 398 ? 12.422 -35.219 -5.199 1 97.44 398 SER B C 1
ATOM 6404 O O . SER B 1 398 ? 11.961 -35.906 -4.297 1 97.44 398 SER B O 1
ATOM 6406 N N . LEU B 1 399 ? 11.68 -34.562 -6.047 1 96.94 399 LEU B N 1
ATOM 6407 C CA . LEU B 1 399 ? 10.227 -34.594 -5.953 1 96.94 399 LEU B CA 1
ATOM 6408 C C . LEU B 1 399 ? 9.711 -36 -6.281 1 96.94 399 LEU B C 1
ATOM 6410 O O . LEU B 1 399 ? 8.781 -36.5 -5.637 1 96.94 399 LEU B O 1
ATOM 6414 N N . LYS B 1 400 ? 10.266 -36.562 -7.262 1 95.56 400 LYS B N 1
ATOM 6415 C CA . LYS B 1 400 ? 9.898 -37.938 -7.641 1 95.56 400 LYS B CA 1
ATOM 6416 C C . LYS B 1 400 ? 10.102 -38.906 -6.477 1 95.56 400 LYS B C 1
ATOM 6418 O O . LYS B 1 400 ? 9.234 -39.719 -6.199 1 95.56 400 LYS B O 1
ATOM 6423 N N . ASP B 1 401 ? 11.164 -38.781 -5.82 1 95.12 401 ASP B N 1
ATOM 6424 C CA . ASP B 1 401 ? 11.484 -39.656 -4.691 1 95.12 401 ASP B CA 1
ATOM 6425 C C . ASP B 1 401 ? 10.5 -39.438 -3.541 1 95.12 401 ASP B C 1
ATOM 6427 O O . ASP B 1 401 ? 10.117 -40.406 -2.867 1 95.12 401 ASP B O 1
ATOM 6431 N N . LEU B 1 402 ? 10.172 -38.219 -3.361 1 95 402 LEU B N 1
ATOM 6432 C CA . LEU B 1 402 ? 9.344 -37.844 -2.211 1 95 402 LEU B CA 1
ATOM 6433 C C . LEU B 1 402 ? 7.875 -38.125 -2.492 1 95 402 LEU B C 1
ATOM 6435 O O . LEU B 1 402 ? 7.117 -38.469 -1.581 1 95 402 LEU B O 1
ATOM 6439 N N . LEU B 1 403 ? 7.414 -37.969 -3.758 1 93.06 403 LEU B N 1
ATOM 6440 C CA . LEU B 1 403 ? 5.984 -38 -4.062 1 93.06 403 LEU B CA 1
ATOM 6441 C C . LEU B 1 403 ? 5.672 -39.062 -5.102 1 93.06 403 LEU B C 1
ATOM 6443 O O . LEU B 1 403 ? 4.508 -39.438 -5.293 1 93.06 403 LEU B O 1
ATOM 6447 N N . GLY B 1 404 ? 6.578 -39.531 -5.969 1 74.25 404 GLY B N 1
ATOM 6448 C CA . GLY B 1 404 ? 6.352 -40.438 -7.102 1 74.25 404 GLY B CA 1
ATOM 6449 C C . GLY B 1 404 ? 5.812 -41.781 -6.699 1 74.25 404 GLY B C 1
ATOM 6450 O O . GLY B 1 404 ? 5.031 -42.406 -7.438 1 74.25 404 GLY B O 1
ATOM 6451 N N . GLN B 1 405 ? 6.383 -42.375 -5.695 1 60.25 405 GLN B N 1
ATOM 6452 C CA . GLN B 1 405 ? 6 -43.75 -5.438 1 60.25 405 GLN B CA 1
ATOM 6453 C C . GLN B 1 405 ? 4.555 -43.844 -4.953 1 60.25 405 GLN B C 1
ATOM 6455 O O . GLN B 1 405 ? 3.939 -44.906 -5.027 1 60.25 405 GLN B O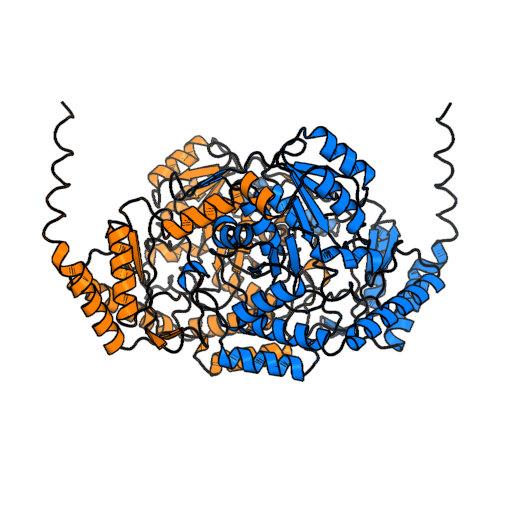 1
ATOM 6460 N N . GLY B 1 406 ? 3.877 -42.812 -4.488 1 49.66 406 GLY B N 1
ATOM 6461 C CA . GLY B 1 406 ? 2.6 -42.969 -3.809 1 49.66 406 GLY B CA 1
ATOM 6462 C C . GLY B 1 406 ? 1.412 -42.906 -4.75 1 49.66 406 GLY B C 1
ATOM 6463 O O . GLY B 1 406 ? 0.261 -42.938 -4.309 1 49.66 406 GLY B O 1
ATOM 6464 N N . ALA B 1 407 ? 1.433 -42.344 -5.977 1 45.41 407 ALA B N 1
ATOM 6465 C CA . ALA B 1 407 ? 0.237 -42.312 -6.816 1 45.41 407 ALA B CA 1
ATOM 6466 C C . ALA B 1 407 ? -0.312 -43.719 -7.066 1 45.41 407 ALA B C 1
ATOM 6468 O O . ALA B 1 407 ? -1.43 -43.875 -7.566 1 45.41 407 ALA B O 1
ATOM 6469 N N . SER B 1 408 ? 0.366 -44.688 -6.949 1 39.28 408 SER B N 1
ATOM 6470 C CA . SER B 1 408 ? -0.222 -45.969 -7.242 1 39.28 408 SER B CA 1
ATOM 6471 C C . SER B 1 408 ? -1.244 -46.375 -6.18 1 39.28 408 SER B C 1
ATOM 6473 O O . SER B 1 408 ? -2.268 -46.969 -6.496 1 39.28 408 SER B O 1
ATOM 6475 N N . ARG B 1 409 ? -1.071 -46.219 -4.902 1 38.97 409 ARG B N 1
ATOM 6476 C CA . ARG B 1 409 ? -1.96 -46.938 -3.977 1 38.97 409 ARG B CA 1
ATOM 6477 C C . ARG B 1 409 ? -3.184 -46.062 -3.648 1 38.97 409 ARG B C 1
ATOM 6479 O O . ARG B 1 409 ? -4.277 -46.594 -3.453 1 38.97 409 ARG B O 1
ATOM 6486 N N . ASP B 1 410 ? -3.178 -44.781 -3.402 1 38.69 410 ASP B N 1
ATOM 6487 C CA . ASP B 1 410 ? -4.293 -44.094 -2.756 1 38.69 410 ASP B CA 1
ATOM 6488 C C . ASP B 1 410 ? -5.277 -43.531 -3.791 1 38.69 410 ASP B C 1
ATOM 6490 O O . ASP B 1 410 ? -6.336 -43.031 -3.436 1 38.69 410 ASP B O 1
ATOM 6494 N N . ALA B 1 411 ? -5.164 -43.438 -5.121 1 38.66 411 ALA B N 1
ATOM 6495 C CA . ALA B 1 411 ? -6.203 -43.094 -6.086 1 38.66 411 ALA B CA 1
ATOM 6496 C C . ALA B 1 411 ? -7.238 -44.219 -6.195 1 38.66 411 ALA B C 1
ATOM 6498 O O . ALA B 1 411 ? -8.336 -44 -6.707 1 38.66 411 ALA B O 1
ATOM 6499 N N . ILE B 1 412 ? -7.09 -45.469 -5.93 1 33.78 412 ILE B N 1
ATOM 6500 C CA . ILE B 1 412 ? -8.031 -46.562 -6.094 1 33.78 412 ILE B CA 1
ATOM 6501 C C . ILE B 1 412 ? -9.102 -46.5 -5.004 1 33.78 412 ILE B C 1
ATOM 6503 O O . ILE B 1 412 ? -10.242 -46.906 -5.215 1 33.78 412 ILE B O 1
ATOM 6507 N N . ALA B 1 413 ? -8.852 -46.094 -3.799 1 36.62 413 ALA B N 1
ATOM 6508 C CA . ALA B 1 413 ? -9.859 -46.281 -2.76 1 36.62 413 ALA B CA 1
ATOM 6509 C C . ALA B 1 413 ? -10.938 -45.188 -2.836 1 36.62 413 ALA B C 1
ATOM 6511 O O . ALA B 1 413 ? -12.078 -45.406 -2.41 1 36.62 413 ALA B O 1
ATOM 6512 N N . GLY B 1 414 ? -10.711 -43.969 -3.279 1 33.62 414 GLY B N 1
ATOM 6513 C CA . GLY B 1 414 ? -11.773 -42.969 -3.15 1 33.62 414 GLY B CA 1
ATOM 6514 C C . GLY B 1 414 ? -12.773 -43 -4.293 1 33.62 414 GLY B C 1
ATOM 6515 O O . GLY B 1 414 ? -13.688 -42.188 -4.352 1 33.62 414 GLY B O 1
ATOM 6516 N N . ALA B 1 415 ? -12.648 -43.75 -5.414 1 31.92 415 ALA B N 1
ATOM 6517 C CA . ALA B 1 415 ? -13.656 -43.812 -6.469 1 31.92 415 ALA B CA 1
ATOM 6518 C C . ALA B 1 415 ? -14.859 -44.656 -6.016 1 31.92 415 ALA B C 1
ATOM 6520 O O . ALA B 1 415 ? -15.914 -44.625 -6.648 1 31.92 415 ALA B O 1
ATOM 6521 N N . GLU B 1 416 ? -14.797 -45.562 -5.023 1 30.95 416 GLU B N 1
ATOM 6522 C CA . GLU B 1 416 ? -15.938 -46.438 -4.805 1 30.95 416 GLU B CA 1
ATOM 6523 C C . GLU B 1 416 ? -17.094 -45.719 -4.125 1 30.95 416 GLU B C 1
ATOM 6525 O O . GLU B 1 416 ? -18.219 -46.219 -4.098 1 30.95 416 GLU B O 1
ATOM 6530 N N . PHE B 1 417 ? -16.906 -44.656 -3.357 1 29.72 417 PHE B N 1
ATOM 6531 C CA . PHE B 1 417 ? -18.031 -44.375 -2.473 1 29.72 417 PHE B CA 1
ATOM 6532 C C . PHE B 1 417 ? -19.141 -43.656 -3.225 1 29.72 417 PHE B C 1
ATOM 6534 O O . PHE B 1 417 ? -20.219 -43.406 -2.666 1 29.72 417 PHE B O 1
ATOM 6541 N N . VAL B 1 418 ? -19.031 -43.125 -4.434 1 28.09 418 VAL B N 1
ATOM 6542 C CA . VAL B 1 418 ? -20.172 -42.344 -4.863 1 28.09 418 VAL B CA 1
ATOM 6543 C C . VAL B 1 418 ? -21.25 -43.25 -5.449 1 28.09 418 VAL B C 1
ATOM 6545 O O . VAL B 1 418 ? -22.297 -42.781 -5.879 1 28.09 418 VAL B O 1
ATOM 6548 N N . GLY B 1 419 ? -20.984 -44.562 -5.688 1 25.25 419 GLY B N 1
ATOM 6549 C CA . GLY B 1 419 ? -22.047 -45.188 -6.484 1 25.25 419 GLY B CA 1
ATOM 6550 C C . GLY B 1 419 ? -23.344 -45.344 -5.715 1 25.25 419 GLY B C 1
ATOM 6551 O O . GLY B 1 419 ? -24.391 -45.594 -6.312 1 25.25 419 GLY B O 1
ATOM 6552 N N . HIS B 1 420 ? -23.406 -45.719 -4.445 1 25.64 420 HIS B N 1
ATOM 6553 C CA . HIS B 1 420 ? -24.594 -46.469 -4.055 1 25.64 420 HIS B CA 1
ATOM 6554 C C . HIS B 1 420 ? -25.812 -45.562 -3.91 1 25.64 420 HIS B C 1
ATOM 6556 O O . HIS B 1 420 ? -26.938 -45.969 -4.145 1 25.64 420 HIS B O 1
ATOM 6562 N N . ARG B 1 421 ? -25.875 -44.531 -3.049 1 25.38 421 ARG B N 1
ATOM 6563 C CA . ARG B 1 421 ? -27.156 -44.375 -2.379 1 25.38 421 ARG B CA 1
ATOM 6564 C C . ARG B 1 421 ? -28.172 -43.688 -3.295 1 25.38 421 ARG B C 1
ATOM 6566 O O . ARG B 1 421 ? -29.234 -43.25 -2.846 1 25.38 421 ARG B O 1
ATOM 6573 N N . GLN B 1 422 ? -27.938 -43.375 -4.602 1 20.75 422 GLN B N 1
ATOM 6574 C CA . GLN B 1 422 ? -29.172 -42.938 -5.254 1 20.75 422 GLN B CA 1
ATOM 6575 C C . GLN B 1 422 ? -30.094 -44.094 -5.539 1 20.75 422 GLN B C 1
ATOM 6577 O O . GLN B 1 422 ? -30.812 -44.125 -6.547 1 20.75 422 GLN B O 1
ATOM 6582 N N . ARG B 1 423 ? -30.375 -45.094 -4.754 1 19.75 423 ARG B N 1
ATOM 6583 C CA . ARG B 1 423 ? -31.766 -45.469 -4.98 1 19.75 423 ARG B CA 1
ATOM 6584 C C . ARG B 1 423 ? -32.719 -44.438 -4.348 1 19.75 423 ARG B C 1
ATOM 6586 O O . ARG B 1 423 ? -32.438 -43.938 -3.258 1 19.75 423 ARG B O 1
#

Secondary structure (DSSP, 8-state):
--HHHHHHHHTHHHHHHHHHHTTS--PPPEE-S--SSEEEETTEEEEE-S-S-TT-GGG-HHHHHHHHHHHHHH-S--SS-TTTT-EEHHHHHHHHHHHHHHT-SEEEEESSHHHHHHHHHHHHT-EEESSSSSEEE-TT-EEEEETT--HHHHHHTTTS-BTTTEEEE-TT-HHHHHHHHHTTTT--EEEEEESB-TTT--B--HHHHHHHHHHTT-EEEEE-TTTTTTS-STTSTTHHHHTTGGGSSEEEEESSSTT-SS-EEEEE-HHHHHHHHHHSSTTTSSPPPPHHHHHHHHHHHHHHHH-THHHHHHHHHHHHHHHHHHHTT--B-SS-SSEEEEEEESHHHHHHHHHHHHHTTEE--EE-TTTS-TT-EEEEEE--TT--HHHHHHHHHHHHHHHGGGGTTTTTGGGGGGSGGG-/--HHHHHHHHTHHHHHHHHHHTTS--PPPEE-S--SSEEEETTEEEEE-S-S-TT-GGG-HHHHHHHHHHHHHH-S--SS-TTTT-EEHHHHHHHHHHHHH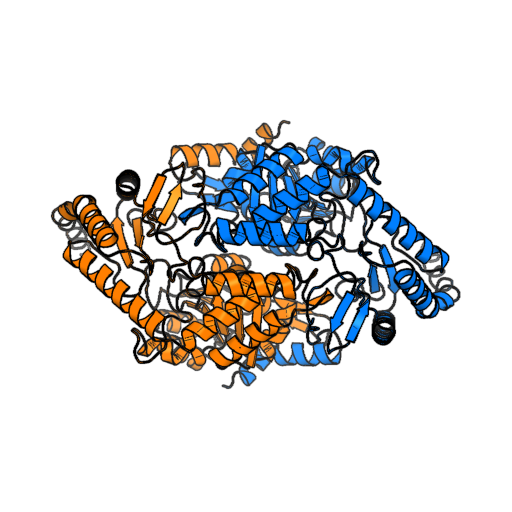HT-SEEEEESSHHHHHHHHHHHHT-EEESSSSSEEE-TT-EEEEETT--HHHHHHTTTS-BTTTEEEE-TT-HHHHHHHHHTTTT--EEEEEESB-TTT--B--HHHHHHHHHHTT-EEEEE-TTTTTTS-STTSTTHHHHTTGGGSSEEEEESSSTT-SS-EEEEE-HHHHHHHHHHSSTTTSSPPPPHHHHHHHHHHHHHHHH-THHHHHHHHHHHHHHHHHHHTT--B-SS-SSEEEEEEESHHHHHHHHHHHHHTTEE--EE-TTTS-TT-EEEEEE--TT--HHHHHHHHHHHHHHHGGGGTTTTTGGGGGGSSTT-

Foldseek 3Di:
DDPVVVCVVVCNVVVVVVCVVVPNDDDDFDWDDDDFCWTDGPRAIFREFAAQLFLCQVVDPVLVVLLVVQCVVPNFFQPAFCVPRNDDPLQVLLFVVVCVVLVFDTKDKFQALLLVLLLLLQLQQDFDAPDPVRTDHNVQEAEEEAPLDDPSNCVSCVVRDEPHRYYYFYHLDLVRVLVVLVPPVLGAYEYEYEQAGQPARDGHQQVSNLVSCVVSVYAYEYEDAPPPLQDCDPVHPPVVRNVCSSVHQKYKYGCCHHVNAGIIMIGHYPVRVVSSCPRSCSRGVDTHHTSSRSNSSSVSSVVCVVCVVSSVVQFVVLQVLLVLLVVLQFDWRDDSGLKIKTWQFAPVLQVVLQVQSVVVRHHWDKDAPPSPDHRRIITIGHHRPPDDPVNSVVSSVSCSVSRVVPVPPPVPPPVPPPPPPPD/DDPVVVCVVVCNVVVVVVCVVVPNDDDDFDWDDDDFCWTDGPRAIFREFAAQLFLCQVVDPVLVVLLVVQCVVPNFFQPAFCVPRNDDPLQVLLFVVVCVVLVFDTKDKFQALLLVLLLLLQLQQDFDAPDPVRTDHNVQEAEEEAPLDDPSNCVSCVVRDEPHRYYYFYHLDLVRVLVVLVPPVLGAYEYEYEQAGQPARDGHQQVSNLVSCVVSVYAYEYEDAPPPLQDCDPVHPPVVRNVCSSVHQKYKYGCCHHVNAGIIMIGHYPVRNVSSCPRSCRRGVDTHHTSSRSNSSSVSSVVCVVCVVSSVVQFVVLQVLLVLLVVLQFDWRDDSGLKIKTWQFAPVLQVVLQVQSVVVRHHWDKDAPPSPDHRGIITIGHHHPPDDPVNSVVSSVSCSVSRVVPVPPPVPPPVPPPPPDPD

Solvent-accessible surface area (backbone atoms only — not comparable to full-atom values): 42664 Å² total; per-residue (Å²): 129,56,74,65,58,53,32,53,75,64,32,33,43,53,24,39,55,38,22,40,75,72,65,76,46,74,83,68,46,52,28,58,48,41,56,45,40,41,36,27,41,93,89,38,71,23,46,30,30,39,40,42,30,26,70,40,54,70,76,33,65,69,51,48,48,50,29,47,52,32,33,72,51,29,16,61,33,63,25,36,20,38,78,55,52,16,43,38,51,34,47,53,52,35,24,53,50,49,8,60,74,46,69,33,75,23,39,46,68,20,48,25,38,52,44,32,40,30,15,48,46,38,34,64,44,32,73,48,62,78,42,90,69,25,34,42,71,25,71,77,36,26,41,35,30,32,65,73,47,57,64,48,48,56,60,51,46,60,66,43,51,72,81,66,38,27,43,67,26,54,70,78,33,60,70,48,40,51,55,56,57,64,70,52,77,80,57,56,34,36,41,38,38,43,47,30,34,87,84,50,20,40,66,36,61,44,47,63,49,51,51,53,25,58,75,69,69,30,45,38,37,35,41,22,41,70,30,49,89,68,49,34,50,82,89,36,74,63,21,84,31,41,62,40,57,60,73,46,53,26,44,31,37,32,29,38,26,72,66,38,41,71,16,15,28,41,29,16,49,49,44,54,43,63,40,33,51,66,46,21,43,51,39,40,72,30,59,60,51,37,35,20,54,32,38,40,48,43,52,50,52,51,48,48,66,77,36,53,59,61,54,51,51,44,50,52,50,36,50,50,53,51,49,53,42,46,73,44,59,49,52,59,47,88,38,89,45,68,39,44,26,41,61,61,24,42,48,68,56,42,51,51,51,47,52,54,38,41,76,71,32,35,39,68,31,76,41,30,65,77,80,28,59,80,56,49,7,30,34,52,36,30,68,30,62,73,54,46,70,68,59,50,51,52,48,48,53,51,46,28,71,74,55,29,78,58,65,73,68,68,68,70,69,73,70,65,72,74,66,64,70,78,112,131,55,74,63,57,52,31,54,76,63,32,34,42,54,24,40,54,38,22,38,73,72,66,76,49,76,81,67,48,52,27,59,46,42,56,46,40,40,35,27,42,92,89,37,72,22,47,30,30,38,39,43,29,26,68,41,54,71,76,32,66,69,53,47,49,52,30,48,54,33,33,72,51,29,18,62,35,62,24,35,19,38,77,55,52,16,44,39,52,34,47,52,52,34,25,52,50,49,8,60,75,47,69,32,76,23,42,46,68,20,48,25,38,51,43,32,41,31,16,50,46,38,34,63,42,33,73,49,64,81,42,90,70,26,34,41,71,27,70,76,36,27,42,34,30,32,63,75,48,58,64,47,48,56,58,50,46,60,65,45,52,73,81,67,38,27,42,69,26,55,69,78,33,59,68,47,40,52,57,57,57,66,70,51,77,80,57,55,35,36,40,36,39,43,46,30,34,86,85,50,21,42,66,36,57,44,48,63,50,51,51,50,26,58,76,68,70,30,44,37,37,34,40,22,40,70,32,50,90,68,50,35,49,82,91,36,73,63,20,84,30,40,64,41,58,60,73,45,53,26,44,30,35,33,29,39,27,73,67,38,40,71,17,14,28,40,29,17,50,49,44,56,42,61,41,35,52,66,46,21,44,51,40,40,73,30,61,60,52,35,36,20,55,32,37,40,48,44,53,50,54,50,48,47,66,76,37,54,60,59,55,51,51,43,50,52,51,34,51,51,51,51,49,54,40,46,72,44,58,50,52,60,49,86,38,88,46,64,40,43,27,41,60,62,24,42,48,69,56,43,51,52,50,48,52,53,37,40,75,71,32,35,39,69,30,75,43,30,64,78,80,29,59,80,57,50,8,30,32,52,36,28,70,29,62,73,54,48,68,69,59,50,53,52,48,49,52,51,47,29,70,74,54,28,77,56,62,72,67,67,69,66,67,73,70,63,72,77,69,64,77,84,114

Radius of gyration: 27.37 Å; Cα contacts (8 Å, |Δi|>4): 1749; chains: 2; bounding box: 60×92×65 Å

pLDDT: mean 90.86, std 14.27, range [19.47, 98.88]

Nearest PDB structures (foldseek):
  8guh-assembly1_A  TM=9.132E-01  e=2.953E-37  Sphingobacterium multivorum
  7x98-assembly2_D  TM=9.224E-01  e=3.134E-35  Rhodopseudomonas palustris
  1bs0-assembly1_A  TM=8.872E-01  e=8.162E-37  Escherichia coli
  7pob-assembly1_A  TM=9.212E-01  e=2.324E-33  Thermus thermophilus
  7u7h-assembly3_E  TM=8.703E-01  e=9.471E-30  Alistipes finegoldii DSM 17242

Organism: Herbaspirillum seropedicae (strain SmR1) (NCBI:txid757424)

Sequence (846 aa):
MSNSSKSARWGFQRFVASSVAEGFLHEPVIMQGMSGAEVSRNGRSYVNFSGINYLGWQQDARVLDAFVESARRYGLSTGGSRATQGICEPHLRLENMLSTLHGKERTLSFASGMLANIGFINAMTAKFGFSSRSAIDNRDAVLIFDRECHWSLWKAASHLKFGESLLAFKHNDVTDLTAVLAKLGGRKAIVVFESLYSSDGSVAPIGEILDVCQRFDALSYIDDANGFMVYGSPQRPFHEQFRHMRRADFIMVSLSKSVGLEGGAISGSAEFIDAFEVLSGTSIFTAAIQPPTADLAVFIIERLRANPWIMEDYLDRSAMFRLKLQASGLRLNDTASYITSVMIGRDDKAEQVRQALEQQGFCVPIFRYPAVKPNQALMRLILHRLHTEPQIDRFVASLKDLLGQGASRDAIAGAEFVGHRQRMSNSSKSARWGFQRFVASSVAEGFLHEPVIMQGMSGAEVSRNGRSYVNFSGINYLGWQQDARVLDAFVESARRYGLSTGGSRATQGICEPHLRLENMLSTLHGKERTLSFASGMLANIGFINAMTAKFGFSSRSAIDNRDAVLIFDRECHWSLWKAASHLKFGESLLAFKHNDVTDLTAVLAKLGGRKAIVVFESLYSSDGSVAPIGEILDVCQRFDALSYIDDANGFMVYGSPQRPFHEQFRHMRRADFIMVSLSKSVGLEGGAISGSAEFIDAFEVLSGTSIFTAAIQPPTADLAVFIIERLRANPWIMEDYLDRSAMFRLKLQASGLRLNDTASYITSVMIGRDDKAEQVRQALEQQGFCVPIFRYPAVKPNQALMRLILHRLHTEPQIDRFVASLKDLLGQGASRDAIAGAEFVGHRQR